Protein 2PYX (pdb70)

CATH classification: 3.50.50.60

InterPro domains:
  IPR006905 Flavin-dependent halogenase [PF04820] (8-478)
  IPR033856 Flavin-dependent tryptophan halogenase [PIRSF011396] (2-521)
  IPR036188 FAD/NAD(P)-binding domain superfamily [G3DSA:3.50.50.60] (7-520)
  IPR036188 FAD/NAD(P)-binding domain superfamily [SSF51905] (4-446)
  IPR050816 Flavin-dependent halogenases [PTHR43747] (1-520)

Foldseek 3Di:
DLAFAAEEEEEAFFLLRLLLLLLQLLLWQDDPLAGDPDTRHAAEYEHAPDDDDFAAKAWDALVLVSCVSSPHFQLCQCQQFLKFKAFFEKEFALFEDDDPPDGQIFTLGNAFFFPPVPDDLLLLCQVVLVPDFPCLLGALCRVQLVVQFAFAFLQDARSDGNGRITMMGGRVSVSVVSVCSCVVRRVYHYHHFAFDDFDDDPVLATAWTQTPPPGIRGRQAYEYAPAPVLCVVCNSVVQDWDFLCLQVQWFKKWKFWAFDPDLQPFFRRHWYWYDDQFFIKTWHGGNGTIIIMGTGHCVFDPPVVSLVVRCVVVVDDDPRSVVGDIDMDGHRFTFGLFQADQRYGYALSGGDDPCDRHCRSVRSNVRSNLCSVCVDRHSPVVSRVVVRVLVNVQRVCVSLLSLLSQQNHPYDPHPNSVSSVDPSNHDPLNVVLVVQQAPQFAQVSDDDPDHSDGSSSVSSSCSSPPHHDRDDPDDPVSVVSVVSSVVNVVSSVVCSVDTDRRSVRSVCSNVPNHHND/DLPFFAEEEEEAFFLLRLLLLLLQLLLWAADPLAGDPDTRHAAEYEHEPDDDDFAQKAWDALVLVSCVSSPHFQLCCCQQFLKFKAFFEKEWALFANDDPPDTQIFTLGNAFFFCPVPDDLLLLCQVVLVPDFPCLLGHLCVVQLVVQFAFAFLQDFRSDGNGRITMMGGRVSVSVVSVCSCVVRRVYHYHYWDWDDFDDDPVLATAWTATDPPGIRGGQAYEYAPAPPLCVVCNVVVQDWDFLCLQVQWFKKWKFKAFDPDLLHFFGRHWYWYDDQFFIKTWHGGNGTIMIMGTGHCVFDPPVVSLVRRCVVVVDDDPRSVPTDIDMGGHRFTAGLFQDDQRYGYALSGGDDPCDRHCRSLRSNVRSNLCSVCVDRPSPVVSRVVVRVVVVVQRVVVSLLSLLSLQNHPYDPHPNSVSSVDPSNHDPLNVVLVVQQAPPFDQVSDDDPDHSDHSSSSSSRCSSPPHHDRDDPDDVVSVVSVVSSVVNVVSSVVVSVVTDRRNRRSVCSNPPRRDDD

Structure (mmCIF, N/CA/C/O backbone):
data_2PYX
#
_entry.id   2PYX
#
_cell.length_a   97.545
_cell.length_b   109.613
_cell.length_c   120.036
_cell.angle_alpha   90.000
_cell.angle_beta   90.000
_cell.angle_gamma   90.000
#
_symmetry.space_group_name_H-M   'P 21 21 21'
#
loop_
_entity.id
_entity.type
_entity.pdbx_description
1 polymer 'Tryptophan halogenase'
2 non-polymer 'CHLORIDE ION'
3 non-polymer 'L(+)-TARTARIC ACID'
4 non-polymer 'TETRAETHYLENE GLYCOL'
5 water water
#
loop_
_atom_site.group_PDB
_atom_site.id
_atom_site.type_symbol
_atom_site.label_atom_id
_atom_site.label_alt_id
_atom_site.label_comp_id
_atom_site.label_asym_id
_atom_site.label_entity_id
_atom_site.label_seq_id
_atom_site.pdbx_PDB_ins_code
_atom_site.Cartn_x
_atom_site.Cartn_y
_atom_site.Cartn_z
_atom_site.occupancy
_atom_site.B_iso_or_equiv
_atom_site.auth_seq_id
_atom_site.auth_comp_id
_atom_site.auth_asym_id
_atom_site.auth_atom_id
_atom_site.pdbx_PDB_model_num
ATOM 1 N N . GLY A 1 1 ? 29.818 87.592 -10.775 1.00 37.88 0 GLY A N 1
ATOM 2 C CA . GLY A 1 1 ? 28.962 88.014 -9.626 1.00 36.00 0 GLY A CA 1
ATOM 3 C C . GLY A 1 1 ? 29.426 87.495 -8.272 1.00 33.74 0 GLY A C 1
ATOM 4 O O . GLY A 1 1 ? 30.559 87.039 -8.120 1.00 28.90 0 GLY A O 1
ATOM 21 N N . GLN A 1 4 ? 31.171 84.221 -7.779 1.00 16.00 3 GLN A N 1
ATOM 22 C CA A GLN A 1 4 ? 32.521 84.128 -8.335 0.50 16.71 3 GLN A CA 1
ATOM 23 C CA B GLN A 1 4 ? 32.527 84.117 -8.316 0.50 16.91 3 GLN A CA 1
ATOM 24 C C . GLN A 1 4 ? 33.553 84.939 -7.536 1.00 14.40 3 GLN A C 1
ATOM 25 O O . GLN A 1 4 ? 34.746 84.943 -7.880 1.00 16.33 3 GLN A O 1
ATOM 36 N N . LYS A 1 5 ? 33.107 85.630 -6.495 1.00 13.40 4 LYS A N 1
ATOM 37 C CA . LYS A 1 5 ? 33.998 86.432 -5.663 1.00 14.22 4 LYS A CA 1
ATOM 38 C C . LYS A 1 5 ? 34.983 85.488 -4.962 1.00 14.73 4 LYS A C 1
ATOM 39 O O . LYS A 1 5 ? 34.569 84.504 -4.362 1.00 13.23 4 LYS A O 1
ATOM 45 N N . PRO A 1 6 ? 36.289 85.757 -5.046 1.00 12.98 5 PRO A N 1
ATOM 46 C CA . PRO A 1 6 ? 37.245 84.899 -4.334 1.00 14.07 5 PRO A CA 1
ATOM 47 C C . PRO A 1 6 ? 36.944 84.781 -2.847 1.00 13.64 5 PRO A C 1
ATOM 48 O O . PRO A 1 6 ? 36.500 85.743 -2.235 1.00 12.85 5 PRO A O 1
ATOM 52 N N . ILE A 1 7 ? 37.137 83.601 -2.262 1.00 13.59 6 ILE A N 1
ATOM 53 C CA . ILE A 1 7 ? 36.954 83.450 -0.834 1.00 12.43 6 ILE A CA 1
ATOM 54 C C . ILE A 1 7 ? 38.175 83.961 -0.079 1.00 13.64 6 ILE A C 1
ATOM 55 O O . ILE A 1 7 ? 39.231 83.310 -0.035 1.00 14.33 6 ILE A O 1
ATOM 60 N N . THR A 1 8 ? 38.019 85.140 0.519 1.00 12.61 7 THR A N 1
ATOM 61 C CA . THR A 1 8 ? 39.126 85.765 1.245 1.00 13.03 7 THR A CA 1
ATOM 62 C C . THR A 1 8 ? 38.759 86.164 2.662 1.00 10.98 7 THR A C 1
ATOM 63 O O . THR A 1 8 ? 39.654 86.357 3.483 1.00 12.66 7 THR A O 1
ATOM 67 N N . GLU A 1 9 ? 37.470 86.315 2.966 1.00 10.82 8 GLU A N 1
ATOM 68 C CA . GLU A 1 9 ? 37.063 86.795 4.279 1.00 10.71 8 GLU A CA 1
ATOM 69 C C . GLU A 1 9 ? 36.684 85.629 5.149 1.00 11.68 8 GLU A C 1
ATOM 70 O O . GLU A 1 9 ? 35.604 85.056 4.983 1.00 12.72 8 GLU A O 1
ATOM 76 N N . ILE A 1 10 ? 37.559 85.294 6.094 1.00 12.02 9 ILE A N 1
ATOM 77 C CA . ILE A 1 10 ? 37.434 84.063 6.870 1.00 10.66 9 ILE A CA 1
ATOM 78 C C . ILE A 1 10 ? 37.245 84.428 8.325 1.00 10.11 9 ILE A C 1
ATOM 79 O O . ILE A 1 10 ? 38.083 85.132 8.893 1.00 11.32 9 ILE A O 1
ATOM 84 N N . ILE A 1 11 ? 36.142 83.953 8.918 1.00 10.02 10 ILE A N 1
ATOM 85 C CA . ILE A 1 11 ? 35.779 84.210 10.279 1.00 9.43 10 ILE A CA 1
ATOM 86 C C . ILE A 1 11 ? 35.794 82.920 11.080 1.00 11.01 10 ILE A C 1
ATOM 87 O O . ILE A 1 11 ? 35.043 81.965 10.753 1.00 10.60 10 ILE A O 1
ATOM 92 N N . ILE A 1 12 ? 36.639 82.869 12.103 1.00 10.63 11 ILE A N 1
ATOM 93 C CA . ILE A 1 12 ? 36.754 81.742 13.028 1.00 10.30 11 ILE A CA 1
ATOM 94 C C . ILE A 1 12 ? 36.034 82.088 14.310 1.00 13.10 11 ILE A C 1
ATOM 95 O O . ILE A 1 12 ? 36.336 83.101 14.943 1.00 11.76 11 ILE A O 1
ATOM 100 N N . VAL A 1 13 ? 35.077 81.252 14.694 1.00 11.10 12 VAL A N 1
ATOM 101 C CA . VAL A 1 13 ? 34.244 81.526 15.841 1.00 10.36 12 VAL A CA 1
ATOM 102 C C . VAL A 1 13 ? 34.681 80.575 16.938 1.00 11.43 12 VAL A C 1
ATOM 103 O O . VAL A 1 13 ? 34.390 79.355 16.881 1.00 11.93 12 VAL A O 1
ATOM 107 N N . GLY A 1 14 ? 35.400 81.124 17.919 1.00 13.00 13 GLY A N 1
ATOM 108 C CA . GLY A 1 14 ? 36.002 80.343 18.956 1.00 10.78 13 GLY A CA 1
ATOM 109 C C . GLY A 1 14 ? 37.514 80.329 18.879 1.00 11.81 13 GLY A C 1
ATOM 110 O O . GLY A 1 14 ? 38.092 80.313 17.795 1.00 12.12 13 GLY A O 1
ATOM 111 N N . GLY A 1 15 ? 38.149 80.373 20.047 1.00 11.10 14 GLY A N 1
ATOM 112 C CA . GLY A 1 15 ? 39.570 80.286 20.148 1.00 11.57 14 GLY A CA 1
ATOM 113 C C . GLY A 1 15 ? 40.023 78.874 20.509 1.00 13.47 14 GLY A C 1
ATOM 114 O O . GLY A 1 15 ? 39.647 77.871 19.873 1.00 13.03 14 GLY A O 1
ATOM 115 N N . GLY A 1 16 ? 40.842 78.764 21.540 1.00 11.71 15 GLY A N 1
ATOM 116 C CA . GLY A 1 16 ? 41.380 77.471 21.962 1.00 10.42 15 GLY A CA 1
ATOM 117 C C . GLY A 1 16 ? 42.305 76.892 20.903 1.00 11.37 15 GLY A C 1
ATOM 118 O O . GLY A 1 16 ? 42.700 77.567 19.955 1.00 11.65 15 GLY A O 1
ATOM 119 N N . THR A 1 17 ? 42.656 75.634 21.063 1.00 10.45 16 THR A N 1
ATOM 120 C CA . THR A 1 17 ? 43.559 75.014 20.113 1.00 10.98 16 THR A CA 1
ATOM 121 C C . THR A 1 17 ? 42.898 74.895 18.750 1.00 10.13 16 THR A C 1
ATOM 122 O O . THR A 1 17 ? 43.564 75.046 17.722 1.00 10.07 16 THR A O 1
ATOM 126 N N . ALA A 1 18 ? 41.591 74.656 18.717 1.00 10.43 17 ALA A N 1
ATOM 127 C CA . ALA A 1 18 ? 40.895 74.488 17.434 1.00 9.58 17 ALA A CA 1
ATOM 128 C C . ALA A 1 18 ? 40.949 75.763 16.600 1.00 10.15 17 ALA A C 1
ATOM 129 O O . ALA A 1 18 ? 41.341 75.774 15.428 1.00 10.17 17 ALA A O 1
ATOM 131 N N . GLY A 1 19 ? 40.619 76.884 17.232 1.00 9.79 18 GLY A N 1
ATOM 132 C CA . GLY A 1 19 ? 40.576 78.134 16.522 1.00 8.87 18 GLY A CA 1
ATOM 133 C C . GLY A 1 19 ? 41.925 78.654 16.126 1.00 8.69 18 GLY A C 1
ATOM 134 O O . GLY A 1 19 ? 42.127 79.075 14.970 1.00 9.50 18 GLY A O 1
ATOM 135 N N . TRP A 1 20 ? 42.877 78.591 17.066 1.00 9.54 19 TRP A N 1
ATOM 136 C CA . TRP A 1 20 ? 44.199 79.148 16.771 1.00 11.27 19 TRP A CA 1
ATOM 137 C C . TRP A 1 20 ? 45.057 78.279 15.862 1.00 10.99 19 TRP A C 1
ATOM 138 O O . TRP A 1 20 ? 45.814 78.792 15.045 1.00 12.87 19 TRP A O 1
ATOM 149 N N . ILE A 1 21 ? 44.916 76.960 15.949 1.00 10.29 20 ILE A N 1
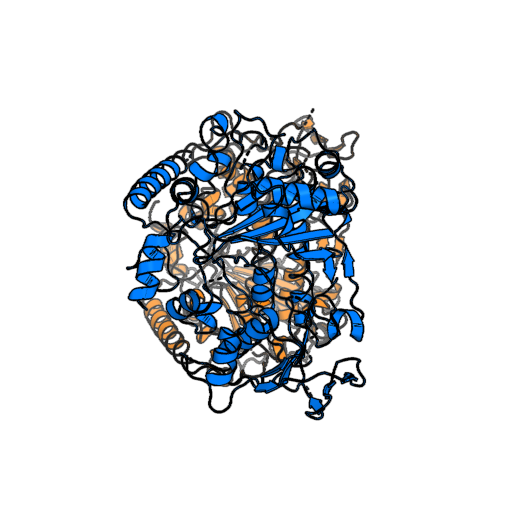ATOM 150 C CA . ILE A 1 21 ? 45.636 76.144 14.963 1.00 10.53 20 ILE A CA 1
ATOM 151 C C . ILE A 1 21 ? 45.095 76.436 13.564 1.00 9.28 20 ILE A C 1
ATOM 152 O O . ILE A 1 21 ? 45.854 76.529 12.591 1.00 10.75 20 ILE A O 1
ATOM 157 N N . THR A 1 22 ? 43.772 76.574 13.464 1.00 8.08 21 THR A N 1
ATOM 158 C CA . THR A 1 22 ? 43.162 76.894 12.179 1.00 9.43 21 THR A CA 1
ATOM 159 C C . THR A 1 22 ? 43.696 78.229 11.657 1.00 8.71 21 THR A C 1
ATOM 160 O O . THR A 1 22 ? 44.067 78.363 10.508 1.00 9.83 21 THR A O 1
ATOM 164 N N . ALA A 1 23 ? 43.652 79.262 12.496 1.00 10.64 22 ALA A N 1
ATOM 165 C CA . ALA A 1 23 ? 44.122 80.581 12.081 1.00 10.12 22 ALA A CA 1
ATOM 166 C C . ALA A 1 23 ? 45.557 80.532 11.584 1.00 7.51 22 ALA A C 1
ATOM 167 O O . ALA A 1 23 ? 45.895 81.083 10.541 1.00 10.49 22 ALA A O 1
ATOM 169 N N . GLY A 1 24 ? 46.413 79.844 12.334 1.00 9.54 23 GLY A N 1
ATOM 170 C CA . GLY A 1 24 ? 47.827 79.783 11.995 1.00 9.84 23 GLY A CA 1
ATOM 171 C C . GLY A 1 24 ? 48.113 79.048 10.713 1.00 10.03 23 GLY A C 1
ATOM 172 O O . GLY A 1 24 ? 48.912 79.480 9.870 1.00 9.60 23 GLY A O 1
ATOM 173 N N . LEU A 1 25 ? 47.457 77.895 10.554 1.00 9.80 24 LEU A N 1
ATOM 174 C CA . LEU A 1 25 ? 47.664 77.103 9.340 1.00 9.34 24 LEU A CA 1
ATOM 175 C C . LEU A 1 25 ? 47.150 77.849 8.086 1.00 8.73 24 LEU A C 1
ATOM 176 O O . LEU A 1 25 ? 47.787 77.840 7.053 1.00 10.02 24 LEU A O 1
ATOM 181 N N . LEU A 1 26 ? 45.990 78.487 8.196 1.00 9.41 25 LEU A N 1
ATOM 182 C CA . LEU A 1 26 ? 45.474 79.266 7.076 1.00 9.75 25 LEU A CA 1
ATOM 183 C C . LEU A 1 26 ? 46.410 80.435 6.718 1.00 9.70 25 LEU A C 1
ATOM 184 O O . LEU A 1 26 ? 46.730 80.623 5.554 1.00 10.41 25 LEU A O 1
ATOM 189 N N . ALA A 1 27 ? 46.812 81.215 7.729 1.00 10.60 26 ALA A N 1
ATOM 190 C CA . ALA A 1 27 ? 47.642 82.392 7.477 1.00 11.91 26 ALA A CA 1
ATOM 191 C C . ALA A 1 27 ? 48.986 81.974 6.916 1.00 11.60 26 ALA A C 1
ATOM 192 O O . ALA A 1 27 ? 49.490 82.575 5.972 1.00 12.20 26 ALA A O 1
ATOM 194 N N . ALA A 1 28 ? 49.585 80.937 7.492 1.00 10.88 27 ALA A N 1
ATOM 195 C CA . ALA A 1 28 ? 50.906 80.518 7.045 1.00 12.30 27 ALA A CA 1
ATOM 196 C C . ALA A 1 28 ? 50.859 80.027 5.588 1.00 11.78 27 ALA A C 1
ATOM 197 O O . ALA A 1 28 ? 51.772 80.299 4.776 1.00 13.45 27 ALA A O 1
ATOM 199 N N . GLU A 1 29 ? 49.815 79.285 5.235 1.00 10.86 28 GLU A N 1
ATOM 200 C CA . GLU A 1 29 ? 49.716 78.713 3.890 1.00 11.11 28 GLU A CA 1
ATOM 201 C C . GLU A 1 29 ? 49.475 79.775 2.821 1.00 10.91 28 GLU A C 1
ATOM 202 O O . GLU A 1 29 ? 50.030 79.656 1.738 1.00 13.66 28 GLU A O 1
ATOM 208 N N . HIS A 1 30 ? 48.653 80.783 3.128 1.00 10.22 29 HIS A N 1
ATOM 209 C CA . HIS A 1 30 ? 48.227 81.736 2.087 1.00 10.00 29 HIS A CA 1
ATOM 210 C C . HIS A 1 30 ? 48.856 83.124 2.140 1.00 11.14 29 HIS A C 1
ATOM 211 O O . HIS A 1 30 ? 48.947 83.791 1.112 1.00 12.74 29 HIS A O 1
ATOM 218 N N . ASN A 1 31 ? 49.293 83.525 3.323 1.00 9.61 30 ASN A N 1
ATOM 219 C CA . ASN A 1 31 ? 49.710 84.910 3.586 1.00 10.69 30 ASN A CA 1
ATOM 220 C C . ASN A 1 31 ? 51.200 85.127 3.851 1.00 12.73 30 ASN A C 1
ATOM 221 O O . ASN A 1 31 ? 51.616 86.273 3.970 1.00 12.87 30 ASN A O 1
ATOM 226 N N . VAL A 1 32 ? 51.984 84.047 3.923 1.00 12.56 31 VAL A N 1
ATOM 227 C CA . VAL A 1 32 ? 53.406 84.086 4.343 1.00 14.29 31 VAL A CA 1
ATOM 228 C C . VAL A 1 32 ? 54.280 83.348 3.321 1.00 16.04 31 VAL A C 1
ATOM 229 O O . VAL A 1 32 ? 53.895 82.299 2.787 1.00 16.38 31 VAL A O 1
ATOM 233 N N . ASP A 1 33 ? 55.447 83.917 3.020 1.00 13.93 32 ASP A N 1
ATOM 234 C CA . ASP A 1 33 ? 56.457 83.297 2.165 1.00 17.02 32 ASP A CA 1
ATOM 235 C C . ASP A 1 33 ? 57.786 83.486 2.889 1.00 18.06 32 ASP A C 1
ATOM 236 O O . ASP A 1 33 ? 58.144 84.605 3.253 1.00 17.35 32 ASP A O 1
ATOM 241 N N . LYS A 1 34 ? 58.488 82.377 3.104 1.00 20.35 33 LYS A N 1
ATOM 242 C CA . LYS A 1 34 ? 59.805 82.374 3.773 1.00 22.98 33 LYS A CA 1
ATOM 243 C C . LYS A 1 34 ? 59.754 83.140 5.084 1.00 22.68 33 LYS A C 1
ATOM 244 O O . LYS A 1 34 ? 60.653 83.940 5.384 1.00 24.34 33 LYS A O 1
ATOM 248 N N . GLY A 1 35 ? 58.683 82.923 5.856 1.00 20.96 34 GLY A N 1
ATOM 249 C CA . GLY A 1 35 ? 58.500 83.551 7.169 1.00 21.34 34 GLY A CA 1
ATOM 250 C C . GLY A 1 35 ? 58.111 85.018 7.198 1.00 19.99 34 GLY A C 1
ATOM 251 O O . GLY A 1 35 ? 58.084 85.632 8.262 1.00 25.30 34 GLY A O 1
ATOM 252 N N . VAL A 1 36 ? 57.820 85.595 6.036 1.00 17.87 35 VAL A N 1
ATOM 253 C CA . VAL A 1 36 ? 57.455 87.001 5.904 1.00 17.11 35 VAL A CA 1
ATOM 254 C C . VAL A 1 36 ? 55.987 87.160 5.472 1.00 17.11 35 VAL A C 1
ATOM 255 O O . VAL A 1 36 ? 55.567 86.616 4.446 1.00 16.25 35 VAL A O 1
ATOM 259 N N . LEU A 1 37 ? 55.227 87.899 6.267 1.00 15.15 36 LEU A N 1
ATOM 260 C CA . LEU A 1 37 ? 53.830 88.179 6.008 1.00 15.66 36 LEU A CA 1
ATOM 261 C C . LEU A 1 37 ? 53.702 89.144 4.846 1.00 18.60 36 LEU A C 1
ATOM 262 O O . LEU A 1 37 ? 54.351 90.202 4.824 1.00 20.31 36 LEU A O 1
ATOM 267 N N . ALA A 1 38 ? 52.872 88.799 3.864 1.00 17.43 37 ALA A N 1
ATOM 268 C CA . ALA A 1 38 ? 52.641 89.644 2.700 1.00 19.05 37 ALA A CA 1
ATOM 269 C C . ALA A 1 38 ? 52.055 90.996 3.047 1.00 19.60 37 ALA A C 1
ATOM 270 O O . ALA A 1 38 ? 51.245 91.116 3.977 1.00 18.95 37 ALA A O 1
ATOM 272 N N . HIS A 1 39 ? 52.466 91.999 2.273 1.00 23.67 38 HIS A N 1
ATOM 273 C CA . HIS A 1 39 ? 52.024 93.375 2.468 1.00 24.64 38 HIS A CA 1
ATOM 274 C C . HIS A 1 39 ? 50.531 93.490 2.216 1.00 24.56 38 HIS A C 1
ATOM 275 O O . HIS A 1 39 ? 49.817 94.182 2.937 1.00 24.07 38 HIS A O 1
ATOM 277 N N . SER A 1 40 ? 50.048 92.796 1.195 1.00 23.57 39 SER A N 1
ATOM 278 C CA . SER A 1 40 ? 48.615 92.774 0.928 1.00 24.56 39 SER A CA 1
ATOM 279 C C . SER A 1 40 ? 48.198 91.304 0.820 1.00 21.42 39 SER A C 1
ATOM 280 O O . SER A 1 40 ? 48.226 90.712 -0.255 1.00 25.37 39 SER A O 1
ATOM 283 N N . PRO A 1 41 ? 47.845 90.711 1.950 1.00 19.65 40 PRO A N 1
ATOM 284 C CA . PRO A 1 41 ? 47.696 89.253 1.944 1.00 18.35 40 PRO A CA 1
ATOM 285 C C . PRO A 1 41 ? 46.394 88.774 1.327 1.00 15.64 40 PRO A C 1
ATOM 286 O O . PRO A 1 41 ? 45.399 89.503 1.285 1.00 16.72 40 PRO A O 1
ATOM 290 N N . LYS A 1 42 ? 46.420 87.526 0.868 1.00 12.28 41 LYS A N 1
ATOM 291 C CA . LYS A 1 42 ? 45.249 86.926 0.285 1.00 11.97 41 LYS A CA 1
ATOM 292 C C . LYS A 1 42 ? 44.056 86.913 1.223 1.00 12.71 41 LYS A C 1
ATOM 293 O O . LYS A 1 42 ? 42.943 87.311 0.829 1.00 13.10 41 LYS A O 1
ATOM 299 N N . LEU A 1 43 ? 44.255 86.378 2.431 1.00 11.30 42 LEU A N 1
ATOM 300 C CA . LEU A 1 43 ? 43.168 86.109 3.334 1.00 10.92 42 LEU A CA 1
ATOM 301 C C . LEU A 1 43 ? 43.117 87.143 4.444 1.00 11.19 42 LEU A C 1
ATOM 302 O O . LEU A 1 43 ? 44.154 87.507 5.018 1.00 12.83 42 LEU A O 1
ATOM 307 N N . ASN A 1 44 ? 41.900 87.537 4.768 1.00 12.44 43 ASN A N 1
ATOM 308 C CA A ASN A 1 44 ? 41.628 88.400 5.907 0.50 11.94 43 ASN A CA 1
ATOM 309 C CA B ASN A 1 44 ? 41.622 88.395 5.900 0.50 12.77 43 ASN A CA 1
ATOM 310 C C . ASN A 1 44 ? 40.953 87.526 6.945 1.00 11.74 43 ASN A C 1
ATOM 311 O O . ASN A 1 44 ? 39.775 87.174 6.819 1.00 12.36 43 ASN A O 1
ATOM 320 N N . ILE A 1 45 ? 41.729 87.131 7.949 1.00 12.14 44 ILE A N 1
ATOM 321 C CA . ILE A 1 45 ? 41.279 86.173 8.947 1.00 11.72 44 ILE A CA 1
ATOM 322 C C . ILE A 1 45 ? 40.995 86.883 10.277 1.00 12.38 44 ILE A C 1
ATOM 323 O O . ILE A 1 45 ? 41.857 87.590 10.798 1.00 11.89 44 ILE A O 1
ATOM 328 N N . THR A 1 46 ? 39.779 86.722 10.784 1.00 11.06 45 THR A N 1
ATOM 329 C CA . THR A 1 46 ? 39.359 87.255 12.066 1.00 13.13 45 THR A CA 1
ATOM 330 C C . THR A 1 46 ? 38.901 86.100 12.953 1.00 12.60 45 THR A C 1
ATOM 331 O O . THR A 1 46 ? 38.108 85.253 12.525 1.00 13.56 45 THR A O 1
ATOM 335 N N . LEU A 1 47 ? 39.358 86.099 14.196 1.00 10.83 46 LEU A N 1
ATOM 336 C CA . LEU A 1 47 ? 38.980 85.134 15.187 1.00 11.42 46 LEU A CA 1
ATOM 337 C C . LEU A 1 47 ? 38.203 85.835 16.285 1.00 12.54 46 LEU A C 1
ATOM 338 O O . LEU A 1 47 ? 38.737 86.766 16.907 1.00 12.67 46 LEU A O 1
ATOM 343 N N . ILE A 1 48 ? 36.965 85.401 16.515 1.00 10.80 47 ILE A N 1
ATOM 344 C CA . ILE A 1 48 ? 36.094 85.958 17.566 1.00 12.21 47 ILE A CA 1
ATOM 345 C C . ILE A 1 48 ? 36.090 84.936 18.690 1.00 11.51 47 ILE A C 1
ATOM 346 O O . ILE A 1 48 ? 35.621 83.802 18.521 1.00 14.38 47 ILE A O 1
ATOM 351 N N . GLU A 1 49 ? 36.596 85.363 19.844 1.00 13.88 48 GLU A N 1
ATOM 352 C CA . GLU A 1 49 ? 36.747 84.531 21.033 1.00 14.52 48 GLU A CA 1
ATOM 353 C C . GLU A 1 49 ? 35.820 85.048 22.143 1.00 19.20 48 GLU A C 1
ATOM 354 O O . GLU A 1 49 ? 35.794 86.248 22.402 1.00 20.68 48 GLU A O 1
ATOM 360 N N . SER A 1 50 ? 35.112 84.133 22.796 1.00 21.83 49 SER A N 1
ATOM 361 C CA . SER A 1 50 ? 34.261 84.479 23.935 1.00 27.40 49 SER A CA 1
ATOM 362 C C . SER A 1 50 ? 35.107 85.076 25.049 1.00 30.09 49 SER A C 1
ATOM 363 O O . SER A 1 50 ? 36.200 84.580 25.327 1.00 27.79 49 SER A O 1
ATOM 366 N N . PRO A 1 51 ? 34.618 86.145 25.700 1.00 34.44 50 PRO A N 1
ATOM 367 C CA . PRO A 1 51 ? 35.335 86.634 26.875 1.00 37.71 50 PRO A CA 1
ATOM 368 C C . PRO A 1 51 ? 35.127 85.759 28.133 1.00 40.58 50 PRO A C 1
ATOM 369 O O . PRO A 1 51 ? 35.760 86.004 29.152 1.00 41.92 50 PRO A O 1
ATOM 373 N N . ASP A 1 52 ? 34.263 84.747 28.052 1.00 43.34 51 ASP A N 1
ATOM 374 C CA . ASP A 1 52 ? 34.021 83.836 29.170 1.00 46.37 51 ASP A CA 1
ATOM 375 C C . ASP A 1 52 ? 35.236 82.962 29.463 1.00 49.16 51 ASP A C 1
ATOM 376 O O . ASP A 1 52 ? 35.917 82.514 28.542 1.00 48.91 51 ASP A O 1
ATOM 381 N N . VAL A 1 53 ? 35.498 82.716 30.748 1.00 51.92 52 VAL A N 1
ATOM 382 C CA . VAL A 1 53 ? 36.605 81.848 31.162 1.00 53.09 52 VAL A CA 1
ATOM 383 C C . VAL A 1 53 ? 36.387 80.430 30.632 1.00 53.94 52 VAL A C 1
ATOM 384 O O . VAL A 1 53 ? 35.307 79.849 30.804 1.00 54.35 52 VAL A O 1
ATOM 386 N N . ALA A 1 54 ? 37.414 79.888 29.979 1.00 53.99 53 ALA A N 1
ATOM 387 C CA . ALA A 1 54 ? 37.341 78.561 29.366 1.00 53.91 53 ALA A CA 1
ATOM 388 C C . ALA A 1 54 ? 37.480 77.438 30.392 1.00 53.36 53 ALA A C 1
ATOM 389 O O . ALA A 1 54 ? 38.114 77.619 31.437 1.00 53.22 53 ALA A O 1
ATOM 391 N N . THR A 1 55 ? 36.887 76.282 30.082 1.00 52.63 54 THR A N 1
ATOM 392 C CA . THR A 1 55 ? 37.137 75.046 30.831 1.00 52.39 54 THR A CA 1
ATOM 393 C C . THR A 1 55 ? 38.639 74.748 30.849 1.00 50.64 54 THR A C 1
ATOM 394 O O . THR A 1 55 ? 39.314 74.861 29.823 1.00 49.73 54 THR A O 1
ATOM 398 N N . ILE A 1 56 ? 39.151 74.375 32.020 1.00 49.48 55 ILE A N 1
ATOM 399 C CA . ILE A 1 56 ? 40.565 74.045 32.174 1.00 47.16 55 ILE A CA 1
ATOM 400 C C . ILE A 1 56 ? 40.768 72.538 31.975 1.00 43.53 55 ILE A C 1
ATOM 401 O O . ILE A 1 56 ? 39.905 71.737 32.332 1.00 44.30 55 ILE A O 1
ATOM 403 N N . GLY A 1 57 ? 41.902 72.168 31.389 1.00 38.33 56 GLY A N 1
ATOM 404 C CA . GLY A 1 57 ? 42.274 70.767 31.190 1.00 34.23 56 GLY A CA 1
ATOM 405 C C . GLY A 1 57 ? 43.455 70.441 32.078 1.00 32.88 56 GLY A C 1
ATOM 406 O O . GLY A 1 57 ? 43.920 71.310 32.834 1.00 32.75 56 GLY A O 1
ATOM 407 N N . VAL A 1 58 ? 43.940 69.201 31.983 1.00 27.08 57 VAL A N 1
ATOM 408 C CA . VAL A 1 58 ? 45.057 68.699 32.806 1.00 28.09 57 VAL A CA 1
ATOM 409 C C . VAL A 1 58 ? 46.182 68.053 31.980 1.00 24.74 57 VAL A C 1
ATOM 410 O O . VAL A 1 58 ? 47.003 67.321 32.523 1.00 26.06 57 VAL A O 1
ATOM 414 N N . GLY A 1 59 ? 46.247 68.360 30.685 1.00 20.28 58 GLY A N 1
ATOM 415 C CA . GLY A 1 59 ? 47.311 67.866 29.813 1.00 16.62 58 GLY A CA 1
ATOM 416 C C . GLY A 1 59 ? 46.673 67.067 28.681 1.00 14.55 58 GLY A C 1
ATOM 417 O O . GLY A 1 59 ? 45.701 66.343 28.902 1.00 16.39 58 GLY A O 1
ATOM 418 N N . GLU A 1 60 ? 47.262 67.188 27.487 1.00 13.00 59 GLU A N 1
ATOM 419 C CA . GLU A 1 60 ? 46.734 66.584 26.286 1.00 14.80 59 GLU A CA 1
ATOM 420 C C . GLU A 1 60 ? 47.884 66.050 25.461 1.00 12.49 59 GLU A C 1
ATOM 421 O O . GLU A 1 60 ? 48.993 66.588 25.547 1.00 14.03 59 GLU A O 1
ATOM 427 N N . GLY A 1 61 ? 47.637 64.963 24.728 1.00 12.06 60 GLY A N 1
ATOM 428 C CA . GLY A 1 61 ? 48.606 64.385 23.820 1.00 11.95 60 GLY A CA 1
ATOM 429 C C . GLY A 1 61 ? 48.355 64.722 22.353 1.00 12.12 60 GLY A C 1
ATOM 430 O O . GLY A 1 61 ? 47.228 65.019 21.914 1.00 11.67 60 GLY A O 1
ATOM 431 N N . THR A 1 62 ? 49.427 64.600 21.575 1.00 11.91 61 THR A N 1
ATOM 432 C CA . THR A 1 62 ? 49.392 64.805 20.130 1.00 12.03 61 THR A CA 1
ATOM 433 C C . THR A 1 62 ? 49.961 63.619 19.391 1.00 13.53 61 THR A C 1
ATOM 434 O O . THR A 1 62 ? 50.497 62.686 19.981 1.00 14.04 61 THR A O 1
ATOM 438 N N . TRP A 1 63 ? 49.810 63.679 18.075 1.00 11.59 62 TRP A N 1
ATOM 439 C CA A TRP A 1 63 ? 50.443 62.739 17.150 0.50 10.57 62 TRP A CA 1
ATOM 440 C CA B TRP A 1 63 ? 50.477 62.761 17.167 0.50 11.58 62 TRP A CA 1
ATOM 441 C C . TRP A 1 63 ? 51.696 63.448 16.599 1.00 10.23 62 TRP A C 1
ATOM 442 O O . TRP A 1 63 ? 51.895 64.644 16.812 1.00 10.13 62 TRP A O 1
ATOM 463 N N . PRO A 1 64 ? 52.528 62.701 15.881 1.00 9.61 63 PRO A N 1
ATOM 464 C CA . PRO A 1 64 ? 53.703 63.321 15.289 1.00 11.11 63 PRO A CA 1
ATOM 465 C C . PRO A 1 64 ? 53.423 64.408 14.276 1.00 10.17 63 PRO A C 1
ATOM 466 O O . PRO A 1 64 ? 54.311 65.215 14.014 1.00 11.33 63 PRO A O 1
ATOM 470 N N . SER A 1 65 ? 52.212 64.431 13.731 1.00 9.34 64 SER A N 1
ATOM 471 C CA . SER A 1 65 ? 51.772 65.506 12.851 1.00 9.34 64 SER A CA 1
ATOM 472 C C . SER A 1 65 ? 51.989 66.892 13.463 1.00 10.23 64 SER A C 1
ATOM 473 O O . SER A 1 65 ? 52.235 67.870 12.733 1.00 11.02 64 SER A O 1
ATOM 484 N N . ARG A 1 67 ? 54.442 68.092 15.013 1.00 10.90 66 ARG A N 1
ATOM 485 C CA . ARG A 1 67 ? 55.748 68.668 14.633 1.00 10.92 66 ARG A CA 1
ATOM 486 C C . ARG A 1 67 ? 55.638 69.478 13.342 1.00 12.36 66 ARG A C 1
ATOM 487 O O . ARG A 1 67 ? 56.175 70.608 13.241 1.00 12.15 66 ARG A O 1
ATOM 495 N N . SER A 1 68 ? 54.903 68.917 12.378 1.00 10.01 67 SER A N 1
ATOM 496 C CA A SER A 1 68 ? 54.691 69.581 11.094 0.50 10.04 67 SER A CA 1
ATOM 497 C CA B SER A 1 68 ? 54.700 69.587 11.098 0.50 10.93 67 SER A CA 1
ATOM 498 C C . SER A 1 68 ? 53.800 70.807 11.226 1.00 11.52 67 SER A C 1
ATOM 499 O O . SER A 1 68 ? 54.100 71.835 10.665 1.00 11.83 67 SER A O 1
ATOM 504 N N . THR A 1 69 ? 52.710 70.677 11.983 1.00 10.02 68 THR A N 1
ATOM 505 C CA . THR A 1 69 ? 51.834 71.824 12.215 1.00 10.57 68 THR A CA 1
ATOM 506 C C . THR A 1 69 ? 52.596 72.993 12.826 1.00 10.23 68 THR A C 1
ATOM 507 O O . THR A 1 69 ? 52.470 74.139 12.379 1.00 11.85 68 THR A O 1
ATOM 511 N N . LEU A 1 70 ? 53.370 72.712 13.868 1.00 10.43 69 LEU A N 1
ATOM 512 C CA . LEU A 1 70 ? 54.145 73.779 14.534 1.00 10.70 69 LEU A CA 1
ATOM 513 C C . LEU A 1 70 ? 55.142 74.420 13.561 1.00 11.42 69 LEU A C 1
ATOM 514 O O . LEU A 1 70 ? 55.289 75.635 13.471 1.00 12.83 69 LEU A O 1
ATOM 519 N N . SER A 1 71 ? 55.836 73.583 12.825 1.00 11.67 70 SER A N 1
ATOM 520 C CA . SER A 1 71 ? 56.808 74.090 11.876 1.00 12.05 70 SER A CA 1
ATOM 521 C C . SER A 1 71 ? 56.162 74.961 10.776 1.00 11.35 70 SER A C 1
ATOM 522 O O . SER A 1 71 ? 56.640 76.068 10.460 1.00 12.40 70 SER A O 1
ATOM 525 N N . LYS A 1 72 ? 55.038 74.495 10.226 1.00 11.15 71 LYS A N 1
ATOM 526 C CA . LYS A 1 72 ? 54.296 75.260 9.217 1.00 11.73 71 LYS A CA 1
ATOM 527 C C . LYS A 1 72 ? 53.783 76.592 9.753 1.00 12.18 71 LYS A C 1
ATOM 528 O O . LYS A 1 72 ? 53.873 77.620 9.062 1.00 13.71 71 LYS A O 1
ATOM 534 N N . ILE A 1 73 ? 53.295 76.601 10.982 1.00 10.16 72 ILE A N 1
ATOM 535 C CA . ILE A 1 73 ? 52.834 77.857 11.603 1.00 11.88 72 ILE A CA 1
ATOM 536 C C . ILE A 1 73 ? 53.984 78.809 11.858 1.00 12.17 72 ILE A C 1
ATOM 537 O O . ILE A 1 73 ? 53.797 80.029 11.815 1.00 13.49 72 ILE A O 1
ATOM 542 N N . GLY A 1 74 ? 55.167 78.254 12.111 1.00 12.14 73 GLY A N 1
ATOM 543 C CA . GLY A 1 74 ? 56.371 79.025 12.307 1.00 13.65 73 GLY A CA 1
ATOM 544 C C . GLY A 1 74 ? 56.821 79.145 13.743 1.00 14.11 73 GLY A C 1
ATOM 545 O O . GLY A 1 74 ? 57.535 80.100 14.100 1.00 15.63 73 GLY A O 1
ATOM 546 N N . ILE A 1 75 ? 56.410 78.195 14.578 1.00 12.49 74 ILE A N 1
ATOM 547 C CA . ILE A 1 75 ? 56.771 78.146 15.993 1.00 14.00 74 ILE A CA 1
ATOM 548 C C . ILE A 1 75 ? 58.106 77.418 16.159 1.00 13.66 74 ILE A C 1
ATOM 549 O O . ILE A 1 75 ? 58.364 76.369 15.537 1.00 13.84 74 ILE A O 1
ATOM 554 N N . ASP A 1 76 ? 58.974 78.022 16.970 1.00 12.66 75 ASP A N 1
ATOM 555 C CA . ASP A 1 76 ? 60.261 77.445 17.331 1.00 15.04 75 ASP A CA 1
ATOM 556 C C . ASP A 1 76 ? 60.025 76.337 18.377 1.00 13.15 75 ASP A C 1
ATOM 557 O O . ASP A 1 76 ? 59.276 76.526 19.331 1.00 14.63 75 ASP A O 1
ATOM 562 N N . GLU A 1 77 ? 60.664 75.179 18.197 1.00 14.42 76 GLU A N 1
ATOM 563 C CA . GLU A 1 77 ? 60.401 74.044 19.066 1.00 13.05 76 GLU A CA 1
ATOM 564 C C . GLU A 1 77 ? 60.798 74.333 20.491 1.00 13.66 76 GLU A C 1
ATOM 565 O O . GLU A 1 77 ? 60.147 73.885 21.442 1.00 14.24 76 GLU A O 1
ATOM 571 N N . ASN A 1 78 ? 61.914 75.045 20.672 1.00 13.44 77 ASN A N 1
ATOM 572 C CA . ASN A 1 78 ? 62.322 75.367 22.043 1.00 14.69 77 ASN A CA 1
ATOM 573 C C . ASN A 1 78 ? 61.287 76.264 22.728 1.00 14.66 77 ASN A C 1
ATOM 574 O O . ASN A 1 78 ? 60.918 76.030 23.886 1.00 16.51 77 ASN A O 1
ATOM 579 N N . ASP A 1 79 ? 60.829 77.285 22.012 1.00 13.99 78 ASP A N 1
ATOM 580 C CA . ASP A 1 79 ? 59.795 78.182 22.516 1.00 14.51 78 ASP A CA 1
ATOM 581 C C . ASP A 1 79 ? 58.535 77.385 22.896 1.00 15.66 78 ASP A C 1
ATOM 582 O O . ASP A 1 79 ? 57.961 77.575 23.946 1.00 15.04 78 ASP A O 1
ATOM 587 N N . PHE A 1 80 ? 58.098 76.496 22.004 1.00 14.45 79 PHE A N 1
ATOM 588 C CA . PHE A 1 80 ? 56.935 75.653 22.273 1.00 14.17 79 PHE A CA 1
ATOM 589 C C . PHE A 1 80 ? 57.094 74.829 23.553 1.00 13.49 79 PHE A C 1
ATOM 590 O O . PHE A 1 80 ? 56.227 74.812 24.441 1.00 13.62 79 PHE A O 1
ATOM 598 N N . ILE A 1 81 ? 58.199 74.095 23.638 1.00 12.40 80 ILE A N 1
ATOM 599 C CA . ILE A 1 81 ? 58.440 73.212 24.776 1.00 13.95 80 ILE A CA 1
ATOM 600 C C . ILE A 1 81 ? 58.479 74.004 26.082 1.00 15.96 80 ILE A C 1
ATOM 601 O O . ILE A 1 81 ? 57.878 73.612 27.088 1.00 15.59 80 ILE A O 1
ATOM 606 N N . ARG A 1 82 ? 59.169 75.143 26.039 1.00 14.29 81 ARG A N 1
ATOM 607 C CA . ARG A 1 82 ? 59.349 75.949 27.225 1.00 17.65 81 ARG A CA 1
ATOM 608 C C . ARG A 1 82 ? 58.033 76.567 27.659 1.00 18.22 81 ARG A C 1
ATOM 609 O O . ARG A 1 82 ? 57.718 76.563 28.838 1.00 20.88 81 ARG A O 1
ATOM 617 N N . GLN A 1 83 ? 57.259 77.080 26.716 1.00 15.33 82 GLN A N 1
ATOM 618 C CA . GLN A 1 83 ? 56.056 77.860 27.040 1.00 16.56 82 GLN A CA 1
ATOM 619 C C . GLN A 1 83 ? 54.791 77.027 27.284 1.00 16.48 82 GLN A C 1
ATOM 620 O O . GLN A 1 83 ? 53.829 77.499 27.901 1.00 17.56 82 GLN A O 1
ATOM 626 N N . CYS A 1 84 ? 54.775 75.787 26.789 1.00 14.62 83 CYS A N 1
ATOM 627 C CA . CYS A 1 84 ? 53.563 74.972 26.840 1.00 14.67 83 CYS A CA 1
ATOM 628 C C . CYS A 1 84 ? 53.662 73.790 27.800 1.00 15.48 83 CYS A C 1
ATOM 629 O O . CYS A 1 84 ? 52.827 72.871 27.738 1.00 15.87 83 CYS A O 1
ATOM 632 N N . ASP A 1 85 ? 54.682 73.805 28.656 1.00 15.81 84 ASP A N 1
ATOM 633 C CA A ASP A 1 85 ? 54.924 72.726 29.613 0.50 14.91 84 ASP A CA 1
ATOM 634 C CA B ASP A 1 85 ? 54.921 72.719 29.612 0.50 16.55 84 ASP A CA 1
ATOM 635 C C . ASP A 1 85 ? 54.908 71.377 28.903 1.00 16.96 84 ASP A C 1
ATOM 636 O O . ASP A 1 85 ? 54.252 70.446 29.335 1.00 17.87 84 ASP A O 1
ATOM 645 N N . ALA A 1 86 ? 55.646 71.281 27.817 1.00 16.90 85 ALA A N 1
ATOM 646 C CA . ALA A 1 86 ? 55.581 70.089 26.974 1.00 16.86 85 ALA A CA 1
ATOM 647 C C . ALA A 1 86 ? 56.664 69.057 27.293 1.00 17.81 85 ALA A C 1
ATOM 648 O O . ALA A 1 86 ? 57.744 69.384 27.798 1.00 17.34 85 ALA A O 1
ATOM 650 N N . SER A 1 87 ? 56.328 67.797 27.028 1.00 15.65 86 SER A N 1
ATOM 651 C CA A SER A 1 87 ? 57.295 66.707 27.009 0.50 14.05 86 SER A CA 1
ATOM 652 C CA B SER A 1 87 ? 57.256 66.679 27.036 0.50 14.50 86 SER A CA 1
ATOM 653 C C . SER A 1 87 ? 57.071 65.902 25.722 1.00 12.03 86 SER A C 1
ATOM 654 O O . SER A 1 87 ? 56.085 66.111 24.987 1.00 13.05 86 SER A O 1
ATOM 659 N N . PHE A 1 88 ? 57.988 64.975 25.423 1.00 12.65 87 PHE A N 1
ATOM 660 C CA . PHE A 1 88 ? 57.924 64.169 24.208 1.00 13.48 87 PHE A CA 1
ATOM 661 C C . PHE A 1 88 ? 57.079 62.954 24.429 1.00 15.76 87 PHE A C 1
ATOM 662 O O . PHE A 1 88 ? 57.262 62.251 25.410 1.00 19.20 87 PHE A O 1
ATOM 670 N N . LYS A 1 89 ? 56.198 62.677 23.467 1.00 10.32 88 LYS A N 1
ATOM 671 C CA . LYS A 1 89 ? 55.333 61.492 23.502 1.00 9.66 88 LYS A CA 1
ATOM 672 C C . LYS A 1 89 ? 55.708 60.583 22.330 1.00 10.47 88 LYS A C 1
ATOM 673 O O . LYS A 1 89 ? 55.684 61.019 21.189 1.00 10.87 88 LYS A O 1
ATOM 679 N N . GLN A 1 90 ? 56.019 59.325 22.602 1.00 8.79 89 GLN A N 1
ATOM 680 C CA . GLN A 1 90 ? 56.432 58.349 21.592 1.00 9.24 89 GLN A CA 1
ATOM 681 C C . GLN A 1 90 ? 55.418 57.262 21.275 1.00 10.94 89 GLN A C 1
ATOM 682 O O . GLN A 1 90 ? 55.711 56.324 20.526 1.00 11.79 89 GLN A O 1
ATOM 688 N N . GLY A 1 91 ? 54.216 57.412 21.845 1.00 11.03 90 GLY A N 1
ATOM 689 C CA . GLY A 1 91 ? 53.097 56.496 21.609 1.00 9.32 90 GLY A CA 1
ATOM 690 C C . GLY A 1 91 ? 52.257 56.343 22.857 1.00 10.61 90 GLY A C 1
ATOM 691 O O . GLY A 1 91 ? 52.255 57.220 23.724 1.00 10.83 90 GLY A O 1
ATOM 692 N N . SER A 1 92 ? 51.481 55.262 22.886 1.00 9.91 91 SER A N 1
ATOM 693 C CA . SER A 1 92 ? 50.609 54.900 24.002 1.00 9.76 91 SER A CA 1
ATOM 694 C C . SER A 1 92 ? 50.956 53.504 24.476 1.00 10.97 91 SER A C 1
ATOM 695 O O . SER A 1 92 ? 51.071 52.577 23.674 1.00 11.24 91 SER A O 1
ATOM 698 N N . ARG A 1 93 ? 51.144 53.383 25.792 1.00 11.05 92 ARG A N 1
ATOM 699 C CA A ARG A 1 93 ? 51.351 52.086 26.402 0.50 11.48 92 ARG A CA 1
ATOM 700 C CA B ARG A 1 93 ? 51.381 52.120 26.463 0.50 11.62 92 ARG A CA 1
ATOM 701 C C . ARG A 1 93 ? 50.089 51.674 27.127 1.00 11.04 92 ARG A C 1
ATOM 702 O O . ARG A 1 93 ? 49.569 52.414 27.968 1.00 11.28 92 ARG A O 1
ATOM 717 N N . PHE A 1 94 ? 49.617 50.492 26.768 1.00 10.53 93 PHE A N 1
ATOM 718 C CA . PHE A 1 94 ? 48.342 49.932 27.239 1.00 9.33 93 PHE A CA 1
ATOM 719 C C . PHE A 1 94 ? 48.646 48.852 28.287 1.00 10.49 93 PHE A C 1
ATOM 720 O O . PHE A 1 94 ? 49.301 47.856 27.969 1.00 11.60 93 PHE A O 1
ATOM 728 N N . ILE A 1 95 ? 48.144 49.070 29.503 1.00 9.91 94 ILE A N 1
ATOM 729 C CA . ILE A 1 95 ? 48.445 48.244 30.654 1.00 11.41 94 ILE A CA 1
ATOM 730 C C . ILE A 1 95 ? 47.138 47.597 31.092 1.00 10.60 94 ILE A C 1
ATOM 731 O O . ILE A 1 95 ? 46.153 48.297 31.281 1.00 9.72 94 ILE A O 1
ATOM 736 N N . ASN A 1 96 ? 47.163 46.286 31.321 1.00 11.50 95 ASN A N 1
ATOM 737 C CA . ASN A 1 96 ? 46.048 45.519 31.845 1.00 10.25 95 ASN A CA 1
ATOM 738 C C . ASN A 1 96 ? 44.799 45.499 30.964 1.00 11.47 95 ASN A C 1
ATOM 739 O O . ASN A 1 96 ? 43.714 45.240 31.435 1.00 10.98 95 ASN A O 1
ATOM 744 N N . TRP A 1 97 ? 44.978 45.713 29.669 1.00 10.23 96 TRP A N 1
ATOM 745 C CA . TRP A 1 97 ? 43.839 45.691 28.760 1.00 11.03 96 TRP A CA 1
ATOM 746 C C . TRP A 1 97 ? 43.475 44.286 28.324 1.00 10.78 96 TRP A C 1
ATOM 747 O O . TRP A 1 97 ? 42.342 44.037 27.910 1.00 9.65 96 TRP A O 1
ATOM 758 N N . CYS A 1 98 ? 44.437 43.373 28.321 1.00 11.54 97 CYS A N 1
ATOM 759 C CA . CYS A 1 98 ? 44.218 42.060 27.747 1.00 10.97 97 CYS A CA 1
ATOM 760 C C . CYS A 1 98 ? 43.546 41.013 28.643 1.00 11.97 97 CYS A C 1
ATOM 761 O O . CYS A 1 98 ? 42.786 40.160 28.155 1.00 11.36 97 CYS A O 1
ATOM 764 N N . LYS A 1 99 ? 43.902 41.038 29.933 1.00 11.96 98 LYS A N 1
ATOM 765 C CA . LYS A 1 99 ? 43.466 39.978 30.843 1.00 13.73 98 LYS A CA 1
ATOM 766 C C . LYS A 1 99 ? 42.961 40.585 32.141 1.00 13.03 98 LYS A C 1
ATOM 767 O O . LYS A 1 99 ? 43.344 41.681 32.504 1.00 13.17 98 LYS A O 1
ATOM 773 N N . ASP A 1 100 ? 42.096 39.840 32.835 1.00 13.84 99 ASP A N 1
ATOM 774 C CA . ASP A 1 100 ? 41.749 40.196 34.203 1.00 12.64 99 ASP A CA 1
ATOM 775 C C . ASP A 1 100 ? 43.053 40.217 35.008 1.00 14.50 99 ASP A C 1
ATOM 776 O O . ASP A 1 100 ? 43.794 39.224 34.964 1.00 15.58 99 ASP A O 1
ATOM 781 N N . PRO A 1 101 ? 43.352 41.335 35.675 1.00 14.77 100 PRO A N 1
ATOM 782 C CA . PRO A 1 101 ? 44.657 41.474 36.334 1.00 16.95 100 PRO A CA 1
ATOM 783 C C . PRO A 1 101 ? 44.985 40.395 37.379 1.00 17.16 100 PRO A C 1
ATOM 784 O O . PRO A 1 101 ? 44.109 40.003 38.175 1.00 18.65 100 PRO A O 1
ATOM 788 N N . GLN A 1 102 ? 46.210 39.871 37.293 1.00 17.43 101 GLN A N 1
ATOM 789 C CA . GLN A 1 102 ? 46.753 38.931 38.287 1.00 17.35 101 GLN A CA 1
ATOM 790 C C . GLN A 1 102 ? 48.088 39.514 38.749 1.00 18.49 101 GLN A C 1
ATOM 791 O O . GLN A 1 102 ? 48.866 40.051 37.950 1.00 17.50 101 GLN A O 1
ATOM 797 N N . SER A 1 103 ? 48.388 39.394 40.036 1.00 18.57 102 SER A N 1
ATOM 798 C CA . SER A 1 103 ? 49.543 40.069 40.621 1.00 19.58 102 SER A CA 1
ATOM 799 C C . SER A 1 103 ? 50.891 39.636 40.038 1.00 18.31 102 SER A C 1
ATOM 800 O O . SER A 1 103 ? 51.847 40.415 40.028 1.00 18.94 102 SER A O 1
ATOM 803 N N . ASN A 1 104 ? 50.955 38.392 39.565 1.00 15.03 103 ASN A N 1
ATOM 804 C CA . ASN A 1 104 ? 52.168 37.835 39.000 1.00 16.79 103 ASN A CA 1
ATOM 805 C C . ASN A 1 104 ? 52.154 37.689 37.465 1.00 19.05 103 ASN A C 1
ATOM 806 O O . ASN A 1 104 ? 52.934 36.894 36.887 1.00 21.25 103 ASN A O 1
ATOM 811 N N . VAL A 1 105 ? 51.274 38.441 36.793 1.00 17.65 104 VAL A N 1
ATOM 812 C CA . VAL A 1 105 ? 51.172 38.374 35.344 1.00 19.18 104 VAL A CA 1
ATOM 813 C C . VAL A 1 105 ? 51.250 39.770 34.742 1.00 19.77 104 VAL A C 1
ATOM 814 O O . VAL A 1 105 ? 50.292 40.549 34.840 1.00 19.35 104 VAL A O 1
ATOM 818 N N . ALA A 1 106 ? 52.395 40.075 34.135 1.00 17.92 105 ALA A N 1
ATOM 819 C CA . ALA A 1 106 ? 52.570 41.339 33.410 1.00 18.75 105 ALA A CA 1
ATOM 820 C C . ALA A 1 106 ? 51.651 41.362 32.193 1.00 15.94 105 ALA A C 1
ATOM 821 O O . ALA A 1 106 ? 51.502 40.386 31.470 1.00 17.64 105 ALA A O 1
ATOM 823 N N . ASP A 1 107 ? 51.005 42.508 32.001 1.00 14.82 106 ASP A N 1
ATOM 824 C CA . ASP A 1 107 ? 50.098 42.735 30.857 1.00 13.67 106 ASP A CA 1
ATOM 825 C C . ASP A 1 107 ? 50.257 44.184 30.385 1.00 11.20 106 ASP A C 1
ATOM 826 O O . ASP A 1 107 ? 49.667 45.127 30.905 1.00 12.01 106 ASP A O 1
ATOM 831 N N . SER A 1 108 ? 51.096 44.326 29.367 1.00 12.42 107 SER A N 1
ATOM 832 C CA . SER A 1 108 ? 51.406 45.631 28.824 1.00 12.46 107 SER A CA 1
ATOM 833 C C . SER A 1 108 ? 51.910 45.467 27.411 1.00 12.23 107 SER A C 1
ATOM 834 O O . SER A 1 108 ? 52.657 44.528 27.079 1.00 13.95 107 SER A O 1
ATOM 837 N N . TYR A 1 109 ? 51.480 46.396 26.568 1.00 11.17 108 TYR A N 1
ATOM 838 C CA . TYR A 1 109 ? 52.050 46.469 25.227 1.00 9.68 108 TYR A CA 1
ATOM 839 C C . TYR A 1 109 ? 52.123 47.930 24.773 1.00 9.46 108 TYR A C 1
ATOM 840 O O . TYR A 1 109 ? 51.456 48.803 25.327 1.00 9.90 108 TYR A O 1
ATOM 849 N N . LEU A 1 110 ? 52.964 48.168 23.767 1.00 10.91 109 LEU A N 1
ATOM 850 C CA . LEU A 1 110 ? 53.168 49.500 23.215 1.00 11.56 109 LEU A CA 1
ATOM 851 C C . LEU A 1 110 ? 52.582 49.653 21.826 1.00 10.67 109 LEU A C 1
ATOM 852 O O . LEU A 1 110 ? 52.727 48.765 20.991 1.00 11.60 109 LEU A O 1
ATOM 857 N N . HIS A 1 111 ? 51.916 50.789 21.612 1.00 9.21 110 HIS A N 1
ATOM 858 C CA . HIS A 1 111 ? 51.556 51.263 20.296 1.00 8.93 110 HIS A CA 1
ATOM 859 C C . HIS A 1 111 ? 52.471 52.441 20.036 1.00 6.86 110 HIS A C 1
ATOM 860 O O . HIS A 1 111 ? 52.198 53.548 20.477 1.00 9.57 110 HIS A O 1
ATOM 867 N N . PRO A 1 112 ? 53.605 52.183 19.341 1.00 9.09 111 PRO A N 1
ATOM 868 C CA . PRO A 1 112 ? 54.596 53.242 19.134 1.00 11.40 111 PRO A CA 1
ATOM 869 C C . PRO A 1 112 ? 54.211 54.153 17.972 1.00 9.15 111 PRO A C 1
ATOM 870 O O . PRO A 1 112 ? 53.430 53.745 17.099 1.00 12.16 111 PRO A O 1
ATOM 874 N N . PHE A 1 113 ? 54.755 55.370 17.942 1.00 10.86 112 PHE A N 1
ATOM 875 C CA . PHE A 1 113 ? 54.623 56.241 16.782 1.00 10.18 112 PHE A CA 1
ATOM 876 C C . PHE A 1 113 ? 55.548 55.838 15.601 1.00 11.22 112 PHE A C 1
ATOM 877 O O . PHE A 1 113 ? 55.219 56.117 14.421 1.00 13.43 112 PHE A O 1
ATOM 885 N N . SER A 1 114 ? 56.670 55.172 15.883 1.00 11.14 113 SER A N 1
ATOM 886 C CA . SER A 1 114 ? 57.575 54.743 14.826 1.00 10.50 113 SER A CA 1
ATOM 887 C C . SER A 1 114 ? 56.915 53.675 13.974 1.00 11.24 113 SER A C 1
ATOM 888 O O . SER A 1 114 ? 56.282 52.746 14.506 1.00 13.00 113 SER A O 1
ATOM 891 N N . LEU A 1 115 ? 57.063 53.752 12.656 1.00 11.41 114 LEU A N 1
ATOM 892 C CA . LEU A 1 115 ? 56.604 52.667 11.785 1.00 13.54 114 LEU A CA 1
ATOM 893 C C . LEU A 1 115 ? 57.552 51.476 11.850 1.00 14.68 114 LEU A C 1
ATOM 894 O O . LEU A 1 115 ? 58.750 51.635 12.144 1.00 14.66 114 LEU A O 1
ATOM 899 N N . PRO A 1 116 ? 57.040 50.283 11.538 1.00 13.14 115 PRO A N 1
ATOM 900 C CA . PRO A 1 116 ? 57.863 49.089 11.539 1.00 11.82 115 PRO A CA 1
ATOM 901 C C . PRO A 1 116 ? 59.097 49.253 10.681 1.00 15.31 115 PRO A C 1
ATOM 902 O O . PRO A 1 116 ? 59.020 49.823 9.610 1.00 14.63 115 PRO A O 1
ATOM 906 N N . HIS A 1 117 ? 60.213 48.754 11.170 1.00 15.23 116 HIS A N 1
ATOM 907 C CA . HIS A 1 117 ? 61.477 48.910 10.453 1.00 16.02 116 HIS A CA 1
ATOM 908 C C . HIS A 1 117 ? 61.412 48.312 9.064 1.00 16.54 116 HIS A C 1
ATOM 909 O O . HIS A 1 117 ? 60.826 47.251 8.863 1.00 16.49 116 HIS A O 1
ATOM 916 N N . GLY A 1 118 ? 62.019 49.010 8.111 1.00 18.36 117 GLY A N 1
ATOM 917 C CA . GLY A 1 118 ? 62.040 48.566 6.706 1.00 18.21 117 GLY A CA 1
ATOM 918 C C . GLY A 1 118 ? 60.713 48.598 5.989 1.00 18.75 117 GLY A C 1
ATOM 919 O O . GLY A 1 118 ? 60.544 47.918 4.985 1.00 18.93 117 GLY A O 1
ATOM 920 N N . HIS A 1 119 ? 59.766 49.403 6.474 1.00 17.71 118 HIS A N 1
ATOM 921 C CA . HIS A 1 119 ? 58.423 49.449 5.902 1.00 19.27 118 HIS A CA 1
ATOM 922 C C . HIS A 1 119 ? 58.382 49.798 4.404 1.00 20.55 118 HIS A C 1
ATOM 923 O O . HIS A 1 119 ? 57.487 49.357 3.698 1.00 21.64 118 HIS A O 1
ATOM 930 N N . GLN A 1 120 ? 59.358 50.569 3.921 1.00 22.20 119 GLN A N 1
ATOM 931 C CA . GLN A 1 120 ? 59.423 50.889 2.491 1.00 24.52 119 GLN A CA 1
ATOM 932 C C . GLN A 1 120 ? 59.890 49.698 1.647 1.00 24.55 119 GLN A C 1
ATOM 933 O O . GLN A 1 120 ? 59.717 49.702 0.421 1.00 26.38 119 GLN A O 1
ATOM 936 N N . GLU A 1 121 ? 60.493 48.705 2.277 1.00 20.96 120 GLU A N 1
ATOM 937 C CA . GLU A 1 121 ? 61.009 47.527 1.589 1.00 23.09 120 GLU A CA 1
ATOM 938 C C . GLU A 1 121 ? 60.141 46.279 1.718 1.00 22.95 120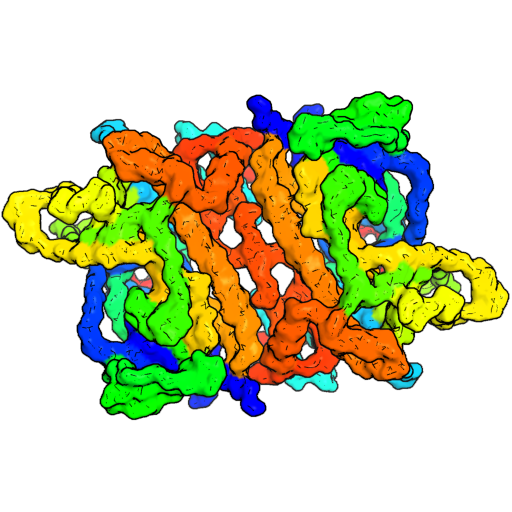 GLU A C 1
ATOM 939 O O . GLU A 1 121 ? 60.073 45.488 0.783 1.00 24.41 120 GLU A O 1
ATOM 945 N N . LEU A 1 122 ? 59.531 46.078 2.886 1.00 21.29 121 LEU A N 1
ATOM 946 C CA . LEU A 1 122 ? 58.825 44.840 3.201 1.00 19.56 121 LEU A CA 1
ATOM 947 C C . LEU A 1 122 ? 58.006 45.056 4.470 1.00 18.11 121 LEU A C 1
ATOM 948 O O . LEU A 1 122 ? 58.483 45.681 5.405 1.00 15.82 121 LEU A O 1
ATOM 953 N N . ASP A 1 123 ? 56.772 44.584 4.462 1.00 17.58 122 ASP A N 1
ATOM 954 C CA . ASP A 1 123 ? 55.922 44.592 5.657 1.00 16.41 122 ASP A CA 1
ATOM 955 C C . ASP A 1 123 ? 56.323 43.392 6.496 1.00 13.71 122 ASP A C 1
ATOM 956 O O . ASP A 1 123 ? 56.000 42.240 6.178 1.00 15.26 122 ASP A O 1
ATOM 961 N N . LEU A 1 124 ? 56.998 43.644 7.614 1.00 12.79 123 LEU A N 1
ATOM 962 C CA . LEU A 1 124 ? 57.536 42.576 8.449 1.00 15.93 123 LEU A CA 1
ATOM 963 C C . LEU A 1 124 ? 56.487 41.768 9.220 1.00 13.96 123 LEU A C 1
ATOM 964 O O . LEU A 1 124 ? 56.775 40.671 9.703 1.00 15.18 123 LEU A O 1
ATOM 969 N N . CYS A 1 125 ? 55.294 42.340 9.399 1.00 12.10 124 CYS A N 1
ATOM 970 C CA . CYS A 1 125 ? 54.319 41.716 10.261 1.00 11.43 124 CYS A CA 1
ATOM 971 C C . CYS A 1 125 ? 54.097 40.215 10.009 1.00 12.84 124 CYS A C 1
ATOM 972 O O . CYS A 1 125 ? 54.242 39.420 10.930 1.00 12.77 124 CYS A O 1
ATOM 975 N N . PRO A 1 126 ? 53.741 39.805 8.777 1.00 10.81 125 PRO A N 1
ATOM 976 C CA . PRO A 1 126 ? 53.542 38.359 8.590 1.00 10.10 125 PRO A CA 1
ATOM 977 C C . PRO A 1 126 ? 54.803 37.505 8.804 1.00 12.51 125 PRO A C 1
ATOM 978 O O . PRO A 1 126 ? 54.665 36.319 9.104 1.00 12.81 125 PRO A O 1
ATOM 982 N N . TYR A 1 127 ? 55.982 38.103 8.640 1.00 13.20 126 TYR A N 1
ATOM 983 C CA . TYR A 1 127 ? 57.257 37.414 8.938 1.00 14.49 126 TYR A CA 1
ATOM 984 C C . TYR A 1 127 ? 57.531 37.283 10.428 1.00 14.39 126 TYR A C 1
ATOM 985 O O . TYR A 1 127 ? 58.259 36.377 10.850 1.00 15.49 126 TYR A O 1
ATOM 994 N N . TRP A 1 128 ? 56.975 38.201 11.227 1.00 12.05 127 TRP A N 1
ATOM 995 C CA . TRP A 1 128 ? 57.077 38.113 12.665 1.00 12.51 127 TRP A CA 1
ATOM 996 C C . TRP A 1 128 ? 56.132 37.048 13.242 1.00 12.23 127 TRP A C 1
ATOM 997 O O . TRP A 1 128 ? 56.437 36.389 14.231 1.00 14.35 127 TRP A O 1
ATOM 1008 N N . LEU A 1 129 ? 54.972 36.889 12.616 1.00 13.56 128 LEU A N 1
ATOM 1009 C CA A LEU A 1 129 ? 53.895 36.113 13.183 0.50 12.34 128 LEU A CA 1
ATOM 1010 C CA B LEU A 1 129 ? 53.883 36.062 13.175 0.50 12.87 128 LEU A CA 1
ATOM 1011 C C . LEU A 1 129 ? 54.298 34.717 13.712 1.00 13.73 128 LEU A C 1
ATOM 1012 O O . LEU A 1 129 ? 53.877 34.330 14.815 1.00 16.58 128 LEU A O 1
ATOM 1021 N N . PRO A 1 130 ? 55.098 33.947 12.939 1.00 15.91 129 PRO A N 1
ATOM 1022 C CA . PRO A 1 130 ? 55.501 32.639 13.482 1.00 18.67 129 PRO A CA 1
ATOM 1023 C C . PRO A 1 130 ? 56.274 32.705 14.799 1.00 19.29 129 PRO A C 1
ATOM 1024 O O . PRO A 1 130 ? 56.397 31.687 15.483 1.00 21.13 129 PRO A O 1
ATOM 1028 N N . HIS A 1 131 ? 56.773 33.888 15.166 1.00 14.98 130 HIS A N 1
ATOM 1029 C CA . HIS A 1 131 ? 57.672 34.050 16.322 1.00 16.26 130 HIS A CA 1
ATOM 1030 C C . HIS A 1 131 ? 57.003 34.726 17.507 1.00 16.36 130 HIS A C 1
ATOM 1031 O O . HIS A 1 131 ? 57.663 35.119 18.461 1.00 15.23 130 HIS A O 1
ATOM 1038 N N . ALA A 1 132 ? 55.673 34.800 17.461 1.00 15.55 131 ALA A N 1
ATOM 1039 C CA . ALA A 1 132 ? 54.898 35.570 18.432 1.00 16.14 131 ALA A CA 1
ATOM 1040 C C . ALA A 1 132 ? 55.067 35.140 19.888 1.00 16.99 131 ALA A C 1
ATOM 1041 O O . ALA A 1 132 ? 54.946 35.943 20.805 1.00 18.19 131 ALA A O 1
ATOM 1043 N N . GLU A 1 133 ? 55.363 33.861 20.101 1.00 17.75 132 GLU A N 1
ATOM 1044 C CA . GLU A 1 133 ? 55.530 33.336 21.438 1.00 19.67 132 GLU A CA 1
ATOM 1045 C C . GLU A 1 133 ? 56.925 33.600 21.955 1.00 21.49 132 GLU A C 1
ATOM 1046 O O . GLU A 1 133 ? 57.162 33.452 23.159 1.00 21.82 132 GLU A O 1
ATOM 1052 N N . GLN A 1 134 ? 57.845 34.004 21.076 1.00 20.79 133 GLN A N 1
ATOM 1053 C CA . GLN A 1 134 ? 59.213 34.291 21.490 1.00 19.44 133 GLN A CA 1
ATOM 1054 C C . GLN A 1 134 ? 59.564 35.772 21.639 1.00 19.87 133 GLN A C 1
ATOM 1055 O O . GLN A 1 134 ? 60.432 36.125 22.430 1.00 21.14 133 GLN A O 1
ATOM 1061 N N . VAL A 1 135 ? 58.910 36.642 20.867 1.00 16.36 134 VAL A N 1
ATOM 1062 C CA . VAL A 1 135 ? 59.212 38.061 20.902 1.00 15.78 134 VAL A CA 1
ATOM 1063 C C . VAL A 1 135 ? 57.947 38.837 20.516 1.00 12.97 134 VAL A C 1
ATOM 1064 O O . VAL A 1 135 ? 57.184 38.367 19.687 1.00 15.94 134 VAL A O 1
ATOM 1068 N N . SER A 1 136 ? 57.749 39.999 21.136 1.00 13.49 135 SER A N 1
ATOM 1069 C CA . SER A 1 136 ? 56.597 40.845 20.807 1.00 12.84 135 SER A CA 1
ATOM 1070 C C . SER A 1 136 ? 56.754 41.428 19.440 1.00 13.85 135 SER A C 1
ATOM 1071 O O . SER A 1 136 ? 57.853 41.666 18.958 1.00 12.80 135 SER A O 1
ATOM 1074 N N . PHE A 1 137 ? 55.625 41.690 18.786 1.00 12.71 136 PHE A N 1
ATOM 1075 C CA . PHE A 1 137 ? 55.652 42.392 17.532 1.00 12.61 136 PHE A CA 1
ATOM 1076 C C . PHE A 1 137 ? 56.430 43.706 17.650 1.00 12.27 136 PHE A C 1
ATOM 1077 O O . PHE A 1 137 ? 57.317 43.983 16.853 1.00 12.39 136 PHE A O 1
ATOM 1085 N N . ALA A 1 138 ? 56.124 44.515 18.643 1.00 10.48 137 ALA A N 1
ATOM 1086 C CA . ALA A 1 138 ? 56.775 45.820 18.744 1.00 11.63 137 ALA A CA 1
ATOM 1087 C C . ALA A 1 138 ? 58.285 45.700 18.966 1.00 12.35 137 ALA A C 1
ATOM 1088 O O . ALA A 1 138 ? 59.065 46.410 18.327 1.00 13.64 137 ALA A O 1
ATOM 1090 N N . GLU A 1 139 ? 58.696 44.775 19.824 1.00 12.11 138 GLU A N 1
AT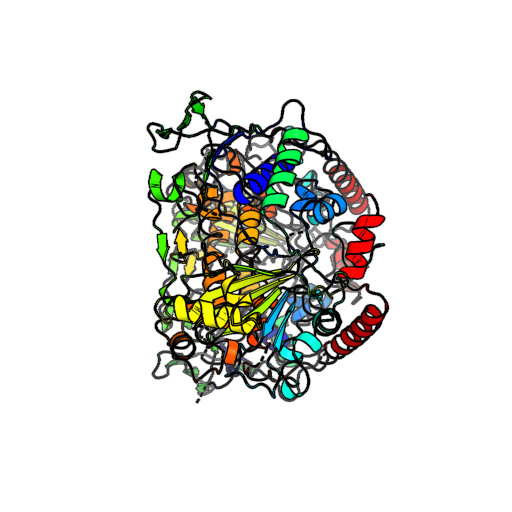OM 1091 C CA . GLU A 1 139 ? 60.153 44.586 19.950 1.00 15.15 138 GLU A CA 1
ATOM 1092 C C . GLU A 1 139 ? 60.805 44.129 18.643 1.00 14.64 138 GLU A C 1
ATOM 1093 O O . GLU A 1 139 ? 61.940 44.545 18.344 1.00 14.66 138 GLU A O 1
ATOM 1099 N N . ALA A 1 140 ? 60.113 43.268 17.889 1.00 12.64 139 ALA A N 1
ATOM 1100 C CA . ALA A 1 140 ? 60.666 42.710 16.670 1.00 14.73 139 ALA A CA 1
ATOM 1101 C C . ALA A 1 140 ? 60.857 43.750 15.579 1.00 15.13 139 ALA A C 1
ATOM 1102 O O . ALA A 1 140 ? 61.777 43.613 14.758 1.00 15.19 139 ALA A O 1
ATOM 1104 N N . VAL A 1 141 ? 60.005 44.790 15.524 1.00 13.00 140 VAL A N 1
ATOM 1105 C CA . VAL A 1 141 ? 59.958 45.672 14.356 1.00 12.79 140 VAL A CA 1
ATOM 1106 C C . VAL A 1 141 ? 60.286 47.121 14.636 1.00 14.37 140 VAL A C 1
ATOM 1107 O O . VAL A 1 141 ? 60.378 47.918 13.720 1.00 13.77 140 VAL A O 1
ATOM 1111 N N . CYS A 1 142 ? 60.448 47.497 15.895 1.00 14.27 141 CYS A N 1
ATOM 1112 C CA A CYS A 1 142 ? 60.802 48.876 16.172 0.50 14.14 141 CYS A CA 1
ATOM 1113 C CA B CYS A 1 142 ? 60.622 48.864 16.291 0.50 17.54 141 CYS A CA 1
ATOM 1114 C C . CYS A 1 142 ? 61.719 48.936 17.368 1.00 15.82 141 CYS A C 1
ATOM 1115 O O 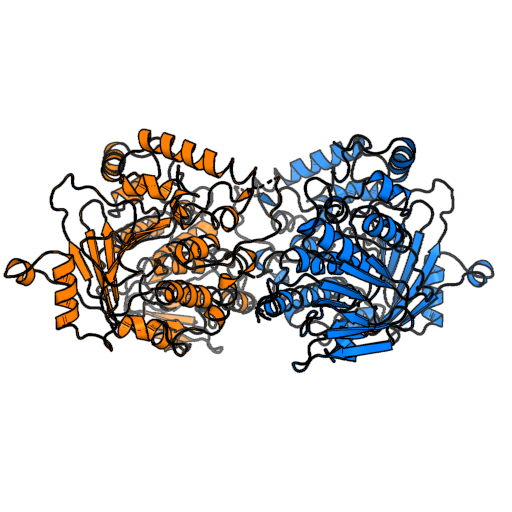. CYS A 1 142 ? 61.947 47.942 18.044 1.00 17.03 141 CYS A O 1
ATOM 1120 N N . SER A 1 143 ? 62.335 50.095 17.553 1.00 14.79 142 SER A N 1
ATOM 1121 C CA . SER A 1 143 ? 63.238 50.279 18.695 1.00 13.06 142 SER A CA 1
ATOM 1122 C C . SER A 1 143 ? 62.531 50.924 19.879 1.00 15.53 142 SER A C 1
ATOM 1123 O O . SER A 1 143 ? 63.002 50.862 21.007 1.00 14.82 142 SER A O 1
ATOM 1126 N N . GLN A 1 144 ? 61.362 51.525 19.654 1.00 17.25 143 GLN A N 1
ATOM 1127 C CA . GLN A 1 144 ? 60.709 52.299 20.716 1.00 16.98 143 GLN A CA 1
ATOM 1128 C C . GLN A 1 144 ? 60.204 51.502 21.886 1.00 18.68 143 GLN A C 1
ATOM 1129 O O . GLN A 1 144 ? 60.051 52.028 22.988 1.00 19.85 143 GLN A O 1
ATOM 1135 N N . GLN A 1 145 ? 59.883 50.233 21.685 1.00 18.87 144 GLN A N 1
ATOM 1136 C CA . GLN A 1 145 ? 59.404 49.429 22.813 1.00 19.58 144 GLN A CA 1
ATOM 1137 C C . GLN A 1 145 ? 60.481 49.400 23.884 1.00 19.61 144 GLN A C 1
ATOM 1138 O O . GLN A 1 145 ? 60.249 49.816 25.020 1.00 22.74 144 GLN A O 1
ATOM 1144 N N . VAL A 1 146 ? 61.680 48.994 23.480 1.00 19.11 145 VAL A N 1
ATOM 1145 C CA . VAL A 1 146 ? 62.815 48.914 24.387 1.00 17.66 145 VAL A CA 1
ATOM 1146 C C . VAL A 1 146 ? 63.209 50.298 24.918 1.00 15.98 145 VAL A C 1
ATOM 1147 O O . VAL A 1 146 ? 63.428 50.447 26.111 1.00 17.37 145 VAL A O 1
ATOM 1151 N N . LEU A 1 147 ? 63.261 51.308 24.047 1.00 14.65 146 LEU A N 1
ATOM 1152 C CA . LEU A 1 147 ? 63.738 52.615 24.445 1.00 13.53 146 LEU A CA 1
ATOM 1153 C C . LEU A 1 147 ? 62.777 53.320 25.406 1.00 14.99 146 LEU A C 1
ATOM 1154 O O . LEU A 1 147 ? 63.186 53.947 26.366 1.00 13.70 146 LEU A O 1
ATOM 1159 N N . THR A 1 148 ? 61.480 53.211 25.153 1.00 15.39 147 THR A N 1
ATOM 1160 C CA . THR A 1 148 ? 60.502 53.839 26.027 1.00 14.03 147 THR A CA 1
ATOM 1161 C C . THR A 1 148 ? 60.424 53.112 27.375 1.00 14.90 147 THR A C 1
ATOM 1162 O O . THR A 1 148 ? 60.180 53.746 28.393 1.00 16.31 147 THR A O 1
ATOM 1166 N N . GLN A 1 149 ? 60.634 51.790 27.374 1.00 16.93 148 GLN A N 1
ATOM 1167 C CA . GLN A 1 149 ? 60.694 51.047 28.645 1.00 20.68 148 GLN A CA 1
ATOM 1168 C C . GLN A 1 149 ? 61.815 51.606 29.531 1.00 21.13 148 GLN A C 1
ATOM 1169 O O . GLN A 1 149 ? 61.712 51.645 30.769 1.00 20.78 148 GLN A O 1
ATOM 1175 N N . LEU A 1 150 ? 62.883 52.039 28.883 1.00 19.21 149 LEU A N 1
ATOM 1176 C CA . LEU A 1 150 ? 64.035 52.653 29.560 1.00 20.01 149 LEU A CA 1
ATOM 1177 C C . LEU A 1 150 ? 63.879 54.139 29.878 1.00 19.07 149 LEU A C 1
ATOM 1178 O O . LEU A 1 150 ? 64.811 54.766 30.383 1.00 20.70 149 LEU A O 1
ATOM 1183 N N . GLY A 1 151 ? 62.724 54.724 29.554 1.00 17.27 150 GLY A N 1
ATOM 1184 C CA . GLY A 1 151 ? 62.454 56.123 29.810 1.00 15.71 150 GLY A CA 1
ATOM 1185 C C . GLY A 1 151 ? 63.240 57.084 28.948 1.00 12.08 150 GLY A C 1
ATOM 1186 O O . GLY A 1 151 ? 63.451 58.248 29.341 1.00 14.03 150 GLY A O 1
ATOM 1187 N N . LEU A 1 152 ? 63.618 56.639 27.762 1.00 13.85 151 LEU A N 1
ATOM 1188 C CA . LEU A 1 152 ? 64.447 57.466 26.917 1.00 13.59 151 LEU A CA 1
ATOM 1189 C C . LEU A 1 152 ? 63.674 58.357 25.935 1.00 13.69 151 LEU A C 1
ATOM 1190 O O . LEU A 1 152 ? 62.533 58.041 25.545 1.00 13.86 151 LEU A O 1
ATOM 1195 N N . ALA A 1 153 ? 64.325 59.437 25.532 1.00 12.87 152 ALA A N 1
ATOM 1196 C CA . ALA A 1 153 ? 63.738 60.428 24.655 1.00 11.37 152 ALA A CA 1
ATOM 1197 C C . ALA A 1 153 ? 63.780 59.963 23.179 1.00 11.35 152 ALA A C 1
ATOM 1198 O O . ALA A 1 153 ? 64.389 58.945 22.863 1.00 12.50 152 ALA A O 1
ATOM 1200 N N . PRO A 1 154 ? 63.086 60.685 22.277 1.00 11.18 153 PRO A N 1
ATOM 1201 C CA . PRO A 1 154 ? 63.128 60.351 20.841 1.00 10.91 153 PRO A CA 1
ATOM 1202 C C . PRO A 1 154 ? 64.249 61.016 20.036 1.00 10.11 153 PRO A C 1
ATOM 1203 O O . PRO A 1 154 ? 64.340 60.827 18.826 1.00 12.51 153 PRO A O 1
ATOM 1207 N N . LYS A 1 155 ? 65.060 61.818 20.720 1.00 12.16 154 LYS A N 1
ATOM 1208 C CA . LYS A 1 155 ? 66.105 62.593 20.054 1.00 11.57 154 LYS A CA 1
ATOM 1209 C C . LYS A 1 155 ? 67.138 63.020 21.093 1.00 13.14 154 LYS A C 1
ATOM 1210 O O . LYS A 1 155 ? 66.937 62.831 22.266 1.00 12.56 154 LYS A O 1
ATOM 1216 N N . SER A 1 156 ? 68.241 63.597 20.614 1.00 15.65 155 SER A N 1
ATOM 1217 C CA A SER A 1 156 ? 69.330 64.083 21.456 0.50 16.82 155 SER A CA 1
ATOM 1218 C CA B SER A 1 156 ? 69.322 64.081 21.470 0.50 16.12 155 SER A CA 1
ATOM 1219 C C . SER A 1 156 ? 69.332 65.602 21.443 1.00 16.38 155 SER A C 1
ATOM 1220 O O . SER A 1 156 ? 68.685 66.213 20.591 1.00 16.57 155 SER A O 1
ATOM 1225 N N . ILE A 1 157 ? 70.085 66.214 22.357 1.00 15.22 156 ILE A N 1
ATOM 1226 C CA . ILE A 1 157 ? 70.152 67.692 22.431 1.00 15.85 156 ILE A CA 1
ATOM 1227 C C . ILE A 1 157 ? 70.783 68.304 21.162 1.00 15.68 156 ILE A C 1
ATOM 1228 O O . ILE A 1 157 ? 70.514 69.473 20.808 1.00 18.03 156 ILE A O 1
ATOM 1233 N N . VAL A 1 158 ? 71.573 67.502 20.452 1.00 16.93 157 VAL A N 1
ATOM 1234 C CA . VAL A 1 158 ? 72.232 67.936 19.215 1.00 18.43 157 VAL A CA 1
ATOM 1235 C C . VAL A 1 158 ? 71.354 67.769 17.983 1.00 19.36 157 VAL A C 1
ATOM 1236 O O . VAL A 1 158 ? 71.693 68.235 16.892 1.00 21.39 157 VAL A O 1
ATOM 1240 N N . THR A 1 159 ? 70.211 67.109 18.140 1.00 18.44 158 THR A N 1
ATOM 1241 C CA . THR A 1 159 ? 69.274 66.952 17.053 1.00 15.71 158 THR A CA 1
ATOM 1242 C C . THR A 1 159 ? 68.507 68.258 16.759 1.00 14.87 158 THR A C 1
ATOM 1243 O O . THR A 1 159 ? 68.107 68.982 17.670 1.00 14.77 158 THR A O 1
ATOM 1247 N N . ALA A 1 160 ? 68.299 68.542 15.483 1.00 16.37 159 ALA A N 1
ATOM 1248 C CA . ALA A 1 160 ? 67.634 69.767 15.042 1.00 16.90 159 ALA A CA 1
ATOM 1249 C C . ALA A 1 160 ? 66.188 69.827 15.512 1.00 16.37 159 ALA A C 1
ATOM 1250 O O . ALA A 1 160 ? 65.559 68.777 15.734 1.00 16.30 159 ALA A O 1
ATOM 1252 N N . GLN A 1 161 ? 65.674 71.047 15.650 1.00 15.73 160 GLN A N 1
ATOM 1253 C CA . GLN A 1 161 ? 64.246 71.239 15.954 1.00 14.84 160 GLN A CA 1
ATOM 1254 C C . GLN A 1 161 ? 63.396 70.417 15.013 1.00 14.35 160 GLN A C 1
ATOM 1255 O O . GLN A 1 161 ? 63.582 70.453 13.784 1.00 15.86 160 GLN A O 1
ATOM 1261 N N . TYR A 1 162 ? 62.467 69.681 15.615 1.00 12.89 161 TYR A N 1
ATOM 1262 C CA . TYR A 1 162 ? 61.425 68.910 14.914 1.00 12.77 161 TYR A CA 1
ATOM 1263 C C . TYR A 1 162 ? 61.963 67.645 14.210 1.00 13.83 161 TYR A C 1
ATOM 1264 O O . TYR A 1 162 ? 61.198 66.856 13.661 1.00 14.67 161 TYR A O 1
ATOM 1273 N N . HIS A 1 163 ? 63.277 67.460 14.205 1.00 14.76 162 HIS A N 1
ATOM 1274 C CA . HIS A 1 163 ? 63.874 66.218 13.739 1.00 13.97 162 HIS A CA 1
ATOM 1275 C C . HIS A 1 163 ? 63.954 65.205 14.849 1.00 14.58 162 HIS A C 1
ATOM 1276 O O . HIS A 1 163 ? 63.758 65.538 16.022 1.00 15.44 162 HIS A O 1
ATOM 1283 N N . PHE A 1 164 ? 64.256 63.971 14.489 1.00 16.20 163 PHE A N 1
ATOM 1284 C CA . PHE A 1 164 ? 64.149 62.896 15.436 1.00 16.29 163 PHE A CA 1
ATOM 1285 C C . PHE A 1 164 ? 65.031 61.723 15.116 1.00 15.07 163 PHE A C 1
ATOM 1286 O O . PHE A 1 164 ? 65.419 61.538 13.961 1.00 16.81 163 PHE A O 1
ATOM 1294 N N . GLN A 1 165 ? 65.320 60.948 16.162 1.00 17.09 164 GLN A N 1
ATOM 1295 C CA . GLN A 1 165 ? 65.867 59.614 16.025 1.00 16.55 164 GLN A CA 1
ATOM 1296 C C . GLN A 1 165 ? 64.758 58.577 15.949 1.00 17.73 164 GLN A C 1
ATOM 1297 O O . GLN A 1 165 ? 64.823 57.651 15.156 1.00 19.41 164 GLN A O 1
ATOM 1303 N N . ASN A 1 166 ? 63.706 58.774 16.734 1.00 13.67 165 ASN A N 1
ATOM 1304 C CA . ASN A 1 166 ? 62.470 57.997 16.597 1.00 12.87 165 ASN A CA 1
ATOM 1305 C C . ASN A 1 166 ? 61.291 58.982 16.590 1.00 13.47 165 ASN A C 1
ATOM 1306 O O . ASN A 1 166 ? 61.340 59.990 17.281 1.00 12.65 165 ASN A O 1
ATOM 1311 N N . ASN A 1 167 ? 60.259 58.705 15.804 1.00 12.84 166 ASN A N 1
ATOM 1312 C CA . ASN A 1 167 ? 59.161 59.677 15.620 1.00 12.80 166 ASN A CA 1
ATOM 1313 C C . ASN A 1 167 ? 58.456 59.960 16.933 1.00 11.04 166 ASN A C 1
ATOM 1314 O O . ASN A 1 167 ? 58.295 59.070 17.783 1.00 12.29 166 ASN A O 1
ATOM 1319 N N . TYR A 1 168 ? 58.015 61.198 17.070 1.00 10.36 167 TYR A N 1
ATOM 1320 C CA . TYR A 1 168 ? 57.426 61.666 18.301 1.00 9.78 167 TYR A CA 1
ATOM 1321 C C . TYR A 1 168 ? 56.397 62.741 18.061 1.00 10.94 167 TYR A C 1
ATOM 1322 O O . TYR A 1 168 ? 56.439 63.448 17.062 1.00 10.29 167 TYR A O 1
ATOM 1331 N N . GLY A 1 169 ? 55.435 62.785 18.986 1.00 11.16 168 GLY A N 1
ATOM 1332 C CA . GLY A 1 169 ? 54.584 63.954 19.211 1.00 10.68 168 GLY A CA 1
ATOM 1333 C C . GLY A 1 169 ? 54.851 64.485 20.615 1.00 10.90 168 GLY A C 1
ATOM 1334 O O . GLY A 1 169 ? 55.940 64.315 21.169 1.00 10.42 168 GLY A O 1
ATOM 1335 N N . TYR A 1 170 ? 53.834 65.094 21.208 1.00 10.28 169 TYR A N 1
ATOM 1336 C CA . TYR A 1 170 ? 53.987 65.762 22.488 1.00 10.25 169 TYR A CA 1
ATOM 1337 C C . TYR A 1 170 ? 52.886 65.444 23.502 1.00 10.89 169 TYR A C 1
ATOM 1338 O O . TYR A 1 170 ? 51.772 65.076 23.150 1.00 12.01 169 TYR A O 1
ATOM 1347 N N . HIS A 1 171 ? 53.238 65.636 24.769 1.00 11.34 170 HIS A N 1
ATOM 1348 C CA . HIS A 1 171 ? 52.276 65.934 25.828 1.00 10.97 170 HIS A CA 1
ATOM 1349 C C . HIS A 1 171 ? 52.408 67.431 26.107 1.00 14.26 170 HIS A C 1
ATOM 1350 O O . HIS A 1 171 ? 53.535 67.938 26.182 1.00 13.77 170 HIS A O 1
ATOM 1357 N N . LEU A 1 172 ? 51.281 68.119 26.272 1.00 13.10 171 LEU A N 1
ATOM 1358 C CA . LEU A 1 172 ? 51.307 69.577 26.415 1.00 12.15 171 LEU A CA 1
ATOM 1359 C C . LEU A 1 172 ? 50.174 70.078 27.299 1.00 13.35 171 LEU A C 1
ATOM 1360 O O . LEU A 1 172 ? 49.212 69.360 27.541 1.00 12.91 171 LEU A O 1
ATOM 1365 N N . ASN A 1 173 ? 50.321 71.314 27.762 1.00 14.35 172 ASN A N 1
ATOM 1366 C CA . ASN A 1 173 ? 49.231 72.050 28.431 1.00 13.65 172 ASN A CA 1
ATOM 1367 C C . ASN A 1 173 ? 48.478 72.822 27.336 1.00 12.56 172 ASN A C 1
ATOM 1368 O O . ASN A 1 173 ? 49.042 73.738 26.715 1.00 12.74 172 ASN A O 1
ATOM 1373 N N . ALA A 1 174 ? 47.244 72.450 27.064 1.00 12.76 173 ALA A N 1
ATOM 1374 C CA . ALA A 1 174 ? 46.511 73.057 25.941 1.00 13.39 173 ALA A CA 1
ATOM 1375 C C . ALA A 1 174 ? 46.239 74.548 26.088 1.00 13.48 173 ALA A C 1
ATOM 1376 O O . ALA A 1 174 ? 46.238 75.297 25.093 1.00 14.73 173 ALA A O 1
ATOM 1378 N N . ALA A 1 175 ? 45.963 74.991 27.311 1.00 12.79 174 ALA A N 1
ATOM 1379 C CA . ALA A 1 175 ? 45.688 76.407 27.514 1.00 13.39 174 ALA A CA 1
ATOM 1380 C C . ALA A 1 175 ? 46.947 77.237 27.224 1.00 11.97 174 ALA A C 1
ATOM 1381 O O . ALA A 1 175 ? 46.890 78.310 26.618 1.00 14.82 174 ALA A O 1
ATOM 1383 N N . LYS A 1 176 ? 48.089 76.751 27.674 1.00 13.28 175 LYS A N 1
ATOM 1384 C CA . LYS A 1 176 ? 49.342 77.452 27.402 1.00 13.73 175 LYS A CA 1
ATOM 1385 C C . LYS A 1 176 ? 49.668 77.458 25.909 1.00 12.19 175 LYS A C 1
ATOM 1386 O O . LYS A 1 176 ? 50.171 78.440 25.365 1.00 14.66 175 LYS A O 1
ATOM 1392 N N . PHE A 1 177 ? 49.322 76.365 25.230 1.00 12.89 176 PHE A N 1
ATOM 1393 C CA . PHE A 1 177 ? 49.497 76.289 23.788 1.00 12.40 176 PHE A CA 1
ATOM 1394 C C . PHE A 1 177 ? 48.602 77.310 23.067 1.00 11.82 176 PHE A C 1
ATOM 1395 O O . PHE A 1 177 ? 49.055 78.032 22.205 1.00 12.57 176 PHE A O 1
ATOM 1403 N N . SER A 1 178 ? 47.336 77.380 23.434 1.00 12.66 177 SER A N 1
ATOM 1404 C CA A SER A 1 178 ? 46.416 78.341 22.844 0.50 12.66 177 SER A CA 1
ATOM 1405 C CA B SER A 1 178 ? 46.416 78.336 22.828 0.50 12.83 177 SER A CA 1
ATOM 1406 C C . SER A 1 178 ? 46.934 79.767 23.032 1.00 12.27 177 SER A C 1
ATOM 1407 O O . SER A 1 178 ? 46.817 80.600 22.140 1.00 13.43 177 SER A O 1
ATOM 1412 N N . GLN A 1 179 ? 47.491 80.043 24.216 1.00 13.51 178 GLN A N 1
ATOM 1413 C CA . GLN A 1 179 ? 48.050 81.376 24.483 1.00 14.41 178 GLN A CA 1
ATOM 1414 C C . GLN A 1 179 ? 49.254 81.685 23.600 1.00 11.12 178 GLN A C 1
ATOM 1415 O O . GLN A 1 179 ? 49.374 82.767 23.030 1.00 14.58 178 GLN A O 1
ATOM 1421 N N . LEU A 1 180 ? 50.143 80.706 23.458 1.00 11.59 179 LEU A N 1
ATOM 1422 C CA . LEU A 1 180 ? 51.284 80.883 22.561 1.00 12.52 179 LEU A CA 1
ATOM 1423 C C . LEU A 1 180 ? 50.826 81.161 21.125 1.00 13.27 179 LEU A C 1
ATOM 1424 O O . LEU A 1 180 ? 51.325 82.040 20.452 1.00 13.26 179 LEU A O 1
ATOM 1429 N N . LEU A 1 181 ? 49.846 80.397 20.668 1.00 11.32 180 LEU A N 1
ATOM 1430 C CA . LEU A 1 181 ? 49.344 80.561 19.306 1.00 11.94 180 LEU A CA 1
ATOM 1431 C C . LEU A 1 181 ? 48.646 81.928 19.120 1.00 11.80 180 LEU A C 1
ATOM 1432 O O . LEU A 1 181 ? 48.759 82.561 18.073 1.00 11.69 180 LEU A O 1
ATOM 1437 N N . THR A 1 182 ? 47.912 82.371 20.143 1.00 10.93 181 THR A N 1
ATOM 1438 C CA . THR A 1 182 ? 47.256 83.669 20.064 1.00 10.97 181 THR A CA 1
ATOM 1439 C C . THR A 1 182 ? 48.289 84.758 19.807 1.00 11.18 181 THR A C 1
ATOM 1440 O O . THR A 1 182 ? 48.116 85.611 18.950 1.00 13.04 181 THR A O 1
ATOM 1444 N N . GLU A 1 183 ? 49.372 84.679 20.585 1.00 13.27 182 GLU A N 1
ATOM 1445 C CA . GLU A 1 183 ? 50.480 85.638 20.454 1.00 14.78 182 GLU A CA 1
ATOM 1446 C C . GLU A 1 183 ? 51.122 85.552 19.075 1.00 13.50 182 GLU A C 1
ATOM 1447 O O . GLU A 1 183 ? 51.273 86.548 18.391 1.00 12.26 182 GLU A O 1
ATOM 1453 N N . HIS A 1 184 ? 51.467 84.347 18.646 1.00 12.86 183 HIS A N 1
ATOM 1454 C CA . HIS A 1 184 ? 52.099 84.200 17.360 1.00 13.64 183 HIS A CA 1
ATOM 1455 C C . HIS A 1 184 ? 51.192 84.638 16.220 1.00 11.31 183 HIS A C 1
ATOM 1456 O O . HIS A 1 184 ? 51.606 85.360 15.310 1.00 12.38 183 HIS A O 1
ATOM 1463 N N . CYS A 1 185 ? 49.941 84.201 16.244 1.00 11.79 184 CYS A N 1
ATOM 1464 C CA . CYS A 1 185 ? 49.066 84.474 15.110 1.00 11.37 184 CYS A CA 1
ATOM 1465 C C . CYS A 1 185 ? 48.706 85.940 14.947 1.00 10.63 184 CYS A C 1
ATOM 1466 O O . CYS A 1 185 ? 48.585 86.449 13.844 1.00 12.08 184 CYS A O 1
ATOM 1469 N N . THR A 1 186 ? 48.511 86.625 16.080 1.00 12.43 185 THR A N 1
ATOM 1470 C CA . THR A 1 186 ? 48.133 88.031 16.042 1.00 11.81 185 THR A CA 1
ATOM 1471 C C . THR A 1 186 ? 49.328 88.945 15.799 1.00 13.20 185 THR A C 1
ATOM 1472 O O . THR A 1 186 ? 49.215 89.944 15.066 1.00 16.47 185 THR A O 1
ATOM 1476 N N . GLN A 1 187 ? 50.478 88.589 16.374 1.00 13.16 186 GLN A N 1
ATOM 1477 C CA . GLN A 1 187 ? 51.660 89.484 16.299 1.00 14.05 186 GLN A CA 1
ATOM 1478 C C . GLN A 1 187 ? 52.582 89.220 15.116 1.00 14.24 186 GLN A C 1
ATOM 1479 O O . GLN A 1 187 ? 53.280 90.119 14.659 1.00 17.62 186 GLN A O 1
ATOM 1485 N N . LYS A 1 188 ? 52.543 88.002 14.581 1.00 14.07 187 LYS A N 1
ATOM 1486 C CA . LYS A 1 188 ? 53.393 87.651 13.475 1.00 14.49 187 LYS A CA 1
ATOM 1487 C C . LYS A 1 188 ? 52.636 87.251 12.206 1.00 14.13 187 LYS A C 1
ATOM 1488 O O . LYS A 1 188 ? 53.154 87.466 11.101 1.00 16.08 187 LYS A O 1
ATOM 1494 N N . LEU A 1 189 ? 51.418 86.713 12.339 1.00 12.11 188 LEU A N 1
ATOM 1495 C CA . LEU A 1 189 ? 50.675 86.225 11.166 1.00 12.06 188 LEU A CA 1
ATOM 1496 C C . LEU A 1 189 ? 49.474 87.070 10.779 1.00 12.76 188 LEU A C 1
ATOM 1497 O O . LEU A 1 189 ? 48.736 86.701 9.888 1.00 12.55 188 LEU A O 1
ATOM 1502 N N . GLY A 1 190 ? 49.291 88.244 11.386 1.00 12.52 189 GLY A N 1
ATOM 1503 C CA . GLY A 1 190 ? 48.267 89.184 10.933 1.00 13.34 189 GLY A CA 1
ATOM 1504 C C . GLY A 1 190 ? 46.801 88.837 11.163 1.00 12.15 189 GLY A C 1
ATOM 1505 O O . GLY A 1 190 ? 45.909 89.434 10.527 1.00 14.03 189 GLY A O 1
ATOM 1506 N N . VAL A 1 191 ? 46.552 87.894 12.070 1.00 11.39 190 VAL A N 1
ATOM 1507 C CA . VAL A 1 191 ? 45.192 87.513 12.424 1.00 11.96 190 VAL A CA 1
ATOM 1508 C C . VAL A 1 191 ? 44.568 88.587 13.333 1.00 12.90 190 VAL A C 1
ATOM 1509 O O . VAL A 1 191 ? 45.198 89.047 14.303 1.00 12.83 190 VAL A O 1
ATOM 1513 N N . THR A 1 192 ? 43.358 89.003 12.986 1.00 13.88 191 THR A N 1
ATOM 1514 C CA . THR A 1 192 ? 42.590 89.949 13.808 1.00 13.17 191 THR A CA 1
ATOM 1515 C C . THR A 1 192 ? 41.854 89.194 14.895 1.00 15.38 191 THR A C 1
ATOM 1516 O O . THR A 1 192 ? 41.177 88.201 14.620 1.00 14.86 191 THR A O 1
ATOM 1520 N N . HIS A 1 193 ? 41.994 89.659 16.140 1.00 13.12 192 HIS A N 1
ATOM 1521 C CA . HIS A 1 193 ? 41.429 88.999 17.308 1.00 14.03 192 HIS A CA 1
ATOM 1522 C C . HIS A 1 193 ? 40.329 89.899 17.880 1.00 15.97 192 HIS A C 1
ATOM 1523 O O . HIS A 1 193 ? 40.572 91.077 18.178 1.00 15.94 192 HIS A O 1
ATOM 1530 N N . ILE A 1 194 ? 39.136 89.351 18.037 1.00 13.20 193 ILE A N 1
ATOM 1531 C CA . ILE A 1 194 ? 38.020 90.082 18.679 1.00 13.52 193 ILE A CA 1
ATOM 1532 C C . ILE A 1 194 ? 37.603 89.263 19.868 1.00 16.10 193 ILE A C 1
ATOM 1533 O O . ILE A 1 194 ? 37.350 88.063 19.736 1.00 15.73 193 ILE A O 1
ATOM 1538 N N . ARG A 1 195 ? 37.563 89.887 21.055 1.00 17.27 194 ARG A N 1
ATOM 1539 C CA A ARG A 1 195 ? 37.066 89.232 22.259 0.50 19.66 194 ARG A CA 1
ATOM 1540 C CA B ARG A 1 195 ? 37.063 89.203 22.243 0.50 18.94 194 ARG A CA 1
ATOM 1541 C C . ARG A 1 195 ? 35.646 89.702 22.525 1.00 18.77 194 ARG A C 1
ATOM 1542 O O . ARG A 1 195 ? 35.461 90.809 23.056 1.00 21.59 194 ARG A O 1
ATOM 1557 N N . ASP A 1 196 ? 34.653 88.895 22.164 1.00 18.03 195 ASP A N 1
ATOM 1558 C CA . ASP A 1 196 ? 33.236 89.300 22.249 1.00 19.01 195 ASP A CA 1
ATOM 1559 C C . ASP A 1 196 ? 32.280 88.131 22.060 1.00 22.95 195 ASP A C 1
ATOM 1560 O O . ASP A 1 196 ? 32.699 87.035 21.667 1.00 20.70 195 ASP A O 1
ATOM 1565 N N . HIS A 1 197 ? 30.995 88.362 22.328 1.00 21.14 196 HIS A N 1
ATOM 1566 C CA . HIS A 1 197 ? 29.940 87.382 22.058 1.00 22.16 196 HIS A CA 1
ATOM 1567 C C . HIS A 1 197 ? 29.275 87.622 20.724 1.00 20.30 196 HIS A C 1
ATOM 1568 O O . HIS A 1 197 ? 29.222 88.762 20.240 1.00 18.73 196 HIS A O 1
ATOM 1575 N N . VAL A 1 198 ? 28.741 86.556 20.140 1.00 19.29 197 VAL A N 1
ATOM 1576 C CA . VAL A 1 198 ? 27.956 86.646 18.910 1.00 18.81 197 VAL A CA 1
ATOM 1577 C C . VAL A 1 198 ? 26.493 86.640 19.315 1.00 21.52 197 VAL A C 1
ATOM 1578 O O . VAL A 1 198 ? 26.005 85.684 19.935 1.00 21.92 197 VAL A O 1
ATOM 1582 N N . SER A 1 199 ? 25.799 87.714 18.964 1.00 19.63 198 SER A N 1
ATOM 1583 C CA . SER A 1 199 ? 24.396 87.859 19.333 1.00 19.40 198 SER A CA 1
ATOM 1584 C C . SER A 1 199 ? 23.449 87.315 18.274 1.00 18.40 198 SER A C 1
ATOM 1585 O O . SER A 1 199 ? 22.385 86.784 18.604 1.00 19.66 198 SER A O 1
ATOM 1588 N N . GLN A 1 200 ? 23.787 87.501 17.006 1.00 16.02 199 GLN A N 1
ATOM 1589 C CA . GLN A 1 200 ? 22.992 86.942 15.911 1.00 15.61 199 GLN A CA 1
ATOM 1590 C C . GLN A 1 200 ? 23.883 86.381 14.843 1.00 16.43 199 GLN A C 1
ATOM 1591 O O . GLN A 1 200 ? 24.960 86.922 14.589 1.00 16.68 199 GLN A O 1
ATOM 1597 N N . ILE A 1 201 ? 23.396 85.336 14.184 1.00 15.87 200 ILE A N 1
ATOM 1598 C CA . ILE A 1 201 ? 24.003 84.782 12.995 1.00 16.79 200 ILE A CA 1
ATOM 1599 C C . ILE A 1 201 ? 23.018 85.041 11.860 1.00 17.48 200 ILE A C 1
ATOM 1600 O O . ILE A 1 201 ? 21.863 84.569 11.900 1.00 19.58 200 ILE A O 1
ATOM 1605 N N . ILE A 1 202 ? 23.467 85.774 10.849 1.00 17.49 201 ILE A N 1
ATOM 1606 C CA . ILE A 1 202 ? 22.608 86.213 9.747 1.00 17.27 201 ILE A CA 1
ATOM 1607 C C . ILE A 1 202 ? 22.925 85.453 8.474 1.00 17.59 201 ILE A C 1
ATOM 1608 O O . ILE A 1 202 ? 24.097 85.395 8.052 1.00 16.16 201 ILE A O 1
ATOM 1613 N N . ASN A 1 203 ? 21.895 84.909 7.836 1.00 14.56 202 ASN A N 1
ATOM 1614 C CA . ASN A 1 203 ? 22.067 84.222 6.588 1.00 15.11 202 ASN A CA 1
ATOM 1615 C C . ASN A 1 203 ? 21.767 85.110 5.421 1.00 17.16 202 ASN A C 1
ATOM 1616 O O . ASN A 1 203 ? 21.019 86.081 5.548 1.00 19.13 202 ASN A O 1
ATOM 1621 N N . ASN A 1 204 ? 22.347 84.772 4.276 1.00 16.95 203 ASN A N 1
ATOM 1622 C CA . ASN A 1 204 ? 21.896 85.345 3.015 1.00 19.21 203 ASN A CA 1
ATOM 1623 C C . ASN A 1 204 ? 20.694 84.552 2.472 1.00 19.07 203 ASN A C 1
ATOM 1624 O O . ASN A 1 204 ? 20.207 83.593 3.094 1.00 20.27 203 ASN A O 1
ATOM 1629 N N . GLN A 1 205 ? 20.206 84.968 1.308 1.00 22.16 204 GLN A N 1
ATOM 1630 C CA . GLN A 1 205 ? 19.005 84.361 0.715 1.00 24.10 204 GLN A CA 1
ATOM 1631 C C . GLN A 1 205 ? 19.132 82.872 0.376 1.00 25.98 204 GLN A C 1
ATOM 1632 O O . GLN A 1 205 ? 18.118 82.174 0.270 1.00 29.36 204 GLN A O 1
ATOM 1635 N N . HIS A 1 206 ? 20.358 82.379 0.230 1.00 24.04 205 HIS A N 1
ATOM 1636 C CA . HIS A 1 206 ? 20.582 80.999 -0.132 1.00 25.69 205 HIS A CA 1
ATOM 1637 C C . HIS A 1 206 ? 20.827 80.091 1.071 1.00 23.90 205 HIS A C 1
ATOM 1638 O O . HIS A 1 206 ? 21.007 78.896 0.906 1.00 27.74 205 HIS A O 1
ATOM 1645 N N . GLY A 1 207 ? 20.830 80.646 2.275 1.00 19.81 206 GLY A N 1
ATOM 1646 C CA . GLY A 1 207 ? 20.997 79.840 3.486 1.00 19.76 206 GLY A CA 1
ATOM 1647 C C . GLY A 1 207 ? 22.422 79.739 3.991 1.00 17.06 206 GLY A C 1
ATOM 1648 O O . GLY A 1 207 ? 22.675 79.065 4.984 1.00 17.37 206 GLY A O 1
ATOM 1649 N N . ASP A 1 208 ? 23.355 80.405 3.298 1.00 14.28 207 ASP A N 1
ATOM 1650 C CA . ASP A 1 208 ? 24.721 80.586 3.816 1.00 15.21 207 ASP A CA 1
ATOM 1651 C C . ASP A 1 208 ? 24.724 81.599 4.941 1.00 15.07 207 ASP A C 1
ATOM 1652 O O . ASP A 1 208 ? 23.891 82.509 4.983 1.00 17.57 207 ASP A O 1
ATOM 1657 N N . ILE A 1 209 ? 25.703 81.489 5.835 1.00 13.33 208 ILE A N 1
ATOM 1658 C CA . ILE A 1 209 ? 25.958 82.550 6.812 1.00 13.80 208 ILE A CA 1
ATOM 1659 C C . ILE A 1 209 ? 26.629 83.722 6.079 1.00 15.07 208 ILE A C 1
ATOM 1660 O O . ILE A 1 209 ? 27.520 83.539 5.238 1.00 14.46 208 ILE A O 1
ATOM 1665 N N . GLU A 1 210 ? 26.122 84.921 6.340 1.00 16.07 209 GLU A N 1
ATOM 1666 C CA . GLU A 1 210 ? 26.591 86.153 5.700 1.00 16.65 209 GLU A CA 1
ATOM 1667 C C . GLU A 1 210 ? 27.388 87.011 6.670 1.00 15.87 209 GLU A C 1
ATOM 1668 O O . GLU A 1 210 ? 28.411 87.597 6.332 1.00 15.59 209 GLU A O 1
ATOM 1674 N N . LYS A 1 211 ? 26.922 87.108 7.892 1.00 14.36 210 LYS A N 1
ATOM 1675 C CA . LYS A 1 211 ? 27.558 87.961 8.852 1.00 14.84 210 LYS A CA 1
ATOM 1676 C C . LYS A 1 211 ? 27.134 87.610 10.252 1.00 15.58 210 LYS A C 1
ATOM 1677 O O . LYS A 1 211 ? 26.134 86.911 10.463 1.00 15.11 210 LYS A O 1
ATOM 1683 N N . LEU A 1 212 ? 27.949 88.041 11.206 1.00 15.17 211 LEU A N 1
ATOM 1684 C CA . LEU A 1 212 ? 27.666 87.877 12.610 1.00 15.80 211 LEU A CA 1
ATOM 1685 C C . LEU A 1 212 ? 27.459 89.244 13.209 1.00 18.46 211 LEU A C 1
ATOM 1686 O O . LEU A 1 212 ? 28.184 90.167 12.888 1.00 18.33 211 LEU A O 1
ATOM 1691 N N . ILE A 1 213 ? 26.438 89.368 14.055 1.00 18.22 212 ILE A N 1
ATOM 1692 C CA . ILE A 1 213 ? 26.241 90.598 14.776 1.00 16.98 212 ILE A CA 1
ATOM 1693 C C . ILE A 1 213 ? 26.745 90.330 16.174 1.00 16.75 212 ILE A C 1
ATOM 1694 O O . ILE A 1 213 ? 26.234 89.446 16.876 1.00 17.54 212 ILE A O 1
ATOM 1699 N N . THR A 1 214 ? 27.826 91.018 16.526 1.00 17.63 213 THR A N 1
ATOM 1700 C CA . THR A 1 214 ? 28.459 90.863 17.819 1.00 15.67 213 THR A CA 1
ATOM 1701 C C . THR A 1 214 ? 27.767 91.736 18.846 1.00 21.12 213 THR A C 1
ATOM 1702 O O . THR A 1 214 ? 26.994 92.636 18.491 1.00 20.88 213 THR A O 1
ATOM 1706 N N . LYS A 1 215 ? 28.024 91.435 20.114 1.00 20.76 214 LYS A N 1
ATOM 1707 C CA . LYS A 1 215 ? 27.389 92.178 21.200 1.00 23.05 214 LYS A CA 1
ATOM 1708 C C . LYS A 1 215 ? 27.912 93.625 21.298 1.00 23.97 214 LYS A C 1
ATOM 1709 O O . LYS A 1 215 ? 27.123 94.552 21.553 1.00 24.16 214 LYS A O 1
ATOM 1715 N N . GLN A 1 216 ? 29.209 93.835 21.070 1.00 23.31 215 GLN A N 1
ATOM 1716 C CA . GLN A 1 216 ? 29.801 95.172 21.139 1.00 26.09 215 GLN A CA 1
ATOM 1717 C C . GLN A 1 216 ? 30.862 95.552 20.096 1.00 26.66 215 GLN A C 1
ATOM 1718 O O . GLN A 1 216 ? 31.543 96.568 20.252 1.00 25.48 215 GLN A O 1
ATOM 1724 N N . ASN A 1 217 ? 31.006 94.767 19.028 1.00 23.87 216 ASN A N 1
ATOM 1725 C CA . ASN A 1 217 ? 31.963 95.082 17.954 1.00 21.62 216 ASN A CA 1
ATOM 1726 C C . ASN A 1 217 ? 31.279 95.236 16.599 1.00 21.53 216 ASN A C 1
ATOM 1727 O O . ASN A 1 217 ? 31.910 95.133 15.530 1.00 21.61 216 ASN A O 1
ATOM 1732 N N . GLY A 1 218 ? 29.976 95.468 16.619 1.00 20.11 217 GLY A N 1
ATOM 1733 C CA . GLY A 1 218 ? 29.223 95.646 15.389 1.00 19.56 217 GLY A CA 1
ATOM 1734 C C . GLY A 1 218 ? 29.092 94.366 14.577 1.00 17.92 217 GLY A C 1
ATOM 1735 O O . GLY A 1 218 ? 29.168 93.248 15.122 1.00 18.76 217 GLY A O 1
ATOM 1736 N N . GLU A 1 219 ? 28.862 94.548 13.287 1.00 18.38 218 GLU A N 1
ATOM 1737 C CA . GLU A 1 219 ? 28.633 93.440 12.340 1.00 18.23 218 GLU A CA 1
ATOM 1738 C C . GLU A 1 219 ? 29.972 93.016 11.730 1.00 19.61 218 GLU A C 1
ATOM 1739 O O . GLU A 1 219 ? 30.765 93.860 11.304 1.00 20.89 218 GLU A O 1
ATOM 1745 N N . ILE A 1 220 ? 30.211 91.699 11.723 1.00 16.78 219 ILE A N 1
ATOM 1746 C CA . ILE A 1 220 ? 31.427 91.124 11.182 1.00 17.02 219 ILE A CA 1
ATOM 1747 C C . ILE A 1 220 ? 30.974 90.257 10.018 1.00 14.20 219 ILE A C 1
ATOM 1748 O O . ILE A 1 220 ? 30.306 89.226 10.238 1.00 14.82 219 ILE A O 1
ATOM 1753 N N . SER A 1 221 ? 31.325 90.663 8.802 1.00 15.02 220 SER A N 1
ATOM 1754 C CA . SER A 1 221 ? 30.926 89.950 7.596 1.00 16.14 220 SER A CA 1
ATOM 1755 C C . SER A 1 221 ? 32.042 89.021 7.159 1.00 15.72 220 SER A C 1
ATOM 1756 O O . SER A 1 221 ? 33.212 89.301 7.379 1.00 15.96 220 SER A O 1
ATOM 1759 N N . GLY A 1 222 ? 31.653 87.896 6.564 1.00 13.94 221 GLY A N 1
ATOM 1760 C CA . GLY A 1 222 ? 32.631 86.980 6.012 1.00 13.65 221 GLY A CA 1
ATOM 1761 C C . GLY A 1 222 ? 32.015 86.055 4.992 1.00 12.59 221 GLY A C 1
ATOM 1762 O O . GLY A 1 222 ? 30.785 86.057 4.776 1.00 12.18 221 GLY A O 1
ATOM 1763 N N . GLN A 1 223 ? 32.885 85.241 4.390 1.00 11.80 222 GLN A N 1
ATOM 1764 C CA . GLN A 1 223 ? 32.523 84.346 3.307 1.00 10.72 222 GLN A CA 1
ATOM 1765 C C . GLN A 1 223 ? 32.594 82.870 3.708 1.00 11.22 222 GLN A C 1
ATOM 1766 O O . GLN A 1 223 ? 31.954 82.022 3.072 1.00 10.68 222 GLN A O 1
ATOM 1772 N N . LEU A 1 224 ? 33.401 82.578 4.724 1.00 11.26 223 LEU A N 1
ATOM 1773 C CA . LEU A 1 224 ? 33.597 81.228 5.190 1.00 9.56 223 LEU A CA 1
ATOM 1774 C C . LEU A 1 224 ? 33.710 81.344 6.693 1.00 9.92 223 LEU A C 1
ATOM 1775 O O . LEU A 1 224 ? 34.468 82.183 7.200 1.00 11.51 223 LEU A O 1
ATOM 1780 N N . PHE A 1 225 ? 32.929 80.539 7.408 1.00 10.39 224 PHE A N 1
ATOM 1781 C CA . PHE A 1 225 ? 32.853 80.580 8.852 1.00 10.66 224 PHE A CA 1
ATOM 1782 C C . PHE A 1 225 ? 33.350 79.264 9.442 1.00 11.59 224 PHE A C 1
ATOM 1783 O O . PHE A 1 225 ? 32.898 78.197 9.003 1.00 13.12 224 PHE A O 1
ATOM 1791 N N . ILE A 1 226 ? 34.249 79.335 10.424 1.00 10.00 225 ILE A N 1
ATOM 1792 C CA . ILE A 1 226 ? 34.802 78.136 11.006 1.00 8.92 225 ILE A CA 1
ATOM 1793 C C . ILE A 1 226 ? 34.204 78.016 12.379 1.00 10.20 225 ILE A C 1
ATOM 1794 O O . ILE A 1 226 ? 34.375 78.922 13.217 1.00 10.14 225 ILE A O 1
ATOM 1799 N N . ASP A 1 227 ? 33.507 76.914 12.645 1.00 9.38 226 ASP A N 1
ATOM 1800 C CA . ASP A 1 227 ? 32.907 76.707 13.941 1.00 8.76 226 ASP A CA 1
ATOM 1801 C C . ASP A 1 227 ? 33.921 76.026 14.867 1.00 11.17 226 ASP A C 1
ATOM 1802 O O . ASP A 1 227 ? 34.164 74.825 14.745 1.00 10.95 226 ASP A O 1
ATOM 1807 N N . CYS A 1 228 ? 34.488 76.805 15.790 1.00 10.84 227 CYS A N 1
ATOM 1808 C CA . CYS A 1 228 ? 35.355 76.338 16.843 1.00 10.56 227 CYS A CA 1
ATOM 1809 C C . CYS A 1 228 ? 34.724 76.573 18.237 1.00 12.47 227 CYS A C 1
ATOM 1810 O O . CYS A 1 228 ? 35.419 76.794 19.234 1.00 11.64 227 CYS A O 1
ATOM 1813 N N . THR A 1 229 ? 33.397 76.501 18.296 1.00 11.23 228 THR A N 1
ATOM 1814 C CA . THR A 1 229 ? 32.669 76.808 19.536 1.00 12.44 228 THR A CA 1
ATOM 1815 C C . THR A 1 229 ? 32.597 75.636 20.542 1.00 14.72 228 THR A C 1
ATOM 1816 O O . THR A 1 229 ? 31.940 75.756 21.597 1.00 17.60 228 THR A O 1
ATOM 1820 N N . GLY A 1 230 ? 33.268 74.524 20.256 1.00 13.03 229 GLY A N 1
ATOM 1821 C CA . GLY A 1 230 ? 33.245 73.352 21.141 1.00 13.14 229 GLY A CA 1
ATOM 1822 C C . GLY A 1 230 ? 32.001 72.517 20.983 1.00 12.58 229 GLY A C 1
ATOM 1823 O O . GLY A 1 230 ? 31.313 72.616 19.973 1.00 14.30 229 GLY A O 1
ATOM 1824 N N . ALA A 1 231 ? 31.726 71.655 21.982 1.00 16.30 230 ALA A N 1
ATOM 1825 C CA . ALA A 1 231 ? 30.668 70.654 21.888 1.00 18.31 230 ALA A CA 1
ATOM 1826 C C . ALA A 1 231 ? 29.275 71.225 21.620 1.00 17.39 230 ALA A C 1
ATOM 1827 O O . ALA A 1 231 ? 28.397 70.560 21.035 1.00 20.03 230 ALA A O 1
ATOM 1829 N N . LYS A 1 232 ? 29.068 72.460 22.042 1.00 17.75 231 LYS A N 1
ATOM 1830 C CA . LYS A 1 232 ? 27.816 73.144 21.751 1.00 19.77 231 LYS A CA 1
ATOM 1831 C C . LYS A 1 232 ? 27.575 73.360 20.275 1.00 18.95 231 LYS A C 1
ATOM 1832 O O . LYS A 1 232 ? 26.430 73.530 19.888 1.00 20.44 231 LYS A O 1
ATOM 1835 N N . SER A 1 233 ? 28.627 73.355 19.450 1.00 16.45 232 SER A N 1
ATOM 1836 C CA . SER A 1 233 ? 28.455 73.377 17.992 1.00 14.61 232 SER A CA 1
ATOM 1837 C C . SER A 1 233 ? 27.413 74.417 17.525 1.00 13.78 232 SER A C 1
ATOM 1838 O O . SER A 1 233 ? 26.442 74.112 16.813 1.00 14.56 232 SER A O 1
ATOM 1841 N N . LEU A 1 234 ? 27.666 75.660 17.897 1.00 14.77 233 LEU A N 1
ATOM 1842 C CA . LEU A 1 234 ? 26.673 76.715 17.684 1.00 15.06 233 LEU A CA 1
ATOM 1843 C C . LEU A 1 234 ? 26.346 77.062 16.226 1.00 16.23 233 LEU A C 1
ATOM 1844 O O . LEU A 1 234 ? 25.217 77.469 15.909 1.00 15.36 233 LEU A O 1
ATOM 1849 N N . LEU A 1 235 ? 27.324 76.897 15.326 1.00 12.58 234 LEU A N 1
ATOM 1850 C CA . LEU A 1 235 ? 27.130 77.221 13.931 1.00 13.63 234 LEU A CA 1
ATOM 1851 C C . LEU A 1 235 ? 26.730 75.976 13.151 1.00 11.77 234 LEU A C 1
ATOM 1852 O O . LEU A 1 235 ? 25.721 75.935 12.462 1.00 12.54 234 LEU A O 1
ATOM 1857 N N . LEU A 1 236 ? 27.528 74.930 13.243 1.00 11.22 235 LEU A N 1
ATOM 1858 C CA . LEU A 1 236 ? 27.275 73.774 12.405 1.00 9.99 235 LEU A CA 1
ATOM 1859 C C . LEU A 1 236 ? 26.088 72.922 12.920 1.00 11.73 235 LEU A C 1
ATOM 1860 O O . LEU A 1 236 ? 25.126 72.632 12.197 1.00 12.82 235 LEU A O 1
ATOM 1865 N N . GLY A 1 237 ? 26.169 72.544 14.186 1.00 12.13 236 GLY A N 1
ATOM 1866 C CA . GLY A 1 237 ? 25.111 71.722 14.765 1.00 13.56 236 GLY A CA 1
ATOM 1867 C C . GLY A 1 237 ? 23.827 72.469 15.001 1.00 15.63 236 GLY A C 1
ATOM 1868 O O . GLY A 1 237 ? 22.770 71.967 14.638 1.00 18.04 236 GLY A O 1
ATOM 1869 N N . GLU A 1 238 ? 23.905 73.638 15.636 1.00 14.70 237 GLU A N 1
ATOM 1870 C CA . GLU A 1 238 ? 22.689 74.389 16.001 1.00 16.44 237 GLU A CA 1
ATOM 1871 C C . GLU A 1 238 ? 22.171 75.233 14.844 1.00 14.18 237 GLU A C 1
ATOM 1872 O O . GLU A 1 238 ? 21.083 74.951 14.285 1.00 18.47 237 GLU A O 1
ATOM 1878 N N . HIS A 1 239 ? 22.940 76.222 14.392 1.00 13.67 238 HIS A N 1
ATOM 1879 C CA . HIS A 1 239 ? 22.425 77.118 13.333 1.00 12.64 238 HIS A CA 1
ATOM 1880 C C . HIS A 1 239 ? 22.091 76.374 12.044 1.00 15.25 238 HIS A C 1
ATOM 1881 O O . HIS A 1 239 ? 21.060 76.659 11.397 1.00 16.91 238 HIS A O 1
ATOM 1888 N N . LEU A 1 240 ? 22.975 75.466 11.621 1.00 12.62 239 LEU A N 1
ATOM 1889 C CA . LEU A 1 240 ? 22.807 74.737 10.361 1.00 12.45 239 LEU A CA 1
ATOM 1890 C C . LEU A 1 240 ? 22.188 73.341 10.477 1.00 11.78 239 LEU A C 1
ATOM 1891 O O . LEU A 1 240 ? 22.013 72.659 9.462 1.00 15.00 239 LEU A O 1
ATOM 1896 N N . GLN A 1 241 ? 21.907 72.934 11.707 1.00 12.98 240 GLN A N 1
ATOM 1897 C CA . GLN A 1 241 ? 21.161 71.718 11.993 1.00 14.27 240 GLN A CA 1
ATOM 1898 C C . GLN A 1 241 ? 21.792 70.453 11.432 1.00 13.35 240 GLN A C 1
ATOM 1899 O O . GLN A 1 241 ? 21.088 69.514 11.057 1.00 15.21 240 GLN A O 1
ATOM 1905 N N . VAL A 1 242 ? 23.133 70.385 11.419 1.00 12.05 241 VAL A N 1
ATOM 1906 C CA . VAL A 1 242 ? 23.791 69.166 10.984 1.00 10.06 241 VAL A CA 1
ATOM 1907 C C . VAL A 1 242 ? 23.631 68.131 12.083 1.00 9.92 241 VAL A C 1
ATOM 1908 O O . VAL A 1 242 ? 24.013 68.384 13.201 1.00 11.01 241 VAL A O 1
ATOM 1912 N N . PRO A 1 243 ? 23.083 66.963 11.752 1.00 11.05 242 PRO A N 1
ATOM 1913 C CA . PRO A 1 243 ? 22.818 65.941 12.778 1.00 12.89 242 PRO A CA 1
ATOM 1914 C C . PRO A 1 243 ? 24.056 65.356 13.430 1.00 13.21 242 PRO A C 1
ATOM 1915 O O . PRO A 1 243 ? 25.126 65.268 12.809 1.00 11.25 242 PRO A O 1
ATOM 1919 N N . PHE A 1 244 ? 23.867 64.934 14.674 1.00 12.86 243 PHE A N 1
ATOM 1920 C CA . PHE A 1 244 ? 24.923 64.283 15.465 1.00 10.45 243 PHE A CA 1
ATOM 1921 C C . PHE A 1 244 ? 24.718 62.783 15.432 1.00 12.12 243 PHE A C 1
ATOM 1922 O O . PHE A 1 244 ? 23.592 62.293 15.632 1.00 13.05 243 PHE A O 1
ATOM 1930 N N . LEU A 1 245 ? 25.808 62.059 15.178 1.00 10.27 244 LEU A N 1
ATOM 1931 C CA . LEU A 1 245 ? 25.821 60.596 15.099 1.00 9.11 244 LEU A CA 1
ATOM 1932 C C . LEU A 1 245 ? 26.501 59.989 16.356 1.00 9.95 244 LEU A C 1
ATOM 1933 O O . LEU A 1 245 ? 27.729 59.865 16.467 1.00 9.22 244 LEU A O 1
ATOM 1938 N N . SER A 1 246 ? 25.670 59.631 17.329 1.00 9.71 245 SER A N 1
ATOM 1939 C CA . SER A 1 246 ? 26.174 59.076 18.559 1.00 8.01 245 SER A CA 1
ATOM 1940 C C . SER A 1 246 ? 26.879 57.762 18.331 1.00 7.64 245 SER A C 1
ATOM 1941 O O . SER A 1 246 ? 26.353 56.884 17.617 1.00 8.02 245 SER A O 1
ATOM 1944 N N . GLN A 1 247 ? 28.026 57.603 19.000 1.00 7.95 246 GLN A N 1
ATOM 1945 C CA . GLN A 1 247 ? 28.783 56.385 18.940 1.00 8.81 246 GLN A CA 1
ATOM 1946 C C . GLN A 1 247 ? 28.863 55.680 20.291 1.00 8.12 246 GLN A C 1
ATOM 1947 O O . GLN A 1 247 ? 29.668 54.774 20.519 1.00 7.94 246 GLN A O 1
ATOM 1953 N N . LYS A 1 248 ? 27.976 56.081 21.194 1.00 7.67 247 LYS A N 1
ATOM 1954 C CA . LYS A 1 248 ? 28.009 55.491 22.537 1.00 6.76 247 LYS A CA 1
ATOM 1955 C C . LYS A 1 248 ? 27.650 54.010 22.508 1.00 7.48 247 LYS A C 1
ATOM 1956 O O . LYS A 1 248 ? 28.097 53.272 23.389 1.00 7.72 247 LYS A O 1
ATOM 1962 N N . SER A 1 249 ? 26.858 53.569 21.531 1.00 7.66 248 SER A N 1
ATOM 1963 C CA . SER A 1 249 ? 26.474 52.150 21.468 1.00 7.15 248 SER A CA 1
ATOM 1964 C C . SER A 1 249 ? 27.646 51.242 21.051 1.00 7.15 248 SER A C 1
ATOM 1965 O O . SER A 1 249 ? 27.589 50.012 21.167 1.00 7.63 248 SER A O 1
ATOM 1968 N N . VAL A 1 250 ? 28.718 51.881 20.570 1.00 7.21 249 VAL A N 1
ATOM 1969 C CA . VAL A 1 250 ? 29.964 51.213 20.255 1.00 7.39 249 VAL A CA 1
ATOM 1970 C C . VAL A 1 250 ? 30.971 51.306 21.405 1.00 6.84 249 VAL A C 1
ATOM 1971 O O . VAL A 1 250 ? 31.549 50.314 21.808 1.00 6.94 249 VAL A O 1
ATOM 1975 N N . LEU A 1 251 ? 31.228 52.514 21.904 1.00 7.76 250 LEU A N 1
ATOM 1976 C CA . LEU A 1 251 ? 32.310 52.729 22.875 1.00 8.94 250 LEU A CA 1
ATOM 1977 C C . LEU A 1 251 ? 31.864 52.717 24.334 1.00 9.16 250 LEU A C 1
ATOM 1978 O O . LEU A 1 251 ? 32.704 52.523 25.193 1.00 9.31 250 LEU A O 1
ATOM 1983 N N . PHE A 1 252 ? 30.582 52.973 24.589 1.00 7.29 251 PHE A N 1
ATOM 1984 C CA . PHE A 1 252 ? 29.958 52.958 25.932 1.00 7.74 251 PHE A CA 1
ATOM 1985 C C . PHE A 1 252 ? 30.331 54.148 26.803 1.00 8.61 251 PHE A C 1
ATOM 1986 O O . PHE A 1 252 ? 29.462 54.670 27.507 1.00 8.26 251 PHE A O 1
ATOM 1994 N N . ASN A 1 253 ? 31.598 54.533 26.792 1.00 8.10 252 ASN A N 1
ATOM 1995 C CA . ASN A 1 253 ? 32.095 55.550 27.731 1.00 7.88 252 ASN A CA 1
ATOM 1996 C C . ASN A 1 253 ? 31.455 56.879 27.474 1.00 8.27 252 ASN A C 1
ATOM 1997 O O . ASN A 1 253 ? 31.521 57.405 26.366 1.00 11.49 252 ASN A O 1
ATOM 2002 N N . ASP A 1 254 ? 30.957 57.491 28.537 1.00 7.17 253 ASP A N 1
ATOM 2003 C CA . ASP A 1 254 ? 30.288 58.785 28.455 1.00 7.83 253 ASP A CA 1
ATOM 2004 C C . ASP A 1 254 ? 30.598 59.655 29.680 1.00 9.70 253 ASP A C 1
ATOM 2005 O O . ASP A 1 254 ? 29.900 60.635 29.929 1.00 8.59 253 ASP A O 1
ATOM 2010 N N . ARG A 1 255 ? 31.665 59.306 30.386 1.00 8.85 254 ARG A N 1
ATOM 2011 C CA . ARG A 1 255 ? 32.132 60.076 31.556 1.00 8.55 254 ARG A CA 1
ATOM 2012 C C . ARG A 1 255 ? 33.633 60.153 31.560 1.00 8.96 254 ARG A C 1
ATOM 2013 O O . ARG A 1 255 ? 34.299 59.245 31.089 1.00 7.81 254 ARG A O 1
ATOM 2021 N N . ALA A 1 256 ? 34.155 61.206 32.192 1.00 11.22 255 ALA A N 1
ATOM 2022 C CA . ALA A 1 256 ? 35.570 61.264 32.520 1.00 12.74 255 ALA A CA 1
ATOM 2023 C C . ALA A 1 256 ? 35.698 61.979 33.845 1.00 15.25 255 ALA A C 1
ATOM 2024 O O . ALA A 1 256 ? 35.008 62.965 34.119 1.00 17.16 255 ALA A O 1
ATOM 2026 N N . LEU A 1 257 ? 36.582 61.447 34.650 1.00 12.82 256 LEU A N 1
ATOM 2027 C CA . LEU A 1 257 ? 36.888 62.058 35.925 1.00 11.97 256 LEU A CA 1
ATOM 2028 C C . LEU A 1 257 ? 38.391 62.340 35.914 1.00 10.81 256 LEU A C 1
ATOM 2029 O O . LEU A 1 257 ? 39.207 61.405 35.958 1.00 12.67 256 LEU A O 1
ATOM 2034 N N . ALA A 1 258 ? 38.739 63.641 35.929 1.00 13.50 257 ALA A N 1
ATOM 2035 C CA . ALA A 1 258 ? 40.101 64.092 35.626 1.00 13.71 257 ALA A CA 1
ATOM 2036 C C . ALA A 1 258 ? 40.729 64.897 36.767 1.00 16.79 257 ALA A C 1
ATOM 2037 O O . ALA A 1 258 ? 40.024 65.582 37.513 1.00 18.28 257 ALA A O 1
ATOM 2039 N N . ILE A 1 259 ? 42.051 64.814 36.881 1.00 14.86 258 ILE A N 1
ATOM 2040 C CA . ILE A 1 259 ? 42.755 65.470 37.988 1.00 17.26 258 ILE A CA 1
ATOM 2041 C C . ILE A 1 259 ? 44.231 65.642 37.635 1.00 18.80 258 ILE A C 1
ATOM 2042 O O . ILE A 1 259 ? 44.826 64.820 36.933 1.00 16.63 258 ILE A O 1
ATOM 2047 N N . GLN A 1 260 ? 44.839 66.714 38.124 1.00 21.90 259 GLN A N 1
ATOM 2048 C CA . GLN A 1 260 ? 46.289 66.804 38.003 1.00 25.53 259 GLN A CA 1
ATOM 2049 C C . GLN A 1 260 ? 46.935 66.186 39.248 1.00 25.17 259 GLN A C 1
ATOM 2050 O O . GLN A 1 260 ? 46.347 66.173 40.333 1.00 26.18 259 GLN A O 1
ATOM 2056 N N . VAL A 1 261 ? 48.115 65.613 39.044 1.00 22.59 260 VAL A N 1
ATOM 2057 C CA . VAL A 1 261 ? 48.824 64.791 40.019 1.00 25.53 260 VAL A CA 1
ATOM 2058 C C . VAL A 1 261 ? 50.295 65.268 40.052 1.00 26.45 260 VAL A C 1
ATOM 2059 O O . VAL A 1 261 ? 51.019 65.124 39.072 1.00 24.10 260 VAL A O 1
ATOM 2063 N N . PRO A 1 262 ? 50.752 65.832 41.182 1.00 26.26 261 PRO A N 1
ATOM 2064 C CA . PRO A 1 262 ? 52.184 66.168 41.220 1.00 25.92 261 PRO A CA 1
ATOM 2065 C C . PRO A 1 262 ? 53.066 64.928 41.234 1.00 24.29 261 PRO A C 1
ATOM 2066 O O . PRO A 1 262 ? 52.621 63.847 41.631 1.00 27.13 261 PRO A O 1
ATOM 2070 N N . TYR A 1 263 ? 54.293 65.076 40.740 1.00 23.10 262 TYR A N 1
ATOM 2071 C CA . TYR A 1 263 ? 55.329 64.074 40.936 1.00 25.57 262 TYR A CA 1
ATOM 2072 C C . TYR A 1 263 ? 55.734 64.085 42.404 1.00 29.72 262 TYR A C 1
ATOM 2073 O O . TYR A 1 263 ? 55.588 65.100 43.080 1.00 29.46 262 TYR A O 1
ATOM 2082 N N . SER A 1 264 ? 56.273 62.965 42.865 1.00 34.51 263 SER A N 1
ATOM 2083 C CA . SER A 1 264 ? 56.743 62.846 44.251 1.00 38.31 263 SER A CA 1
ATOM 2084 C C . SER A 1 264 ? 57.986 63.699 44.480 1.00 40.47 263 SER A C 1
ATOM 2085 O O . SER A 1 264 ? 58.172 64.250 45.568 1.00 41.05 263 SER A O 1
ATOM 2088 N N . ASP A 1 265 ? 58.835 63.787 43.454 1.00 42.32 264 ASP A N 1
ATOM 2089 C CA . ASP A 1 265 ? 60.061 64.574 43.512 1.00 45.06 264 ASP A CA 1
ATOM 2090 C C . ASP A 1 265 ? 60.163 65.548 42.353 1.00 45.69 264 ASP A C 1
ATOM 2091 O O . ASP A 1 265 ? 59.587 65.332 41.282 1.00 43.99 264 ASP A O 1
ATOM 2096 N N . ALA A 1 266 ? 60.935 66.607 42.574 1.00 46.67 265 ALA A N 1
ATOM 2097 C CA . ALA A 1 266 ? 61.164 67.644 41.568 1.00 47.43 265 ALA A CA 1
ATOM 2098 C C . ALA A 1 266 ? 61.856 67.118 40.306 1.00 46.72 265 ALA A C 1
ATOM 2099 O O . ALA A 1 266 ? 61.774 67.748 39.249 1.00 49.21 265 ALA A O 1
ATOM 2101 N N . ASN A 1 267 ? 62.555 65.992 40.412 1.00 44.07 266 ASN A N 1
ATOM 2102 C CA . ASN A 1 267 ? 63.190 65.398 39.240 1.00 42.31 266 ASN A CA 1
ATOM 2103 C C . ASN A 1 267 ? 62.754 63.952 39.004 1.00 39.67 266 ASN A C 1
ATOM 2104 O O . ASN A 1 267 ? 63.513 63.164 38.442 1.00 40.20 266 ASN A O 1
ATOM 2106 N N . SER A 1 268 ? 61.530 63.603 39.418 1.00 35.48 267 SER A N 1
ATOM 2107 C CA . SER A 1 268 ? 60.982 62.275 39.143 1.00 32.30 267 SER A CA 1
ATOM 2108 C C . SER A 1 268 ? 61.039 62.008 37.641 1.00 28.39 267 SER A C 1
ATOM 2109 O O . SER A 1 268 ? 60.887 62.935 36.850 1.00 28.44 267 SER A O 1
ATOM 2112 N N . PRO A 1 269 ? 61.251 60.742 37.249 1.00 27.59 268 PRO A N 1
ATOM 2113 C CA . PRO A 1 269 ? 61.322 60.467 35.814 1.00 24.56 268 PRO A CA 1
ATOM 2114 C C . PRO A 1 269 ? 60.001 60.755 35.104 1.00 21.64 268 PRO A C 1
ATOM 2115 O O . PRO A 1 269 ? 58.923 60.532 35.679 1.00 23.36 268 PRO A O 1
ATOM 2119 N N . ILE A 1 270 ? 60.110 61.235 33.870 1.00 18.83 269 ILE A N 1
ATOM 2120 C CA . ILE A 1 270 ? 58.953 61.519 33.006 1.00 15.31 269 ILE A CA 1
ATOM 2121 C C . ILE A 1 270 ? 58.809 60.357 32.038 1.00 14.12 269 ILE A C 1
ATOM 2122 O O . ILE A 1 270 ? 59.776 59.967 31.401 1.00 14.82 269 ILE A O 1
ATOM 2127 N N . ALA A 1 271 ? 57.603 59.801 31.928 1.00 13.47 270 ALA A N 1
ATOM 2128 C CA . ALA A 1 271 ? 57.334 58.670 31.038 1.00 13.23 270 ALA A CA 1
ATOM 2129 C C . ALA A 1 271 ? 57.431 59.119 29.575 1.00 12.84 270 ALA A C 1
ATOM 2130 O O . ALA A 1 271 ? 57.145 60.269 29.256 1.00 14.12 270 ALA A O 1
ATOM 2132 N N . SER A 1 272 ? 57.875 58.212 28.700 1.00 13.58 271 SER A N 1
ATOM 2133 C CA . SER A 1 272 ? 58.061 58.524 27.290 1.00 11.01 271 SER A CA 1
ATOM 2134 C C . SER A 1 272 ? 56.766 58.459 26.487 1.00 12.62 271 SER A C 1
ATOM 2135 O O . SER A 1 272 ? 56.721 58.997 25.385 1.00 13.23 271 SER A O 1
ATOM 2138 N N . CYS A 1 273 ? 55.759 57.790 27.038 1.00 11.01 272 CYS A N 1
ATOM 2139 C CA . CYS A 1 273 ? 54.476 57.567 26.339 1.00 12.19 272 CYS A CA 1
ATOM 2140 C C . CYS A 1 273 ? 53.306 57.943 27.233 1.00 11.70 272 CYS A C 1
ATOM 2141 O O . CYS A 1 273 ? 53.429 57.994 28.445 1.00 13.04 272 CYS A O 1
ATOM 2144 N N . THR A 1 274 ? 52.151 58.171 26.620 1.00 11.18 273 THR A N 1
ATOM 2145 C CA . THR A 1 274 ? 50.898 58.173 27.381 1.00 9.27 273 THR A CA 1
ATOM 2146 C C . THR A 1 274 ? 50.649 56.758 27.913 1.00 9.90 273 THR A C 1
ATOM 2147 O O . THR A 1 274 ? 50.840 55.780 27.186 1.00 12.38 273 THR A O 1
ATOM 2151 N N . HIS A 1 275 ? 50.195 56.637 29.171 1.00 9.63 274 HIS A N 1
ATOM 2152 C CA . HIS A 1 275 ? 49.785 55.351 29.710 1.00 11.62 274 HIS A CA 1
ATOM 2153 C C . HIS A 1 275 ? 48.267 55.305 29.755 1.00 10.41 274 HIS A C 1
ATOM 2154 O O . HIS A 1 275 ? 47.595 56.306 30.050 1.00 11.18 274 HIS A O 1
ATOM 2161 N N . SER A 1 276 ? 47.752 54.128 29.420 1.00 9.74 275 SER A N 1
ATOM 2162 C CA . SER A 1 276 ? 46.327 53.849 29.440 1.00 10.66 275 SER A CA 1
ATOM 2163 C C . SER A 1 276 ? 46.193 52.534 30.170 1.00 10.36 275 SER A C 1
ATOM 2164 O O . SER A 1 276 ? 46.587 51.499 29.656 1.00 10.42 275 SER A O 1
ATOM 2167 N N . THR A 1 277 ? 45.619 52.567 31.377 1.00 10.57 276 THR A N 1
ATOM 2168 C CA . THR A 1 277 ? 45.535 51.387 32.219 1.00 9.49 276 THR A CA 1
ATOM 2169 C C . THR A 1 277 ? 44.060 51.037 32.363 1.00 9.02 276 THR A C 1
ATOM 2170 O O . THR A 1 277 ? 43.270 51.785 32.950 1.00 10.25 276 THR A O 1
ATOM 2174 N N . ALA A 1 278 ? 43.700 49.876 31.860 1.00 9.25 277 ALA A N 1
ATOM 2175 C CA . ALA A 1 278 ? 42.325 49.409 31.873 1.00 10.06 277 ALA A CA 1
ATOM 2176 C C . ALA A 1 278 ? 41.850 49.164 33.297 1.00 10.34 277 ALA A C 1
ATOM 2177 O O . ALA A 1 278 ? 42.631 48.706 34.136 1.00 11.64 277 ALA A O 1
ATOM 2179 N N . GLN A 1 279 ? 40.574 49.480 33.513 1.00 9.26 278 GLN A N 1
ATOM 2180 C CA . GLN A 1 279 ? 39.887 49.363 34.800 1.00 9.41 278 GLN A CA 1
ATOM 2181 C C . GLN A 1 279 ? 38.615 48.539 34.588 1.00 10.17 278 GLN A C 1
ATOM 2182 O O . GLN A 1 279 ? 38.315 48.157 33.429 1.00 10.95 278 GLN A O 1
ATOM 2188 N N . PRO A 1 280 ? 37.860 48.223 35.666 1.00 9.01 279 PRO A N 1
ATOM 2189 C CA . PRO A 1 280 ? 36.654 47.414 35.471 1.00 9.16 279 PRO A CA 1
ATOM 2190 C C . PRO A 1 280 ? 35.615 47.986 34.504 1.00 7.23 279 PRO A C 1
ATOM 2191 O O . PRO A 1 280 ? 34.909 47.183 33.877 1.00 9.88 279 PRO A O 1
ATOM 2195 N N . ASN A 1 281 ? 35.526 49.312 34.426 1.00 8.65 280 ASN A N 1
ATOM 2196 C CA . ASN A 1 281 ? 34.475 49.965 33.668 1.00 9.24 280 ASN A CA 1
ATOM 2197 C C . ASN A 1 281 ? 34.966 51.070 32.751 1.00 8.38 280 ASN A C 1
ATOM 2198 O O . ASN A 1 281 ? 34.203 51.990 32.439 1.00 8.44 280 ASN A O 1
ATOM 2203 N N . GLY A 1 282 ? 36.221 50.967 32.331 1.00 8.66 281 GLY A N 1
ATOM 2204 C CA . GLY A 1 282 ? 36.814 51.958 31.460 1.00 7.61 281 GLY A CA 1
ATOM 2205 C C . GLY A 1 282 ? 38.329 51.867 31.533 1.00 8.45 281 GLY A C 1
ATOM 2206 O O . GLY A 1 282 ? 38.881 50.783 31.656 1.00 8.59 281 GLY A O 1
ATOM 2207 N N . TRP A 1 283 ? 38.994 52.998 31.454 1.00 8.55 282 TRP A N 1
ATOM 2208 C CA . TRP A 1 283 ? 40.453 53.027 31.486 1.00 8.48 282 TRP A CA 1
ATOM 2209 C C . TRP A 1 283 ? 40.901 54.370 31.999 1.00 8.99 282 TRP A C 1
ATOM 2210 O O . TRP A 1 283 ? 40.192 55.387 31.878 1.00 7.84 282 TRP A O 1
ATOM 2221 N N . ILE A 1 284 ? 42.114 54.378 32.571 1.00 9.41 283 ILE A N 1
ATOM 2222 C CA . ILE A 1 284 ? 42.706 55.582 33.116 1.00 9.21 283 ILE A CA 1
ATOM 2223 C C . ILE A 1 284 ? 43.901 56.066 32.303 1.00 9.17 283 ILE A C 1
ATOM 2224 O O . ILE A 1 284 ? 44.803 55.271 32.033 1.00 10.09 283 ILE A O 1
ATOM 2229 N N . TRP A 1 285 ? 43.844 57.327 31.864 1.00 10.87 284 TRP A N 1
ATOM 2230 C CA . TRP A 1 285 ? 44.956 57.945 31.135 1.00 10.46 284 TRP A CA 1
ATOM 2231 C C . TRP A 1 285 ? 45.925 58.556 32.132 1.00 13.01 284 TRP A C 1
ATOM 2232 O O . TRP A 1 285 ? 45.545 58.913 33.259 1.00 12.59 284 TRP A O 1
ATOM 2243 N N . ASP A 1 286 ? 47.187 58.648 31.718 1.00 11.38 285 ASP A N 1
ATOM 2244 C CA . ASP A 1 286 ? 48.217 59.185 32.598 1.00 11.90 285 ASP A CA 1
ATOM 2245 C C . ASP A 1 286 ? 49.203 59.849 31.643 1.00 11.07 285 ASP A C 1
ATOM 2246 O O . ASP A 1 286 ? 49.873 59.157 30.880 1.00 12.81 285 ASP A O 1
ATOM 2251 N N . ILE A 1 287 ? 49.229 61.176 31.657 1.00 12.10 286 ILE A N 1
ATOM 2252 C CA . ILE A 1 287 ? 50.013 62.012 30.717 1.00 14.12 286 ILE A CA 1
ATOM 2253 C C . ILE A 1 287 ? 51.061 62.728 31.560 1.00 15.84 286 ILE A C 1
ATOM 2254 O O . ILE A 1 287 ? 50.714 63.529 32.428 1.00 14.93 286 ILE A O 1
ATOM 2259 N N . GLY A 1 288 ? 52.328 62.483 31.258 1.00 16.84 287 GLY A N 1
ATOM 2260 C CA . GLY A 1 288 ? 53.444 63.066 32.009 1.00 17.60 287 GLY A CA 1
ATOM 2261 C C . GLY A 1 288 ? 53.948 64.342 31.359 1.00 17.15 287 GLY A C 1
ATOM 2262 O O . GLY A 1 288 ? 54.433 64.323 30.209 1.00 17.12 287 GLY A O 1
ATOM 2263 N N . LEU A 1 289 ? 53.773 65.460 32.076 1.00 17.24 288 LEU A N 1
ATOM 2264 C CA . LEU A 1 289 ? 54.363 66.766 31.734 1.00 16.88 288 LEU A CA 1
ATOM 2265 C C . LEU A 1 289 ? 55.601 66.955 32.630 1.00 17.40 288 LEU A C 1
ATOM 2266 O O . LEU A 1 289 ? 55.839 66.170 33.521 1.00 17.52 288 LEU A O 1
ATOM 2271 N N . PRO A 1 290 ? 56.427 67.949 32.321 1.00 19.90 289 PRO A N 1
ATOM 2272 C CA . PRO A 1 290 ? 57.598 68.136 33.175 1.00 20.94 289 PRO A CA 1
ATOM 2273 C C . PRO A 1 290 ? 57.260 68.443 34.634 1.00 23.07 289 PRO A C 1
ATOM 2274 O O . PRO A 1 290 ? 57.963 67.980 35.511 1.00 24.82 289 PRO A O 1
ATOM 2278 N N . THR A 1 291 ? 56.202 69.222 34.856 1.00 26.00 290 THR A N 1
ATOM 2279 C CA . THR A 1 291 ? 55.860 69.752 36.175 1.00 28.04 290 THR A CA 1
ATOM 2280 C C . THR A 1 291 ? 54.931 68.820 36.971 1.00 28.01 290 THR A C 1
ATOM 2281 O O . THR A 1 291 ? 54.878 68.890 38.188 1.00 28.86 290 THR A O 1
ATOM 2285 N N . ARG A 1 292 ? 54.201 67.944 36.283 1.00 22.31 291 ARG A N 1
ATOM 2286 C CA . ARG A 1 292 ? 53.171 67.134 36.941 1.00 20.51 291 ARG A CA 1
ATOM 2287 C C . ARG A 1 292 ? 52.589 66.170 35.929 1.00 19.91 291 ARG A C 1
ATOM 2288 O O . ARG A 1 292 ? 52.957 66.236 34.773 1.00 18.93 291 ARG A O 1
ATOM 2296 N N . LYS A 1 293 ? 51.682 65.317 36.385 1.00 19.35 292 LYS A N 1
ATOM 2297 C CA . LYS A 1 293 ? 50.922 64.422 35.496 1.00 19.93 292 LYS A CA 1
ATOM 2298 C C . LYS A 1 293 ? 49.454 64.845 35.431 1.00 20.70 292 LYS A C 1
ATOM 2299 O O . LYS A 1 293 ? 48.909 65.453 36.358 1.00 23.42 292 LYS A O 1
ATOM 2305 N N . GLY A 1 294 ? 48.828 64.543 34.302 1.00 16.29 293 GLY A N 1
ATOM 2306 C CA . GLY A 1 294 ? 47.374 64.643 34.154 1.00 16.50 293 GLY A CA 1
ATOM 2307 C C . GLY A 1 294 ? 46.840 63.243 34.100 1.00 15.41 293 GLY A C 1
ATOM 2308 O O . GLY A 1 294 ? 47.371 62.415 33.350 1.00 15.33 293 GLY A O 1
ATOM 2309 N N . VAL A 1 295 ? 45.822 62.963 34.916 1.00 13.71 294 VAL A N 1
ATOM 2310 C CA . VAL A 1 295 ? 45.260 61.613 35.048 1.00 14.24 294 VAL A CA 1
ATOM 2311 C C . VAL A 1 295 ? 43.738 61.706 34.906 1.00 12.90 294 VAL A C 1
ATOM 2312 O O . VAL A 1 295 ? 43.129 62.647 35.390 1.00 12.85 294 VAL A O 1
ATOM 2316 N N . GLY A 1 296 ? 43.118 60.730 34.215 1.00 12.24 295 GLY A N 1
ATOM 2317 C CA . GLY A 1 296 ? 41.675 60.701 34.141 1.00 12.03 295 GLY A CA 1
ATOM 2318 C C . GLY A 1 296 ? 41.129 59.320 33.935 1.00 11.79 295 GLY A C 1
ATOM 2319 O O . GLY A 1 296 ? 41.741 58.520 33.238 1.00 12.06 295 GLY A O 1
ATOM 2320 N N . TYR A 1 297 ? 39.965 59.049 34.532 1.00 10.19 296 TYR A N 1
ATOM 2321 C CA . TYR A 1 297 ? 39.288 57.796 34.352 1.00 8.64 296 TYR A CA 1
ATOM 2322 C C . TYR A 1 297 ? 38.131 58.056 33.367 1.00 8.87 296 TYR A C 1
ATOM 2323 O O . TYR A 1 297 ? 37.235 58.863 33.623 1.00 9.90 296 TYR A O 1
ATOM 2332 N N . VAL A 1 298 ? 38.219 57.396 32.201 1.00 8.30 297 VAL A N 1
ATOM 2333 C CA . VAL A 1 298 ? 37.166 57.351 31.193 1.00 8.33 297 VAL A CA 1
ATOM 2334 C C . VAL A 1 298 ? 36.334 56.131 31.496 1.00 7.15 297 VAL A C 1
ATOM 2335 O O . VAL A 1 298 ? 36.864 55.028 31.547 1.00 7.51 297 VAL A O 1
ATOM 2339 N N . TYR A 1 299 ? 35.029 56.319 31.626 1.00 7.44 298 TYR A N 1
ATOM 2340 C CA . TYR A 1 299 ? 34.177 55.211 32.040 1.00 7.83 298 TYR A CA 1
ATOM 2341 C C . TYR A 1 299 ? 32.731 55.340 31.519 1.00 7.74 298 TYR A C 1
ATOM 2342 O O . TYR A 1 299 ? 32.333 56.379 30.994 1.00 8.08 298 TYR A O 1
ATOM 2351 N N . SER A 1 300 ? 31.981 54.262 31.681 1.00 8.41 299 SER A N 1
ATOM 2352 C CA . SER A 1 300 ? 30.570 54.192 31.209 1.00 6.82 299 SER A CA 1
ATOM 2353 C C . SER A 1 300 ? 29.625 54.324 32.376 1.00 7.04 299 SER A C 1
ATOM 2354 O O . SER A 1 300 ? 29.643 53.462 33.256 1.00 8.22 299 SER A O 1
ATOM 2357 N N . SER A 1 301 ? 28.787 55.357 32.343 1.00 8.48 300 SER A N 1
ATOM 2358 C CA . SER A 1 301 ? 27.788 55.537 33.418 1.00 8.98 300 SER A CA 1
ATOM 2359 C C . SER A 1 301 ? 26.707 54.477 33.427 1.00 8.76 300 SER A C 1
ATOM 2360 O O . SER A 1 301 ? 26.006 54.340 34.440 1.00 8.86 300 SER A O 1
ATOM 2363 N N . SER A 1 302 ? 26.537 53.729 32.325 1.00 7.52 301 SER A N 1
ATOM 2364 C CA . SER A 1 302 ? 25.597 52.615 32.355 1.00 7.33 301 SER A CA 1
ATOM 2365 C C . SER A 1 302 ? 26.204 51.358 32.919 1.00 9.27 301 SER A C 1
ATOM 2366 O O . SER A 1 302 ? 25.490 50.342 33.020 1.00 10.23 301 SER A O 1
ATOM 2369 N N . HIS A 1 303 ? 27.480 51.408 33.309 1.00 7.85 302 HIS A N 1
ATOM 2370 C CA . HIS A 1 303 ? 28.144 50.304 33.975 1.00 7.41 302 HIS A CA 1
ATOM 2371 C C . HIS A 1 303 ? 28.551 50.589 35.418 1.00 8.82 302 HIS A C 1
ATOM 2372 O O . HIS A 1 303 ? 28.658 49.652 36.195 1.00 12.19 302 HIS A O 1
ATOM 2379 N N . THR A 1 304 ? 28.795 51.852 35.747 1.00 9.17 303 THR A N 1
ATOM 2380 C CA . THR A 1 304 ? 29.162 52.247 37.100 1.00 9.93 303 THR A CA 1
ATOM 2381 C C . THR A 1 304 ? 28.608 53.617 37.443 1.00 9.27 303 THR A C 1
ATOM 2382 O O . THR A 1 304 ? 28.471 54.498 36.586 1.00 10.02 303 THR A O 1
ATOM 2386 N N . ASN A 1 305 ? 28.281 53.812 38.729 1.00 11.52 304 ASN A N 1
ATOM 2387 C CA . ASN A 1 305 ? 27.964 55.160 39.193 1.00 12.34 304 ASN A CA 1
ATOM 2388 C C . ASN A 1 305 ? 29.231 55.986 39.414 1.00 12.01 304 ASN A C 1
ATOM 2389 O O . ASN A 1 305 ? 30.353 55.476 39.243 1.00 10.13 304 ASN A O 1
ATOM 2394 N N . ASP A 1 306 ? 29.059 57.268 39.728 1.00 13.49 305 ASP A N 1
ATOM 2395 C CA . ASP A 1 306 ? 30.187 58.146 39.862 1.00 12.40 305 ASP A CA 1
ATOM 2396 C C . ASP A 1 306 ? 30.943 57.957 41.175 1.00 14.27 305 ASP A C 1
ATOM 2397 O O . ASP A 1 306 ? 32.161 58.149 41.230 1.00 14.21 305 ASP A O 1
ATOM 2402 N N . ILE A 1 307 ? 30.232 57.573 42.226 1.00 14.60 306 ILE A N 1
ATOM 2403 C CA . ILE A 1 307 ? 30.875 57.285 43.526 1.00 14.88 306 ILE A CA 1
ATOM 2404 C C . ILE A 1 307 ? 31.939 56.195 43.376 1.00 13.93 306 ILE A C 1
ATOM 2405 O O . ILE A 1 307 ? 33.097 56.344 43.821 1.00 14.79 306 ILE A O 1
ATOM 2410 N N . ASP A 1 308 ? 31.551 55.096 42.740 1.00 12.41 307 ASP A N 1
ATOM 2411 C CA . ASP A 1 308 ? 32.429 53.971 42.555 1.00 13.09 307 ASP A CA 1
ATOM 2412 C C . ASP A 1 308 ? 33.569 54.306 41.560 1.00 13.47 307 ASP A C 1
ATOM 2413 O O . ASP A 1 308 ? 34.721 53.897 41.728 1.00 13.71 307 ASP A O 1
ATOM 2418 N N . ALA A 1 309 ? 33.247 55.055 40.529 1.00 12.01 308 ALA A N 1
ATOM 2419 C CA . ALA A 1 309 ? 34.292 55.473 39.579 1.00 12.00 308 ALA A CA 1
ATOM 2420 C C . ALA A 1 309 ? 35.360 56.294 40.267 1.00 12.61 308 ALA A C 1
ATOM 2421 O O . ALA A 1 309 ? 36.549 56.147 39.981 1.00 13.08 308 ALA A O 1
ATOM 2423 N N . GLN A 1 310 ? 34.952 57.192 41.159 1.00 13.37 309 GLN A N 1
ATOM 2424 C CA . GLN A 1 310 ? 35.914 57.991 41.887 1.00 12.68 309 GLN A CA 1
ATOM 2425 C C . GLN A 1 310 ? 36.822 57.118 42.738 1.00 11.92 309 GLN A C 1
ATOM 2426 O O . GLN A 1 310 ? 38.047 57.328 42.802 1.00 12.93 309 GLN A O 1
ATOM 2432 N N . LYS A 1 311 ? 36.245 56.113 43.376 1.00 13.89 310 LYS A N 1
ATOM 2433 C CA . LYS A 1 311 ? 37.046 55.181 44.181 1.00 14.36 310 LYS A CA 1
ATOM 2434 C C . LYS A 1 311 ? 38.118 54.492 43.343 1.00 14.86 310 LYS A C 1
ATOM 2435 O O . LYS A 1 311 ? 39.272 54.390 43.737 1.00 15.53 310 LYS A O 1
ATOM 2441 N N . THR A 1 312 ? 37.731 54.034 42.164 1.00 13.78 311 THR A N 1
ATOM 2442 C CA . THR A 1 312 ? 38.657 53.464 41.228 1.00 12.91 311 THR A CA 1
ATOM 2443 C C . THR A 1 312 ? 39.773 54.433 40.865 1.00 14.24 311 THR A C 1
ATOM 2444 O O . THR A 1 312 ? 40.939 54.034 40.821 1.00 13.75 311 THR A O 1
ATOM 2448 N N . LEU A 1 313 ? 39.439 55.692 40.598 1.00 12.76 312 LEU A N 1
ATOM 2449 C CA . LEU A 1 313 ? 40.485 56.687 40.264 1.00 12.88 312 LEU A CA 1
ATOM 2450 C C . LEU A 1 313 ? 41.446 56.813 41.442 1.00 13.42 312 LEU A C 1
ATOM 2451 O O . LEU A 1 313 ? 42.686 56.834 41.288 1.00 12.71 312 LEU A O 1
ATOM 2456 N N . PHE A 1 314 ? 40.863 56.924 42.623 1.00 14.69 313 PHE A N 1
ATOM 2457 C CA . PHE A 1 314 ? 41.704 57.162 43.809 1.00 15.21 313 PHE A CA 1
ATOM 2458 C C . PHE A 1 314 ? 42.584 55.953 44.105 1.00 14.25 313 PHE A C 1
ATOM 2459 O O . PHE A 1 314 ? 43.721 56.124 44.561 1.00 16.10 313 PHE A O 1
ATOM 2467 N N . ASN A 1 315 ? 42.084 54.748 43.882 1.00 12.91 314 ASN A N 1
ATOM 2468 C CA . ASN A 1 315 ? 42.887 53.539 43.999 1.00 15.86 314 ASN A CA 1
ATOM 2469 C C . ASN A 1 315 ? 44.088 53.593 43.073 1.00 17.94 314 ASN A C 1
ATOM 2470 O O . ASN A 1 315 ? 45.208 53.244 43.448 1.00 18.45 314 ASN A O 1
ATOM 2475 N N . TYR A 1 316 ? 43.870 54.015 41.826 1.00 15.09 315 TYR A N 1
ATOM 2476 C CA . TYR A 1 316 ? 44.977 54.113 40.864 1.00 14.04 315 TYR A CA 1
ATOM 2477 C C . TYR A 1 316 ? 46.034 55.099 41.345 1.00 17.01 315 TYR A C 1
ATOM 2478 O O . TYR A 1 316 ? 47.242 54.880 41.129 1.00 17.55 315 TYR A O 1
ATOM 2487 N N . LEU A 1 317 ? 45.582 56.195 41.956 1.00 17.03 316 LEU A N 1
ATOM 2488 C CA . LEU A 1 317 ? 46.483 57.234 42.483 1.00 19.27 316 LEU A CA 1
ATOM 2489 C C . LEU A 1 317 ? 47.165 56.796 43.775 1.00 21.05 316 LEU A C 1
ATOM 2490 O O . LEU A 1 317 ? 48.151 57.408 44.165 1.00 25.53 316 LEU A O 1
ATOM 2495 N N . GLY A 1 318 ? 46.638 55.768 44.429 1.00 21.17 317 GLY A N 1
ATOM 2496 C CA . GLY A 1 318 ? 47.227 55.267 45.671 1.00 23.79 317 GLY A CA 1
ATOM 2497 C C . GLY A 1 318 ? 46.886 56.144 46.861 1.00 27.32 317 GLY A C 1
ATOM 2498 O O . GLY A 1 318 ? 47.684 56.244 47.806 1.00 28.93 317 GLY A O 1
ATOM 2499 N N . VAL A 1 319 ? 45.720 56.785 46.837 1.00 28.60 318 VAL A N 1
ATOM 2500 C CA . VAL A 1 319 ? 45.315 57.692 47.905 1.00 30.57 318 VAL A CA 1
ATOM 2501 C C . VAL A 1 319 ? 44.021 57.229 48.553 1.00 31.57 318 VAL A C 1
ATOM 2502 O O . VAL A 1 319 ? 43.142 56.690 47.902 1.00 32.08 318 VAL A O 1
ATOM 2506 N N . ASP A 1 320 ? 43.921 57.433 49.860 1.00 34.59 319 ASP A N 1
ATOM 2507 C CA . ASP A 1 320 ? 42.692 57.153 50.574 1.00 36.62 319 ASP A CA 1
ATOM 2508 C C . ASP A 1 320 ? 42.602 58.071 51.782 1.00 36.73 319 ASP A C 1
ATOM 2509 O O . ASP A 1 320 ? 43.453 58.939 51.970 1.00 35.40 319 ASP A O 1
ATOM 2514 N N . GLY A 1 321 ? 41.549 57.894 52.567 1.00 39.14 320 GLY A N 1
ATOM 2515 C CA . GLY A 1 321 ? 41.391 58.632 53.814 1.00 40.32 320 GLY A CA 1
ATOM 2516 C C . GLY A 1 321 ? 41.360 60.127 53.595 1.00 41.35 320 GLY A C 1
ATOM 2517 O O . GLY A 1 321 ? 40.719 60.608 52.666 1.00 39.63 320 GLY A O 1
ATOM 2518 N N . ALA A 1 322 ? 42.065 60.855 54.458 1.00 42.08 321 ALA A N 1
ATOM 2519 C CA . ALA A 1 322 ? 42.061 62.315 54.441 1.00 42.39 321 ALA A CA 1
ATOM 2520 C C . ALA A 1 322 ? 42.748 62.875 53.208 1.00 40.82 321 ALA A C 1
ATOM 2521 O O . ALA A 1 322 ? 42.370 63.943 52.722 1.00 41.05 321 ALA A O 1
ATOM 2523 N N . ALA A 1 323 ? 43.771 62.165 52.731 1.00 39.82 322 ALA A N 1
ATOM 2524 C CA . ALA A 1 323 ? 44.500 62.559 51.530 1.00 38.95 322 ALA A CA 1
ATOM 2525 C C . ALA A 1 323 ? 43.527 62.595 50.344 1.00 37.11 322 ALA A C 1
ATOM 2526 O O . ALA A 1 323 ? 43.437 63.603 49.636 1.00 36.67 322 ALA A O 1
ATOM 2528 N N . ALA A 1 324 ? 42.771 61.516 50.173 1.00 35.39 323 ALA A N 1
ATOM 2529 C CA . ALA A 1 324 ? 41.743 61.446 49.120 1.00 34.07 323 ALA A CA 1
ATOM 2530 C C . ALA A 1 324 ? 40.669 62.533 49.255 1.00 35.67 323 ALA A C 1
ATOM 2531 O O . ALA A 1 324 ? 40.254 63.132 48.261 1.00 34.81 323 ALA A O 1
ATOM 2533 N N . ASP A 1 325 ? 40.234 62.806 50.485 1.00 37.09 324 ASP A N 1
ATOM 2534 C CA . ASP A 1 325 ? 39.214 63.832 50.721 1.00 37.37 324 ASP A CA 1
ATOM 2535 C C . ASP A 1 325 ? 39.604 65.243 50.268 1.00 36.78 324 ASP A C 1
ATOM 2536 O O . ASP A 1 325 ? 38.721 66.030 49.933 1.00 40.70 324 ASP A O 1
ATOM 2541 N N . LYS A 1 326 ? 40.900 65.570 50.251 1.00 34.38 325 LYS A N 1
ATOM 2542 C CA . LYS A 1 326 ? 41.355 66.893 49.799 1.00 33.74 325 LYS A CA 1
ATOM 2543 C C . LYS A 1 326 ? 41.455 67.006 48.268 1.00 31.69 325 LYS A C 1
ATOM 2544 O O . LYS A 1 326 ? 41.596 68.106 47.733 1.00 31.67 325 LYS A O 1
ATOM 2546 N N . LEU A 1 327 ? 41.387 65.873 47.569 1.00 30.14 326 LEU A N 1
ATOM 2547 C CA . LEU A 1 327 ? 41.476 65.877 46.105 1.00 28.08 326 LEU A CA 1
ATOM 2548 C C . LEU A 1 327 ? 40.172 66.401 45.485 1.00 26.39 326 LEU A C 1
ATOM 2549 O O . LEU A 1 327 ? 39.100 66.154 46.024 1.00 27.54 326 LEU A O 1
ATOM 2554 N N . GLU A 1 328 ? 40.271 67.112 44.360 1.00 24.46 327 GLU A N 1
ATOM 2555 C CA . GLU A 1 328 ? 39.116 67.699 43.682 1.00 25.02 327 GLU A CA 1
ATOM 2556 C C . GLU A 1 328 ? 39.124 67.266 42.215 1.00 22.57 327 GLU A C 1
ATOM 2557 O O . GLU A 1 328 ? 39.406 68.065 41.327 1.00 24.66 327 GLU A O 1
ATOM 2559 N N . PRO A 1 329 ? 38.830 65.984 41.967 1.00 20.72 328 PRO A N 1
ATOM 2560 C CA . PRO A 1 329 ? 38.704 65.586 40.561 1.00 21.45 328 PRO A CA 1
ATOM 2561 C C . PRO A 1 329 ? 37.479 66.249 39.905 1.00 21.52 328 PRO A C 1
ATOM 2562 O O . PRO A 1 329 ? 36.512 66.606 40.603 1.00 23.41 328 PRO A O 1
ATOM 2566 N N . ARG A 1 330 ? 37.523 66.455 38.589 1.00 16.52 329 ARG A N 1
ATOM 2567 C CA . ARG A 1 330 ? 36.471 67.155 37.842 1.00 17.11 329 ARG A CA 1
ATOM 2568 C C . ARG A 1 330 ? 35.752 66.173 36.944 1.00 17.52 329 ARG A C 1
ATOM 2569 O O . ARG A 1 330 ? 36.424 65.426 36.203 1.00 16.67 329 ARG A O 1
ATOM 2571 N N . GLN A 1 331 ? 34.414 66.179 36.977 1.00 16.42 330 GLN A N 1
ATOM 2572 C CA . GLN A 1 331 ? 33.605 65.211 36.191 1.00 19.61 330 GLN A CA 1
ATOM 2573 C C . GLN A 1 331 ? 33.028 65.851 34.952 1.00 22.57 330 GLN A C 1
ATOM 2574 O O . GLN A 1 331 ? 32.464 66.948 35.012 1.00 23.92 330 GLN A O 1
ATOM 2580 N N . LEU A 1 332 ? 33.165 65.149 33.820 1.00 20.18 331 LEU A N 1
ATOM 2581 C CA . LEU A 1 332 ? 32.577 65.575 32.538 1.00 21.32 331 LEU A CA 1
ATOM 2582 C C . LEU A 1 332 ? 31.720 64.461 32.021 1.00 20.09 331 LEU A C 1
ATOM 2583 O O . LEU A 1 332 ? 32.061 63.292 32.191 1.00 20.17 331 LEU A O 1
ATOM 2585 N N . ALA A 1 333 ? 30.589 64.834 31.438 1.00 22.77 332 ALA A N 1
ATOM 2586 C CA . ALA A 1 333 ? 29.675 63.877 30.812 1.00 23.28 332 ALA A CA 1
ATOM 2587 C C . ALA A 1 333 ? 29.500 64.254 29.365 1.00 24.12 332 ALA A C 1
ATOM 2588 O O . ALA A 1 333 ? 29.373 65.436 29.050 1.00 26.41 332 ALA A O 1
ATOM 2590 N N . ILE A 1 334 ? 29.524 63.271 28.473 1.00 22.34 333 ILE A N 1
ATOM 2591 C CA . ILE A 1 334 ? 29.379 63.529 27.038 1.00 21.20 333 ILE A CA 1
ATOM 2592 C C . ILE A 1 334 ? 28.451 62.506 26.371 1.00 21.53 333 ILE A C 1
ATOM 2593 O O . ILE A 1 334 ? 28.093 61.451 26.950 1.00 19.30 333 ILE A O 1
ATOM 2598 N N . ASN A 1 335 ? 28.051 62.846 25.149 1.00 21.51 334 ASN A N 1
ATOM 2599 C CA . ASN A 1 335 ? 27.523 61.867 24.207 1.00 14.94 334 ASN A CA 1
ATOM 2600 C C . ASN A 1 335 ? 28.649 61.753 23.133 1.00 15.47 334 ASN A C 1
ATOM 2601 O O . ASN A 1 335 ? 28.792 62.665 22.293 1.00 15.70 334 ASN A O 1
ATOM 2606 N N . PRO A 1 336 ? 29.502 60.696 23.184 1.00 13.39 335 PRO A N 1
ATOM 2607 C CA . PRO A 1 336 ? 30.586 60.494 22.218 1.00 9.77 335 PRO A CA 1
ATOM 2608 C C . PRO A 1 336 ? 29.990 60.312 20.819 1.00 9.30 335 PRO A C 1
ATOM 2609 O O . PRO A 1 336 ? 29.018 59.582 20.644 1.00 10.05 335 PRO A O 1
ATOM 2613 N N . GLY A 1 337 ? 30.578 60.978 19.827 1.00 8.60 336 GLY A N 1
ATOM 2614 C CA . GLY A 1 337 ? 30.093 60.865 18.457 1.00 10.45 336 GLY A CA 1
ATOM 2615 C C . GLY A 1 337 ? 30.552 62.016 17.623 1.00 8.59 336 GLY A C 1
ATOM 2616 O O . GLY A 1 337 ? 31.444 62.759 18.023 1.00 9.17 336 GLY A O 1
ATOM 2617 N N . TYR A 1 338 ? 29.993 62.087 16.425 1.00 8.18 337 TYR A N 1
ATOM 2618 C CA . TYR A 1 338 ? 30.429 63.068 15.462 1.00 10.46 337 TYR A CA 1
ATOM 2619 C C . TYR A 1 338 ? 29.281 63.541 14.608 1.00 7.82 337 TYR A C 1
ATOM 2620 O O . TYR A 1 338 ? 28.300 62.846 14.382 1.00 10.29 337 TYR A O 1
ATOM 2629 N N . ARG A 1 339 ? 29.437 64.771 14.139 1.00 10.57 338 ARG A N 1
ATOM 2630 C CA . ARG A 1 339 ? 28.446 65.335 13.252 1.00 9.49 338 ARG A CA 1
ATOM 2631 C C . ARG A 1 339 ? 28.487 64.635 11.907 1.00 11.22 338 ARG A C 1
ATOM 2632 O O . ARG A 1 339 ? 29.546 64.223 11.453 1.00 9.56 338 ARG A O 1
ATOM 2640 N N . ALA A 1 340 ? 27.348 64.490 11.239 1.00 10.61 339 ALA A N 1
ATOM 2641 C CA . ALA A 1 340 ? 27.326 63.692 10.015 1.00 10.97 339 ALA A CA 1
ATOM 2642 C C . ALA A 1 340 ? 28.259 64.238 8.900 1.00 11.52 339 ALA A C 1
ATOM 2643 O O . ALA A 1 340 ? 28.732 63.474 8.056 1.00 11.76 339 ALA A O 1
ATOM 2645 N N . LYS A 1 341 ? 28.420 65.563 8.879 1.00 10.64 340 LYS A N 1
ATOM 2646 C CA . LYS A 1 341 ? 29.311 66.283 7.980 1.00 10.31 340 LYS A CA 1
ATOM 2647 C C . LYS A 1 341 ? 30.107 67.267 8.836 1.00 9.01 340 LYS A C 1
ATOM 2648 O O . LYS A 1 341 ? 29.583 67.721 9.856 1.00 10.86 340 LYS A O 1
ATOM 2654 N N . CYS A 1 342 ? 31.314 67.637 8.436 1.00 9.13 341 CYS A N 1
ATOM 2655 C CA . CYS A 1 342 ? 32.021 68.776 9.062 1.00 9.15 341 CYS A CA 1
ATOM 2656 C C . CYS A 1 342 ? 31.825 70.097 8.308 1.00 8.61 341 CYS A C 1
ATOM 2657 O O . CYS A 1 342 ? 32.149 71.141 8.866 1.00 10.94 341 CYS A O 1
ATOM 2660 N N . TRP A 1 343 ? 31.296 70.063 7.094 1.00 9.43 342 TRP A N 1
ATOM 2661 C CA . TRP A 1 343 ? 31.218 71.248 6.244 1.00 8.25 342 TRP A CA 1
ATOM 2662 C C . TRP A 1 343 ? 29.813 71.317 5.615 1.00 9.16 342 TRP A C 1
ATOM 2663 O O . TRP A 1 343 ? 29.419 70.422 4.889 1.00 10.40 342 TRP A O 1
ATOM 2674 N N . GLN A 1 344 ? 29.045 72.338 5.996 1.00 9.87 343 GLN A N 1
ATOM 2675 C CA . GLN A 1 344 ? 27.682 72.531 5.494 1.00 10.10 343 GLN A CA 1
ATOM 2676 C C . GLN A 1 344 ? 27.587 73.986 5.043 1.00 9.51 343 GLN A C 1
ATOM 2677 O O . GLN A 1 344 ? 27.945 74.890 5.797 1.00 10.42 343 GLN A O 1
ATOM 2683 N N . ASN A 1 345 ? 27.067 74.197 3.840 1.00 9.37 344 ASN A N 1
ATOM 2684 C CA . ASN A 1 345 ? 27.034 75.515 3.242 1.00 9.62 344 ASN A CA 1
ATOM 2685 C C . ASN A 1 345 ? 28.467 76.077 3.323 1.00 10.13 344 ASN A C 1
ATOM 2686 O O . ASN A 1 345 ? 29.419 75.451 2.817 1.00 11.32 344 ASN A O 1
ATOM 2691 N N . ASN A 1 346 ? 28.626 77.243 3.934 1.00 9.87 345 ASN A N 1
ATOM 2692 C CA . ASN A 1 346 ? 29.934 77.927 4.036 1.00 10.48 345 ASN A CA 1
ATOM 2693 C C . ASN A 1 346 ? 30.487 77.907 5.439 1.00 10.42 345 ASN A C 1
ATOM 2694 O O . ASN A 1 346 ? 31.185 78.830 5.869 1.00 11.19 345 ASN A O 1
ATOM 2699 N N . CYS A 1 347 ? 30.190 76.816 6.154 1.00 10.69 346 CYS A N 1
ATOM 2700 C CA . CYS A 1 347 ? 30.589 76.636 7.536 1.00 9.76 346 CYS A CA 1
ATOM 2701 C C . CYS A 1 347 ? 31.290 75.291 7.693 1.00 10.78 346 CYS A C 1
ATOM 2702 O O . CYS A 1 347 ? 30.745 74.248 7.318 1.00 10.30 346 CYS A O 1
ATOM 2705 N N . ILE A 1 348 ? 32.491 75.332 8.259 1.00 9.40 347 ILE A N 1
ATOM 2706 C CA A ILE A 1 348 ? 33.206 74.099 8.589 0.50 9.74 347 ILE A CA 1
ATOM 2707 C CA B ILE A 1 348 ? 33.299 74.129 8.594 0.50 8.96 347 ILE A CA 1
ATOM 2708 C C . ILE A 1 348 ? 33.511 74.067 10.089 1.00 9.14 347 ILE A C 1
ATOM 2709 O O . ILE A 1 348 ? 33.961 75.038 10.683 1.00 9.18 347 ILE A O 1
ATOM 2718 N N . ALA A 1 349 ? 33.240 72.916 10.709 1.00 8.61 348 ALA A N 1
ATOM 2719 C CA . ALA A 1 349 ? 33.450 72.735 12.131 1.00 7.73 348 ALA A CA 1
ATOM 2720 C C . ALA A 1 349 ? 34.821 72.094 12.371 1.00 7.92 348 ALA A C 1
ATOM 2721 O O . ALA A 1 349 ? 35.186 71.100 11.723 1.00 8.81 348 ALA A O 1
ATOM 2723 N N . ILE A 1 350 ? 35.559 72.653 13.319 1.00 9.13 349 ILE A N 1
ATOM 2724 C CA . ILE A 1 350 ? 36.886 72.157 13.661 1.00 8.94 349 ILE A CA 1
ATOM 2725 C C . ILE A 1 350 ? 36.979 72.038 15.192 1.00 9.50 349 ILE A C 1
ATOM 2726 O O . ILE A 1 350 ? 36.593 72.972 15.928 1.00 10.18 349 ILE A O 1
ATOM 2731 N N . GLY A 1 351 ? 37.466 70.897 15.652 1.00 9.31 350 GLY A N 1
ATOM 2732 C CA . GLY A 1 351 ? 37.494 70.587 17.055 1.00 10.04 350 GLY A CA 1
ATOM 2733 C C . GLY A 1 351 ? 36.201 69.937 17.509 1.00 9.76 350 GLY A C 1
ATOM 2734 O O . GLY A 1 351 ? 35.553 69.206 16.723 1.00 9.89 350 GLY A O 1
ATOM 2748 N N . ALA A 1 353 ? 33.348 71.018 18.068 1.00 9.80 352 ALA A N 1
ATOM 2749 C CA . ALA A 1 353 ? 32.152 71.402 17.340 1.00 9.93 352 ALA A CA 1
ATOM 2750 C C . ALA A 1 353 ? 31.805 70.377 16.260 1.00 10.27 352 ALA A C 1
ATOM 2751 O O . ALA A 1 353 ? 30.626 70.250 15.879 1.00 11.00 352 ALA A O 1
ATOM 2753 N N . ALA A 1 354 ? 32.816 69.665 15.728 1.00 9.31 353 ALA A N 1
ATOM 2754 C CA . ALA A 1 354 ? 32.563 68.582 14.767 1.00 8.12 353 ALA A CA 1
ATOM 2755 C C . ALA A 1 354 ? 32.286 67.206 15.385 1.00 8.28 353 ALA A C 1
ATOM 2756 O O . ALA A 1 354 ? 31.459 66.457 14.907 1.00 10.76 353 ALA A O 1
ATOM 2758 N N . GLY A 1 355 ? 33.019 66.869 16.425 1.00 11.10 354 GLY A N 1
ATOM 2759 C CA . GLY A 1 355 ? 32.789 65.625 17.115 1.00 12.20 354 GLY A CA 1
ATOM 2760 C C . GLY A 1 355 ? 33.774 65.448 18.221 1.00 13.65 354 GLY A C 1
ATOM 2761 O O . GLY A 1 355 ? 34.743 66.186 18.346 1.00 11.66 354 GLY A O 1
ATOM 2762 N N . PHE A 1 356 ? 33.517 64.443 19.042 1.00 11.89 355 PHE A N 1
ATOM 2763 C CA . PHE A 1 356 ? 34.384 64.172 20.158 1.00 12.69 355 PHE A CA 1
ATOM 2764 C C . PHE A 1 356 ? 34.051 62.829 20.741 1.00 12.12 355 PHE A C 1
ATOM 2765 O O . PHE A 1 356 ? 32.870 62.513 20.972 1.00 13.58 355 PHE A O 1
ATOM 2773 N N . ILE A 1 357 ? 35.096 62.102 21.102 1.00 12.15 356 ILE A N 1
ATOM 2774 C CA . ILE A 1 357 ? 34.960 60.844 21.814 1.00 12.03 356 ILE A CA 1
ATOM 2775 C C . ILE A 1 357 ? 36.035 60.818 22.901 1.00 13.10 356 ILE A C 1
ATOM 2776 O O . ILE A 1 357 ? 36.888 61.710 22.959 1.00 13.37 356 ILE A O 1
ATOM 2781 N N . GLU A 1 358 ? 36.047 59.758 23.710 1.00 9.63 357 GLU A N 1
ATOM 2782 C CA . GLU A 1 358 ? 37.147 59.555 24.654 1.00 10.69 357 GLU A CA 1
ATOM 2783 C C . GLU A 1 358 ? 38.518 59.735 23.988 1.00 10.56 357 GLU A C 1
ATOM 2784 O O . GLU A 1 358 ? 38.703 59.396 22.794 1.00 11.02 357 GLU A O 1
ATOM 2790 N N . PRO A 1 359 ? 39.512 60.211 24.738 1.00 10.03 358 PRO A N 1
ATOM 2791 C CA . PRO A 1 359 ? 40.851 60.475 24.209 1.00 10.89 358 PRO A CA 1
ATOM 2792 C C . PRO A 1 359 ? 41.738 59.250 24.026 1.00 9.05 358 PRO A C 1
ATOM 2793 O O . PRO A 1 359 ? 42.971 59.364 24.031 1.00 12.98 358 PRO A O 1
ATOM 2797 N N . LEU A 1 360 ? 41.122 58.082 23.813 1.00 9.58 359 LEU A N 1
ATOM 2798 C CA . LEU A 1 360 ? 41.859 56.874 23.506 1.00 10.25 359 LEU A CA 1
ATOM 2799 C C . LEU A 1 360 ? 42.455 57.113 22.128 1.00 14.45 359 LEU A C 1
ATOM 2800 O O . LEU A 1 360 ? 41.741 57.408 21.169 1.00 12.76 359 LEU A O 1
ATOM 2805 N N . GLU A 1 361 ? 43.749 56.966 22.037 1.00 12.07 360 GLU A N 1
ATOM 2806 C CA . GLU A 1 361 ? 44.529 57.228 20.835 1.00 10.10 360 GLU A CA 1
ATOM 2807 C C . GLU A 1 361 ? 44.572 58.708 20.435 1.00 11.20 360 GLU A C 1
ATOM 2808 O O . GLU A 1 361 ? 45.017 59.015 19.309 1.00 11.77 360 GLU A O 1
ATOM 2814 N N . ALA A 1 362 ? 44.136 59.613 21.310 1.00 9.12 361 ALA A N 1
ATOM 2815 C CA . ALA A 1 362 ? 44.389 61.039 21.149 1.00 11.13 361 ALA A CA 1
ATOM 2816 C C . ALA A 1 362 ? 43.972 61.559 19.762 1.00 11.17 361 ALA A C 1
ATOM 2817 O O . ALA A 1 362 ? 44.767 62.146 19.020 1.00 13.85 361 ALA A O 1
ATOM 2819 N N . SER A 1 363 ? 42.711 61.394 19.422 1.00 10.41 362 SER A N 1
ATOM 2820 C CA . SER A 1 363 ? 42.236 61.824 18.119 1.00 11.21 362 SER A CA 1
ATOM 2821 C C . SER A 1 363 ? 41.946 63.300 18.046 1.00 11.37 362 SER A C 1
ATOM 2822 O O . SER A 1 363 ? 41.876 63.860 16.956 1.00 10.67 362 SER A O 1
ATOM 2825 N N . ALA A 1 364 ? 41.822 63.972 19.179 1.00 10.42 363 ALA A N 1
ATOM 2826 C CA . ALA A 1 364 ? 41.242 65.334 19.158 1.00 9.83 363 ALA A CA 1
ATOM 2827 C C . ALA A 1 364 ? 42.113 66.356 18.422 1.00 10.27 363 ALA A C 1
ATOM 2828 O O . ALA A 1 364 ? 41.630 67.037 17.496 1.00 10.24 363 ALA A O 1
ATOM 2830 N N . LEU A 1 365 ? 43.372 66.514 18.849 1.00 10.01 364 LEU A N 1
ATOM 2831 C CA . LEU A 1 365 ? 44.240 67.484 18.129 1.00 9.30 364 LEU A CA 1
ATOM 2832 C C . LEU A 1 365 ? 44.555 67.010 16.700 1.00 10.95 364 LEU A C 1
ATOM 2833 O O . LEU A 1 365 ? 44.675 67.819 15.779 1.00 10.44 364 LEU A O 1
ATOM 2838 N N . ALA A 1 366 ? 44.689 65.702 16.502 1.00 10.47 365 ALA A N 1
ATOM 2839 C CA . ALA A 1 366 ? 44.922 65.158 15.141 1.00 10.08 365 ALA A CA 1
ATOM 2840 C C . ALA A 1 366 ? 43.819 65.570 14.177 1.00 8.86 365 ALA A C 1
ATOM 2841 O O . ALA A 1 366 ? 44.089 65.897 13.015 1.00 10.89 365 ALA A O 1
ATOM 2843 N N . LEU A 1 367 ? 42.567 65.516 14.624 1.00 9.71 366 LEU A N 1
ATOM 2844 C CA . LEU A 1 367 ? 41.429 65.919 13.765 1.00 9.70 366 LEU A CA 1
ATOM 2845 C C . LEU A 1 367 ? 41.435 67.433 13.510 1.00 10.59 366 LEU A C 1
ATOM 2846 O O . LEU A 1 367 ? 41.106 67.870 12.407 1.00 9.18 366 LEU A O 1
ATOM 2851 N N . ILE A 1 368 ? 41.766 68.230 14.523 1.00 7.74 367 ILE A N 1
ATOM 2852 C CA . ILE A 1 368 ? 41.912 69.657 14.324 1.00 8.05 367 ILE A CA 1
ATOM 2853 C C . ILE A 1 368 ? 42.962 69.935 13.220 1.00 7.26 367 ILE A C 1
ATOM 2854 O O . ILE A 1 368 ? 42.734 70.710 12.261 1.00 9.26 367 ILE A O 1
ATOM 2859 N N . GLU A 1 369 ? 44.134 69.314 13.351 1.00 8.99 368 GLU A N 1
ATOM 2860 C CA . GLU A 1 369 ? 45.208 69.508 12.371 1.00 8.10 368 GLU A CA 1
ATOM 2861 C C . GLU A 1 369 ? 44.745 69.052 10.988 1.00 9.41 368 GLU A C 1
ATOM 2862 O O . GLU A 1 369 ? 45.038 69.709 10.014 1.00 9.55 368 GLU A O 1
ATOM 2868 N N . TRP A 1 370 ? 44.088 67.897 10.901 1.00 7.92 369 TRP A N 1
ATOM 2869 C CA . TRP A 1 370 ? 43.652 67.388 9.609 1.00 7.97 369 TRP A CA 1
ATOM 2870 C C . TRP A 1 370 ? 42.673 68.378 8.987 1.00 8.46 369 TRP A C 1
ATOM 2871 O O . TRP A 1 370 ? 42.792 68.736 7.827 1.00 8.16 369 TRP A O 1
ATOM 2882 N N . THR A 1 371 ? 41.678 68.806 9.755 1.00 8.71 370 THR A N 1
ATOM 2883 C CA . THR A 1 371 ? 40.632 69.596 9.155 1.00 6.51 370 THR A CA 1
ATOM 2884 C C . THR A 1 371 ? 41.180 70.971 8.700 1.00 6.93 370 THR A C 1
ATOM 2885 O O . THR A 1 371 ? 40.902 71.458 7.594 1.00 8.57 370 THR A O 1
ATOM 2889 N N . ALA A 1 372 ? 41.972 71.603 9.566 1.00 8.41 371 ALA A N 1
ATOM 2890 C CA . ALA A 1 372 ? 42.540 72.909 9.275 1.00 7.92 371 ALA A CA 1
ATOM 2891 C C . ALA A 1 372 ? 43.528 72.839 8.113 1.00 7.27 371 ALA A C 1
ATOM 2892 O O . ALA A 1 372 ? 43.525 73.699 7.235 1.00 8.92 371 ALA A O 1
ATOM 2894 N N . SER A 1 373 ? 44.397 71.838 8.142 1.00 7.53 372 SER A N 1
ATOM 2895 C CA A SER A 1 373 ? 45.370 71.701 7.058 0.50 7.24 372 SER A CA 1
ATOM 2896 C CA B SER A 1 373 ? 45.367 71.667 7.054 0.50 8.35 372 SER A CA 1
ATOM 2897 C C . SER A 1 373 ? 44.660 71.402 5.720 1.00 8.13 372 SER A C 1
ATOM 2898 O O . SER A 1 373 ? 45.064 71.906 4.677 1.00 9.29 372 SER A O 1
ATOM 2903 N N . THR A 1 374 ? 43.615 70.583 5.763 1.00 9.16 373 THR A N 1
ATOM 2904 C CA . THR A 1 374 ? 42.853 70.267 4.569 1.00 11.35 373 THR A CA 1
ATOM 2905 C C . THR A 1 374 ? 42.196 71.503 4.023 1.00 9.15 373 THR A C 1
ATOM 2906 O O . THR A 1 374 ? 42.245 71.749 2.821 1.00 9.12 373 THR A O 1
ATOM 2910 N N . LEU A 1 375 ? 41.579 72.298 4.883 1.00 9.29 374 LEU A N 1
ATOM 2911 C CA . LEU A 1 375 ? 40.957 73.537 4.408 1.00 9.48 374 LEU A CA 1
ATOM 2912 C C . LEU A 1 375 ? 42.008 74.460 3.809 1.00 8.51 374 LEU A C 1
ATOM 2913 O O . LEU A 1 375 ? 41.788 75.053 2.751 1.00 10.83 374 LEU A O 1
ATOM 2918 N N . ALA A 1 376 ? 43.157 74.591 4.456 1.00 8.39 375 ALA A N 1
ATOM 2919 C CA . ALA A 1 376 ? 44.204 75.442 3.934 1.00 8.99 375 ALA A CA 1
ATOM 2920 C C . ALA A 1 376 ? 44.695 74.960 2.564 1.00 11.94 375 ALA A C 1
ATOM 2921 O O . ALA A 1 376 ? 44.992 75.777 1.669 1.00 12.53 375 ALA A O 1
ATOM 2923 N N . GLN A 1 377 ? 44.771 73.640 2.371 1.00 8.22 376 GLN A N 1
ATOM 2924 C CA . GLN A 1 377 ? 45.205 73.077 1.091 1.00 9.63 376 GLN A CA 1
ATOM 2925 C C . GLN A 1 377 ? 44.140 73.090 0.001 1.00 10.95 376 GLN A C 1
ATOM 2926 O O . GLN A 1 377 ? 44.460 73.010 -1.183 1.00 13.72 376 GLN A O 1
ATOM 2932 N N . GLN A 1 378 ? 42.887 73.203 0.407 1.00 10.10 377 GLN A N 1
ATOM 2933 C CA . GLN A 1 378 ? 41.766 73.175 -0.520 1.00 10.42 377 GLN A CA 1
ATOM 2934 C C . GLN A 1 378 ? 40.875 74.408 -0.360 1.00 11.31 377 GLN A C 1
ATOM 2935 O O . GLN A 1 378 ? 39.664 74.316 -0.425 1.00 13.78 377 GLN A O 1
ATOM 2941 N N . LEU A 1 379 ? 41.477 75.578 -0.185 1.00 9.75 378 LEU A N 1
ATOM 2942 C CA . LEU A 1 379 ? 40.701 76.785 -0.022 1.00 10.89 378 LEU A CA 1
ATOM 2943 C C . LEU A 1 379 ? 39.841 76.962 -1.269 1.00 9.75 378 LEU A C 1
ATOM 2944 O O . LEU A 1 379 ? 40.341 76.986 -2.386 1.00 10.98 378 LEU A O 1
ATOM 2949 N N . PRO A 1 380 ? 38.528 77.032 -1.090 1.00 9.66 379 PRO A N 1
ATOM 2950 C CA . PRO A 1 380 ? 37.723 77.138 -2.308 1.00 11.06 379 PRO A CA 1
ATOM 2951 C C . PRO A 1 380 ? 37.955 78.436 -3.061 1.00 12.50 379 PRO A C 1
ATOM 2952 O O . PRO A 1 380 ? 38.039 79.501 -2.427 1.00 11.48 379 PRO A O 1
ATOM 2956 N N . PRO A 1 381 ? 38.067 78.363 -4.402 1.00 11.26 380 PRO A N 1
ATOM 2957 C CA . PRO A 1 381 ? 38.204 79.605 -5.153 1.00 11.79 380 PRO A CA 1
ATOM 2958 C C . PRO A 1 381 ? 37.077 80.579 -4.955 1.00 12.59 380 PRO A C 1
ATOM 2959 O O . PRO A 1 381 ? 37.299 81.789 -4.883 1.00 14.62 380 PRO A O 1
ATOM 2963 N N . ASN A 1 382 ? 35.862 80.068 -4.879 1.00 10.81 381 ASN A N 1
ATOM 2964 C CA . ASN A 1 382 ? 34.658 80.903 -4.785 1.00 10.72 381 ASN A CA 1
ATOM 2965 C C . ASN A 1 382 ? 33.474 80.054 -4.300 1.00 12.21 381 ASN A C 1
ATOM 2966 O O . ASN A 1 382 ? 33.610 78.840 -4.051 1.00 13.41 381 ASN A O 1
ATOM 2971 N N . ARG A 1 383 ? 32.321 80.682 -4.138 1.00 11.55 382 ARG A N 1
ATOM 2972 C CA . ARG A 1 383 ? 31.174 79.976 -3.630 1.00 12.55 382 ARG A CA 1
ATOM 2973 C C . ARG A 1 383 ? 30.561 79.031 -4.652 1.00 12.27 382 ARG A C 1
ATOM 2974 O O . ARG A 1 383 ? 30.040 77.971 -4.267 1.00 12.93 382 ARG A O 1
ATOM 2995 N N . VAL A 1 385 ? 31.882 76.974 -6.699 1.00 10.97 384 VAL A N 1
ATOM 2996 C CA . VAL A 1 385 ? 32.522 75.637 -6.735 1.00 10.82 384 VAL A CA 1
ATOM 2997 C C . VAL A 1 385 ? 32.762 75.014 -5.363 1.00 11.71 384 VAL A C 1
ATOM 2998 O O . VAL A 1 385 ? 33.258 73.875 -5.285 1.00 12.06 384 VAL A O 1
ATOM 3010 N N . ASP A 1 387 ? 30.907 73.633 -3.119 1.00 9.99 386 ASP A N 1
ATOM 3011 C CA . ASP A 1 387 ? 30.259 72.370 -2.744 1.00 9.84 386 ASP A CA 1
ATOM 3012 C C . ASP A 1 387 ? 30.996 71.141 -3.285 1.00 10.18 386 ASP A C 1
ATOM 3013 O O . ASP A 1 387 ? 30.908 70.054 -2.699 1.00 10.51 386 ASP A O 1
ATOM 3018 N N . THR A 1 388 ? 31.740 71.282 -4.372 1.00 10.43 387 THR A N 1
ATOM 3019 C CA . THR A 1 388 ? 32.554 70.193 -4.890 1.00 9.39 387 THR A CA 1
ATOM 3020 C C . THR A 1 388 ? 33.647 69.881 -3.905 1.00 10.65 387 THR A C 1
ATOM 3021 O O . THR A 1 388 ? 33.949 68.718 -3.629 1.00 11.36 387 THR A O 1
ATOM 3025 N N . ILE A 1 389 ? 34.212 70.937 -3.329 1.00 9.65 388 ILE A N 1
ATOM 3026 C CA . ILE A 1 389 ? 35.277 70.760 -2.353 1.00 10.37 388 ILE A CA 1
ATOM 3027 C C . ILE A 1 389 ? 34.702 70.273 -1.022 1.00 8.86 388 ILE A C 1
ATOM 3028 O O . ILE A 1 389 ? 35.233 69.327 -0.425 1.00 8.56 388 ILE A O 1
ATOM 3033 N N . SER A 1 390 ? 33.596 70.842 -0.559 1.00 7.56 389 SER A N 1
ATOM 3034 C CA . SER A 1 390 ? 33.058 70.405 0.716 1.00 7.15 389 SER A CA 1
ATOM 3035 C C . SER A 1 390 ? 32.607 68.962 0.643 1.00 8.97 389 SER A C 1
ATOM 3036 O O . SER A 1 390 ? 32.757 68.199 1.619 1.00 10.17 389 SER A O 1
ATOM 3039 N N . ALA A 1 391 ? 32.061 68.558 -0.506 1.00 9.62 390 ALA A N 1
ATOM 3040 C CA . ALA A 1 391 ? 31.618 67.157 -0.625 1.00 7.76 390 ALA A CA 1
ATOM 3041 C C . ALA A 1 391 ? 32.803 66.202 -0.441 1.00 8.19 390 ALA A C 1
ATOM 3042 O O . ALA A 1 391 ? 32.679 65.166 0.243 1.00 9.45 390 ALA A O 1
ATOM 3044 N N . ARG A 1 392 ? 33.951 66.475 -1.060 1.00 8.77 391 ARG A N 1
ATOM 3045 C CA . ARG A 1 392 ? 35.068 65.531 -0.966 1.00 9.51 391 ARG A CA 1
ATOM 3046 C C . ARG A 1 392 ? 35.744 65.609 0.415 1.00 9.30 391 ARG A C 1
ATOM 3047 O O . ARG A 1 392 ? 36.208 64.596 0.955 1.00 10.81 391 ARG A O 1
ATOM 3055 N N . VAL A 1 393 ? 35.760 66.794 1.014 1.00 9.48 392 VAL A N 1
ATOM 3056 C CA . VAL A 1 393 ? 36.252 66.927 2.383 1.00 7.91 392 VAL A CA 1
ATOM 3057 C C . VAL A 1 393 ? 35.345 66.162 3.341 1.00 9.03 392 VAL A C 1
ATOM 3058 O O . VAL A 1 393 ? 35.851 65.462 4.265 1.00 9.65 392 VAL A O 1
ATOM 3062 N N . ASN A 1 394 ? 34.037 66.289 3.170 1.00 9.31 393 ASN A N 1
ATOM 3063 C CA . ASN A 1 394 ? 33.115 65.506 4.010 1.00 7.61 393 ASN A CA 1
ATOM 3064 C C . ASN A 1 394 ? 33.281 64.012 3.841 1.00 8.05 393 ASN A C 1
ATOM 3065 O O . ASN A 1 394 ? 33.166 63.277 4.813 1.00 9.35 393 ASN A O 1
ATOM 3070 N N . GLU A 1 395 ? 33.531 63.541 2.637 1.00 7.55 394 GLU A N 1
ATOM 3071 C CA A GLU A 1 395 ? 33.701 62.117 2.428 0.50 8.64 394 GLU A CA 1
ATOM 3072 C CA B GLU A 1 395 ? 33.692 62.111 2.426 0.50 8.96 394 GLU A CA 1
ATOM 3073 C C . GLU A 1 395 ? 34.936 61.651 3.200 1.00 8.61 394 GLU A C 1
ATOM 3074 O O . GLU A 1 395 ? 34.913 60.610 3.887 1.00 8.65 394 GLU A O 1
ATOM 3085 N N . ARG A 1 396 ? 36.031 62.409 3.117 1.00 7.53 395 ARG A N 1
ATOM 3086 C CA . ARG A 1 396 ? 37.265 62.018 3.820 1.00 8.15 395 ARG A CA 1
ATOM 3087 C C . ARG A 1 396 ? 37.060 62.086 5.325 1.00 7.11 395 ARG A C 1
ATOM 3088 O O . ARG A 1 396 ? 37.517 61.190 6.059 1.00 8.20 395 ARG A O 1
ATOM 3096 N N . TYR A 1 397 ? 36.371 63.121 5.783 1.00 8.03 396 TYR A N 1
ATOM 3097 C CA . TYR A 1 397 ? 36.011 63.262 7.209 1.00 6.82 396 TYR A CA 1
ATOM 3098 C C . TYR A 1 397 ? 35.235 62.059 7.717 1.00 8.31 396 TYR A C 1
ATOM 3099 O O . TYR A 1 397 ? 35.544 61.500 8.804 1.00 9.23 396 TYR A O 1
ATOM 3108 N N . GLN A 1 398 ? 34.269 61.616 6.909 1.00 8.61 397 GLN A N 1
ATOM 3109 C CA . GLN A 1 398 ? 33.460 60.433 7.251 1.00 8.40 397 GLN A CA 1
ATOM 3110 C C . GLN A 1 398 ? 34.334 59.162 7.300 1.00 8.21 397 GLN A C 1
ATOM 3111 O O . GLN A 1 398 ? 34.187 58.292 8.200 1.00 10.22 397 GLN A O 1
ATOM 3117 N N . GLN A 1 399 ? 35.260 59.024 6.354 1.00 8.24 398 GLN A N 1
ATOM 3118 C CA A GLN A 1 399 ? 36.229 57.911 6.363 0.50 8.63 398 GLN A CA 1
ATOM 3119 C CA B GLN A 1 399 ? 36.173 57.895 6.413 0.50 9.15 398 GLN A CA 1
ATOM 3120 C C . GLN A 1 399 ? 37.052 57.961 7.671 1.00 8.26 398 GLN A C 1
ATOM 3121 O O . GLN A 1 399 ? 37.262 56.957 8.345 1.00 8.56 398 GLN A O 1
ATOM 3132 N N . HIS A 1 400 ? 37.558 59.133 8.008 1.00 8.30 399 HIS A N 1
ATOM 3133 C CA . HIS A 1 400 ? 38.356 59.299 9.250 1.00 7.06 399 HIS A CA 1
ATOM 3134 C C . HIS A 1 400 ? 37.596 58.887 10.478 1.00 7.55 399 HIS A C 1
ATOM 3135 O O . HIS A 1 400 ? 38.130 58.145 11.315 1.00 8.62 399 HIS A O 1
ATOM 3142 N N . TRP A 1 401 ? 36.360 59.347 10.589 1.00 7.00 400 TRP A N 1
ATOM 3143 C CA . TRP A 1 401 ? 35.551 59.020 11.797 1.00 7.49 400 TRP A CA 1
ATOM 3144 C C . TRP A 1 401 ? 35.223 57.541 11.855 1.00 9.40 400 TRP A C 1
ATOM 3145 O O . TRP A 1 401 ? 35.262 56.928 12.922 1.00 10.25 400 TRP A O 1
ATOM 3156 N N . GLN A 1 402 ? 34.922 56.925 10.730 1.00 8.30 401 GLN A N 1
ATOM 3157 C CA . GLN A 1 402 ? 34.695 55.466 10.745 1.00 11.19 401 GLN A CA 1
ATOM 3158 C C . GLN A 1 402 ? 35.962 54.764 11.222 1.00 8.86 401 GLN A C 1
ATOM 3159 O O . GLN A 1 402 ? 35.878 53.826 12.012 1.00 9.68 401 GLN A O 1
ATOM 3165 N N . GLN A 1 403 ? 37.125 55.186 10.732 1.00 8.00 402 GLN A N 1
ATOM 3166 C CA . GLN A 1 403 ? 38.383 54.581 11.115 1.00 7.38 402 GLN A CA 1
ATOM 3167 C C . GLN A 1 403 ? 38.668 54.795 12.580 1.00 7.62 402 GLN A C 1
ATOM 3168 O O . GLN A 1 403 ? 39.156 53.866 13.253 1.00 8.70 402 GLN A O 1
ATOM 3174 N N . ILE A 1 404 ? 38.386 55.987 13.107 1.00 7.22 403 ILE A N 1
ATOM 3175 C CA . ILE A 1 404 ? 38.656 56.272 14.523 1.00 7.78 403 ILE A CA 1
ATOM 3176 C C . ILE A 1 404 ? 37.780 55.350 15.369 1.00 7.88 403 ILE A C 1
ATOM 3177 O O . ILE A 1 404 ? 38.240 54.710 16.303 1.00 8.16 403 ILE A O 1
ATOM 3182 N N . ILE A 1 405 ? 36.491 55.262 15.061 1.00 7.46 404 ILE A N 1
ATOM 3183 C CA . ILE A 1 405 ? 35.598 54.467 15.881 1.00 7.89 404 ILE A CA 1
ATOM 3184 C C . ILE A 1 405 ? 36.037 52.991 15.856 1.00 8.42 404 ILE A C 1
ATOM 3185 O O . ILE A 1 405 ? 36.113 52.292 16.887 1.00 8.95 404 ILE A O 1
ATOM 3190 N N . ASP A 1 406 ? 36.364 52.511 14.666 1.00 7.53 405 ASP A N 1
ATOM 3191 C CA . ASP A 1 406 ? 36.730 51.118 14.526 1.00 7.04 405 ASP A CA 1
ATOM 3192 C C . ASP A 1 406 ? 38.059 50.838 15.229 1.00 8.51 405 ASP A C 1
ATOM 3193 O O . ASP A 1 406 ? 38.229 49.802 15.881 1.00 8.94 405 ASP A O 1
ATOM 3198 N N . PHE A 1 407 ? 39.016 51.745 15.074 1.00 6.17 406 PHE A N 1
ATOM 3199 C CA . PHE A 1 407 ? 40.336 51.550 15.677 1.00 7.35 406 PHE A CA 1
ATOM 3200 C C . PHE A 1 407 ? 40.226 51.555 17.205 1.00 8.03 406 PHE A C 1
ATOM 3201 O O . PHE A 1 407 ? 40.809 50.707 17.887 1.00 8.05 406 PHE A O 1
ATOM 3209 N N . LEU A 1 408 ? 39.498 52.527 17.750 1.00 6.87 407 LEU A N 1
ATOM 3210 C CA . LEU A 1 408 ? 39.295 52.557 19.208 1.00 7.00 407 LEU A CA 1
ATOM 3211 C C . LEU A 1 408 ? 38.582 51.315 19.677 1.00 7.35 407 LEU A C 1
ATOM 3212 O O . LEU A 1 408 ? 39.002 50.665 20.617 1.00 8.05 407 LEU A O 1
ATOM 3217 N N . LYS A 1 409 ? 37.499 50.945 18.993 1.00 7.37 408 LYS A N 1
ATOM 3218 C CA . LYS A 1 409 ? 36.734 49.756 19.402 1.00 7.13 408 LYS A CA 1
ATOM 3219 C C . LYS A 1 409 ? 37.593 48.492 19.387 1.00 7.72 408 LYS A C 1
ATOM 3220 O O . LYS A 1 409 ? 37.432 47.609 20.248 1.00 8.42 408 LYS A O 1
ATOM 3226 N N . LEU A 1 410 ? 38.495 48.377 18.408 1.00 6.74 409 LEU A N 1
ATOM 3227 C CA . LEU A 1 410 ? 39.427 47.240 18.335 1.00 8.16 409 LEU A CA 1
ATOM 3228 C C . LEU A 1 410 ? 40.130 46.991 19.670 1.00 6.31 409 LEU A C 1
ATOM 3229 O O . LEU A 1 410 ? 40.386 45.861 20.029 1.00 8.45 409 LEU A O 1
ATOM 3234 N N . HIS A 1 411 ? 40.520 48.072 20.360 1.00 7.27 410 HIS A N 1
ATOM 3235 C CA . HIS A 1 411 ? 41.263 47.970 21.613 1.00 8.00 410 HIS A CA 1
ATOM 3236 C C . HIS A 1 411 ? 40.455 47.183 22.632 1.00 7.17 410 HIS A C 1
ATOM 3237 O O . HIS A 1 411 ? 41.045 46.470 23.473 1.00 8.85 410 HIS A O 1
ATOM 3244 N N . TYR A 1 412 ? 39.148 47.333 22.611 1.00 7.57 411 TYR A N 1
ATOM 3245 C CA . TYR A 1 412 ? 38.263 46.637 23.555 1.00 9.08 411 TYR A CA 1
ATOM 3246 C C . TYR A 1 412 ? 37.907 45.243 23.100 1.00 8.23 411 TYR A C 1
ATOM 3247 O O . TYR A 1 412 ? 37.814 44.310 23.895 1.00 8.76 411 TYR A O 1
ATOM 3256 N N . VAL A 1 413 ? 37.607 45.099 21.823 1.00 6.99 412 VAL A N 1
ATOM 3257 C CA A VAL A 1 413 ? 36.958 43.854 21.340 0.50 8.63 412 VAL A CA 1
ATOM 3258 C CA B VAL A 1 413 ? 36.943 43.868 21.372 0.50 8.70 412 VAL A CA 1
ATOM 3259 C C . VAL A 1 413 ? 37.828 42.629 21.478 1.00 10.00 412 VAL A C 1
ATOM 3260 O O . VAL A 1 413 ? 37.325 41.514 21.634 1.00 12.30 412 VAL A O 1
ATOM 3267 N N . ILE A 1 414 ? 39.145 42.824 21.376 1.00 8.65 413 ILE A N 1
ATOM 3268 C CA . ILE A 1 414 ? 40.077 41.703 21.427 1.00 8.49 413 ILE A CA 1
ATOM 3269 C C . ILE A 1 414 ? 40.692 41.451 22.813 1.00 10.23 413 ILE A C 1
ATOM 3270 O O . ILE A 1 414 ? 41.615 40.626 22.966 1.00 11.08 413 ILE A O 1
ATOM 3275 N N . SER A 1 415 ? 40.148 42.106 23.827 1.00 8.54 414 SER A N 1
ATOM 3276 C CA . SER A 1 415 ? 40.483 41.736 25.198 1.00 8.61 414 SER A CA 1
ATOM 3277 C C . SER A 1 415 ? 39.965 40.344 25.531 1.00 9.08 414 SER A C 1
ATOM 3278 O O . SER A 1 415 ? 38.991 39.861 24.946 1.00 9.77 414 SER A O 1
ATOM 3281 N N . GLN A 1 416 ? 40.621 39.728 26.523 1.00 10.62 415 GLN A N 1
ATOM 3282 C CA A GLN A 1 416 ? 40.152 38.458 27.078 0.50 12.17 415 GLN A CA 1
ATOM 3283 C CA B GLN A 1 416 ? 40.192 38.452 27.096 0.50 12.49 415 GLN A CA 1
ATOM 3284 C C . GLN A 1 416 ? 39.591 38.663 28.482 1.00 13.45 415 GLN A C 1
ATOM 3285 O O . GLN A 1 416 ? 39.276 37.689 29.197 1.00 14.79 415 GLN A O 1
ATOM 3296 N N . ARG A 1 417 ? 39.445 39.904 28.893 1.00 10.74 416 ARG A N 1
ATOM 3297 C CA . ARG A 1 417 ? 38.865 40.195 30.217 1.00 10.71 416 ARG A CA 1
ATOM 3298 C C . ARG A 1 417 ? 37.460 39.594 30.340 1.00 13.30 416 ARG A C 1
ATOM 3299 O O . ARG A 1 417 ? 36.632 39.748 29.463 1.00 13.04 416 ARG A O 1
ATOM 3307 N N . GLN A 1 418 ? 37.224 38.922 31.472 1.00 14.12 417 GLN A N 1
ATOM 3308 C CA A GLN A 1 418 ? 35.990 38.160 31.720 0.50 15.63 417 GLN A CA 1
ATOM 3309 C CA B GLN A 1 418 ? 36.014 38.146 31.716 0.50 15.30 417 GLN A CA 1
ATOM 3310 C C . GLN A 1 418 ? 35.274 38.569 33.002 1.00 13.60 417 GLN A C 1
ATOM 3311 O O . GLN A 1 418 ? 34.071 38.323 33.113 1.00 16.82 417 GLN A O 1
ATOM 3322 N N . GLU A 1 419 ? 35.961 39.202 33.954 1.00 13.89 418 GLU A N 1
ATOM 3323 C CA . GLU A 1 419 ? 35.343 39.398 35.292 1.00 16.18 418 GLU A CA 1
ATOM 3324 C C . GLU A 1 419 ? 34.241 40.444 35.314 1.00 16.56 418 GLU A C 1
ATOM 3325 O O . GLU A 1 419 ? 33.300 40.367 36.135 1.00 15.93 418 GLU A O 1
ATOM 3331 N N . ASP A 1 420 ? 34.330 41.419 34.415 1.00 12.15 419 ASP A N 1
ATOM 3332 C CA . ASP A 1 420 ? 33.430 42.551 34.434 1.00 9.97 419 ASP A CA 1
ATOM 3333 C C . ASP A 1 420 ? 32.494 42.585 33.231 1.00 10.61 419 ASP A C 1
ATOM 3334 O O . ASP A 1 420 ? 32.908 42.409 32.065 1.00 10.09 419 ASP A O 1
ATOM 3339 N N . ARG A 1 421 ? 31.229 42.891 33.512 1.00 10.31 420 ARG A N 1
ATOM 3340 C CA . ARG A 1 421 ? 30.219 42.995 32.445 1.00 8.19 420 ARG A CA 1
ATOM 3341 C C . ARG A 1 421 ? 30.653 43.960 31.341 1.00 8.89 420 ARG A C 1
ATOM 3342 O O . ARG A 1 421 ? 30.373 43.712 30.172 1.00 9.19 420 ARG A O 1
ATOM 3350 N N . TYR A 1 422 ? 31.241 45.069 31.746 1.00 8.76 421 TYR A N 1
ATOM 3351 C CA . TYR A 1 422 ? 31.712 46.100 30.794 1.00 7.56 421 TYR A CA 1
ATOM 3352 C C . TYR A 1 422 ? 32.554 45.478 29.677 1.00 8.33 421 TYR A C 1
ATOM 3353 O O . TYR A 1 422 ? 32.326 45.725 28.475 1.00 8.53 421 TYR A O 1
ATOM 3362 N N . TRP A 1 423 ? 33.505 44.631 30.058 1.00 8.77 422 TRP A N 1
ATOM 3363 C CA . TRP A 1 423 ? 34.427 44.057 29.083 1.00 8.78 422 TRP A CA 1
ATOM 3364 C C . TRP A 1 423 ? 33.727 42.994 28.249 1.00 7.39 422 TRP A C 1
ATOM 3365 O O . TRP A 1 423 ? 33.945 42.868 27.040 1.00 9.26 422 TRP A O 1
ATOM 3376 N N . ARG A 1 424 ? 32.855 42.179 28.882 1.00 8.53 423 ARG A N 1
ATOM 3377 C CA . ARG A 1 424 ? 32.109 41.201 28.153 1.00 8.07 423 ARG A CA 1
ATOM 3378 C C . ARG A 1 424 ? 31.189 41.868 27.146 1.00 7.93 423 ARG A C 1
ATOM 3379 O O . ARG A 1 424 ? 31.050 41.402 26.027 1.00 9.54 423 ARG A O 1
ATOM 3387 N N . ASP A 1 425 ? 30.516 42.936 27.558 1.00 7.98 424 ASP A N 1
ATOM 3388 C CA . ASP A 1 425 ? 29.587 43.683 26.674 1.00 8.23 424 ASP A CA 1
ATOM 3389 C C . ASP A 1 425 ? 30.317 44.239 25.440 1.00 7.51 424 ASP A C 1
ATOM 3390 O O . ASP A 1 425 ? 29.758 44.210 24.352 1.00 8.15 424 ASP A O 1
ATOM 3395 N N . HIS A 1 426 ? 31.583 44.626 25.613 1.00 8.76 425 HIS A N 1
ATOM 3396 C CA . HIS A 1 426 ? 32.367 45.197 24.484 1.00 7.62 425 HIS A CA 1
ATOM 3397 C C . HIS A 1 426 ? 32.600 44.193 23.360 1.00 8.62 425 HIS A C 1
ATOM 3398 O O . HIS A 1 426 ? 32.929 44.627 22.245 1.00 9.92 425 HIS A O 1
ATOM 3405 N N . ARG A 1 427 ? 32.470 42.881 23.636 1.00 8.22 426 ARG A N 1
ATOM 3406 C CA . ARG A 1 427 ? 32.640 41.849 22.621 1.00 7.59 426 ARG A CA 1
ATOM 3407 C C . ARG A 1 427 ? 31.369 41.397 21.960 1.00 10.55 426 ARG A C 1
ATOM 3408 O O . ARG A 1 427 ? 31.393 40.512 21.101 1.00 12.57 426 ARG A O 1
ATOM 3416 N N . GLU A 1 428 ? 30.243 41.981 22.352 1.00 9.78 427 GLU A N 1
ATOM 3417 C CA . GLU A 1 428 ? 28.975 41.601 21.778 1.00 10.86 427 GLU A CA 1
ATOM 3418 C C . GLU A 1 428 ? 28.748 42.299 20.444 1.00 10.16 427 GLU A C 1
ATOM 3419 O O . GLU A 1 428 ? 29.019 43.494 20.294 1.00 9.96 427 GLU A O 1
ATOM 3425 N N . SER A 1 429 ? 28.179 41.565 19.482 1.00 12.38 428 SER A N 1
ATOM 3426 C CA A SER A 1 429 ? 28.118 42.033 18.100 0.50 12.39 428 SER A CA 1
ATOM 3427 C CA B SER A 1 429 ? 28.084 42.025 18.094 0.50 12.90 428 SER A CA 1
ATOM 3428 C C . SER A 1 429 ? 27.345 43.327 17.905 1.00 11.13 428 SER A C 1
ATOM 3429 O O . SER A 1 429 ? 27.671 44.117 16.983 1.00 13.03 428 SER A O 1
ATOM 3434 N N . ASN A 1 430 ? 26.340 43.596 18.747 1.00 11.12 429 ASN A N 1
ATOM 3435 C CA . ASN A 1 430 ? 25.557 44.810 18.526 1.00 12.83 429 ASN A CA 1
ATOM 3436 C C . ASN A 1 430 ? 26.319 46.071 18.848 1.00 11.77 429 ASN A C 1
ATOM 3437 O O . ASN A 1 430 ? 25.829 47.160 18.554 1.00 15.22 429 ASN A O 1
ATOM 3442 N N . SER A 1 431 ? 27.499 45.929 19.454 1.00 9.99 430 SER A N 1
ATOM 3443 C CA . SER A 1 431 ? 28.357 47.046 19.795 1.00 8.46 430 SER A CA 1
ATOM 3444 C C . SER A 1 431 ? 29.549 47.173 18.862 1.00 8.47 430 SER A C 1
ATOM 3445 O O . SER A 1 431 ? 30.349 48.075 19.050 1.00 8.09 430 SER A O 1
ATOM 3448 N N . ILE A 1 432 ? 29.663 46.274 17.878 1.00 9.25 431 ILE A N 1
ATOM 3449 C CA . ILE A 1 432 ? 30.815 46.220 16.971 1.00 8.51 431 ILE A CA 1
ATOM 3450 C C . ILE A 1 432 ? 30.386 46.670 15.579 1.00 7.96 431 ILE A C 1
ATOM 3451 O O . ILE A 1 432 ? 29.525 46.031 14.987 1.00 10.49 431 ILE A O 1
ATOM 3456 N N . PRO A 1 433 ? 30.960 47.777 15.081 1.00 8.25 432 PRO A N 1
ATOM 3457 C CA . PRO A 1 433 ? 30.589 48.199 13.718 1.00 10.11 432 PRO A CA 1
ATOM 3458 C C . PRO A 1 433 ? 30.758 47.104 12.670 1.00 9.49 432 PRO A C 1
ATOM 3459 O O . PRO A 1 433 ? 31.694 46.340 12.759 1.00 9.31 432 PRO A O 1
ATOM 3463 N N . ASP A 1 434 ? 29.865 47.058 11.689 1.00 11.79 433 ASP A N 1
ATOM 3464 C CA . ASP A 1 434 ? 29.974 46.040 10.676 1.00 9.81 433 ASP A CA 1
ATOM 3465 C C . ASP A 1 434 ? 31.327 46.097 9.983 1.00 9.57 433 ASP A C 1
ATOM 3466 O O . ASP A 1 434 ? 31.875 45.054 9.635 1.00 10.94 433 ASP A O 1
ATOM 3471 N N . SER A 1 435 ? 31.847 47.299 9.736 1.00 9.99 434 SER A N 1
ATOM 3472 C CA . SER A 1 435 ? 33.151 47.426 9.075 1.00 9.84 434 SER A CA 1
ATOM 3473 C C . SER A 1 435 ? 34.252 46.736 9.888 1.00 10.37 434 SER A C 1
ATOM 3474 O O . SER A 1 435 ? 35.139 46.030 9.340 1.00 12.40 434 SER A O 1
ATOM 3477 N N . LEU A 1 436 ? 34.200 46.900 11.205 1.00 9.01 435 LEU A N 1
ATOM 3478 C CA . LEU A 1 436 ? 35.193 46.258 12.082 1.00 8.84 435 LEU A CA 1
ATOM 3479 C C . LEU A 1 436 ? 34.950 44.766 12.170 1.00 8.11 435 LEU A C 1
ATOM 3480 O O . LEU A 1 436 ? 35.903 43.976 12.211 1.00 9.48 435 LEU A O 1
ATOM 3485 N N . GLN A 1 437 ? 33.694 44.339 12.222 1.00 7.57 436 GLN A N 1
ATOM 3486 C CA . GLN A 1 437 ? 33.410 42.893 12.228 1.00 10.49 436 GLN A CA 1
ATOM 3487 C C . GLN A 1 437 ? 34.060 42.224 11.007 1.00 10.31 436 GLN A C 1
ATOM 3488 O O . GLN A 1 437 ? 34.603 41.128 11.108 1.00 10.09 436 GLN A O 1
ATOM 3494 N N . ALA A 1 438 ? 33.975 42.885 9.854 1.00 9.16 437 ALA A N 1
ATOM 3495 C CA . ALA A 1 438 ? 34.562 42.308 8.642 1.00 9.53 437 ALA A CA 1
ATOM 3496 C C . ALA A 1 438 ? 36.063 42.163 8.776 1.00 8.74 437 ALA A C 1
ATOM 3497 O O . ALA A 1 438 ? 36.669 41.157 8.363 1.00 9.86 437 ALA A O 1
ATOM 3507 N N . LEU A 1 440 ? 37.845 41.972 11.623 1.00 9.20 439 LEU A N 1
ATOM 3508 C CA . LEU A 1 440 ? 38.164 40.969 12.642 1.00 10.70 439 LEU A CA 1
ATOM 3509 C C . LEU A 1 440 ? 38.114 39.557 12.081 1.00 11.34 439 LEU A C 1
ATOM 3510 O O . LEU A 1 440 ? 38.920 38.715 12.436 1.00 11.63 439 LEU A O 1
ATOM 3515 N N . GLU A 1 441 ? 37.169 39.321 11.180 1.00 8.32 440 GLU A N 1
ATOM 3516 C CA A GLU A 1 441 ? 37.073 38.036 10.509 0.50 8.63 440 GLU A CA 1
ATOM 3517 C CA B GLU A 1 441 ? 37.056 38.041 10.474 0.50 11.04 440 GLU A CA 1
ATOM 3518 C C . GLU A 1 441 ? 38.246 37.851 9.549 1.00 10.67 440 GLU A C 1
ATOM 3519 O O . GLU A 1 441 ? 38.906 36.806 9.569 1.00 11.96 440 GLU A O 1
ATOM 3530 N N . LEU A 1 442 ? 38.529 38.861 8.718 1.00 8.42 441 LEU A N 1
ATOM 3531 C CA . LEU A 1 442 ? 39.632 38.756 7.783 1.00 8.79 441 LEU A CA 1
ATOM 3532 C C . LEU A 1 442 ? 40.959 38.546 8.488 1.00 10.43 441 LEU A C 1
ATOM 3533 O O . LEU A 1 442 ? 41.779 37.725 8.046 1.00 9.70 441 LEU A O 1
ATOM 3538 N N . TRP A 1 443 ? 41.169 39.246 9.610 1.00 8.58 442 TRP A N 1
ATOM 3539 C CA . TRP A 1 443 ? 42.461 39.224 10.276 1.00 8.26 442 TRP A CA 1
ATOM 3540 C C . TRP A 1 443 ? 42.718 37.914 11.008 1.00 9.36 442 TRP A C 1
ATOM 3541 O O . TRP A 1 443 ? 43.856 37.666 11.387 1.00 10.32 442 TRP A O 1
ATOM 3552 N N . ARG A 1 444 ? 41.693 37.083 11.190 1.00 9.32 443 ARG A N 1
ATOM 3553 C CA . ARG A 1 444 ? 41.951 35.715 11.643 1.00 10.12 443 ARG A CA 1
ATOM 3554 C C . ARG A 1 444 ? 42.829 34.966 10.657 1.00 9.99 443 ARG A C 1
ATOM 3555 O O . ARG A 1 444 ? 43.504 34.013 11.039 1.00 10.71 443 ARG A O 1
ATOM 3563 N N . TYR A 1 445 ? 42.799 35.387 9.397 1.00 11.32 444 TYR A N 1
ATOM 3564 C CA . TYR A 1 445 ? 43.385 34.624 8.301 1.00 9.54 444 TYR A CA 1
ATOM 3565 C C . TYR A 1 445 ? 44.535 35.306 7.606 1.00 11.56 444 TYR A C 1
ATOM 3566 O O . TYR A 1 445 ? 45.328 34.647 6.922 1.00 10.50 444 TYR A O 1
ATOM 3575 N N . GLN A 1 446 ? 44.661 36.620 7.768 1.00 10.65 445 GLN A N 1
ATOM 3576 C CA . GLN A 1 446 ? 45.808 37.350 7.228 1.00 9.83 445 GLN A CA 1
ATOM 3577 C C . GLN A 1 446 ? 46.084 38.598 8.055 1.00 10.14 445 GLN A C 1
ATOM 3578 O O . GLN A 1 446 ? 45.182 39.127 8.705 1.00 10.20 445 GLN A O 1
ATOM 3584 N N . THR A 1 447 ? 47.310 39.090 8.033 1.00 9.80 446 THR A N 1
ATOM 3585 C CA . THR A 1 447 ? 47.619 40.277 8.787 1.00 9.98 446 THR A CA 1
ATOM 3586 C C . THR A 1 447 ? 46.943 41.517 8.208 1.00 10.05 446 THR A C 1
ATOM 3587 O O . THR A 1 447 ? 46.678 41.583 6.996 1.00 10.55 446 THR A O 1
ATOM 3591 N N . PRO A 1 448 ? 46.712 42.535 9.055 1.00 8.88 447 PRO A N 1
ATOM 3592 C CA . PRO A 1 448 ? 46.313 43.853 8.527 1.00 9.19 447 PRO A CA 1
ATOM 3593 C C . PRO A 1 448 ? 47.384 44.339 7.565 1.00 10.89 447 PRO A C 1
ATOM 3594 O O . PRO A 1 448 ? 48.578 44.066 7.732 1.00 13.04 447 PRO A O 1
ATOM 3598 N N . SER A 1 449 ? 46.934 45.026 6.524 1.00 10.16 448 SER A N 1
ATOM 3599 C CA . SER A 1 449 ? 47.887 45.567 5.561 1.00 11.42 448 SER A CA 1
ATOM 3600 C C . SER A 1 449 ? 47.359 46.836 4.943 1.00 13.06 448 SER A C 1
ATOM 3601 O O . SER A 1 449 ? 46.227 47.217 5.156 1.00 11.31 448 SER A O 1
ATOM 3604 N N . GLN A 1 450 ? 48.219 47.491 4.168 1.00 13.96 449 GLN A N 1
ATOM 3605 C CA . GLN A 1 450 ? 47.792 48.699 3.438 1.00 15.46 449 GLN A CA 1
ATOM 3606 C C . GLN A 1 450 ? 46.615 48.440 2.521 1.00 14.26 449 GLN A C 1
ATOM 3607 O O . GLN A 1 450 ? 45.842 49.371 2.197 1.00 14.36 449 GLN A O 1
ATOM 3609 N N . GLN A 1 451 ? 46.427 47.193 2.120 1.00 12.27 450 GLN A N 1
ATOM 3610 C CA . GLN A 1 451 ? 45.317 46.812 1.222 1.00 13.81 450 GLN A CA 1
ATOM 3611 C C . GLN A 1 451 ? 43.963 46.995 1.888 1.00 12.18 450 GLN A C 1
ATOM 3612 O O . GLN A 1 451 ? 42.914 47.017 1.210 1.00 13.01 450 GLN A O 1
ATOM 3618 N N . ASP A 1 452 ? 43.962 47.111 3.220 1.00 11.07 451 ASP A N 1
ATOM 3619 C CA . ASP A 1 452 ? 42.740 47.261 3.963 1.00 11.12 451 ASP A CA 1
ATOM 3620 C C . ASP A 1 452 ? 42.196 48.680 3.934 1.00 12.70 451 ASP A C 1
ATOM 3621 O O . ASP A 1 452 ? 41.055 48.884 4.372 1.00 13.58 451 ASP A O 1
ATOM 3626 N N . ILE A 1 453 ? 42.993 49.629 3.425 1.00 10.66 452 ILE A N 1
ATOM 3627 C CA . ILE A 1 453 ? 42.625 51.067 3.395 1.00 13.81 452 ILE A CA 1
ATOM 3628 C C . ILE A 1 453 ? 42.521 51.485 1.912 1.00 13.74 452 ILE A C 1
ATOM 3629 O O . ILE A 1 453 ? 43.467 51.327 1.174 1.00 13.05 452 ILE A O 1
ATOM 3634 N N . SER A 1 454 ? 41.366 52.028 1.513 1.00 11.80 453 SER A N 1
ATOM 3635 C CA . SER A 1 454 ? 41.096 52.314 0.099 1.00 11.18 453 SER A CA 1
ATOM 3636 C C . SER A 1 454 ? 41.456 53.712 -0.334 1.00 12.48 453 SER A C 1
ATOM 3637 O O . SER A 1 454 ? 41.565 53.984 -1.545 1.00 12.84 453 SER A O 1
ATOM 3640 N N . TYR A 1 455 ? 41.610 54.605 0.632 1.00 12.76 454 TYR A N 1
ATOM 3641 C CA . TYR A 1 455 ? 41.686 56.044 0.365 1.00 12.44 454 TYR A CA 1
ATOM 3642 C C . TYR A 1 455 ? 43.026 56.597 0.815 1.00 11.34 454 TYR A C 1
ATOM 3643 O O . TYR A 1 455 ? 43.768 56.008 1.618 1.00 12.03 454 TYR A O 1
ATOM 3652 N N . LYS A 1 456 ? 43.355 57.766 0.279 1.00 12.34 455 LYS A N 1
ATOM 3653 C CA . LYS A 1 456 ? 44.628 58.401 0.531 1.00 12.86 455 LYS A CA 1
ATOM 3654 C C . LYS A 1 456 ? 44.659 59.013 1.935 1.00 11.59 455 LYS A C 1
ATOM 3655 O O . LYS A 1 456 ? 43.633 59.412 2.498 1.00 11.34 455 LYS A O 1
ATOM 3661 N N . GLU A 1 457 ? 45.859 59.070 2.500 1.00 11.84 456 GLU A N 1
ATOM 3662 C CA . GLU A 1 457 ? 46.121 59.858 3.683 1.00 11.03 456 GLU A CA 1
ATOM 3663 C C . GLU A 1 457 ? 45.252 59.498 4.887 1.00 12.42 456 GLU A C 1
ATOM 3664 O O . GLU A 1 457 ? 44.712 60.349 5.569 1.00 12.20 456 GLU A O 1
ATOM 3670 N N . ALA A 1 458 ? 45.190 58.206 5.180 1.00 13.06 457 ALA A N 1
ATOM 3671 C CA . ALA A 1 458 ? 44.469 57.780 6.353 1.00 12.17 457 ALA A CA 1
ATOM 3672 C C . ALA A 1 458 ? 45.072 58.346 7.625 1.00 12.49 457 ALA A C 1
ATOM 3673 O O . ALA A 1 458 ? 46.279 58.565 7.734 1.00 14.95 457 ALA A O 1
ATOM 3675 N N . LEU A 1 459 ? 44.231 58.565 8.638 1.00 12.76 458 LEU A N 1
ATOM 3676 C CA . LEU A 1 459 ? 44.725 59.035 9.914 1.00 15.59 458 LEU A CA 1
ATOM 3677 C C . LEU A 1 459 ? 45.597 57.990 10.592 1.00 14.11 458 LEU A C 1
ATOM 3678 O O . LEU A 1 459 ? 46.669 58.322 11.101 1.00 23.13 458 LEU A O 1
ATOM 3683 N N . PHE A 1 460 ? 45.131 56.758 10.610 1.00 13.91 459 PHE A N 1
ATOM 3684 C CA . PHE A 1 460 ? 45.925 55.635 11.130 1.00 18.52 459 PHE A CA 1
ATOM 3685 C C . PHE A 1 460 ? 46.342 54.721 9.992 1.00 17.98 459 PHE A C 1
ATOM 3686 O O . PHE A 1 460 ? 45.506 54.182 9.268 1.00 20.79 459 PHE A O 1
ATOM 3694 N N . PRO A 1 461 ? 47.659 54.443 9.876 1.00 21.80 460 PRO A N 1
ATOM 3695 C CA . PRO A 1 461 ? 48.079 53.464 8.899 1.00 21.74 460 PRO A CA 1
ATOM 3696 C C . PRO A 1 461 ? 47.867 52.081 9.403 1.00 18.75 460 PRO A C 1
ATOM 3697 O O . PRO A 1 461 ? 47.617 51.913 10.636 1.00 16.52 460 PRO A O 1
ATOM 3701 N N . ALA A 1 462 ? 48.001 51.115 8.497 1.00 18.09 461 ALA A N 1
ATOM 3702 C CA . ALA A 1 462 ? 47.842 49.700 8.798 1.00 17.59 461 ALA A CA 1
ATOM 3703 C C . ALA A 1 462 ? 48.714 49.345 9.993 1.00 13.81 461 ALA A C 1
ATOM 3704 O O . ALA A 1 462 ? 48.317 48.529 10.784 1.00 13.29 461 ALA A O 1
ATOM 3706 N N . ALA A 1 463 ? 49.910 49.929 10.112 1.00 13.39 462 ALA A N 1
ATOM 3707 C CA . ALA A 1 463 ? 50.808 49.560 11.215 1.00 10.10 462 ALA A CA 1
ATOM 3708 C C . ALA A 1 463 ? 50.144 49.755 12.561 1.00 8.84 462 ALA A C 1
ATOM 3709 O O . ALA A 1 463 ? 50.388 48.991 13.478 1.00 8.76 462 ALA A O 1
ATOM 3711 N N . SER A 1 464 ? 49.336 50.780 12.699 1.00 9.58 463 SER A N 1
ATOM 3712 C CA . SER A 1 464 ? 48.662 51.017 13.985 1.00 8.07 463 SER A CA 1
ATOM 3713 C C . SER A 1 464 ? 47.754 49.872 14.347 1.00 7.31 463 SER A C 1
ATOM 3714 O O . SER A 1 464 ? 47.685 49.432 15.518 1.00 8.52 463 SER A O 1
ATOM 3717 N N . PHE A 1 465 ? 47.071 49.345 13.344 1.00 9.02 464 PHE A N 1
ATOM 3718 C CA . PHE A 1 465 ? 46.210 48.204 13.543 1.00 9.01 464 PHE A CA 1
ATOM 3719 C C . PHE A 1 465 ? 47.030 46.983 13.900 1.00 8.29 464 PHE A C 1
ATOM 3720 O O . PHE A 1 465 ? 46.648 46.196 14.775 1.00 10.13 464 PHE A O 1
ATOM 3728 N N . GLN A 1 466 ? 48.172 46.792 13.256 1.00 8.44 465 GLN A N 1
ATOM 3729 C CA . GLN A 1 466 ? 49.051 45.679 13.608 1.00 9.09 465 GLN A CA 1
ATOM 3730 C C . GLN A 1 466 ? 49.550 45.786 15.041 1.00 7.80 465 GLN A C 1
ATOM 3731 O O . GLN A 1 466 ? 49.567 44.806 15.785 1.00 8.85 465 GLN A O 1
ATOM 3737 N N . TYR A 1 467 ? 49.960 46.979 15.439 1.00 8.06 466 TYR A N 1
ATOM 3738 C CA . TYR A 1 467 ? 50.521 47.145 16.784 1.00 9.21 466 TYR A CA 1
ATOM 3739 C C . TYR A 1 467 ? 49.488 46.804 17.854 1.00 9.36 466 TYR A C 1
ATOM 3740 O O . TYR A 1 467 ? 49.819 46.199 18.867 1.00 10.06 466 TYR A O 1
ATOM 3749 N N . VAL A 1 468 ? 48.241 47.239 17.662 1.00 8.40 467 VAL A N 1
ATOM 3750 C CA . VAL A 1 468 ? 47.190 46.938 18.628 1.00 7.51 467 VAL A CA 1
ATOM 3751 C C . VAL A 1 468 ? 46.790 45.470 18.544 1.00 8.25 467 VAL A C 1
ATOM 3752 O O . VAL A 1 468 ? 46.738 44.772 19.572 1.00 9.05 467 VAL A O 1
ATOM 3756 N N . LEU A 1 469 ? 46.492 44.975 17.349 1.00 7.69 468 LEU A N 1
ATOM 3757 C CA . LEU A 1 469 ? 46.023 43.606 17.193 1.00 8.66 468 LEU A CA 1
ATOM 3758 C C . LEU A 1 469 ? 47.006 42.623 17.824 1.00 9.72 468 LEU A C 1
ATOM 3759 O O . LEU A 1 469 ? 46.620 41.736 18.581 1.00 9.69 468 LEU A O 1
ATOM 3764 N N . TYR A 1 470 ? 48.276 42.753 17.463 1.00 8.93 469 TYR A N 1
ATOM 3765 C CA . TYR A 1 470 ? 49.293 41.814 17.925 1.00 10.02 469 TYR A CA 1
ATOM 3766 C C . TYR A 1 470 ? 49.871 42.195 19.272 1.00 9.85 469 TYR A C 1
ATOM 3767 O O . TYR A 1 470 ? 50.377 41.325 19.996 1.00 10.42 469 TYR A O 1
ATOM 3776 N N . GLY A 1 471 ? 49.797 43.463 19.656 1.00 9.89 470 GLY A N 1
ATOM 3777 C CA . GLY A 1 471 ? 50.063 43.825 21.035 1.00 11.25 470 GLY A CA 1
ATOM 3778 C C . GLY A 1 471 ? 49.184 43.049 21.997 1.00 9.25 470 GLY A C 1
ATOM 3779 O O . GLY A 1 471 ? 49.636 42.660 23.101 1.00 10.75 470 GLY A O 1
ATOM 3788 N N . SER A 1 473 ? 47.857 40.104 21.446 1.00 10.50 472 SER A N 1
ATOM 3789 C CA . SER A 1 473 ? 47.994 38.650 21.286 1.00 10.58 472 SER A CA 1
ATOM 3790 C C . SER A 1 473 ? 46.930 37.989 20.432 1.00 11.29 472 SER A C 1
ATOM 3791 O O . SER A 1 473 ? 46.655 36.789 20.562 1.00 12.91 472 SER A O 1
ATOM 3794 N N . PHE A 1 474 ? 46.362 38.758 19.500 1.00 10.29 473 PHE A N 1
ATOM 3795 C CA . PHE A 1 474 ? 45.389 38.185 18.577 1.00 9.69 473 PHE A CA 1
ATOM 3796 C C . PHE A 1 474 ? 46.041 37.147 17.672 1.00 10.41 473 PHE A C 1
ATOM 3797 O O . PHE A 1 474 ? 47.169 37.357 17.216 1.00 11.38 473 PHE A O 1
ATOM 3805 N N . ASN A 1 475 ? 45.358 36.039 17.429 1.00 11.15 474 ASN A N 1
ATOM 3806 C CA A ASN A 1 475 ? 45.914 34.971 16.593 0.50 12.45 474 ASN A CA 1
ATOM 3807 C CA B ASN A 1 475 ? 45.910 34.974 16.592 0.50 13.28 474 ASN A CA 1
ATOM 3808 C C . ASN A 1 475 ? 45.502 35.089 15.132 1.00 12.13 474 ASN A C 1
ATOM 3809 O O . ASN A 1 475 ? 44.314 35.193 14.830 1.00 11.99 474 ASN A O 1
ATOM 3818 N N . THR A 1 476 ? 46.509 35.047 14.252 1.00 11.16 475 THR A N 1
ATOM 3819 C CA . THR A 1 476 ? 46.314 35.080 12.807 1.00 10.17 475 THR A CA 1
ATOM 3820 C C . THR A 1 476 ? 46.963 33.821 12.248 1.00 11.16 475 THR A C 1
ATOM 3821 O O . THR A 1 476 ? 48.090 33.469 12.636 1.00 13.35 475 THR A O 1
ATOM 3825 N N . GLN A 1 477 ? 46.240 33.141 11.367 1.00 11.24 476 GLN A N 1
ATOM 3826 C CA . GLN A 1 477 ? 46.748 31.959 10.670 1.00 13.72 476 GLN A CA 1
ATOM 3827 C C . GLN A 1 477 ? 48.055 32.269 9.970 1.00 14.96 476 GLN A C 1
ATOM 3828 O O . GLN A 1 477 ? 48.181 33.306 9.295 1.00 12.50 476 GLN A O 1
ATOM 3834 N N . LEU A 1 478 ? 49.048 31.394 10.109 1.00 14.54 477 LEU A N 1
ATOM 3835 C CA . LEU A 1 478 ? 50.354 31.662 9.481 1.00 14.46 477 LEU A CA 1
ATOM 3836 C C . LEU A 1 478 ? 50.284 31.578 7.962 1.00 14.59 477 LEU A C 1
ATOM 3837 O O . LEU A 1 478 ? 49.605 30.710 7.415 1.00 12.47 477 LEU A O 1
ATOM 3842 N N . PRO A 1 479 ? 50.972 32.505 7.275 1.00 14.62 478 PRO A N 1
ATOM 3843 C CA . PRO A 1 479 ? 51.162 32.400 5.826 1.00 14.47 478 PRO A CA 1
ATOM 3844 C C . PRO A 1 479 ? 51.806 31.079 5.454 1.00 13.85 478 PRO A C 1
ATOM 3845 O O . PRO A 1 479 ? 52.639 30.563 6.204 1.00 13.34 478 PRO A O 1
ATOM 3849 N N . THR A 1 480 ? 51.420 30.576 4.296 1.00 14.76 479 THR A N 1
ATOM 3850 C CA . THR A 1 480 ? 52.003 29.353 3.739 1.00 14.05 479 THR A CA 1
ATOM 3851 C C . THR A 1 480 ? 52.838 29.757 2.529 1.00 16.10 479 THR A C 1
ATOM 3852 O O . THR A 1 480 ? 52.722 30.871 2.008 1.00 15.72 479 THR A O 1
ATOM 3856 N N . HIS A 1 481 ? 53.669 28.833 2.064 1.00 13.97 480 HIS A N 1
ATOM 3857 C CA . HIS A 1 481 ? 54.435 29.036 0.824 1.00 15.34 480 HIS A CA 1
ATOM 3858 C C . HIS A 1 481 ? 55.157 30.374 0.811 1.00 15.00 480 HIS A C 1
ATOM 3859 O O . HIS A 1 481 ? 55.191 31.071 -0.204 1.00 16.13 480 HIS A O 1
ATOM 3866 N N . VAL A 1 482 ? 55.784 30.695 1.935 1.00 14.62 481 VAL A N 1
ATOM 3867 C CA . VAL A 1 482 ? 56.549 31.917 2.065 1.00 14.99 481 VAL A CA 1
ATOM 3868 C C . VAL A 1 482 ? 57.770 31.865 1.168 1.00 16.52 481 VAL A C 1
ATOM 3869 O O . VAL A 1 482 ? 58.437 30.828 1.093 1.00 16.44 481 VAL A O 1
ATOM 3873 N N . LYS A 1 483 ? 58.040 32.974 0.487 1.00 17.11 482 LYS A N 1
ATOM 3874 C CA . LYS A 1 483 ? 59.184 33.046 -0.437 1.00 18.53 482 LYS A CA 1
ATOM 3875 C C . LYS A 1 483 ? 60.496 33.169 0.320 1.00 20.58 482 LYS A C 1
ATOM 3876 O O . LYS A 1 483 ? 60.677 34.097 1.100 1.00 20.27 482 LYS A O 1
ATOM 3882 N N . PRO A 1 484 ? 61.431 32.220 0.098 1.00 20.57 483 PRO A N 1
ATOM 3883 C CA . PRO A 1 484 ? 62.736 32.315 0.762 1.00 20.55 483 PRO A CA 1
ATOM 3884 C C . PRO A 1 484 ? 63.459 33.659 0.642 1.00 19.00 483 PRO A C 1
ATOM 3885 O O . PRO A 1 484 ? 64.050 34.105 1.640 1.00 22.88 483 PRO A O 1
ATOM 3889 N N . SER A 1 485 ? 63.411 34.309 -0.518 1.00 20.13 484 SER A N 1
ATOM 3890 C CA . SER A 1 485 ? 64.082 35.593 -0.703 1.00 21.05 484 SER A CA 1
ATOM 3891 C C . SER A 1 485 ? 63.535 36.631 0.284 1.00 22.44 484 SER A C 1
ATOM 3892 O O . SER A 1 485 ? 64.293 37.436 0.855 1.00 22.30 484 SER A O 1
ATOM 3908 N N . GLN A 1 487 ? 61.783 35.925 3.152 1.00 17.48 486 GLN A N 1
ATOM 3909 C CA . GLN A 1 487 ? 62.170 35.491 4.469 1.00 19.91 486 GLN A CA 1
ATOM 3910 C C . GLN A 1 487 ? 63.568 36.025 4.791 1.00 21.39 486 GLN A C 1
ATOM 3911 O O . GLN A 1 487 ? 63.833 36.485 5.906 1.00 22.52 486 GLN A O 1
ATOM 3917 N N . GLN A 1 488 ? 64.471 35.933 3.812 1.00 23.01 487 GLN A N 1
ATOM 3918 C CA . GLN A 1 488 ? 65.851 36.398 3.992 1.00 24.68 487 GLN A CA 1
ATOM 3919 C C . GLN A 1 488 ? 65.926 37.919 4.166 1.00 21.56 487 GLN A C 1
ATOM 3920 O O . GLN A 1 488 ? 66.653 38.385 5.033 1.00 24.07 487 GLN A O 1
ATOM 3926 N N . LEU A 1 489 ? 65.159 38.668 3.385 1.00 21.72 488 LEU A N 1
ATOM 3927 C CA . LEU A 1 489 ? 65.038 40.129 3.544 1.00 20.83 488 LEU A CA 1
ATOM 3928 C C . LEU A 1 489 ? 64.497 40.442 4.937 1.00 21.67 488 LEU A C 1
ATOM 3929 O O . LEU A 1 489 ? 65.080 41.230 5.688 1.00 21.61 488 LEU A O 1
ATOM 3934 N N . ALA A 1 490 ? 63.397 39.773 5.296 1.00 21.66 489 ALA A N 1
ATOM 3935 C CA . ALA A 1 490 ? 62.821 39.963 6.642 1.00 20.05 489 ALA A CA 1
ATOM 3936 C C . ALA A 1 490 ? 63.853 39.757 7.746 1.00 21.82 489 ALA A C 1
ATOM 3937 O O . ALA A 1 490 ? 63.955 40.572 8.670 1.00 21.76 489 ALA A O 1
ATOM 3939 N N . GLN A 1 491 ? 64.636 38.683 7.660 1.00 20.01 490 GLN A N 1
ATOM 3940 C CA . GLN A 1 491 ? 65.605 38.371 8.699 1.00 22.12 490 GLN A CA 1
ATOM 3941 C C . GLN A 1 491 ? 66.668 39.462 8.801 1.00 23.03 490 GLN A C 1
ATOM 3942 O O . GLN A 1 491 ? 67.102 39.815 9.911 1.00 21.77 490 GLN A O 1
ATOM 3948 N N . ARG A 1 492 ? 67.110 39.962 7.648 1.00 23.75 491 ARG A N 1
ATOM 3949 C CA A ARG A 1 492 ? 68.063 41.065 7.622 0.50 24.65 491 ARG A CA 1
ATOM 3950 C CA B ARG A 1 492 ? 68.056 41.078 7.604 0.50 25.14 491 ARG A CA 1
ATOM 3951 C C . ARG A 1 492 ? 67.475 42.297 8.325 1.00 25.22 491 ARG A C 1
ATOM 3952 O O . ARG A 1 492 ? 68.127 42.883 9.199 1.00 23.64 491 ARG A O 1
ATOM 3967 N N . LEU A 1 493 ? 66.243 42.664 7.960 1.00 22.09 492 LEU A N 1
ATOM 3968 C CA . LEU A 1 493 ? 65.555 43.794 8.595 1.00 20.74 492 LEU A CA 1
ATOM 3969 C C . LEU A 1 493 ? 65.343 43.589 10.123 1.00 19.81 492 LEU A C 1
ATOM 3970 O O . LEU A 1 493 ? 65.493 44.550 10.887 1.00 18.85 492 LEU A O 1
ATOM 3975 N N . PHE A 1 494 ? 64.990 42.384 10.570 1.00 18.92 493 PHE A N 1
ATOM 3976 C CA . PHE A 1 494 ? 64.874 42.100 12.001 1.00 18.77 493 PHE A CA 1
ATOM 3977 C C . PHE A 1 494 ? 66.216 42.317 12.715 1.00 20.58 493 PHE A C 1
ATOM 3978 O O . PHE A 1 494 ? 66.285 42.907 13.793 1.00 20.23 493 PHE A O 1
ATOM 3986 N N . ASN A 1 495 ? 67.281 41.793 12.110 1.00 21.94 494 ASN A N 1
ATOM 3987 C CA . ASN A 1 495 ? 68.626 41.992 12.653 1.00 20.98 494 ASN A CA 1
ATOM 3988 C C . ASN A 1 495 ? 69.001 43.457 12.753 1.00 19.29 494 ASN A C 1
ATOM 3989 O O . ASN A 1 495 ? 69.542 43.889 13.784 1.00 20.49 494 ASN A O 1
ATOM 3994 N N . ASP A 1 496 ? 68.714 44.210 11.701 1.00 19.63 495 ASP A N 1
ATOM 3995 C CA . ASP A 1 496 ? 69.048 45.635 11.627 1.00 20.04 495 ASP A CA 1
ATOM 3996 C C . ASP A 1 496 ? 68.294 46.415 12.693 1.00 19.77 495 ASP A C 1
ATOM 3997 O O . ASP A 1 496 ? 68.827 47.342 13.309 1.00 21.29 495 ASP A O 1
ATOM 4002 N N . ASN A 1 497 ? 67.035 46.052 12.902 1.00 18.28 496 ASN A N 1
ATOM 4003 C CA . ASN A 1 497 ? 66.249 46.698 13.956 1.00 17.16 496 ASN A CA 1
ATOM 4004 C C . ASN A 1 497 ? 66.853 46.439 15.325 1.00 18.08 496 ASN A C 1
ATOM 4005 O O . ASN A 1 497 ? 66.934 47.348 16.173 1.00 18.18 496 ASN A O 1
ATOM 4010 N N . GLN A 1 498 ? 67.289 45.197 15.546 1.00 19.02 497 GLN A N 1
ATOM 4011 C CA . GLN A 1 498 ? 67.904 44.814 16.789 1.00 19.35 497 GLN A CA 1
ATOM 4012 C C . GLN A 1 498 ? 69.174 45.632 17.020 1.00 19.76 497 GLN A C 1
ATOM 4013 O O . GLN A 1 498 ? 69.394 46.164 18.104 1.00 18.68 497 GLN A O 1
ATOM 4019 N N . GLN A 1 499 ? 69.976 45.779 15.984 1.00 19.10 498 GLN A N 1
ATOM 4020 C CA . GLN A 1 499 ? 71.231 46.533 16.120 1.00 19.35 498 GLN A CA 1
ATOM 4021 C C . GLN A 1 499 ? 70.994 48.027 16.375 1.00 19.29 498 GLN A C 1
ATOM 4022 O O . GLN A 1 499 ? 71.661 48.631 17.210 1.00 18.88 498 GLN A O 1
ATOM 4028 N N . ARG A 1 500 ? 70.019 48.598 15.678 1.00 17.88 499 ARG A N 1
ATOM 4029 C CA . ARG A 1 500 ? 69.653 49.994 15.876 1.00 17.88 499 ARG A CA 1
ATOM 4030 C C . ARG A 1 500 ? 69.121 50.248 17.276 1.00 17.64 499 ARG A C 1
ATOM 4031 O O . ARG A 1 500 ? 69.432 51.267 17.884 1.00 17.42 499 ARG A O 1
ATOM 4039 N N . THR A 1 501 ? 68.261 49.356 17.762 1.00 16.32 500 THR A N 1
ATOM 4040 C CA . THR A 1 501 ? 67.742 49.431 19.111 1.00 16.03 500 THR A CA 1
ATOM 4041 C C . THR A 1 501 ? 68.889 49.470 20.125 1.00 16.81 500 THR A C 1
ATOM 4042 O O . THR A 1 501 ? 68.925 50.310 21.037 1.00 16.41 500 THR A O 1
ATOM 4046 N N . GLN A 1 502 ? 69.838 48.557 19.953 1.00 18.70 501 GLN A N 1
ATOM 4047 C CA . GLN A 1 502 ? 70.953 48.484 20.879 1.00 19.93 501 GLN A CA 1
ATOM 4048 C C . GLN A 1 502 ? 71.751 49.786 20.840 1.00 19.60 501 GLN A C 1
ATOM 4049 O O . GLN A 1 502 ? 72.112 50.311 21.897 1.00 20.07 501 GLN A O 1
ATOM 4055 N N . ALA A 1 503 ? 72.008 50.311 19.644 1.00 18.30 502 ALA A N 1
ATOM 4056 C CA . ALA A 1 503 ? 72.834 51.521 19.527 1.00 16.48 502 ALA A CA 1
ATOM 4057 C C . ALA A 1 503 ? 72.120 52.689 20.195 1.00 18.28 502 ALA A C 1
ATOM 4058 O O . ALA A 1 503 ? 72.692 53.408 21.011 1.00 19.51 502 ALA A O 1
ATOM 4060 N N . LEU A 1 504 ? 70.837 52.864 19.889 1.00 16.11 503 LEU A N 1
ATOM 4061 C CA . LEU A 1 504 ? 70.088 53.972 20.471 1.00 15.59 503 LEU A CA 1
ATOM 4062 C C . LEU A 1 504 ? 69.954 53.842 21.973 1.00 14.12 503 LEU A C 1
ATOM 4063 O O . LEU A 1 504 ? 69.941 54.851 22.689 1.00 14.53 503 LEU A O 1
ATOM 4068 N N . SER A 1 505 ? 69.839 52.618 22.480 1.00 15.21 504 SER A N 1
ATOM 4069 C CA . SER A 1 505 ? 69.642 52.413 23.917 1.00 15.57 504 SER A CA 1
ATOM 4070 C C . SER A 1 505 ? 70.831 52.920 24.729 1.00 15.18 504 SER A C 1
ATOM 4071 O O . SER A 1 505 ? 70.693 53.280 25.897 1.00 15.84 504 SER A O 1
ATOM 4074 N N . LYS A 1 506 ? 71.981 52.964 24.072 1.00 17.10 505 LYS A N 1
ATOM 4075 C CA . LYS A 1 506 ? 73.216 53.414 24.710 1.00 18.81 505 LYS A CA 1
ATOM 4076 C C . LYS A 1 506 ? 73.477 54.907 24.563 1.00 19.71 505 LYS A C 1
ATOM 4077 O O . LYS A 1 506 ? 74.283 55.479 25.295 1.00 20.98 505 LYS A O 1
ATOM 4083 N N . ASN A 1 507 ? 72.766 55.586 23.673 1.00 16.72 506 ASN A N 1
ATOM 4084 C CA . ASN A 1 507 ? 73.097 56.951 23.344 1.00 18.00 506 ASN A CA 1
ATOM 4085 C C . ASN A 1 507 ? 72.030 58.003 23.672 1.00 19.56 506 ASN A C 1
ATOM 4086 O O . ASN A 1 507 ? 72.351 59.166 23.914 1.00 21.01 506 ASN A O 1
ATOM 4091 N N . LEU A 1 508 ? 70.768 57.597 23.757 1.00 16.48 507 LEU A N 1
ATOM 4092 C CA . LEU A 1 508 ? 69.697 58.577 23.983 1.00 16.18 507 LEU A CA 1
ATOM 4093 C C . LEU A 1 508 ? 69.574 58.973 25.449 1.00 14.82 507 LEU A C 1
ATOM 4094 O O . LEU A 1 508 ? 69.849 58.172 26.354 1.00 16.00 507 LEU A O 1
ATOM 4099 N N . PRO A 1 509 ? 69.189 60.239 25.701 1.00 15.27 508 PRO A N 1
ATOM 4100 C CA . PRO A 1 509 ? 68.986 60.713 27.051 1.00 16.60 508 PRO A CA 1
ATOM 4101 C C . PRO A 1 509 ? 67.629 60.294 27.599 1.00 16.45 508 PRO A C 1
ATOM 4102 O O . PRO A 1 509 ? 66.707 59.977 26.814 1.00 14.12 508 PRO A O 1
ATOM 4106 N N . THR A 1 510 ? 67.483 60.344 28.908 1.00 15.25 509 THR A N 1
ATOM 4107 C CA . THR A 1 510 ? 66.153 60.277 29.503 1.00 17.12 509 THR A CA 1
ATOM 4108 C C . THR A 1 510 ? 65.386 61.559 29.176 1.00 16.88 509 THR A C 1
ATOM 4109 O O . THR A 1 510 ? 65.951 62.597 28.820 1.00 16.23 509 THR A O 1
ATOM 4113 N N . ASN A 1 511 ? 64.064 61.499 29.311 1.00 15.27 510 ASN A N 1
ATOM 4114 C CA . ASN A 1 511 ? 63.275 62.660 29.016 1.00 15.83 510 ASN A CA 1
ATOM 4115 C C . ASN A 1 511 ? 63.645 63.848 29.866 1.00 15.48 510 ASN A C 1
ATOM 4116 O O . ASN A 1 511 ? 63.818 64.921 29.327 1.00 16.81 510 ASN A O 1
ATOM 4121 N N . ARG A 1 512 ? 63.776 63.659 31.179 1.00 17.69 511 ARG A N 1
ATOM 4122 C CA . ARG A 1 512 ? 64.091 64.786 32.054 1.00 20.10 511 ARG A CA 1
ATOM 4123 C C . ARG A 1 512 ? 65.494 65.337 31.759 1.00 17.90 511 ARG A C 1
ATOM 4124 O O . ARG A 1 512 ? 65.663 66.550 31.688 1.00 19.23 511 ARG A O 1
ATOM 4132 N N . GLU A 1 513 ? 66.481 64.473 31.572 1.00 17.14 512 GLU A N 1
ATOM 4133 C CA . GLU A 1 513 ? 67.826 64.996 31.287 1.00 20.10 512 GLU A CA 1
ATOM 4134 C C . GLU A 1 513 ? 67.847 65.827 29.991 1.00 19.44 512 GLU A C 1
ATOM 4135 O O . GLU A 1 513 ? 68.495 66.875 29.938 1.00 19.67 512 GLU A O 1
ATOM 4141 N N . LEU A 1 514 ? 67.063 65.410 28.987 1.00 17.25 513 LEU A N 1
ATOM 4142 C CA . LEU A 1 514 ? 66.960 66.141 27.733 1.00 15.91 513 LEU A CA 1
ATOM 4143 C C . LEU A 1 514 ? 66.224 67.470 27.928 1.00 16.18 513 LEU A C 1
ATOM 4144 O O . LEU A 1 514 ? 66.708 68.520 27.502 1.00 20.96 513 LEU A O 1
ATOM 4149 N N . LEU A 1 515 ? 65.063 67.423 28.574 1.00 15.76 514 LEU A N 1
ATOM 4150 C CA . LEU A 1 515 ? 64.273 68.611 28.795 1.00 17.50 514 LEU A CA 1
ATOM 4151 C C . LEU A 1 515 ? 65.040 69.637 29.626 1.00 17.85 514 LEU A C 1
ATOM 4152 O O . LEU A 1 515 ? 64.915 70.833 29.383 1.00 19.11 514 LEU A O 1
ATOM 4157 N N . ASP A 1 516 ? 65.858 69.181 30.577 1.00 18.43 515 ASP A N 1
ATOM 4158 C CA . ASP A 1 516 ? 66.703 70.126 31.324 1.00 20.19 515 ASP A CA 1
ATOM 4159 C C . ASP A 1 516 ? 67.625 70.917 30.389 1.00 19.21 515 ASP A C 1
ATOM 4160 O O . ASP A 1 516 ? 67.804 72.135 30.552 1.00 21.58 515 ASP A O 1
ATOM 4165 N N . LYS A 1 517 ? 68.233 70.239 29.425 1.00 18.50 516 LYS A N 1
ATOM 4166 C CA . LYS A 1 517 ? 69.112 70.912 28.453 1.00 19.00 516 LYS A CA 1
ATOM 4167 C C . LYS A 1 517 ? 68.343 71.713 27.408 1.00 18.90 516 LYS A C 1
ATOM 4168 O O . LYS A 1 517 ? 68.835 72.708 26.895 1.00 18.16 516 LYS A O 1
ATOM 4174 N N . VAL A 1 518 ? 67.138 71.281 27.065 1.00 19.25 517 VAL A N 1
ATOM 4175 C CA . VAL A 1 518 ? 66.309 72.083 26.170 1.00 18.88 517 VAL A CA 1
ATOM 4176 C C . VAL A 1 518 ? 65.968 73.404 26.838 1.00 18.79 517 VAL A C 1
ATOM 4177 O O . VAL A 1 518 ? 65.958 74.429 26.184 1.00 19.06 517 VAL A O 1
ATOM 4181 N N . ALA A 1 519 ? 65.699 73.367 28.139 1.00 20.18 518 ALA A N 1
ATOM 4182 C CA . ALA A 1 519 ? 65.381 74.582 28.901 1.00 18.98 518 ALA A CA 1
ATOM 4183 C C . ALA A 1 519 ? 66.574 75.543 28.901 1.00 21.78 518 ALA A C 1
ATOM 4184 O O . ALA A 1 519 ? 66.425 76.756 28.705 1.00 26.36 518 ALA A O 1
ATOM 4186 N N . GLN A 1 520 ? 67.767 74.986 29.077 1.00 23.61 519 GLN A N 1
ATOM 4187 C CA . GLN A 1 520 ? 68.983 75.789 29.291 1.00 25.59 519 GLN A CA 1
ATOM 4188 C C . GLN A 1 520 ? 69.663 76.237 27.989 1.00 25.01 519 GLN A C 1
ATOM 4189 O O . GLN A 1 520 ? 70.174 77.379 27.882 1.00 26.50 519 GLN A O 1
ATOM 4195 N N . TYR A 1 521 ? 69.685 75.352 26.989 1.00 24.15 520 TYR A N 1
ATOM 4196 C CA . TYR A 1 521 ? 70.383 75.618 25.739 1.00 22.57 520 TYR A CA 1
ATOM 4197 C C . TYR A 1 521 ? 69.486 75.555 24.500 1.00 22.70 520 TYR A C 1
ATOM 4198 O O . TYR A 1 521 ? 69.640 76.358 23.578 1.00 23.97 520 TYR A O 1
ATOM 4207 N N . GLY A 1 522 ? 68.589 74.577 24.445 1.00 19.36 521 GLY A N 1
ATOM 4208 C CA . GLY A 1 522 ? 67.721 74.439 23.283 1.00 18.55 521 GLY A CA 1
ATOM 4209 C C . GLY A 1 522 ? 68.306 73.524 22.209 1.00 18.24 521 GLY A C 1
ATOM 4210 O O . GLY A 1 522 ? 69.531 73.328 22.131 1.00 18.87 521 GLY A O 1
ATOM 4211 N N . PHE A 1 523 ? 67.427 72.937 21.376 1.00 17.50 522 PHE A N 1
ATOM 4212 C CA . PHE A 1 523 ? 67.847 72.266 20.135 1.00 17.84 522 PHE A CA 1
ATOM 4213 C C . PHE A 1 523 ? 68.308 73.291 19.102 1.00 18.54 522 PHE A C 1
ATOM 4214 O O . PHE A 1 523 ? 67.712 74.355 18.990 1.00 22.08 522 PHE A O 1
ATOM 4222 N N . PRO A 1 524 ? 69.286 72.930 18.255 1.00 21.07 523 PRO A N 1
ATOM 4223 C CA . PRO A 1 524 ? 69.643 73.846 17.159 1.00 23.73 523 PRO A CA 1
ATOM 4224 C C . PRO A 1 524 ? 68.546 73.965 16.098 1.00 27.41 523 PRO A C 1
ATOM 4225 O O . PRO A 1 524 ? 67.745 73.043 15.910 1.00 26.87 523 PRO A O 1
ATOM 4229 N N . LYS A 1 525 ? 68.533 75.096 15.393 1.00 31.54 524 LYS A N 1
ATOM 4230 C CA . LYS A 1 525 ? 67.582 75.307 14.301 1.00 34.00 524 LYS A CA 1
ATOM 4231 C C . LYS A 1 525 ? 67.849 74.346 13.141 1.00 36.28 524 LYS A C 1
ATOM 4232 O O . LYS A 1 525 ? 66.906 73.846 12.533 1.00 40.28 524 LYS A O 1
ATOM 4234 N N . LEU A 1 526 ? 69.126 74.077 12.859 1.00 38.27 525 LEU A N 1
ATOM 4235 C CA . LEU A 1 526 ? 69.526 73.185 11.769 1.00 41.14 525 LEU A CA 1
ATOM 4236 C C . LEU A 1 526 ? 70.159 71.920 12.313 1.00 41.98 525 LEU A C 1
ATOM 4237 O O . LEU A 1 526 ? 70.881 71.965 13.307 1.00 43.82 525 LEU A O 1
ATOM 4239 N N . GLY B 1 1 ? 36.357 23.904 7.985 1.00 36.15 0 GLY B N 1
ATOM 4240 C CA . GLY B 1 1 ? 35.310 23.454 7.019 1.00 34.92 0 GLY B CA 1
ATOM 4241 C C . GLY B 1 1 ? 35.608 23.922 5.607 1.00 31.73 0 GLY B C 1
ATOM 4242 O O . GLY B 1 1 ? 36.659 24.513 5.349 1.00 30.07 0 GLY B O 1
ATOM 4259 N N . GLN B 1 4 ? 36.642 27.406 5.091 1.00 15.81 3 GLN B N 1
ATOM 4260 C CA . GLN B 1 4 ? 37.997 27.742 5.559 1.00 16.95 3 GLN B CA 1
ATOM 4261 C C . GLN B 1 4 ? 39.114 27.132 4.717 1.00 15.08 3 GLN B C 1
ATOM 4262 O O . GLN B 1 4 ? 40.279 27.436 4.950 1.00 18.14 3 GLN B O 1
ATOM 4268 N N . LYS B 1 5 ? 38.761 26.342 3.702 1.00 15.37 4 LYS B N 1
ATOM 4269 C CA . LYS B 1 5 ? 39.756 25.753 2.811 1.00 15.60 4 LYS B CA 1
ATOM 4270 C C . LYS B 1 5 ? 40.500 26.882 2.103 1.00 13.90 4 LYS B C 1
ATOM 4271 O O . LYS B 1 5 ? 39.862 27.768 1.535 1.00 13.16 4 LYS B O 1
ATOM 4277 N N . PRO B 1 6 ? 41.839 26.853 2.111 1.00 13.57 5 PRO B N 1
ATOM 4278 C CA . PRO B 1 6 ? 42.555 27.862 1.339 1.00 13.57 5 PRO B CA 1
ATOM 4279 C C . PRO B 1 6 ? 42.175 27.894 -0.125 1.00 14.53 5 PRO B C 1
ATOM 4280 O O . PRO B 1 6 ? 41.841 26.862 -0.716 1.00 13.25 5 PRO B O 1
ATOM 4284 N N . ILE B 1 7 ? 42.158 29.085 -0.723 1.00 12.67 6 ILE B N 1
ATOM 4285 C CA A ILE B 1 7 ? 41.856 29.221 -2.146 0.50 11.99 6 ILE B CA 1
ATOM 4286 C CA B ILE B 1 7 ? 41.858 29.188 -2.147 0.50 13.02 6 ILE B CA 1
ATOM 4287 C C . ILE B 1 7 ? 43.127 28.941 -2.921 1.00 13.45 6 ILE B C 1
ATOM 4288 O O . ILE B 1 7 ? 44.041 29.760 -2.941 1.00 13.04 6 ILE B O 1
ATOM 4297 N N . THR B 1 8 ? 43.176 27.763 -3.537 1.00 11.70 7 THR B N 1
ATOM 4298 C CA . THR B 1 8 ? 44.333 27.359 -4.317 1.00 14.00 7 THR B CA 1
ATOM 4299 C C . THR B 1 8 ? 44.003 26.907 -5.738 1.00 13.36 7 THR B C 1
ATOM 4300 O O . THR B 1 8 ? 44.892 26.947 -6.586 1.00 13.09 7 THR B O 1
ATOM 4304 N N . GLU B 1 9 ? 42.760 26.512 -6.012 1.00 11.90 8 GLU B N 1
ATOM 4305 C CA . GLU B 1 9 ? 42.401 25.964 -7.305 1.00 12.64 8 GLU B CA 1
ATOM 4306 C C . GLU B 1 9 ? 41.742 27.068 -8.107 1.00 12.68 8 GLU B C 1
ATOM 4307 O O . GLU B 1 9 ? 40.565 27.383 -7.905 1.00 11.64 8 GLU B O 1
ATOM 4313 N N . ILE B 1 10 ? 42.507 27.622 -9.054 1.00 13.12 9 ILE B N 1
ATOM 4314 C CA A ILE B 1 10 ? 42.050 28.762 -9.830 0.50 12.01 9 ILE B CA 1
ATOM 4315 C CA B ILE B 1 10 ? 42.124 28.793 -9.828 0.50 11.94 9 ILE B CA 1
ATOM 4316 C C . ILE B 1 10 ? 41.908 28.394 -11.293 1.00 12.33 9 ILE B C 1
ATOM 4317 O O . ILE B 1 10 ? 42.833 27.892 -11.903 1.00 12.72 9 ILE B O 1
ATOM 4326 N N . ILE B 1 11 ? 40.712 28.613 -11.835 1.00 10.13 10 ILE B N 1
ATOM 4327 C CA . ILE B 1 11 ? 40.379 28.307 -13.206 1.00 11.22 10 ILE B CA 1
ATOM 4328 C C . ILE B 1 11 ? 40.141 29.595 -13.981 1.00 12.41 10 ILE B C 1
ATOM 4329 O O . ILE B 1 11 ? 39.253 30.400 -13.632 1.00 11.76 10 ILE B O 1
ATOM 4334 N N . ILE B 1 12 ? 40.928 29.795 -15.042 1.00 11.14 11 ILE B N 1
ATOM 4335 C CA . ILE B 1 12 ? 40.805 30.960 -15.923 1.00 11.29 11 ILE B CA 1
ATOM 4336 C C . ILE B 1 12 ? 40.105 30.501 -17.174 1.00 13.16 11 ILE B C 1
ATOM 4337 O O . ILE B 1 12 ? 40.555 29.555 -17.831 1.00 11.16 11 ILE B O 1
ATOM 4342 N N . VAL B 1 13 ? 38.983 31.118 -17.497 1.00 11.11 12 VAL B N 1
ATOM 4343 C CA . VAL B 1 13 ? 38.166 30.686 -18.630 1.00 11.26 12 VAL B CA 1
ATOM 4344 C C . VAL B 1 13 ? 38.362 31.724 -19.714 1.00 11.23 12 VAL B C 1
ATOM 4345 O O . VAL B 1 13 ? 37.806 32.816 -19.672 1.00 11.37 12 VAL B O 1
ATOM 4349 N N . GLY B 1 14 ? 39.151 31.337 -20.720 1.00 11.57 13 GLY B N 1
ATOM 4350 C CA . GLY B 1 14 ? 39.552 32.217 -21.790 1.00 9.81 13 GLY B CA 1
ATOM 4351 C C . GLY B 1 14 ? 41.030 32.491 -21.761 1.00 11.56 13 GLY B C 1
ATOM 4352 O O . GLY B 1 14 ? 41.645 32.628 -20.708 1.00 11.52 13 GLY B O 1
ATOM 4353 N N . GLY B 1 15 ? 41.639 32.556 -22.949 1.00 11.96 14 GLY B N 1
ATOM 4354 C CA . GLY B 1 15 ? 43.039 32.888 -23.051 1.00 12.43 14 GLY B CA 1
ATOM 4355 C C . GLY B 1 15 ? 43.183 34.346 -23.465 1.00 13.15 14 GLY B C 1
ATOM 4356 O O . GLY B 1 15 ? 42.613 35.276 -22.848 1.00 12.40 14 GLY B O 1
ATOM 4357 N N . GLY B 1 16 ? 43.929 34.596 -24.529 1.00 11.93 15 GLY B N 1
ATOM 4358 C CA . GLY B 1 16 ? 44.176 35.966 -24.936 1.00 12.88 15 GLY B CA 1
ATOM 4359 C C . GLY B 1 16 ? 45.017 36.697 -23.903 1.00 11.23 15 GLY B C 1
ATOM 4360 O O . GLY B 1 16 ? 45.566 36.109 -22.975 1.00 12.26 15 GLY B O 1
ATOM 4361 N N . THR B 1 17 ? 45.112 38.017 -24.076 1.00 10.83 16 THR B N 1
ATOM 4362 C CA . THR B 1 17 ? 45.882 38.820 -23.176 1.00 9.87 16 THR B CA 1
ATOM 4363 C C . THR B 1 17 ? 45.249 38.826 -21.795 1.00 8.57 16 THR B C 1
ATOM 4364 O O . THR B 1 17 ? 45.979 38.796 -20.782 1.00 11.32 16 THR B O 1
ATOM 4368 N N . ALA B 1 18 ? 43.917 38.854 -21.736 1.00 11.34 17 ALA B N 1
ATOM 4369 C CA . ALA B 1 18 ? 43.227 38.844 -20.439 1.00 10.40 17 ALA B CA 1
ATOM 4370 C C . ALA B 1 18 ? 43.592 37.601 -19.623 1.00 11.00 17 ALA B C 1
ATOM 4371 O O . ALA B 1 18 ? 44.010 37.696 -18.463 1.00 11.38 17 ALA B O 1
ATOM 4373 N N . GLY B 1 19 ? 43.455 36.428 -20.242 1.00 9.53 18 GLY B N 1
ATOM 4374 C CA . GLY B 1 19 ? 43.713 35.194 -19.521 1.00 9.64 18 GLY B CA 1
ATOM 4375 C C . GLY B 1 19 ? 45.155 34.968 -19.153 1.00 8.82 18 GLY B C 1
ATOM 4376 O O . GLY B 1 19 ? 45.473 34.585 -18.027 1.00 9.59 18 GLY B O 1
ATOM 4377 N N . TRP B 1 20 ? 46.056 35.228 -20.098 1.00 9.71 19 TRP B N 1
ATOM 4378 C CA . TRP B 1 20 ? 47.457 34.934 -19.894 1.00 9.27 19 TRP B CA 1
ATOM 4379 C C . TRP B 1 20 ? 48.162 35.941 -19.010 1.00 10.47 19 TRP B C 1
ATOM 4380 O O . TRP B 1 20 ? 49.039 35.588 -18.251 1.00 10.48 19 TRP B O 1
ATOM 4391 N N . ILE B 1 21 ? 47.800 37.228 -19.086 1.00 10.73 20 ILE B N 1
ATOM 4392 C CA . ILE B 1 21 ? 48.347 38.193 -18.102 1.00 10.02 20 ILE B CA 1
ATOM 4393 C C . ILE B 1 21 ? 47.915 37.800 -16.686 1.00 9.78 20 ILE B C 1
ATOM 4394 O O . ILE B 1 21 ? 48.708 37.850 -15.728 1.00 11.07 20 ILE B O 1
ATOM 4399 N N . THR B 1 22 ? 46.653 37.369 -16.557 1.00 8.96 21 THR B N 1
ATOM 4400 C CA . THR B 1 22 ? 46.159 36.908 -15.280 1.00 8.86 21 THR B CA 1
ATOM 4401 C C . THR B 1 22 ? 46.926 35.714 -14.747 1.00 9.36 21 THR B C 1
ATOM 4402 O O . THR B 1 22 ? 47.373 35.683 -13.603 1.00 9.89 21 THR B O 1
ATOM 4406 N N . ALA B 1 23 ? 47.083 34.724 -15.602 1.00 9.93 22 ALA B N 1
ATOM 4407 C CA . ALA B 1 23 ? 47.814 33.517 -15.227 1.00 10.04 22 ALA B CA 1
ATOM 4408 C C . ALA B 1 23 ? 49.239 33.827 -14.818 1.00 8.94 22 ALA B C 1
ATOM 4409 O O . ALA B 1 23 ? 49.739 33.331 -13.796 1.00 11.21 22 ALA B O 1
ATOM 4411 N N . GLY B 1 24 ? 49.921 34.671 -15.603 1.00 9.23 23 GLY B N 1
ATOM 4412 C CA . GLY B 1 24 ? 51.308 34.997 -15.296 1.00 9.77 23 GLY B CA 1
ATOM 4413 C C . GLY B 1 24 ? 51.478 35.770 -14.015 1.00 10.70 23 GLY B C 1
ATOM 4414 O O . GLY B 1 24 ? 52.357 35.492 -13.219 1.00 11.73 23 GLY B O 1
ATOM 4415 N N . LEU B 1 25 ? 50.608 36.744 -13.800 1.00 9.35 24 LEU B N 1
ATOM 4416 C CA . LEU B 1 25 ? 50.739 37.559 -12.567 1.00 10.54 24 LEU B CA 1
ATOM 4417 C C . LEU B 1 25 ? 50.434 36.711 -11.330 1.00 9.91 24 LEU B C 1
ATOM 4418 O O . LEU B 1 25 ? 51.098 36.855 -10.303 1.00 9.99 24 LEU B O 1
ATOM 4423 N N . LEU B 1 26 ? 49.400 35.886 -11.386 1.00 9.83 25 LEU B N 1
ATOM 4424 C CA . LEU B 1 26 ? 49.082 35.014 -10.275 1.00 10.16 25 LEU B CA 1
ATOM 4425 C C . LEU B 1 26 ? 50.244 34.053 -9.976 1.00 10.20 25 LEU B C 1
ATOM 4426 O O . LEU B 1 26 ? 50.654 33.890 -8.841 1.00 10.74 25 LEU B O 1
ATOM 4431 N N . ALA B 1 27 ? 50.727 33.383 -11.021 1.00 10.16 26 ALA B N 1
ATOM 4432 C CA . ALA B 1 27 ? 51.785 32.377 -10.831 1.00 11.21 26 ALA B CA 1
ATOM 4433 C C . ALA B 1 27 ? 53.039 33.024 -10.290 1.00 11.04 26 ALA B C 1
ATOM 4434 O O . ALA B 1 27 ? 53.708 32.532 -9.361 1.00 12.24 26 ALA B O 1
ATOM 4436 N N . ALA B 1 28 ? 53.430 34.141 -10.886 1.00 10.78 27 ALA B N 1
ATOM 4437 C CA . ALA B 1 28 ? 54.631 34.815 -10.449 1.00 11.42 27 ALA B CA 1
ATOM 4438 C C . ALA B 1 28 ? 54.561 35.319 -9.013 1.00 11.34 27 ALA B C 1
ATOM 4439 O O . ALA B 1 28 ? 55.517 35.239 -8.252 1.00 13.61 27 ALA B O 1
ATOM 4441 N N . GLU B 1 29 ? 53.407 35.808 -8.613 1.00 10.66 28 GLU B N 1
ATOM 4442 C CA . GLU B 1 29 ? 53.270 36.349 -7.268 1.00 12.10 28 GLU B CA 1
ATOM 4443 C C . GLU B 1 29 ? 53.298 35.269 -6.193 1.00 11.85 28 GLU B C 1
ATOM 4444 O O . GLU B 1 29 ? 53.853 35.496 -5.100 1.00 14.08 28 GLU B O 1
ATOM 4450 N N . HIS B 1 30 ? 52.702 34.103 -6.486 1.00 11.70 29 HIS B N 1
ATOM 4451 C CA . HIS B 1 30 ? 52.494 33.078 -5.434 1.00 11.69 29 HIS B CA 1
ATOM 4452 C C . HIS B 1 30 ? 53.350 31.851 -5.552 1.00 12.46 29 HIS B C 1
ATOM 4453 O O . HIS B 1 30 ? 53.588 31.199 -4.527 1.00 12.50 29 HIS B O 1
ATOM 4460 N N . ASN B 1 31 ? 53.769 31.527 -6.772 1.00 12.25 30 ASN B N 1
ATOM 4461 C CA . ASN B 1 31 ? 54.416 30.225 -7.048 1.00 13.92 30 ASN B CA 1
ATOM 4462 C C . ASN B 1 31 ? 55.885 30.268 -7.422 1.00 14.26 30 ASN B C 1
ATOM 4463 O O . ASN B 1 31 ? 56.505 29.209 -7.552 1.00 16.50 30 ASN B O 1
ATOM 4468 N N . VAL B 1 32 ? 56.443 31.459 -7.589 1.00 14.05 31 VAL B N 1
ATOM 4469 C CA . VAL B 1 32 ? 57.788 31.634 -8.163 1.00 16.50 31 VAL B CA 1
ATOM 4470 C C . VAL B 1 32 ? 58.572 32.607 -7.274 1.00 18.72 31 VAL B C 1
ATOM 4471 O O . VAL B 1 32 ? 58.030 33.638 -6.845 1.00 20.23 31 VAL B O 1
ATOM 4475 N N . ASP B 1 33 ? 59.828 32.268 -6.956 1.00 17.64 32 ASP B N 1
ATOM 4476 C CA . ASP B 1 33 ? 60.730 33.117 -6.191 1.00 19.07 32 ASP B CA 1
ATOM 4477 C C . ASP B 1 33 ? 62.060 33.200 -6.951 1.00 22.35 32 ASP B C 1
ATOM 4478 O O . ASP B 1 33 ? 62.650 32.155 -7.262 1.00 20.21 32 ASP B O 1
ATOM 4483 N N . LYS B 1 34 ? 62.474 34.426 -7.277 1.00 26.34 33 LYS B N 1
ATOM 4484 C CA . LYS B 1 34 ? 63.731 34.681 -8.001 1.00 27.03 33 LYS B CA 1
ATOM 4485 C C . LYS B 1 34 ? 63.795 33.831 -9.275 1.00 25.73 33 LYS B C 1
ATOM 4486 O O . LYS B 1 34 ? 64.820 33.205 -9.579 1.00 26.63 33 LYS B O 1
ATOM 4492 N N . GLY B 1 35 ? 62.671 33.778 -9.980 1.00 26.09 34 GLY B N 1
ATOM 4493 C CA . GLY B 1 35 ? 62.545 33.033 -11.221 1.00 25.78 34 GLY B CA 1
ATOM 4494 C C . GLY B 1 35 ? 62.420 31.523 -11.101 1.00 25.15 34 GLY B C 1
ATOM 4495 O O . GLY B 1 35 ? 62.300 30.830 -12.117 1.00 28.76 34 GLY B O 1
ATOM 4496 N N . VAL B 1 36 ? 62.452 30.986 -9.880 1.00 22.78 35 VAL B N 1
ATOM 4497 C CA . VAL B 1 36 ? 62.358 29.536 -9.693 1.00 22.15 35 VAL B CA 1
ATOM 4498 C C . VAL B 1 36 ? 60.972 29.172 -9.207 1.00 20.17 35 VAL B C 1
ATOM 4499 O O . VAL B 1 36 ? 60.499 29.721 -8.213 1.00 19.12 35 VAL B O 1
ATOM 4503 N N . LEU B 1 37 ? 60.344 28.252 -9.915 1.00 18.77 36 LEU B N 1
ATOM 4504 C CA . LEU B 1 37 ? 59.031 27.739 -9.588 1.00 20.24 36 LEU B CA 1
ATOM 4505 C C . LEU B 1 37 ? 59.140 26.751 -8.448 1.00 20.44 36 LEU B C 1
ATOM 4506 O O . LEU B 1 37 ? 59.992 25.826 -8.473 1.00 21.55 36 LEU B O 1
ATOM 4511 N N . ALA B 1 38 ? 58.288 26.929 -7.442 1.00 20.37 37 ALA B N 1
ATOM 4512 C CA . ALA B 1 38 ? 58.295 26.063 -6.254 1.00 21.16 37 ALA B CA 1
ATOM 4513 C C . ALA B 1 38 ? 57.920 24.642 -6.620 1.00 22.94 37 ALA B C 1
ATOM 4514 O O . ALA B 1 38 ? 57.046 24.429 -7.462 1.00 21.41 37 ALA B O 1
ATOM 4516 N N . HIS B 1 39 ? 58.532 23.659 -5.966 1.00 27.57 38 HIS B N 1
ATOM 4517 C CA . HIS B 1 39 ? 58.177 22.264 -6.270 1.00 31.15 38 HIS B CA 1
ATOM 4518 C C . HIS B 1 39 ? 56.759 21.902 -5.859 1.00 28.43 38 HIS B C 1
ATOM 4519 O O . HIS B 1 39 ? 56.075 21.175 -6.591 1.00 32.08 38 HIS B O 1
ATOM 4526 N N . SER B 1 40 ? 56.298 22.437 -4.727 1.00 27.34 39 SER B N 1
ATOM 4527 C CA . SER B 1 40 ? 54.907 22.266 -4.310 1.00 25.93 39 SER B CA 1
ATOM 4528 C C . SER B 1 40 ? 54.265 23.641 -4.133 1.00 23.66 39 SER B C 1
ATOM 4529 O O . SER B 1 40 ? 54.204 24.181 -3.025 1.00 25.62 39 SER B O 1
ATOM 4532 N N . PRO B 1 41 ? 53.815 24.218 -5.242 1.00 18.71 40 PRO B N 1
ATOM 4533 C CA . PRO B 1 41 ? 53.426 25.610 -5.226 1.00 18.06 40 PRO B CA 1
ATOM 4534 C C . PRO B 1 41 ? 52.065 25.839 -4.620 1.00 17.62 40 PRO B C 1
ATOM 4535 O O . PRO B 1 41 ? 51.219 24.946 -4.544 1.00 17.71 40 PRO B O 1
ATOM 4539 N N . LYS B 1 42 ? 51.846 27.086 -4.233 1.00 12.68 41 LYS B N 1
ATOM 4540 C CA . LYS B 1 42 ? 50.637 27.413 -3.498 1.00 14.61 41 LYS B CA 1
ATOM 4541 C C . LYS B 1 42 ? 49.420 27.206 -4.374 1.00 15.14 41 LYS B C 1
ATOM 4542 O O . LYS B 1 42 ? 48.418 26.626 -3.929 1.00 15.12 41 LYS B O 1
ATOM 4548 N N . LEU B 1 43 ? 49.473 27.757 -5.603 1.00 13.78 42 LEU B N 1
ATOM 4549 C CA . LEU B 1 43 ? 48.311 27.801 -6.477 1.00 13.10 42 LEU B CA 1
ATOM 4550 C C . LEU B 1 43 ? 48.388 26.775 -7.590 1.00 12.86 42 LEU B C 1
ATOM 4551 O O . LEU B 1 43 ? 49.469 26.558 -8.164 1.00 15.88 42 LEU B O 1
ATOM 4556 N N . ASN B 1 44 ? 47.240 26.201 -7.901 1.00 12.14 43 ASN B N 1
ATOM 4557 C CA A ASN B 1 44 ? 47.068 25.310 -9.065 0.50 12.81 43 ASN B CA 1
ATOM 4558 C CA B ASN B 1 44 ? 47.089 25.335 -9.065 0.50 13.16 43 ASN B CA 1
ATOM 4559 C C . ASN B 1 44 ? 46.202 26.056 -10.064 1.00 12.50 43 ASN B C 1
ATOM 4560 O O . ASN B 1 44 ? 44.984 26.149 -9.868 1.00 13.03 43 ASN B O 1
ATOM 4569 N N . ILE B 1 45 ? 46.836 26.626 -11.087 1.00 11.54 44 ILE B N 1
ATOM 4570 C CA . ILE B 1 45 ? 46.191 27.492 -12.042 1.00 12.32 44 ILE B CA 1
ATOM 4571 C C . ILE B 1 45 ? 45.981 26.751 -13.351 1.00 12.15 44 ILE B C 1
ATOM 4572 O O . ILE B 1 45 ? 46.966 26.239 -13.914 1.00 13.65 44 ILE B O 1
ATOM 4577 N N . THR B 1 46 ? 44.740 26.694 -13.826 1.00 11.94 45 THR B N 1
ATOM 4578 C CA . THR B 1 46 ? 44.427 26.082 -15.097 1.00 11.57 45 THR B CA 1
ATOM 4579 C C . THR B 1 46 ? 43.723 27.081 -15.953 1.00 13.70 45 THR B C 1
ATOM 4580 O O . THR B 1 46 ? 42.759 27.688 -15.514 1.00 14.93 45 THR B O 1
ATOM 4584 N N . LEU B 1 47 ? 44.186 27.244 -17.185 1.00 12.84 46 LEU B N 1
ATOM 4585 C CA . LEU B 1 47 ? 43.559 28.125 -18.143 1.00 12.74 46 LEU B CA 1
ATOM 4586 C C . LEU B 1 47 ? 42.937 27.267 -19.230 1.00 14.62 46 LEU B C 1
ATOM 4587 O O . LEU B 1 47 ? 43.636 26.452 -19.842 1.00 13.80 46 LEU B O 1
ATOM 4592 N N . ILE B 1 48 ? 41.651 27.458 -19.464 1.00 11.93 47 ILE B N 1
ATOM 4593 C CA . ILE B 1 48 ? 40.894 26.750 -20.475 1.00 14.35 47 ILE B CA 1
ATOM 4594 C C . ILE B 1 48 ? 40.592 27.748 -21.575 1.00 16.88 47 ILE B C 1
ATOM 4595 O O . ILE B 1 48 ? 39.851 28.728 -21.376 1.00 15.64 47 ILE B O 1
ATOM 4600 N N . GLU B 1 49 ? 41.166 27.465 -22.747 1.00 17.60 48 GLU B N 1
ATOM 4601 C CA A GLU B 1 49 ? 41.090 28.324 -23.938 0.50 18.55 48 GLU B CA 1
ATOM 4602 C CA B GLU B 1 49 ? 41.054 28.330 -23.905 0.50 18.57 48 GLU B CA 1
ATOM 4603 C C . GLU B 1 49 ? 40.099 27.705 -24.918 1.00 21.18 48 GLU B C 1
ATOM 4604 O O . GLU B 1 49 ? 40.134 26.511 -25.128 1.00 19.28 48 GLU B O 1
ATOM 4615 N N . SER B 1 50 ? 39.243 28.531 -25.520 1.00 19.39 49 SER B N 1
ATOM 4616 C CA . SER B 1 50 ? 38.252 28.056 -26.495 1.00 24.26 49 SER B CA 1
ATOM 4617 C C . SER B 1 50 ? 38.942 27.743 -27.801 1.00 23.93 49 SER B C 1
ATOM 4618 O O . SER B 1 50 ? 39.754 28.524 -28.248 1.00 23.53 49 SER B O 1
ATOM 4621 N N . PRO B 1 51 ? 38.604 26.601 -28.428 1.00 28.93 50 PRO B N 1
ATOM 4622 C CA . PRO B 1 51 ? 39.131 26.329 -29.770 1.00 30.79 50 PRO B CA 1
ATOM 4623 C C . PRO B 1 51 ? 38.588 27.231 -30.889 1.00 32.41 50 PRO B C 1
ATOM 4624 O O . PRO B 1 51 ? 39.138 27.217 -31.989 1.00 33.78 50 PRO B O 1
ATOM 4628 N N . ASP B 1 52 ? 37.537 28.003 -30.633 1.00 33.98 51 ASP B N 1
ATOM 4629 C CA . ASP B 1 52 ? 37.030 28.957 -31.632 1.00 37.11 51 ASP B CA 1
ATOM 4630 C C . ASP B 1 52 ? 38.101 29.941 -32.066 1.00 38.63 51 ASP B C 1
ATOM 4631 O O . ASP B 1 52 ? 38.991 30.287 -31.286 1.00 39.42 51 ASP B O 1
ATOM 4636 N N . VAL B 1 53 ? 37.999 30.404 -33.307 1.00 40.01 52 VAL B N 1
ATOM 4637 C CA . VAL B 1 53 ? 38.977 31.351 -33.845 1.00 41.49 52 VAL B CA 1
ATOM 4638 C C . VAL B 1 53 ? 38.727 32.735 -33.235 1.00 42.25 52 VAL B C 1
ATOM 4639 O O . VAL B 1 53 ? 37.629 33.270 -33.325 1.00 44.09 52 VAL B O 1
ATOM 4643 N N . ALA B 1 54 ? 39.756 33.287 -32.604 1.00 41.99 53 ALA B N 1
ATOM 4644 C CA . ALA B 1 54 ? 39.704 34.624 -32.034 1.00 41.96 53 ALA B CA 1
ATOM 4645 C C . ALA B 1 54 ? 39.642 35.687 -33.127 1.00 40.69 53 ALA B C 1
ATOM 4646 O O . ALA B 1 54 ? 40.168 35.488 -34.222 1.00 40.90 53 ALA B O 1
ATOM 4648 N N . THR B 1 55 ? 38.999 36.812 -32.820 1.00 40.08 54 THR B N 1
ATOM 4649 C CA . THR B 1 55 ? 39.060 37.998 -33.675 1.00 39.60 54 THR B CA 1
ATOM 4650 C C . THR B 1 55 ? 40.519 38.459 -33.768 1.00 39.05 54 THR B C 1
ATOM 4651 O O . THR B 1 55 ? 41.282 38.340 -32.798 1.00 38.85 54 THR B O 1
ATOM 4655 N N . ILE B 1 56 ? 40.909 38.946 -34.943 1.00 36.64 55 ILE B N 1
ATOM 4656 C CA . ILE B 1 56 ? 42.277 39.383 -35.168 1.00 35.93 55 ILE B CA 1
ATOM 4657 C C . ILE B 1 56 ? 42.336 40.893 -34.991 1.00 32.56 55 ILE B C 1
ATOM 4658 O O . ILE B 1 56 ? 41.487 41.621 -35.513 1.00 33.58 55 ILE B O 1
ATOM 4660 N N . GLY B 1 57 ? 43.339 41.355 -34.248 1.00 29.20 56 GLY B N 1
ATOM 4661 C CA . GLY B 1 57 ? 43.573 42.786 -34.051 1.00 26.31 56 GLY B CA 1
ATOM 4662 C C . GLY B 1 57 ? 44.549 43.323 -35.068 1.00 24.94 56 GLY B C 1
ATOM 4663 O O . GLY B 1 57 ? 45.056 42.577 -35.912 1.00 23.79 56 GLY B O 1
ATOM 4664 N N . VAL B 1 58 ? 44.812 44.628 -34.989 1.00 20.68 57 VAL B N 1
ATOM 4665 C CA . VAL B 1 58 ? 45.766 45.268 -35.888 1.00 21.12 57 VAL B CA 1
ATOM 4666 C C . VAL B 1 58 ? 46.850 46.041 -35.123 1.00 19.37 57 VAL B C 1
ATOM 4667 O O . VAL B 1 58 ? 47.552 46.866 -35.696 1.00 19.49 57 VAL B O 1
ATOM 4671 N N . GLY B 1 59 ? 46.990 45.749 -33.832 1.00 16.00 58 GLY B N 1
ATOM 4672 C CA . GLY B 1 59 ? 47.936 46.472 -32.964 1.00 13.76 58 GLY B CA 1
ATOM 4673 C C . GLY B 1 59 ? 47.202 47.102 -31.794 1.00 14.02 58 GLY B C 1
ATOM 4674 O O . GLY B 1 59 ? 46.075 47.586 -31.953 1.00 12.74 58 GLY B O 1
ATOM 4675 N N . GLU B 1 60 ? 47.857 47.134 -30.639 1.00 12.29 59 GLU B N 1
ATOM 4676 C CA . GLU B 1 60 ? 47.253 47.668 -29.442 1.00 12.22 59 GLU B CA 1
ATOM 4677 C C . GLU B 1 60 ? 48.320 48.415 -28.628 1.00 12.82 59 GLU B C 1
ATOM 4678 O O . GLU B 1 60 ? 49.497 48.083 -28.710 1.00 13.99 59 GLU B O 1
ATOM 4684 N N . GLY B 1 61 ? 47.882 49.365 -27.813 1.00 11.53 60 GLY B N 1
ATOM 4685 C CA . GLY B 1 61 ? 48.775 50.150 -26.968 1.00 11.22 60 GLY B CA 1
ATOM 4686 C C . GLY B 1 61 ? 48.614 49.822 -25.487 1.00 10.53 60 GLY B C 1
ATOM 4687 O O . GLY B 1 61 ? 47.574 49.318 -25.031 1.00 10.91 60 GLY B O 1
ATOM 4688 N N . THR B 1 62 ? 49.652 50.171 -24.731 1.00 10.29 61 THR B N 1
ATOM 4689 C CA . THR B 1 62 ? 49.704 49.969 -23.293 1.00 8.78 61 THR B CA 1
ATOM 4690 C C . THR B 1 62 ? 50.072 51.251 -22.567 1.00 10.41 61 THR B C 1
ATOM 4691 O O . THR B 1 62 ? 50.475 52.248 -23.189 1.00 11.10 61 THR B O 1
ATOM 4695 N N . TRP B 1 63 ? 49.920 51.223 -21.248 1.00 10.42 62 TRP B N 1
ATOM 4696 C CA . TRP B 1 63 ? 50.438 52.240 -20.340 1.00 8.94 62 TRP B CA 1
ATOM 4697 C C . TRP B 1 63 ? 51.812 51.776 -19.843 1.00 9.19 62 TRP B C 1
ATOM 4698 O O . TRP B 1 63 ? 52.229 50.620 -20.071 1.00 9.32 62 TRP B O 1
ATOM 4709 N N . PRO B 1 64 ? 52.555 52.680 -19.193 1.00 7.99 63 PRO B N 1
ATOM 4710 C CA . PRO B 1 64 ? 53.865 52.273 -18.634 1.00 8.39 63 PRO B CA 1
ATOM 4711 C C . PRO B 1 64 ? 53.815 51.128 -17.630 1.00 9.71 63 PRO B C 1
ATOM 4712 O O . PRO B 1 64 ? 54.823 50.464 -17.419 1.00 11.31 63 PRO B O 1
ATOM 4716 N N . SER B 1 65 ? 52.651 50.899 -17.013 1.00 9.31 64 SER B N 1
ATOM 4717 C CA . SER B 1 65 ? 52.449 49.732 -16.153 1.00 10.39 64 SER B CA 1
ATOM 4718 C C . SER B 1 65 ? 52.885 48.433 -16.784 1.00 11.34 64 SER B C 1
ATOM 4719 O O . SER B 1 65 ? 53.294 47.508 -16.059 1.00 11.46 64 SER B O 1
ATOM 4730 N N . ARG B 1 67 ? 55.483 47.734 -18.408 1.00 9.31 66 ARG B N 1
ATOM 4731 C CA . ARG B 1 67 ? 56.888 47.424 -18.113 1.00 11.00 66 ARG B CA 1
ATOM 4732 C C . ARG B 1 67 ? 56.970 46.593 -16.816 1.00 12.70 66 ARG B C 1
ATOM 4733 O O . ARG B 1 67 ? 57.696 45.608 -16.753 1.00 12.27 66 ARG B O 1
ATOM 4741 N N . SER B 1 68 ? 56.221 47.013 -15.793 1.00 10.72 67 SER B N 1
ATOM 4742 C CA A SER B 1 68 ? 56.180 46.298 -14.506 0.50 10.54 67 SER B CA 1
ATOM 4743 C CA B SER B 1 68 ? 56.207 46.298 -14.526 0.50 11.36 67 SER B CA 1
ATOM 4744 C C . SER B 1 68 ? 55.523 44.945 -14.636 1.00 12.63 67 SER B C 1
ATOM 4745 O O . SER B 1 68 ? 56.016 43.955 -14.080 1.00 12.17 67 SER B O 1
ATOM 4750 N N . THR B 1 69 ? 54.410 44.896 -15.361 1.00 10.12 68 THR B N 1
ATOM 4751 C CA . THR B 1 69 ? 53.751 43.593 -15.574 1.00 9.25 68 THR B CA 1
ATOM 4752 C C . THR B 1 69 ? 54.689 42.589 -16.235 1.00 10.36 68 THR B C 1
ATOM 4753 O O . THR B 1 69 ? 54.821 41.471 -15.751 1.00 12.58 68 THR B O 1
ATOM 4757 N N . LEU B 1 70 ? 55.355 42.972 -17.328 1.00 9.61 69 LEU B N 1
ATOM 4758 C CA . LEU B 1 70 ? 56.323 42.078 -17.975 1.00 10.00 69 LEU B CA 1
ATOM 4759 C C . LEU B 1 70 ? 57.447 41.663 -17.023 1.00 11.28 69 LEU B C 1
ATOM 4760 O O . LEU B 1 70 ? 57.830 40.486 -16.980 1.00 12.38 69 LEU B O 1
ATOM 4765 N N . SER B 1 71 ? 57.978 42.610 -16.266 1.00 11.08 70 SER B N 1
ATOM 4766 C CA . SER B 1 71 ? 59.065 42.322 -15.346 1.00 11.71 70 SER B CA 1
ATOM 4767 C C . SER B 1 71 ? 58.611 41.329 -14.274 1.00 12.66 70 SER B C 1
ATOM 4768 O O . SER B 1 71 ? 59.320 40.346 -14.016 1.00 14.52 70 SER B O 1
ATOM 4771 N N . LYS B 1 72 ? 57.432 41.546 -13.692 1.00 12.46 71 LYS B N 1
ATOM 4772 C CA . LYS B 1 72 ? 56.908 40.621 -12.659 1.00 12.32 71 LYS B CA 1
ATOM 4773 C C . LYS B 1 72 ? 56.642 39.230 -13.212 1.00 13.65 71 LYS B C 1
ATOM 4774 O O . LYS B 1 72 ? 56.917 38.231 -12.538 1.00 14.48 71 LYS B O 1
ATOM 4780 N N . ILE B 1 73 ? 56.120 39.140 -14.420 1.00 10.78 72 ILE B N 1
ATOM 4781 C CA . ILE B 1 73 ? 55.845 37.846 -15.041 1.00 10.98 72 ILE B CA 1
ATOM 4782 C C . ILE B 1 73 ? 57.158 37.127 -15.323 1.00 14.14 72 ILE B C 1
ATOM 4783 O O . ILE B 1 73 ? 57.240 35.891 -15.216 1.00 15.92 72 ILE B O 1
ATOM 4788 N N . GLY B 1 74 ? 58.192 37.885 -15.679 1.00 13.33 73 GLY B N 1
ATOM 4789 C CA . GLY B 1 74 ? 59.518 37.322 -15.904 1.00 14.26 73 GLY B CA 1
ATOM 4790 C C . GLY B 1 74 ? 59.992 37.335 -17.326 1.00 14.35 73 GLY B C 1
ATOM 4791 O O . GLY B 1 74 ? 60.906 36.584 -17.678 1.00 14.86 73 GLY B O 1
ATOM 4792 N N . ILE B 1 75 ? 59.352 38.160 -18.137 1.00 13.98 74 ILE B N 1
ATOM 4793 C CA . ILE B 1 75 ? 59.656 38.255 -19.557 1.00 12.65 74 ILE B CA 1
ATOM 4794 C C . ILE B 1 75 ? 60.836 39.189 -19.754 1.00 12.98 74 ILE B C 1
ATOM 4795 O O . ILE B 1 75 ? 60.919 40.241 -19.117 1.00 14.75 74 ILE B O 1
ATOM 4800 N N . ASP B 1 76 ? 61.732 38.790 -20.649 1.00 14.52 75 ASP B N 1
ATOM 4801 C CA . ASP B 1 76 ? 62.896 39.596 -21.000 1.00 13.74 75 ASP B CA 1
ATOM 4802 C C . ASP B 1 76 ? 62.448 40.622 -22.061 1.00 11.51 75 ASP B C 1
ATOM 4803 O O . ASP B 1 76 ? 61.699 40.279 -22.979 1.00 13.99 75 ASP B O 1
ATOM 4808 N N . GLU B 1 77 ? 62.851 41.888 -21.884 1.00 13.17 76 GLU B N 1
ATOM 4809 C CA . GLU B 1 77 ? 62.359 42.957 -22.774 1.00 11.71 76 GLU B CA 1
ATOM 4810 C C . GLU B 1 77 ? 62.804 42.753 -24.217 1.00 12.68 76 GLU B C 1
ATOM 4811 O O . GLU B 1 77 ? 62.058 43.077 -25.166 1.00 13.39 76 GLU B O 1
ATOM 4817 N N . ASN B 1 78 ? 64.020 42.249 -24.418 1.00 13.39 77 ASN B N 1
ATOM 4818 C CA . ASN B 1 78 ? 64.456 41.918 -25.784 1.00 13.64 77 ASN B CA 1
ATOM 4819 C C . ASN B 1 78 ? 63.557 40.825 -26.404 1.00 11.53 77 ASN B C 1
ATOM 4820 O O . ASN B 1 78 ? 63.120 40.946 -27.531 1.00 13.63 77 ASN B O 1
ATOM 4825 N N . ASP B 1 79 ? 63.296 39.750 -25.671 1.00 15.02 78 ASP B N 1
ATOM 4826 C CA . ASP B 1 79 ? 62.380 38.716 -26.181 1.00 15.38 78 ASP B CA 1
ATOM 4827 C C . ASP B 1 79 ? 61.018 39.296 -26.540 1.00 15.22 78 ASP B C 1
ATOM 4828 O O . ASP B 1 79 ? 60.456 39.003 -27.589 1.00 14.87 78 ASP B O 1
ATOM 4833 N N . PHE B 1 80 ? 60.471 40.110 -25.643 1.00 13.41 79 PHE B N 1
ATOM 4834 C CA . PHE B 1 80 ? 59.184 40.739 -25.886 1.00 12.28 79 PHE B CA 1
ATOM 4835 C C . PHE B 1 80 ? 59.148 41.582 -27.159 1.00 13.74 79 PHE B C 1
ATOM 4836 O O . PHE B 1 80 ? 58.293 41.415 -28.014 1.00 13.50 79 PHE B O 1
ATOM 4844 N N . ILE B 1 81 ? 60.097 42.495 -27.291 1.00 13.11 80 ILE B N 1
ATOM 4845 C CA . ILE B 1 81 ? 60.122 43.377 -28.454 1.00 13.29 80 ILE B CA 1
ATOM 4846 C C . ILE B 1 81 ? 60.318 42.576 -29.741 1.00 13.77 80 ILE B C 1
ATOM 4847 O O . ILE B 1 81 ? 59.623 42.806 -30.728 1.00 14.16 80 ILE B O 1
ATOM 4852 N N . ARG B 1 82 ? 61.237 41.619 -29.700 1.00 15.16 81 ARG B N 1
ATOM 4853 C CA . ARG B 1 82 ? 61.554 40.806 -30.867 1.00 15.46 81 ARG B CA 1
ATOM 4854 C C . ARG B 1 82 ? 60.412 39.915 -31.289 1.00 15.43 81 ARG B C 1
ATOM 4855 O O . ARG B 1 82 ? 60.269 39.654 -32.488 1.00 17.25 81 ARG B O 1
ATOM 4863 N N . GLN B 1 83 ? 59.643 39.419 -30.329 1.00 15.75 82 GLN B N 1
ATOM 4864 C CA . GLN B 1 83 ? 58.640 38.391 -30.605 1.00 16.15 82 GLN B CA 1
ATOM 4865 C C . GLN B 1 83 ? 57.205 38.900 -30.769 1.00 18.19 82 GLN B C 1
ATOM 4866 O O . GLN B 1 83 ? 56.354 38.186 -31.315 1.00 18.73 82 GLN B O 1
ATOM 4872 N N . CYS B 1 84 ? 56.920 40.118 -30.299 1.00 15.24 83 CYS B N 1
ATOM 4873 C CA . CYS B 1 84 ? 55.548 40.635 -30.276 1.00 15.24 83 CYS B CA 1
ATOM 4874 C C . CYS B 1 84 ? 55.350 41.817 -31.225 1.00 14.80 83 CYS B C 1
ATOM 4875 O O . CYS B 1 84 ? 54.359 42.536 -31.081 1.00 14.35 83 CYS B O 1
ATOM 4878 N N . ASP B 1 85 ? 56.279 42.028 -32.178 1.00 14.92 84 ASP B N 1
ATOM 4879 C CA A ASP B 1 85 ? 56.222 43.118 -33.134 0.50 15.15 84 ASP B CA 1
ATOM 4880 C CA B ASP B 1 85 ? 56.173 43.135 -33.147 0.50 16.22 84 ASP B CA 1
ATOM 4881 C C . ASP B 1 85 ? 55.959 44.440 -32.407 1.00 16.23 84 ASP B C 1
ATOM 4882 O O . ASP B 1 85 ? 55.113 45.247 -32.800 1.00 18.31 84 ASP B O 1
ATOM 4891 N N . ALA B 1 86 ? 56.698 44.627 -31.326 1.00 13.55 85 ALA B N 1
ATOM 4892 C CA . ALA B 1 86 ? 56.478 45.768 -30.438 1.00 13.95 85 ALA B CA 1
ATOM 4893 C C . ALA B 1 86 ? 57.343 46.958 -30.745 1.00 14.47 85 ALA B C 1
ATOM 4894 O O . ALA B 1 86 ? 58.462 46.840 -31.253 1.00 14.96 85 ALA B O 1
ATOM 4896 N N . SER B 1 87 ? 56.782 48.121 -30.431 1.00 12.21 86 SER B N 1
ATOM 4897 C CA A SER B 1 87 ? 57.528 49.378 -30.474 0.50 10.99 86 SER B CA 1
ATOM 4898 C CA B SER B 1 87 ? 57.508 49.384 -30.481 0.50 12.21 86 SER B CA 1
ATOM 4899 C C . SER B 1 87 ? 57.212 50.177 -29.200 1.00 11.25 86 SER B C 1
ATOM 4900 O O . SER B 1 87 ? 56.361 49.773 -28.396 1.00 12.59 86 SER B O 1
ATOM 4905 N N . PHE B 1 88 ? 57.934 51.290 -28.995 1.00 10.47 87 PHE B N 1
ATOM 4906 C CA . PHE B 1 88 ? 57.840 52.080 -27.767 1.00 12.47 87 PHE B CA 1
ATOM 4907 C C . PHE B 1 88 ? 56.771 53.133 -27.940 1.00 12.39 87 PHE B C 1
ATOM 4908 O O . PHE B 1 88 ? 56.732 53.825 -28.966 1.00 12.55 87 PHE B O 1
ATOM 4916 N N . LYS B 1 89 ? 55.927 53.287 -26.924 1.00 10.90 88 LYS B N 1
ATOM 4917 C CA . LYS B 1 89 ? 54.846 54.276 -26.898 1.00 8.14 88 LYS B CA 1
ATOM 4918 C C . LYS B 1 89 ? 55.092 55.244 -25.770 1.00 8.38 88 LYS B C 1
ATOM 4919 O O . LYS B 1 89 ? 55.174 54.810 -24.623 1.00 9.69 88 LYS B O 1
ATOM 4925 N N . GLN B 1 90 ? 55.154 56.538 -26.092 1.00 9.35 89 GLN B N 1
ATOM 4926 C CA . GLN B 1 90 ? 55.436 57.577 -25.108 1.00 9.85 89 GLN B CA 1
ATOM 4927 C C . GLN B 1 90 ? 54.221 58.437 -24.747 1.00 10.30 89 GLN B C 1
ATOM 4928 O O . GLN B 1 90 ? 54.367 59.423 -23.997 1.00 9.22 89 GLN B O 1
ATOM 4934 N N . GLY B 1 91 ? 53.040 58.039 -25.233 1.00 8.73 90 GLY B N 1
ATOM 4935 C CA . GLY B 1 91 ? 51.805 58.753 -24.947 1.00 9.29 90 GLY B CA 1
ATOM 4936 C C . GLY B 1 91 ? 50.862 58.721 -26.134 1.00 8.78 90 GLY B C 1
ATOM 4937 O O . GLY B 1 91 ? 51.022 57.897 -27.021 1.00 9.34 90 GLY B O 1
ATOM 4938 N N . SER B 1 92 ? 49.925 59.654 -26.158 1.00 8.10 91 SER B N 1
ATOM 4939 C CA . SER B 1 92 ? 48.972 59.802 -27.238 1.00 10.53 91 SER B CA 1
ATOM 4940 C C . SER B 1 92 ? 49.043 61.239 -27.749 1.00 9.42 91 SER B C 1
ATOM 4941 O O . SER B 1 92 ? 48.995 62.170 -26.965 1.00 10.61 91 SER B O 1
ATOM 4944 N N . ARG B 1 93 ? 49.124 61.387 -29.070 1.00 9.51 92 ARG B N 1
ATOM 4945 C CA . ARG B 1 93 ? 49.114 62.673 -29.724 1.00 9.39 92 ARG B CA 1
ATOM 4946 C C . ARG B 1 93 ? 47.741 62.838 -30.374 1.00 9.70 92 ARG B C 1
ATOM 4947 O O . ARG B 1 93 ? 47.345 61.988 -31.171 1.00 10.29 92 ARG B O 1
ATOM 4955 N N . PHE B 1 94 ? 47.078 63.934 -30.033 1.00 9.16 93 PHE B N 1
ATOM 4956 C CA . PHE B 1 94 ? 45.687 64.220 -30.419 1.00 7.22 93 PHE B CA 1
ATOM 4957 C C . PHE B 1 94 ? 45.725 65.321 -31.454 1.00 9.70 93 PHE B C 1
ATOM 4958 O O . PHE B 1 94 ? 46.188 66.412 -31.170 1.00 10.70 93 PHE B O 1
ATOM 4966 N N . ILE B 1 95 ? 45.233 64.984 -32.645 1.00 9.30 94 ILE B N 1
ATOM 4967 C CA . ILE B 1 95 ? 45.310 65.833 -33.840 1.00 9.52 94 ILE B CA 1
ATOM 4968 C C . ILE B 1 95 ? 43.865 66.212 -34.239 1.00 10.68 94 ILE B C 1
ATOM 4969 O O . ILE B 1 95 ? 42.988 65.358 -34.332 1.00 7.98 94 ILE B O 1
ATOM 4974 N N . ASN B 1 96 ? 43.628 67.494 -34.473 1.00 10.45 95 ASN B N 1
ATOM 4975 C CA . ASN B 1 96 ? 42.363 68.005 -34.943 1.00 9.90 95 ASN B CA 1
ATOM 4976 C C . ASN B 1 96 ? 41.176 67.794 -33.988 1.00 8.87 95 ASN B C 1
ATOM 4977 O O . ASN B 1 96 ? 40.013 67.799 -34.425 1.00 9.93 95 ASN B O 1
ATOM 4982 N N . TRP B 1 97 ? 41.467 67.685 -32.690 1.00 10.32 96 TRP B N 1
ATOM 4983 C CA . TRP B 1 97 ? 40.426 67.528 -31.673 1.00 9.99 96 TRP B CA 1
ATOM 4984 C C . TRP B 1 97 ? 39.805 68.850 -31.238 1.00 12.31 96 TRP B C 1
ATOM 4985 O O . TRP B 1 97 ? 38.682 68.885 -30.718 1.00 11.77 96 TRP B O 1
ATOM 4996 N N . CYS B 1 98 ? 40.566 69.942 -31.379 1.00 12.28 97 CYS B N 1
ATOM 4997 C CA . CYS B 1 98 ? 40.154 71.204 -30.769 1.00 11.32 97 CYS B CA 1
ATOM 4998 C C . CYS B 1 98 ? 39.235 72.056 -31.575 1.00 13.18 97 CYS B C 1
ATOM 4999 O O . CYS B 1 98 ? 38.383 72.751 -31.000 1.00 13.72 97 CYS B O 1
ATOM 5002 N N . LYS B 1 99 ? 39.447 72.034 -32.895 1.00 12.41 98 LYS B N 1
ATOM 5003 C CA . LYS B 1 99 ? 38.724 72.922 -33.806 1.00 14.77 98 LYS B CA 1
ATOM 5004 C C . LYS B 1 99 ? 38.365 72.196 -35.073 1.00 13.48 98 LYS B C 1
ATOM 5005 O O . LYS B 1 99 ? 38.964 71.181 -35.413 1.00 13.49 98 LYS B O 1
ATOM 5011 N N . ASP B 1 100 ? 37.387 72.746 -35.781 1.00 13.79 99 ASP B N 1
ATOM 5012 C CA . ASP B 1 100 ? 37.049 72.264 -37.111 1.00 14.21 99 ASP B CA 1
ATOM 5013 C C . ASP B 1 100 ? 38.331 72.329 -37.948 1.00 16.13 99 ASP B C 1
ATOM 5014 O O . ASP B 1 100 ? 38.997 73.368 -37.945 1.00 19.99 99 ASP B O 1
ATOM 5019 N N . PRO B 1 101 ? 38.684 71.234 -38.619 1.00 16.00 100 PRO B N 1
ATOM 5020 C CA . PRO B 1 101 ? 40.010 71.160 -39.245 1.00 16.61 100 PRO B CA 1
ATOM 5021 C C . PRO B 1 101 ? 40.247 72.187 -40.336 1.00 17.93 100 PRO B C 1
ATOM 5022 O O . PRO B 1 101 ? 39.321 72.497 -41.081 1.00 17.68 100 PRO B O 1
ATOM 5026 N N . GLN B 1 102 ? 41.493 72.657 -40.390 1.00 19.29 101 GLN B N 1
ATOM 5027 C CA A GLN B 1 102 ? 41.911 73.476 -41.508 0.50 20.65 101 GLN B CA 1
ATOM 5028 C CA B GLN B 1 102 ? 41.995 73.599 -41.388 0.50 20.41 101 GLN B CA 1
ATOM 5029 C C . GLN B 1 102 ? 43.312 73.046 -41.899 1.00 15.96 101 GLN B C 1
ATOM 5030 O O . GLN B 1 102 ? 44.171 72.746 -41.077 1.00 18.36 101 GLN B O 1
ATOM 5041 N N . SER B 1 103 ? 43.490 72.939 -43.207 1.00 18.40 102 SER B N 1
ATOM 5042 C CA . SER B 1 103 ? 44.740 72.449 -43.758 1.00 18.28 102 SER B CA 1
ATOM 5043 C C . SER B 1 103 ? 45.914 73.351 -43.449 1.00 15.90 102 SER B C 1
ATOM 5044 O O . SER B 1 103 ? 47.048 72.910 -43.433 1.00 18.62 102 SER B O 1
ATOM 5047 N N . ASN B 1 104 ? 45.604 74.618 -43.187 1.00 13.57 103 ASN B N 1
ATOM 5048 C CA . ASN B 1 104 ? 46.605 75.656 -42.973 1.00 13.44 103 ASN B CA 1
ATOM 5049 C C . A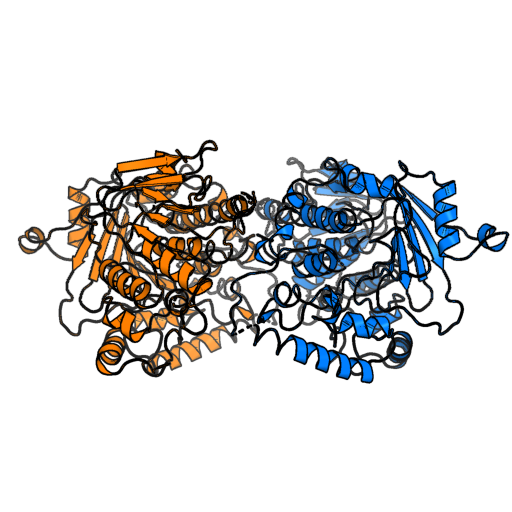SN B 1 104 ? 46.944 75.968 -41.517 1.00 14.24 103 ASN B C 1
ATOM 5050 O O . ASN B 1 104 ? 47.745 76.793 -41.255 1.00 13.59 103 ASN B O 1
ATOM 5055 N N . VAL B 1 105 ? 46.301 75.318 -40.547 1.00 17.75 104 VAL B N 1
ATOM 5056 C CA A VAL B 1 105 ? 46.703 75.524 -39.165 0.50 19.44 104 VAL B CA 1
ATOM 5057 C CA B VAL B 1 105 ? 46.619 75.537 -39.141 0.50 18.62 104 VAL B CA 1
ATOM 5058 C C . VAL B 1 105 ? 46.804 74.186 -38.466 1.00 17.07 104 VAL B C 1
ATOM 5059 O O . VAL B 1 105 ? 45.932 73.318 -38.602 1.00 18.31 104 VAL B O 1
ATOM 5066 N N . ALA B 1 106 ? 47.911 74.051 -37.746 1.00 18.09 105 ALA B N 1
ATOM 5067 C CA . ALA B 1 106 ? 48.178 72.838 -36.999 1.00 17.35 105 ALA B CA 1
ATOM 5068 C C . ALA B 1 106 ? 47.321 72.832 -35.725 1.00 15.45 105 ALA B C 1
ATOM 5069 O O . ALA B 1 106 ? 47.273 73.821 -35.010 1.00 19.57 105 ALA B O 1
ATOM 5071 N N . ASP B 1 107 ? 46.668 71.695 -35.473 1.00 12.64 106 ASP B N 1
ATOM 5072 C CA . ASP B 1 107 ? 45.894 71.452 -34.255 1.00 11.94 106 ASP B CA 1
ATOM 5073 C C . ASP B 1 107 ? 46.354 70.111 -33.707 1.00 8.59 106 ASP B C 1
ATOM 5074 O O . ASP B 1 107 ? 45.936 69.070 -34.150 1.00 10.65 106 ASP B O 1
ATOM 5079 N N . SER B 1 108 ? 47.288 70.172 -32.762 1.00 10.72 107 SER B N 1
ATOM 5080 C CA . SER B 1 108 ? 47.893 68.964 -32.227 1.00 10.76 107 SER B CA 1
ATOM 5081 C C . SER B 1 108 ? 48.401 69.225 -30.839 1.00 13.01 107 SER B C 1
ATOM 5082 O O . SER B 1 108 ? 48.946 70.285 -30.552 1.00 14.48 107 SER B O 1
ATOM 5085 N N . TYR B 1 109 ? 48.179 68.271 -29.937 1.00 10.05 108 TYR B N 1
ATOM 5086 C CA . TYR B 1 109 ? 48.773 68.369 -28.601 1.00 10.58 108 TYR B CA 1
ATOM 5087 C C . TYR B 1 109 ? 49.159 66.966 -28.170 1.00 10.94 108 TYR B C 1
ATOM 5088 O O . TYR B 1 109 ? 48.639 65.968 -28.678 1.00 9.23 108 TYR B O 1
ATOM 5097 N N . LEU B 1 110 ? 50.051 66.901 -27.188 1.00 11.61 109 LEU B N 1
ATOM 5098 C CA . LEU B 1 110 ? 50.507 65.618 -26.664 1.00 9.59 109 LEU B CA 1
ATOM 5099 C C . LEU B 1 110 ? 50.004 65.400 -25.258 1.00 10.29 109 LEU B C 1
ATOM 5100 O O . LEU B 1 110 ? 50.040 66.298 -24.417 1.00 8.55 109 LEU B O 1
ATOM 5105 N N . HIS B 1 111 ? 49.598 64.155 -24.986 1.00 9.64 110 HIS B N 1
ATOM 5106 C CA . HIS B 1 111 ? 49.366 63.663 -23.639 1.00 8.99 110 HIS B CA 1
ATOM 5107 C C . HIS B 1 111 ? 50.497 62.665 -23.386 1.00 9.65 110 HIS B C 1
ATOM 5108 O O . HIS B 1 111 ? 50.435 61.522 -23.840 1.00 8.66 110 HIS B O 1
ATOM 5115 N N . PRO B 1 112 ? 51.586 63.132 -22.749 1.00 9.78 111 PRO B N 1
ATOM 5116 C CA . PRO B 1 112 ? 52.757 62.293 -22.549 1.00 9.70 111 PRO B CA 1
ATOM 5117 C C . PRO B 1 112 ? 52.602 61.370 -21.358 1.00 10.39 111 PRO B C 1
ATOM 5118 O O . PRO B 1 112 ? 51.789 61.626 -20.465 1.00 9.90 111 PRO B O 1
ATOM 5122 N N . PHE B 1 113 ? 53.388 60.292 -21.361 1.00 8.84 112 PHE B N 1
ATOM 5123 C CA . PHE B 1 113 ? 53.453 59.410 -20.181 1.00 8.75 112 PHE B CA 1
ATOM 5124 C C . PHE B 1 113 ? 54.349 59.965 -19.069 1.00 9.83 112 PHE B C 1
ATOM 5125 O O . PHE B 1 113 ? 54.159 59.659 -17.893 1.00 10.54 112 PHE B O 1
ATOM 5133 N N . SER B 1 114 ? 55.329 60.778 -19.440 1.00 9.61 113 SER B N 1
ATOM 5134 C CA . SER B 1 114 ? 56.193 61.405 -18.424 1.00 10.56 113 SER B CA 1
ATOM 5135 C C . SER B 1 114 ? 55.387 62.360 -17.590 1.00 11.70 113 SER B C 1
ATOM 5136 O O . SER B 1 114 ? 54.605 63.153 -18.150 1.00 11.09 113 SER B O 1
ATOM 5139 N N . LEU B 1 115 ? 55.597 62.339 -16.274 1.00 10.93 114 LEU B N 1
ATOM 5140 C CA . LEU B 1 115 ? 54.971 63.311 -15.392 1.00 11.27 114 LEU B CA 1
ATOM 5141 C C . LEU B 1 115 ? 55.671 64.652 -15.535 1.00 12.62 114 LEU B C 1
ATOM 5142 O O . LEU B 1 115 ? 56.868 64.688 -15.882 1.00 14.39 114 LEU B O 1
ATOM 5147 N N . PRO B 1 116 ? 54.947 65.752 -15.272 1.00 11.31 115 PRO B N 1
ATOM 5148 C CA . PRO B 1 116 ? 55.593 67.080 -15.315 1.00 11.65 115 PRO B CA 1
ATOM 5149 C C . PRO B 1 116 ? 56.881 67.143 -14.510 1.00 13.55 115 PRO B C 1
ATOM 5150 O O . PRO B 1 116 ? 56.974 66.577 -13.428 1.00 13.90 115 PRO B O 1
ATOM 5154 N N . HIS B 1 117 ? 57.846 67.849 -15.081 1.00 14.09 116 HIS B N 1
ATOM 5155 C CA . HIS B 1 117 ? 59.188 67.945 -14.518 1.00 13.97 116 HIS B CA 1
ATOM 5156 C C . HIS B 1 117 ? 59.112 68.509 -13.114 1.00 15.53 116 HIS B C 1
ATOM 5157 O O . HIS B 1 117 ? 58.375 69.472 -12.853 1.00 17.72 116 HIS B O 1
ATOM 5164 N N . GLY B 1 118 ? 59.894 67.931 -12.201 1.00 16.27 117 GLY B N 1
ATOM 5165 C CA . GLY B 1 118 ? 59.908 68.412 -10.818 1.00 15.18 117 GLY B CA 1
ATOM 5166 C C . GLY B 1 118 ? 58.681 68.155 -9.979 1.00 16.57 117 GLY B C 1
ATOM 5167 O O . GLY B 1 118 ? 58.464 68.785 -8.948 1.00 17.73 117 GLY B O 1
ATOM 5168 N N . HIS B 1 119 ? 57.859 67.204 -10.407 1.00 15.71 118 HIS B N 1
ATOM 5169 C CA . HIS B 1 119 ? 56.608 66.938 -9.744 1.00 15.56 118 HIS B CA 1
ATOM 5170 C C . HIS B 1 119 ? 56.734 66.574 -8.273 1.00 17.88 118 HIS B C 1
ATOM 5171 O O . HIS B 1 119 ? 55.818 66.811 -7.508 1.00 17.81 118 HIS B O 1
ATOM 5178 N N . GLN B 1 120 ? 57.893 66.031 -7.877 1.00 20.64 119 GLN B N 1
ATOM 5179 C CA . GLN B 1 120 ? 58.136 65.740 -6.468 1.00 24.84 119 GLN B CA 1
ATOM 5180 C C . GLN B 1 120 ? 58.425 67.015 -5.654 1.00 24.00 119 GLN B C 1
ATOM 5181 O O . GLN B 1 120 ? 58.299 66.992 -4.436 1.00 26.88 119 GLN B O 1
ATOM 5187 N N . GLU B 1 121 ? 58.816 68.095 -6.330 1.00 21.54 120 GLU B N 1
ATOM 5188 C CA . GLU B 1 121 ? 59.161 69.379 -5.691 1.00 21.81 120 GLU B CA 1
ATOM 5189 C C . GLU B 1 121 ? 58.019 70.414 -5.752 1.00 21.13 120 GLU B C 1
ATOM 5190 O O . GLU B 1 121 ? 57.829 71.200 -4.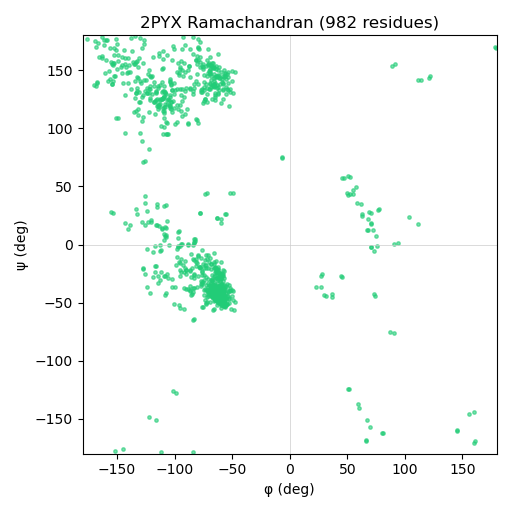821 1.00 22.85 120 GLU B O 1
ATOM 5196 N N . LEU B 1 122 ? 57.273 70.429 -6.857 1.00 19.10 121 LEU B N 1
ATOM 5197 C CA . LEU B 1 122 ? 56.306 71.499 -7.121 1.00 17.90 121 LEU B CA 1
ATOM 5198 C C . LEU B 1 122 ? 55.453 71.083 -8.314 1.00 15.84 121 LEU B C 1
ATOM 5199 O O . LEU B 1 122 ? 55.989 70.607 -9.293 1.00 16.97 121 LEU B O 1
ATOM 5204 N N . ASP B 1 123 ? 54.146 71.321 -8.211 1.00 17.42 122 ASP B N 1
ATOM 5205 C CA . ASP B 1 123 ? 53.222 71.139 -9.328 1.00 15.03 122 ASP B CA 1
ATOM 5206 C C . ASP B 1 123 ? 53.327 72.372 -10.226 1.00 12.65 122 ASP B C 1
ATOM 5207 O O . ASP B 1 123 ? 52.840 73.459 -9.857 1.00 14.19 122 ASP B O 1
ATOM 5212 N N . LEU B 1 124 ? 53.945 72.211 -11.389 1.00 13.28 123 LEU B N 1
ATOM 5213 C CA . LEU B 1 124 ? 54.257 73.345 -12.272 1.00 13.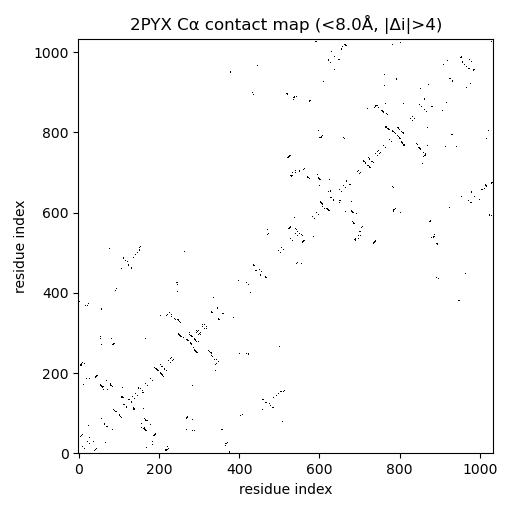67 123 LEU B CA 1
ATOM 5214 C C . LEU B 1 124 ? 53.026 73.906 -12.963 1.00 12.77 123 LEU B C 1
ATOM 5215 O O . LEU B 1 124 ? 53.039 75.046 -13.452 1.00 13.03 123 LEU B O 1
ATOM 5220 N N . CYS B 1 125 ? 51.950 73.117 -13.039 1.00 12.18 124 CYS B N 1
ATOM 5221 C CA . CYS B 1 125 ? 50.815 73.538 -13.870 1.00 11.91 124 CYS B CA 1
ATOM 5222 C C . CYS B 1 125 ? 50.312 74.973 -13.588 1.00 11.35 124 CYS B C 1
ATOM 5223 O O . CYS B 1 125 ? 50.255 75.801 -14.530 1.00 11.28 124 CYS B O 1
ATOM 5226 N N . PRO B 1 126 ? 49.955 75.290 -12.332 1.00 11.34 125 PRO B N 1
ATOM 5227 C CA . PRO B 1 126 ? 49.465 76.667 -12.099 1.00 12.29 125 PRO B CA 1
ATOM 5228 C C . PRO B 1 126 ? 50.502 77.768 -12.424 1.00 12.00 125 PRO B C 1
ATOM 5229 O O . PRO B 1 126 ? 50.126 78.891 -12.735 1.00 11.95 125 PRO B O 1
ATOM 5233 N N . TYR B 1 127 ? 51.779 77.443 -12.325 1.00 12.12 126 TYR B N 1
ATOM 5234 C CA . TYR B 1 127 ? 52.877 78.387 -12.682 1.00 12.72 126 TYR B CA 1
ATOM 5235 C C . TYR B 1 127 ? 53.083 78.533 -14.189 1.00 15.17 126 TYR B C 1
ATOM 5236 O O . TYR B 1 127 ? 53.588 79.553 -14.652 1.00 13.50 126 TYR B O 1
ATOM 5245 N N . TRP B 1 128 ? 52.669 77.536 -14.960 1.00 13.43 127 TRP B N 1
ATOM 5246 C CA . TRP B 1 128 ? 52.650 77.634 -16.408 1.00 11.69 127 TRP B CA 1
ATOM 5247 C C . TRP B 1 128 ? 51.464 78.474 -16.918 1.00 9.99 127 TRP B C 1
ATOM 5248 O O . TRP B 1 128 ? 51.571 79.134 -17.966 1.00 11.74 127 TRP B O 1
ATOM 5259 N N . LEU B 1 129 ? 50.326 78.402 -16.226 1.00 12.84 128 LEU B N 1
ATOM 5260 C CA A LEU B 1 129 ? 49.075 78.999 -16.709 0.50 12.86 128 LEU B CA 1
ATOM 5261 C CA B LEU B 1 129 ? 49.068 79.027 -16.710 0.50 12.68 128 LEU B CA 1
ATOM 5262 C C . LEU B 1 129 ? 49.192 80.434 -17.282 1.00 14.37 128 LEU B C 1
ATOM 5263 O O . LEU B 1 129 ? 48.611 80.725 -18.333 1.00 15.44 128 LEU B O 1
ATOM 5272 N N . PRO B 1 130 ? 49.925 81.323 -16.590 1.00 15.12 129 PRO B N 1
ATOM 5273 C CA . PRO B 1 130 ? 50.014 82.695 -17.118 1.00 15.37 129 PRO B CA 1
ATOM 5274 C C . PRO B 1 130 ? 50.700 82.797 -18.472 1.00 18.42 129 PRO B C 1
ATOM 5275 O O . PRO B 1 130 ? 50.574 83.835 -19.137 1.00 20.05 129 PRO B O 1
ATOM 5279 N N . HIS B 1 131 ? 51.385 81.730 -18.899 1.00 15.57 130 HIS B N 1
ATOM 5280 C CA . HIS B 1 131 ? 52.191 81.706 -20.108 1.00 13.86 130 HIS B CA 1
ATOM 5281 C C . HIS B 1 131 ? 51.621 80.833 -21.226 1.00 12.81 130 HIS B C 1
ATOM 5282 O O . HIS B 1 131 ? 52.266 80.563 -22.212 1.00 13.25 130 HIS B O 1
ATOM 5289 N N . ALA B 1 132 ? 50.367 80.458 -21.075 1.00 15.20 131 ALA B N 1
ATOM 5290 C CA . ALA B 1 132 ? 49.690 79.585 -22.010 1.00 16.23 131 ALA B CA 1
ATOM 5291 C C . ALA B 1 132 ? 49.716 80.056 -23.449 1.00 17.18 131 ALA B C 1
ATOM 5292 O O . ALA B 1 132 ? 49.812 79.235 -24.381 1.00 19.11 131 ALA B O 1
ATOM 5294 N N . GLU B 1 133 ? 49.678 81.380 -23.655 1.00 17.85 132 GLU B N 1
ATOM 5295 C CA . GLU B 1 133 ? 49.699 81.913 -25.010 1.00 20.27 132 GLU B CA 1
ATOM 5296 C C . GLU B 1 133 ? 51.092 81.895 -25.650 1.00 18.91 132 GLU B C 1
ATOM 5297 O O . GLU B 1 133 ? 51.222 82.139 -26.853 1.00 21.93 132 GLU B O 1
ATOM 5303 N N . GLN B 1 134 ? 52.116 81.637 -24.851 1.00 18.97 133 GLN B N 1
ATOM 5304 C CA . GLN B 1 134 ? 53.510 81.706 -25.281 1.00 20.09 133 GLN B CA 1
ATOM 5305 C C . GLN B 1 134 ? 54.117 80.326 -25.469 1.00 20.57 133 GLN B C 1
ATOM 5306 O O . GLN B 1 134 ? 55.013 80.147 -26.268 1.00 18.17 133 GLN B O 1
ATOM 5312 N N . VAL B 1 135 ? 53.639 79.337 -24.720 1.00 18.89 134 VAL B N 1
ATOM 5313 C CA . VAL B 1 135 ? 54.217 78.014 -24.784 1.00 18.10 134 VAL B CA 1
ATOM 5314 C C . VAL B 1 135 ? 53.172 76.999 -24.327 1.00 14.37 134 VAL B C 1
ATOM 5315 O O . VAL B 1 135 ? 52.391 77.289 -23.427 1.00 15.29 134 VAL B O 1
ATOM 5319 N N . SER B 1 136 ? 53.160 75.846 -24.976 1.00 14.38 135 SER B N 1
ATOM 5320 C CA . SER B 1 136 ? 52.244 74.784 -24.566 1.00 13.43 135 SER B CA 1
ATOM 5321 C C . SER B 1 136 ? 52.593 74.265 -23.192 1.00 12.23 135 SER B C 1
ATOM 5322 O O . SER B 1 136 ? 53.760 74.249 -22.789 1.00 14.21 135 SER B O 1
ATOM 5325 N N . PHE B 1 137 ? 51.589 73.750 -22.487 1.00 13.12 136 PHE B N 1
ATOM 5326 C CA . PHE B 1 137 ? 51.820 73.140 -21.189 1.00 11.92 136 PHE B CA 1
ATOM 5327 C C . PHE B 1 137 ? 52.804 71.983 -21.294 1.00 11.74 136 PHE B C 1
ATOM 5328 O O . PHE B 1 137 ? 53.753 71.942 -20.547 1.00 13.19 136 PHE B O 1
ATOM 5336 N N . ALA B 1 138 ? 52.639 71.090 -22.272 1.00 12.09 137 ALA B N 1
ATOM 5337 C CA . ALA B 1 138 ? 53.555 69.956 -22.398 1.00 11.98 137 ALA B CA 1
ATOM 5338 C C . ALA B 1 138 ? 54.988 70.416 -22.707 1.00 13.58 137 ALA B C 1
ATOM 5339 O O . ALA B 1 138 ? 55.939 69.846 -22.152 1.00 13.78 137 ALA B O 1
ATOM 5341 N N . GLU B 1 139 ? 55.155 71.385 -23.612 1.00 13.81 138 GLU B N 1
ATOM 5342 C CA . GLU B 1 139 ? 56.534 71.800 -23.938 1.00 17.01 138 GLU B CA 1
ATOM 5343 C C . GLU B 1 139 ? 57.184 72.447 -22.695 1.00 15.21 138 GLU B C 1
ATOM 5344 O O . GLU B 1 139 ? 58.377 72.247 -22.422 1.00 16.90 138 GLU B O 1
ATOM 5350 N N . ALA B 1 140 ? 56.387 73.188 -21.936 1.00 13.22 139 ALA B N 1
ATOM 5351 C CA . ALA B 1 140 ? 56.866 73.829 -20.693 1.00 12.69 139 ALA B CA 1
ATOM 5352 C C . ALA B 1 140 ? 57.300 72.843 -19.609 1.00 13.83 139 ALA B C 1
ATOM 5353 O O . ALA B 1 140 ? 58.268 73.095 -18.863 1.00 15.75 139 ALA B O 1
ATOM 5355 N N . VAL B 1 141 ? 56.603 71.712 -19.473 1.00 12.32 140 VAL B N 1
ATOM 5356 C CA . VAL B 1 141 ? 56.818 70.827 -18.308 1.00 11.88 140 VAL B CA 1
ATOM 5357 C C . VAL B 1 141 ? 57.359 69.417 -18.632 1.00 12.85 140 VAL B C 1
ATOM 5358 O O . VAL B 1 141 ? 57.626 68.643 -17.720 1.00 14.50 140 VAL B O 1
ATOM 5362 N N . CYS B 1 142 ? 57.572 69.093 -19.891 1.00 14.03 141 CYS B N 1
ATOM 5363 C CA A CYS B 1 142 ? 58.187 67.795 -20.143 0.50 14.31 141 CYS B CA 1
ATOM 5364 C CA B CYS B 1 142 ? 57.959 67.756 -20.306 0.50 16.36 141 CYS B CA 1
ATOM 5365 C C . CYS B 1 142 ? 59.057 67.880 -21.357 1.00 15.06 141 CYS B C 1
ATOM 5366 O O . CYS B 1 142 ? 59.051 68.886 -22.060 1.00 19.64 141 CYS B O 1
ATOM 5371 N N . SER B 1 143 ? 59.926 66.878 -21.502 1.00 13.74 142 SER B N 1
ATOM 5372 C CA . SER B 1 143 ? 60.811 66.802 -22.660 1.00 13.80 142 SER B CA 1
ATOM 5373 C C . SER B 1 143 ? 60.177 65.997 -23.796 1.00 12.97 142 SER B C 1
ATOM 5374 O O . SER B 1 143 ? 60.541 66.112 -24.959 1.00 12.19 142 SER B O 1
ATOM 5377 N N . GLN B 1 144 ? 59.183 65.164 -23.471 1.00 13.45 143 GLN B N 1
ATOM 5378 C CA . GLN B 1 144 ? 58.577 64.333 -24.504 1.00 13.46 143 GLN B CA 1
ATOM 5379 C C . GLN B 1 144 ? 57.861 65.083 -25.611 1.00 14.26 143 GLN B C 1
ATOM 5380 O O . GLN B 1 144 ? 57.729 64.549 -26.729 1.00 17.58 143 GLN B O 1
ATOM 5386 N N . GLN B 1 145 ? 57.325 66.270 -25.354 1.00 14.90 144 GLN B N 1
ATOM 5387 C CA . GLN B 1 145 ? 56.692 67.001 -26.442 1.00 16.30 144 GLN B CA 1
ATOM 5388 C C . GLN B 1 145 ? 57.702 67.191 -27.585 1.00 17.27 144 GLN B C 1
ATOM 5389 O O . GLN B 1 145 ? 57.445 66.827 -28.736 1.00 20.96 144 GLN B O 1
ATOM 5395 N N . VAL B 1 146 ? 58.847 67.741 -27.259 1.00 16.31 145 VAL B N 1
ATOM 5396 C CA . VAL B 1 146 ? 59.868 68.002 -28.277 1.00 13.65 145 VAL B CA 1
ATOM 5397 C C . VAL B 1 146 ? 60.470 66.705 -28.837 1.00 13.47 145 VAL B C 1
ATOM 5398 O O . VAL B 1 146 ? 60.625 66.560 -30.035 1.00 14.33 145 VAL B O 1
ATOM 5402 N N . LEU B 1 147 ? 60.754 65.755 -27.961 1.00 11.67 146 LEU B N 1
ATOM 5403 C CA . LEU B 1 147 ? 61.500 64.555 -28.370 1.00 11.58 146 LEU B CA 1
ATOM 5404 C C . LEU B 1 147 ? 60.635 63.646 -29.244 1.00 12.00 146 LEU B C 1
ATOM 5405 O O . LEU B 1 147 ? 61.126 63.026 -30.179 1.00 13.64 146 LEU B O 1
ATOM 5410 N N . THR B 1 148 ? 59.339 63.515 -28.911 1.00 13.60 147 THR B N 1
ATOM 5411 C CA . THR B 1 148 ? 58.458 62.705 -29.738 1.00 13.17 147 THR B CA 1
ATOM 5412 C C . THR B 1 148 ? 58.164 63.369 -31.072 1.00 12.90 147 THR B C 1
ATOM 5413 O O . THR B 1 148 ? 57.970 62.675 -32.056 1.00 13.86 147 THR B O 1
ATOM 5417 N N . GLN B 1 149 ? 58.176 64.699 -31.100 1.00 13.54 148 GLN B N 1
ATOM 5418 C CA . GLN B 1 149 ? 58.054 65.410 -32.373 1.00 17.70 148 GLN B CA 1
ATOM 5419 C C . GLN B 1 149 ? 59.238 65.096 -33.309 1.00 17.58 148 GLN B C 1
ATOM 5420 O O . GLN B 1 149 ? 59.071 65.016 -34.523 1.00 19.65 148 GLN B O 1
ATOM 5426 N N . LEU B 1 150 ? 60.412 64.881 -32.732 1.00 16.11 149 LEU B N 1
ATOM 5427 C CA . LEU B 1 150 ? 61.607 64.457 -33.477 1.00 16.74 149 LEU B CA 1
ATOM 5428 C C . LEU B 1 150 ? 61.670 62.948 -33.747 1.00 18.49 149 LEU B C 1
ATOM 5429 O O . LEU B 1 150 ? 62.654 62.448 -34.325 1.00 18.51 149 LEU B O 1
ATOM 5434 N N . GLY B 1 151 ? 60.633 62.204 -33.339 1.00 16.54 150 GLY B N 1
ATOM 5435 C CA . GLY B 1 151 ? 60.565 60.776 -33.535 1.00 15.70 150 GLY B CA 1
ATOM 5436 C C . GLY B 1 151 ? 61.548 59.963 -32.712 1.00 12.04 150 GLY B C 1
ATOM 5437 O O . GLY B 1 151 ? 61.905 58.840 -33.102 1.00 11.99 150 GLY B O 1
ATOM 5438 N N . LEU B 1 152 ? 61.920 60.493 -31.553 1.00 11.85 151 LEU B N 1
ATOM 5439 C CA . LEU B 1 152 ? 62.883 59.846 -30.691 1.00 11.06 151 LEU B CA 1
ATOM 5440 C C . LEU B 1 152 ? 62.275 58.840 -29.692 1.00 12.02 151 LEU B C 1
ATOM 5441 O O . LEU B 1 152 ? 61.122 59.006 -29.241 1.00 13.60 151 LEU B O 1
ATOM 5446 N N . ALA B 1 153 ? 63.075 57.835 -29.348 1.00 11.04 152 ALA B N 1
ATOM 5447 C CA . ALA B 1 153 ? 62.725 56.767 -28.445 1.00 9.89 152 ALA B CA 1
ATOM 5448 C C . ALA B 1 153 ? 62.832 57.219 -26.973 1.00 10.53 152 ALA B C 1
ATOM 5449 O O . ALA B 1 153 ? 63.351 58.307 -26.691 1.00 11.98 152 ALA B O 1
ATOM 5451 N N . PRO B 1 154 ? 62.309 56.401 -26.046 1.00 10.61 153 PRO B N 1
ATOM 5452 C CA . PRO B 1 154 ? 62.371 56.781 -24.621 1.00 11.00 153 PRO B CA 1
ATOM 5453 C C . PRO B 1 154 ? 63.617 56.357 -23.872 1.00 11.39 153 PRO B C 1
ATOM 5454 O O . PRO B 1 154 ? 63.709 56.580 -22.672 1.00 11.43 153 PRO B O 1
ATOM 5458 N N . LYS B 1 155 ? 64.520 55.689 -24.578 1.00 11.97 154 LYS B N 1
ATOM 5459 C CA . LYS B 1 155 ? 65.723 55.120 -23.966 1.00 12.25 154 LYS B CA 1
ATOM 5460 C C . LYS B 1 155 ? 66.721 54.848 -25.082 1.00 13.18 154 LYS B C 1
ATOM 5461 O O . LYS B 1 155 ? 66.412 55.024 -26.255 1.00 12.96 154 LYS B O 1
ATOM 5467 N N . SER B 1 156 ? 67.915 54.399 -24.674 1.00 14.50 155 SER B N 1
ATOM 5468 C CA A SER B 1 156 ? 68.954 54.024 -25.626 0.50 15.09 155 SER B CA 1
ATOM 5469 C CA B SER B 1 156 ? 68.987 54.043 -25.592 0.50 14.51 155 SER B CA 1
ATOM 5470 C C . SER B 1 156 ? 69.274 52.548 -25.451 1.00 15.09 155 SER B C 1
ATOM 5471 O O . SER B 1 156 ? 68.823 51.910 -24.508 1.00 15.66 155 SER B O 1
ATOM 5476 N N . ILE B 1 157 ? 70.061 51.997 -26.377 1.00 13.93 156 ILE B N 1
ATOM 5477 C CA . ILE B 1 157 ? 70.380 50.581 -26.324 1.00 17.01 156 ILE B CA 1
ATOM 5478 C C . ILE B 1 157 ? 71.214 50.213 -25.088 1.00 15.92 156 ILE B C 1
ATOM 5479 O O . ILE B 1 157 ? 71.250 49.050 -24.686 1.00 16.62 156 ILE B O 1
ATOM 5484 N N . VAL B 1 158 ? 71.874 51.200 -24.479 1.00 15.82 157 VAL B N 1
ATOM 5485 C CA . VAL B 1 158 ? 72.656 50.949 -23.269 1.00 16.43 157 VAL B CA 1
ATOM 5486 C C . VAL B 1 158 ? 71.814 50.965 -22.003 1.00 17.67 157 VAL B C 1
ATOM 5487 O O . VAL B 1 158 ? 72.285 50.572 -20.931 1.00 19.32 157 VAL B O 1
ATOM 5491 N N . THR B 1 159 ? 70.577 51.445 -22.122 1.00 16.26 158 THR B N 1
ATOM 5492 C CA . THR B 1 159 ? 69.668 51.528 -20.990 1.00 15.43 158 THR B CA 1
ATOM 5493 C C . THR B 1 159 ? 69.185 50.116 -20.613 1.00 13.96 158 THR B C 1
ATOM 5494 O O . THR B 1 159 ? 68.862 49.290 -21.482 1.00 15.20 158 THR B O 1
ATOM 5498 N N . ALA B 1 160 ? 69.135 49.843 -19.309 1.00 15.93 159 ALA B N 1
ATOM 5499 C CA . ALA B 1 160 ? 68.708 48.536 -18.801 1.00 15.39 159 ALA B CA 1
ATOM 5500 C C . ALA B 1 160 ? 67.271 48.200 -19.197 1.00 13.77 159 ALA B C 1
ATOM 5501 O O . ALA B 1 160 ? 66.453 49.098 -19.427 1.00 13.67 159 ALA B O 1
ATOM 5503 N N . GLN B 1 161 ? 66.986 46.916 -19.300 1.00 15.03 160 GLN B N 1
ATOM 5504 C CA . GLN B 1 161 ? 65.629 46.459 -19.617 1.00 13.63 160 GLN B CA 1
ATOM 5505 C C . GLN B 1 161 ? 64.611 47.078 -18.676 1.00 13.81 160 GLN B C 1
ATOM 5506 O O . GLN B 1 161 ? 64.807 47.104 -17.452 1.00 13.92 160 GLN B O 1
ATOM 5512 N N . TYR B 1 162 ? 63.550 47.618 -19.272 1.00 12.89 161 TYR B N 1
ATOM 5513 C CA . TYR B 1 162 ? 62.430 48.239 -18.551 1.00 12.87 161 TYR B CA 1
ATOM 5514 C C . TYR B 1 162 ? 62.744 49.579 -17.858 1.00 12.56 161 TYR B C 1
ATOM 5515 O O . TYR B 1 162 ? 61.842 50.203 -17.293 1.00 13.51 161 TYR B O 1
ATOM 5524 N N . HIS B 1 163 ? 63.984 50.037 -17.919 1.00 13.26 162 HIS B N 1
ATOM 5525 C CA . HIS B 1 163 ? 64.338 51.358 -17.444 1.00 13.07 162 HIS B CA 1
ATOM 5526 C C . HIS B 1 163 ? 64.232 52.329 -18.574 1.00 13.35 162 HIS B C 1
ATOM 5527 O O . HIS B 1 163 ? 64.073 51.939 -19.736 1.00 11.98 162 HIS B O 1
ATOM 5534 N N . PHE B 1 164 ? 64.365 53.617 -18.264 1.00 14.47 163 PHE B N 1
ATOM 5535 C CA . PHE B 1 164 ? 64.097 54.636 -19.254 1.00 13.08 163 PHE B CA 1
ATOM 5536 C C . PHE B 1 164 ? 64.717 55.981 -18.963 1.00 12.96 163 PHE B C 1
ATOM 5537 O O . PHE B 1 164 ? 65.075 56.264 -17.817 1.00 16.07 163 PHE B O 1
ATOM 5545 N N . GLN B 1 165 ? 64.863 56.774 -20.025 1.00 14.02 164 GLN B N 1
ATOM 5546 C CA A GLN B 1 165 ? 65.132 58.204 -19.902 0.50 13.87 164 GLN B CA 1
ATOM 5547 C CA B GLN B 1 165 ? 65.138 58.192 -19.916 0.50 13.89 164 GLN B CA 1
ATOM 5548 C C . GLN B 1 165 ? 63.827 58.962 -19.777 1.00 15.69 164 GLN B C 1
ATOM 5549 O O . GLN B 1 165 ? 63.732 59.900 -18.989 1.00 17.44 164 GLN B O 1
ATOM 5560 N N . ASN B 1 166 ? 62.810 58.533 -20.527 1.00 11.53 165 ASN B N 1
ATOM 5561 C CA . ASN B 1 166 ? 61.449 59.078 -20.365 1.00 10.25 165 ASN B CA 1
ATOM 5562 C C . ASN B 1 166 ? 60.484 57.904 -20.299 1.00 10.72 165 ASN B C 1
ATOM 5563 O O . ASN B 1 166 ? 60.699 56.909 -20.979 1.00 10.65 165 ASN B O 1
ATOM 5568 N N . ASN B 1 167 ? 59.428 58.019 -19.481 1.00 11.03 166 ASN B N 1
ATOM 5569 C CA . ASN B 1 167 ? 58.536 56.867 -19.230 1.00 10.43 166 ASN B CA 1
ATOM 5570 C C . ASN B 1 167 ? 57.851 56.425 -20.502 1.00 11.07 166 ASN B C 1
ATOM 5571 O O . ASN B 1 167 ? 57.535 57.224 -21.375 1.00 9.90 166 ASN B O 1
ATOM 5576 N N . TYR B 1 168 ? 57.637 55.121 -20.628 1.00 9.59 167 TYR B N 1
ATOM 5577 C CA . TYR B 1 168 ? 57.060 54.576 -21.816 1.00 9.55 167 TYR B CA 1
ATOM 5578 C C . TYR B 1 168 ? 56.243 53.340 -21.509 1.00 9.56 167 TYR B C 1
ATOM 5579 O O . TYR B 1 168 ? 56.461 52.665 -20.494 1.00 9.78 167 TYR B O 1
ATOM 5588 N N . GLY B 1 169 ? 55.328 53.052 -22.439 1.00 9.88 168 GLY B N 1
ATOM 5589 C CA . GLY B 1 169 ? 54.717 51.741 -22.599 1.00 10.00 168 GLY B CA 1
ATOM 5590 C C . GLY B 1 169 ? 54.984 51.256 -24.016 1.00 10.29 168 GLY B C 1
ATOM 5591 O O . GLY B 1 169 ? 56.008 51.608 -24.644 1.00 9.79 168 GLY B O 1
ATOM 5592 N N . TYR B 1 170 ? 54.056 50.473 -24.566 1.00 9.81 169 TYR B N 1
ATOM 5593 C CA . TYR B 1 170 ? 54.310 49.838 -25.837 1.00 9.97 169 TYR B CA 1
ATOM 5594 C C . TYR B 1 170 ? 53.135 49.900 -26.816 1.00 11.08 169 TYR B C 1
ATOM 5595 O O . TYR B 1 170 ? 51.967 50.055 -26.417 1.00 10.50 169 TYR B O 1
ATOM 5604 N N . HIS B 1 171 ? 53.496 49.770 -28.078 1.00 10.97 170 HIS B N 1
ATOM 5605 C CA . HIS B 1 171 ? 52.598 49.314 -29.111 1.00 9.91 170 HIS B CA 1
ATOM 5606 C C . HIS B 1 171 ? 52.975 47.867 -29.395 1.00 11.99 170 HIS B C 1
ATOM 5607 O O . HIS B 1 171 ? 54.164 47.541 -29.465 1.00 12.16 170 HIS B O 1
ATOM 5614 N N . LEU B 1 172 ? 51.982 47.007 -29.573 1.00 10.74 171 LEU B N 1
ATOM 5615 C CA . LEU B 1 172 ? 52.249 45.584 -29.735 1.00 11.36 171 LEU B CA 1
ATOM 5616 C C . LEU B 1 172 ? 51.185 44.874 -30.558 1.00 13.16 171 LEU B C 1
ATOM 5617 O O . LEU B 1 172 ? 50.103 45.389 -30.763 1.00 12.93 171 LEU B O 1
ATOM 5622 N N . ASN B 1 173 ? 51.539 43.685 -31.030 1.00 12.03 172 ASN B N 1
ATOM 5623 C CA . ASN B 1 173 ? 50.606 42.766 -31.674 1.00 12.96 172 ASN B CA 1
ATOM 5624 C C . ASN B 1 173 ? 50.092 41.828 -30.580 1.00 12.24 172 ASN B C 1
ATOM 5625 O O . ASN B 1 173 ? 50.849 41.026 -30.019 1.00 13.09 172 ASN B O 1
ATOM 5630 N N . ALA B 1 174 ? 48.821 41.962 -30.229 1.00 13.67 173 ALA B N 1
ATOM 5631 C CA . ALA B 1 174 ? 48.280 41.258 -29.082 1.00 13.49 173 ALA B CA 1
ATOM 5632 C C . ALA B 1 174 ? 48.274 39.751 -29.287 1.00 12.28 173 ALA B C 1
ATOM 5633 O O . ALA B 1 174 ? 48.438 39.010 -28.324 1.00 15.51 173 ALA B O 1
ATOM 5635 N N . ALA B 1 175 ? 48.047 39.280 -30.519 1.00 13.59 174 ALA B N 1
ATOM 5636 C CA . ALA B 1 175 ? 48.073 37.837 -30.745 1.00 14.36 174 ALA B CA 1
ATOM 5637 C C . ALA B 1 175 ? 49.452 37.240 -30.487 1.00 12.28 174 ALA B C 1
ATOM 5638 O O . ALA B 1 175 ? 49.600 36.188 -29.851 1.00 13.84 174 ALA B O 1
ATOM 5640 N N . LYS B 1 176 ? 50.492 37.915 -30.973 1.00 11.85 175 LYS B N 1
ATOM 5641 C CA . LYS B 1 176 ? 51.867 37.460 -30.707 1.00 13.21 175 LYS B CA 1
ATOM 5642 C C . LYS B 1 176 ? 52.209 37.550 -29.231 1.00 12.78 175 LYS B C 1
ATOM 5643 O O . LYS B 1 176 ? 52.897 36.676 -28.690 1.00 13.57 175 LYS B O 1
ATOM 5649 N N . PHE B 1 177 ? 51.697 38.590 -28.555 1.00 12.11 176 PHE B N 1
ATOM 5650 C CA . PHE B 1 177 ? 51.914 38.712 -27.119 1.00 12.13 176 PHE B CA 1
ATOM 5651 C C . PHE B 1 177 ? 51.279 37.557 -26.355 1.00 10.85 176 PHE B C 1
ATOM 5652 O O . PHE B 1 177 ? 51.900 36.953 -25.475 1.00 12.42 176 PHE B O 1
ATOM 5660 N N . SER B 1 178 ? 50.023 37.238 -26.685 1.00 11.80 177 SER B N 1
ATOM 5661 C CA . SER B 1 178 ? 49.331 36.078 -26.089 1.00 13.07 177 SER B CA 1
ATOM 5662 C C . SER B 1 178 ? 50.104 34.764 -26.295 1.00 12.80 177 SER B C 1
ATOM 5663 O O . SER B 1 178 ? 50.154 33.911 -25.416 1.00 14.14 177 SER B O 1
ATOM 5666 N N . GLN B 1 179 ? 50.715 34.616 -27.474 1.00 13.24 178 GLN B N 1
ATOM 5667 C CA . GLN B 1 179 ? 51.506 33.434 -27.761 1.00 15.49 178 GLN B CA 1
ATOM 5668 C C . GLN B 1 179 ? 52.758 33.372 -26.903 1.00 13.01 178 GLN B C 1
ATOM 5669 O O . GLN B 1 179 ? 53.111 32.314 -26.364 1.00 14.58 178 GLN B O 1
ATOM 5675 N N . LEU B 1 180 ? 53.439 34.505 -26.762 1.00 11.79 179 LEU B N 1
ATOM 5676 C CA . LEU B 1 180 ? 54.621 34.562 -25.913 1.00 13.91 179 LEU B CA 1
ATOM 5677 C C . LEU B 1 180 ? 54.251 34.225 -24.456 1.00 13.05 179 LEU B C 1
ATOM 5678 O O . LEU B 1 180 ? 54.948 33.458 -23.784 1.00 14.29 179 LEU B O 1
ATOM 5683 N N . LEU B 1 181 ? 53.151 34.826 -23.980 1.00 12.41 180 LEU B N 1
ATOM 5684 C CA . LEU B 1 181 ? 52.699 34.558 -22.612 1.00 12.73 180 LEU B CA 1
ATOM 5685 C C . LEU B 1 181 ? 52.314 33.107 -22.438 1.00 12.22 180 LEU B C 1
ATOM 5686 O O . LEU B 1 181 ? 52.640 32.520 -21.407 1.00 13.63 180 LEU B O 1
ATOM 5691 N N . THR B 1 182 ? 51.652 32.520 -23.426 1.00 12.22 181 THR B N 1
ATOM 5692 C CA . THR B 1 182 ? 51.296 31.090 -23.325 1.00 12.39 181 THR B CA 1
ATOM 5693 C C . THR B 1 182 ? 52.553 30.242 -23.111 1.00 13.70 181 THR B C 1
ATOM 5694 O O . THR B 1 182 ? 52.621 29.387 -22.206 1.00 14.23 181 THR B O 1
ATOM 5698 N N . GLU B 1 183 ? 53.569 30.473 -23.953 1.00 13.30 182 GLU B N 1
ATOM 5699 C CA . GLU B 1 183 ? 54.817 29.734 -23.825 1.00 15.54 182 GLU B CA 1
ATOM 5700 C C . GLU B 1 183 ? 55.490 29.924 -22.475 1.00 15.29 182 GLU B C 1
ATOM 5701 O O . GLU B 1 183 ? 55.876 28.964 -21.805 1.00 16.24 182 GLU B O 1
ATOM 5707 N N . HIS B 1 184 ? 55.614 31.175 -22.044 1.00 13.67 183 HIS B N 1
ATOM 5708 C CA . HIS B 1 184 ? 56.277 31.491 -20.801 1.00 12.93 183 HIS B CA 1
ATOM 5709 C C . HIS B 1 184 ? 55.531 30.906 -19.600 1.00 13.38 183 HIS B C 1
ATOM 5710 O O . HIS B 1 184 ? 56.127 30.290 -18.702 1.00 15.43 183 HIS B O 1
ATOM 5717 N N . CYS B 1 185 ? 54.216 31.097 -19.580 1.00 14.66 184 CYS B N 1
ATOM 5718 C CA . CYS B 1 185 ? 53.422 30.680 -18.423 1.00 13.69 184 CYS B CA 1
ATOM 5719 C C . CYS B 1 185 ? 53.407 29.172 -18.247 1.00 12.66 184 CYS B C 1
ATOM 5720 O O . CYS B 1 185 ? 53.436 28.679 -17.124 1.00 13.20 184 CYS B O 1
ATOM 5723 N N . THR B 1 186 ? 53.361 28.452 -19.372 1.00 12.54 185 THR B N 1
ATOM 5724 C CA . THR B 1 186 ? 53.314 26.999 -19.306 1.00 14.22 185 THR B CA 1
ATOM 5725 C C . THR B 1 186 ? 54.701 26.400 -19.145 1.00 16.02 185 THR B C 1
ATOM 5726 O O . THR B 1 186 ? 54.873 25.420 -18.431 1.00 17.89 185 THR B O 1
ATOM 5730 N N . GLN B 1 187 ? 55.707 26.971 -19.794 1.00 16.08 186 GLN B N 1
ATOM 5731 C CA . GLN B 1 187 ? 57.029 26.350 -19.724 1.00 17.45 186 GLN B CA 1
ATOM 5732 C C . GLN B 1 187 ? 57.837 26.771 -18.512 1.00 18.56 186 GLN B C 1
ATOM 5733 O O . GLN B 1 187 ? 58.677 26.020 -17.996 1.00 20.90 186 GLN B O 1
ATOM 5739 N N . LYS B 1 188 ? 57.569 27.972 -18.015 1.00 15.89 187 LYS B N 1
ATOM 5740 C CA . LYS B 1 188 ? 58.326 28.502 -16.909 1.00 15.99 187 LYS B CA 1
ATOM 5741 C C . LYS B 1 188 ? 57.534 28.668 -15.603 1.00 15.08 187 LYS B C 1
ATOM 5742 O O . LYS B 1 188 ? 58.116 28.555 -14.521 1.00 17.16 187 LYS B O 1
ATOM 5748 N N . LEU B 1 189 ? 56.221 28.930 -15.706 1.00 13.64 188 LEU B N 1
ATOM 5749 C CA . LEU B 1 189 ? 55.427 29.275 -14.516 1.00 13.67 188 LEU B CA 1
ATOM 5750 C C . LEU B 1 189 ? 54.462 28.178 -14.096 1.00 14.96 188 LEU B C 1
ATOM 5751 O O . LEU B 1 189 ? 53.689 28.381 -13.144 1.00 15.12 188 LEU B O 1
ATOM 5756 N N . GLY B 1 190 ? 54.486 27.025 -14.775 1.00 14.10 189 GLY B N 1
ATOM 5757 C CA . GLY B 1 190 ? 53.680 25.868 -14.342 1.00 15.33 189 GLY B CA 1
ATOM 5758 C C . GLY B 1 190 ? 52.185 25.940 -14.551 1.00 13.67 189 GLY B C 1
ATOM 5759 O O . GLY B 1 190 ? 51.445 25.106 -14.028 1.00 14.24 189 GLY B O 1
ATOM 5760 N N . VAL B 1 191 ? 51.714 26.905 -15.329 1.00 12.19 190 VAL B N 1
ATOM 5761 C CA . VAL B 1 191 ? 50.304 27.023 -15.585 1.00 13.46 190 VAL B CA 1
ATOM 5762 C C . VAL B 1 191 ? 49.826 25.890 -16.476 1.00 14.45 190 VAL B C 1
ATOM 5763 O O . VAL B 1 191 ? 50.462 25.546 -17.477 1.00 14.22 190 VAL B O 1
ATOM 5767 N N . THR B 1 192 ? 48.701 25.285 -16.098 1.00 13.44 191 THR B N 1
ATOM 5768 C CA . THR B 1 192 ? 48.101 24.222 -16.884 1.00 13.62 191 THR B CA 1
ATOM 5769 C C . THR B 1 192 ? 47.240 24.848 -17.969 1.00 17.48 191 THR B C 1
ATOM 5770 O O . THR B 1 192 ? 46.449 25.759 -17.707 1.00 17.54 191 THR B O 1
ATOM 5774 N N . HIS B 1 193 ? 47.398 24.374 -19.201 1.00 14.80 192 HIS B N 1
ATOM 5775 C CA . HIS B 1 193 ? 46.729 24.909 -20.344 1.00 14.80 192 HIS B CA 1
ATOM 5776 C C . HIS B 1 193 ? 45.903 23.794 -20.983 1.00 16.48 192 HIS B C 1
ATOM 5777 O O . HIS B 1 193 ? 46.469 22.740 -21.321 1.00 18.03 192 HIS B O 1
ATOM 5784 N N . ILE B 1 194 ? 44.600 24.019 -21.141 1.00 16.16 193 ILE B N 1
ATOM 5785 C CA . ILE B 1 194 ? 43.652 23.116 -21.786 1.00 18.34 193 ILE B CA 1
ATOM 5786 C C . ILE B 1 194 ? 43.022 23.909 -22.928 1.00 19.09 193 ILE B C 1
ATOM 5787 O O . ILE B 1 194 ? 42.577 25.045 -22.724 1.00 17.44 193 ILE B O 1
ATOM 5792 N N . ARG B 1 195 ? 42.976 23.368 -24.154 1.00 18.29 194 ARG B N 1
ATOM 5793 C CA . ARG B 1 195 ? 42.178 23.973 -25.199 1.00 20.84 194 ARG B CA 1
ATOM 5794 C C . ARG B 1 195 ? 40.990 23.077 -25.474 1.00 22.84 194 ARG B C 1
ATOM 5795 O O . ARG B 1 195 ? 41.120 21.987 -26.047 1.00 23.51 194 ARG B O 1
ATOM 5803 N N . ASP B 1 196 ? 39.817 23.530 -25.074 1.00 20.36 195 ASP B N 1
ATOM 5804 C CA . ASP B 1 196 ? 38.629 22.671 -25.099 1.00 20.77 195 ASP B CA 1
ATOM 5805 C C . ASP B 1 196 ? 37.394 23.518 -24.935 1.00 22.36 195 ASP B C 1
ATOM 5806 O O . ASP B 1 196 ? 37.466 24.678 -24.492 1.00 20.59 195 ASP B O 1
ATOM 5811 N N . HIS B 1 197 ? 36.267 22.937 -25.326 1.00 22.20 196 HIS B N 1
ATOM 5812 C CA . HIS B 1 197 ? 34.963 23.554 -25.185 1.00 24.36 196 HIS B CA 1
ATOM 5813 C C . HIS B 1 197 ? 34.410 23.230 -23.811 1.00 21.51 196 HIS B C 1
ATOM 5814 O O . HIS B 1 197 ? 34.624 22.134 -23.278 1.00 21.01 196 HIS B O 1
ATOM 5821 N N . VAL B 1 198 ? 33.714 24.199 -23.247 1.00 23.53 197 VAL B N 1
ATOM 5822 C CA . VAL B 1 198 ? 32.983 24.019 -21.995 1.00 22.90 197 VAL B CA 1
ATOM 5823 C C . VAL B 1 198 ? 31.507 23.919 -22.334 1.00 21.85 197 VAL B C 1
ATOM 5824 O O . VAL B 1 198 ? 30.956 24.833 -22.914 1.00 23.62 197 VAL B O 1
ATOM 5828 N N . SER B 1 199 ? 30.881 22.800 -21.991 1.00 21.68 198 SER B N 1
ATOM 5829 C CA . SER B 1 199 ? 29.470 22.570 -22.298 1.00 22.59 198 SER B CA 1
ATOM 5830 C C . SER B 1 199 ? 28.499 23.038 -21.202 1.00 24.29 198 SER B C 1
ATOM 5831 O O . SER B 1 199 ? 27.327 23.319 -21.477 1.00 27.54 198 SER B O 1
ATOM 5834 N N . GLN B 1 200 ? 28.978 23.098 -19.966 1.00 22.81 199 GLN B N 1
ATOM 5835 C CA . GLN B 1 200 ? 28.114 23.404 -18.822 1.00 21.28 199 GLN B CA 1
ATOM 5836 C C . GLN B 1 200 ? 28.919 24.010 -17.701 1.00 17.84 199 GLN B C 1
ATOM 5837 O O . GLN B 1 200 ? 30.005 23.548 -17.398 1.00 18.49 199 GLN B O 1
ATOM 5843 N N . ILE B 1 201 ? 28.339 25.038 -17.081 1.00 17.79 200 ILE B N 1
ATOM 5844 C CA . ILE B 1 201 ? 28.849 25.597 -15.838 1.00 17.71 200 ILE B CA 1
ATOM 5845 C C . ILE B 1 201 ? 27.968 25.098 -14.692 1.00 17.18 200 ILE B C 1
ATOM 5846 O O . ILE B 1 201 ? 26.761 25.333 -14.702 1.00 19.10 200 ILE B O 1
ATOM 5851 N N . ILE B 1 202 ? 28.572 24.432 -13.712 1.00 15.55 201 ILE B N 1
ATOM 5852 C CA . ILE B 1 202 ? 27.867 23.830 -12.582 1.00 17.44 201 ILE B CA 1
ATOM 5853 C C . ILE B 1 202 ? 28.137 24.589 -11.271 1.00 15.92 201 ILE B C 1
ATOM 5854 O O . ILE B 1 202 ? 29.289 24.839 -10.910 1.00 15.06 201 ILE B O 1
ATOM 5859 N N . ASN B 1 203 ? 27.053 24.954 -10.587 1.00 15.93 202 ASN B N 1
ATOM 5860 C CA . ASN B 1 203 ? 27.128 25.628 -9.295 1.00 14.85 202 ASN B CA 1
ATOM 5861 C C . ASN B 1 203 ? 27.041 24.661 -8.115 1.00 17.17 202 ASN B C 1
ATOM 5862 O O . ASN B 1 203 ? 26.560 23.521 -8.261 1.00 18.25 202 ASN B O 1
ATOM 5867 N N . ASN B 1 204 ? 27.539 25.117 -6.973 1.00 14.29 203 ASN B N 1
ATOM 5868 C CA . ASN B 1 204 ? 27.275 24.457 -5.695 1.00 16.03 203 ASN B CA 1
ATOM 5869 C C . ASN B 1 204 ? 25.940 24.922 -5.117 1.00 18.15 203 ASN B C 1
ATOM 5870 O O . ASN B 1 204 ? 25.228 25.732 -5.715 1.00 20.50 203 ASN B O 1
ATOM 5875 N N . GLN B 1 205 ? 25.591 24.365 -3.963 1.00 22.30 204 GLN B N 1
ATOM 5876 C CA . GLN B 1 205 ? 24.306 24.644 -3.344 1.00 24.11 204 GLN B CA 1
ATOM 5877 C C . GLN B 1 205 ? 24.173 26.104 -2.945 1.00 24.74 204 GLN B C 1
ATOM 5878 O O . GLN B 1 205 ? 23.056 26.590 -2.803 1.00 28.93 204 GLN B O 1
ATOM 5880 N N . HIS B 1 206 ? 25.295 26.812 -2.801 1.00 22.37 205 HIS B N 1
ATOM 5881 C CA . HIS B 1 206 ? 25.268 28.214 -2.364 1.00 23.94 205 HIS B CA 1
ATOM 5882 C C . HIS B 1 206 ? 25.331 29.217 -3.497 1.00 22.49 205 HIS B C 1
ATOM 5883 O O . HIS B 1 206 ? 25.428 30.405 -3.247 1.00 24.24 205 HIS B O 1
ATOM 5890 N N . GLY B 1 207 ? 25.289 28.757 -4.742 1.00 18.36 206 GLY B N 1
ATOM 5891 C CA . GLY B 1 207 ? 25.304 29.673 -5.876 1.00 17.53 206 GLY B CA 1
ATOM 5892 C C . GLY B 1 207 ? 26.671 30.031 -6.431 1.00 15.24 206 GLY B C 1
ATOM 5893 O O . GLY B 1 207 ? 26.763 30.810 -7.362 1.00 15.98 206 GLY B O 1
ATOM 5894 N N . ASP B 1 208 ? 27.729 29.482 -5.858 1.00 11.69 207 ASP B N 1
ATOM 5895 C CA . ASP B 1 208 ? 29.055 29.687 -6.383 1.00 12.48 207 ASP B CA 1
ATOM 5896 C C . ASP B 1 208 ? 29.255 28.743 -7.548 1.00 13.20 207 ASP B C 1
ATOM 5897 O O . ASP B 1 208 ? 28.667 27.669 -7.594 1.00 15.38 207 ASP B O 1
ATOM 5902 N N . ILE B 1 209 ? 30.160 29.102 -8.442 1.00 11.75 208 ILE B N 1
ATOM 5903 C CA . ILE B 1 209 ? 30.555 28.141 -9.497 1.00 11.78 208 ILE B CA 1
ATOM 5904 C C . ILE B 1 209 ? 31.398 27.049 -8.849 1.00 13.32 208 ILE B C 1
ATOM 5905 O O . ILE B 1 209 ? 32.284 27.320 -8.044 1.00 12.48 208 ILE B O 1
ATOM 5910 N N . GLU B 1 210 ? 31.113 25.785 -9.192 1.00 15.52 209 GLU B N 1
ATOM 5911 C CA . GLU B 1 210 ? 31.831 24.645 -8.628 1.00 17.41 209 GLU B CA 1
ATOM 5912 C C . GLU B 1 210 ? 32.776 23.970 -9.623 1.00 14.14 209 GLU B C 1
ATOM 5913 O O . GLU B 1 210 ? 33.905 23.609 -9.297 1.00 14.44 209 GLU B O 1
ATOM 5919 N N . LYS B 1 211 ? 32.271 23.793 -10.828 1.00 13.31 210 LYS B N 1
ATOM 5920 C CA . LYS B 1 211 ? 33.011 23.052 -11.837 1.00 16.06 210 LYS B CA 1
ATOM 5921 C C . LYS B 1 211 ? 32.453 23.319 -13.203 1.00 14.14 210 LYS B C 1
ATOM 5922 O O . LYS B 1 211 ? 31.336 23.806 -13.368 1.00 14.89 210 LYS B O 1
ATOM 5928 N N . LEU B 1 212 ? 33.280 22.997 -14.194 1.00 14.12 211 LEU B N 1
ATOM 5929 C CA . LEU B 1 212 ? 32.961 23.118 -15.600 1.00 15.18 211 LEU B CA 1
ATOM 5930 C C . LEU B 1 212 ? 33.002 21.735 -16.250 1.00 13.38 211 LEU B C 1
ATOM 5931 O O . LEU B 1 212 ? 33.912 20.942 -15.971 1.00 17.43 211 LEU B O 1
ATOM 5936 N N . ILE B 1 213 ? 31.998 21.452 -17.085 1.00 17.47 212 ILE B N 1
ATOM 5937 C CA . ILE B 1 213 ? 31.970 20.204 -17.848 1.00 18.94 212 ILE B CA 1
ATOM 5938 C C . ILE B 1 213 ? 32.570 20.539 -19.202 1.00 17.64 212 ILE B C 1
ATOM 5939 O O . ILE B 1 213 ? 32.055 21.412 -19.899 1.00 17.74 212 ILE B O 1
ATOM 5944 N N . THR B 1 214 ? 33.662 19.859 -19.552 1.00 19.55 213 THR B N 1
ATOM 5945 C CA . THR B 1 214 ? 34.352 20.086 -20.820 1.00 18.11 213 THR B CA 1
ATOM 5946 C C . THR B 1 214 ? 34.078 18.923 -21.769 1.00 21.87 213 THR B C 1
ATOM 5947 O O . THR B 1 214 ? 33.675 17.852 -21.312 1.00 22.45 213 THR B O 1
ATOM 5951 N N . LYS B 1 215 ? 34.334 19.142 -23.056 1.00 23.46 214 LYS B N 1
ATOM 5952 C CA . LYS B 1 215 ? 34.100 18.089 -24.087 1.00 25.70 214 LYS B CA 1
ATOM 5953 C C . LYS B 1 215 ? 35.089 16.923 -24.020 1.00 26.81 214 LYS B C 1
ATOM 5954 O O . LYS B 1 215 ? 34.702 15.770 -24.210 1.00 25.76 214 LYS B O 1
ATOM 5957 N N . GLN B 1 216 ? 36.365 17.213 -23.779 1.00 24.84 215 GLN B N 1
ATOM 5958 C CA . GLN B 1 216 ? 37.410 16.190 -23.787 1.00 23.58 215 GLN B CA 1
ATOM 5959 C C . GLN B 1 216 ? 38.241 16.065 -22.531 1.00 26.17 215 GLN B C 1
ATOM 5960 O O . GLN B 1 216 ? 39.113 15.200 -22.470 1.00 26.86 215 GLN B O 1
ATOM 5966 N N . ASN B 1 217 ? 38.026 16.935 -21.540 1.00 22.94 216 ASN B N 1
ATOM 5967 C CA . ASN B 1 217 ? 38.870 16.942 -20.331 1.00 22.89 216 ASN B CA 1
ATOM 5968 C C . ASN B 1 217 ? 38.121 16.702 -19.027 1.00 20.59 216 ASN B C 1
ATOM 5969 O O . ASN B 1 217 ? 38.605 17.032 -17.933 1.00 22.00 216 ASN B O 1
ATOM 5974 N N . GLY B 1 218 ? 36.943 16.103 -19.147 1.00 20.62 217 GLY B N 1
ATOM 5975 C CA . GLY B 1 218 ? 36.152 15.750 -18.001 1.00 21.77 217 GLY B CA 1
ATOM 5976 C C . GLY B 1 218 ? 35.659 16.992 -17.286 1.00 20.15 217 GLY B C 1
ATOM 5977 O O . GLY B 1 218 ? 35.410 18.034 -17.912 1.00 20.08 217 GLY B O 1
ATOM 5978 N N . GLU B 1 219 ? 35.473 16.840 -15.985 1.00 21.29 218 GLU B N 1
ATOM 5979 C CA . GLU B 1 219 ? 35.021 17.943 -15.133 1.00 20.79 218 GLU B CA 1
ATOM 5980 C C . GLU B 1 219 ? 36.229 18.626 -14.514 1.00 17.97 218 GLU B C 1
ATOM 5981 O O . GLU B 1 219 ? 37.100 17.981 -13.932 1.00 19.70 218 GLU B O 1
ATOM 5987 N N . ILE B 1 220 ? 36.278 19.955 -14.665 1.00 16.02 219 ILE B N 1
ATOM 5988 C CA . ILE B 1 220 ? 37.359 20.755 -14.128 1.00 17.06 219 ILE B CA 1
ATOM 5989 C C . ILE B 1 220 ? 36.771 21.548 -12.969 1.00 14.02 219 ILE B C 1
ATOM 5990 O O . ILE B 1 220 ? 35.839 22.341 -13.188 1.00 15.05 219 ILE B O 1
ATOM 5995 N N . SER B 1 221 ? 37.236 21.210 -11.772 1.00 14.05 220 SER B N 1
ATOM 5996 C CA . SER B 1 221 ? 36.734 21.818 -10.548 1.00 14.45 220 SER B CA 1
ATOM 5997 C C . SER B 1 221 ? 37.670 22.931 -10.124 1.00 14.82 220 SER B C 1
ATOM 5998 O O . SER B 1 221 ? 38.890 22.850 -10.277 1.00 14.90 220 SER B O 1
ATOM 6001 N N . GLY B 1 222 ? 37.095 23.951 -9.495 1.00 14.76 221 GLY B N 1
ATOM 6002 C CA . GLY B 1 222 ? 37.903 25.005 -8.878 1.00 15.08 221 GLY B CA 1
ATOM 6003 C C . GLY B 1 222 ? 37.154 25.768 -7.807 1.00 13.68 221 GLY B C 1
ATOM 6004 O O . GLY B 1 222 ? 35.967 25.554 -7.582 1.00 12.73 221 GLY B O 1
ATOM 6005 N N . GLN B 1 223 ? 37.891 26.677 -7.174 1.00 11.07 222 GLN B N 1
ATOM 6006 C CA . GLN B 1 223 ? 37.409 27.486 -6.064 1.00 10.89 222 GLN B CA 1
ATOM 6007 C C . GLN B 1 223 ? 37.206 28.938 -6.495 1.00 12.25 222 GLN B C 1
ATOM 6008 O O . GLN B 1 223 ? 36.435 29.657 -5.871 1.00 10.21 222 GLN B O 1
ATOM 6014 N N . LEU B 1 224 ? 37.961 29.373 -7.492 1.00 10.09 223 LEU B N 1
ATOM 6015 C CA . LEU B 1 224 ? 37.834 30.735 -8.004 1.00 9.76 223 LEU B CA 1
ATOM 6016 C C . LEU B 1 224 ? 37.909 30.662 -9.505 1.00 9.46 223 LEU B C 1
ATOM 6017 O O . LEU B 1 224 ? 38.834 30.001 -10.036 1.00 10.48 223 LEU B O 1
ATOM 6022 N N . PHE B 1 225 ? 36.999 31.360 -10.179 1.00 9.31 224 PHE B N 1
ATOM 6023 C CA . PHE B 1 225 ? 36.852 31.323 -11.622 1.00 10.67 224 PHE B CA 1
ATOM 6024 C C . PHE B 1 225 ? 37.066 32.709 -12.183 1.00 10.12 224 PHE B C 1
ATOM 6025 O O . PHE B 1 225 ? 36.434 33.686 -11.729 1.00 10.55 224 PHE B O 1
ATOM 6033 N N . ILE B 1 226 ? 37.927 32.819 -13.185 1.00 9.95 225 ILE B N 1
ATOM 6034 C CA . ILE B 1 226 ? 38.211 34.105 -13.797 1.00 10.76 225 ILE B CA 1
ATOM 6035 C C . ILE B 1 226 ? 37.539 34.112 -15.153 1.00 11.09 225 ILE B C 1
ATOM 6036 O O . ILE B 1 226 ? 37.811 33.214 -15.997 1.00 10.02 225 ILE B O 1
ATOM 6041 N N . ASP B 1 227 ? 36.636 35.063 -15.380 1.00 10.15 226 ASP B N 1
ATOM 6042 C CA . ASP B 1 227 ? 35.950 35.141 -16.642 1.00 9.43 226 ASP B CA 1
ATOM 6043 C C . ASP B 1 227 ? 36.769 35.998 -17.595 1.00 10.95 226 ASP B C 1
ATOM 6044 O O . ASP B 1 227 ? 36.796 37.227 -17.479 1.00 9.52 226 ASP B O 1
ATOM 6049 N N . CYS B 1 228 ? 37.453 35.325 -18.520 1.00 10.22 227 CYS B N 1
ATOM 6050 C CA . CYS B 1 228 ? 38.171 35.964 -19.624 1.00 11.03 227 CYS B CA 1
ATOM 6051 C C . CYS B 1 228 ? 37.575 35.604 -20.998 1.00 11.26 227 CYS B C 1
ATOM 6052 O O . CYS B 1 228 ? 38.311 35.570 -22.008 1.00 11.99 227 CYS B O 1
ATOM 6055 N N . THR B 1 229 ? 36.243 35.444 -21.037 1.00 10.07 228 THR B N 1
ATOM 6056 C CA . THR B 1 229 ? 35.508 35.048 -22.253 1.00 12.28 228 THR B CA 1
ATOM 6057 C C . THR B 1 229 ? 35.185 36.196 -23.218 1.00 13.60 228 THR B C 1
ATOM 6058 O O . THR B 1 229 ? 34.532 35.987 -24.258 1.00 16.51 228 THR B O 1
ATOM 6062 N N . GLY B 1 230 ? 35.652 37.403 -22.945 1.00 11.60 229 GLY B N 1
ATOM 6063 C CA . GLY B 1 230 ? 35.393 38.524 -23.805 1.00 12.14 229 GLY B CA 1
ATOM 6064 C C . GLY B 1 230 ? 34.038 39.145 -23.583 1.00 13.37 229 GLY B C 1
ATOM 6065 O O . GLY B 1 230 ? 33.397 38.929 -22.563 1.00 13.49 229 GLY B O 1
ATOM 6066 N N . ALA B 1 231 ? 33.585 39.935 -24.558 1.00 14.08 230 ALA B N 1
ATOM 6067 C CA . ALA B 1 231 ? 32.402 40.724 -24.393 1.00 16.21 230 ALA B CA 1
ATOM 6068 C C . ALA B 1 231 ? 31.153 39.880 -24.148 1.00 16.24 230 ALA B C 1
ATOM 6069 O O . ALA B 1 231 ? 30.213 40.352 -23.532 1.00 17.79 230 ALA B O 1
ATOM 6071 N N . LYS B 1 232 ? 31.158 38.629 -24.588 1.00 16.45 231 LYS B N 1
ATOM 6072 C CA . LYS B 1 232 ? 30.041 37.701 -24.268 1.00 19.64 231 LYS B CA 1
ATOM 6073 C C . LYS B 1 232 ? 29.860 37.464 -22.743 1.00 16.95 231 LYS B C 1
ATOM 6074 O O . LYS B 1 232 ? 28.767 37.123 -22.278 1.00 16.42 231 LYS B O 1
ATOM 6080 N N . SER B 1 233 ? 30.932 37.653 -21.977 1.00 13.77 232 SER B N 1
ATOM 6081 C CA . SER B 1 233 ? 30.858 37.625 -20.506 1.00 12.44 232 SER B CA 1
ATOM 6082 C C . SER B 1 233 ? 30.067 36.403 -20.040 1.00 12.75 232 SER B C 1
ATOM 6083 O O . SER B 1 233 ? 29.105 36.520 -19.301 1.00 12.41 232 SER B O 1
ATOM 6086 N N . LEU B 1 234 ? 30.522 35.232 -20.446 1.00 12.23 233 LEU B N 1
ATOM 6087 C CA . LEU B 1 234 ? 29.712 34.039 -20.256 1.00 13.22 233 LEU B CA 1
ATOM 6088 C C . LEU B 1 234 ? 29.520 33.614 -18.806 1.00 13.55 233 LEU B C 1
ATOM 6089 O O . LEU B 1 234 ? 28.510 32.997 -18.458 1.00 13.43 233 LEU B O 1
ATOM 6094 N N . LEU B 1 235 ? 30.501 33.914 -17.954 1.00 11.12 234 LEU B N 1
ATOM 6095 C CA . LEU B 1 235 ? 30.424 33.531 -16.527 1.00 11.30 234 LEU B CA 1
ATOM 6096 C C . LEU B 1 235 ? 29.809 34.663 -15.723 1.00 10.84 234 LEU B C 1
ATOM 6097 O O . LEU B 1 235 ? 28.822 34.473 -15.022 1.00 11.91 234 LEU B O 1
ATOM 6102 N N . LEU B 1 236 ? 30.392 35.862 -15.816 1.00 10.90 235 LEU B N 1
ATOM 6103 C CA . LEU B 1 236 ? 29.936 36.946 -14.959 1.00 9.98 235 LEU B CA 1
ATOM 6104 C C . LEU B 1 236 ? 28.593 37.535 -15.420 1.00 10.98 235 LEU B C 1
ATOM 6105 O O . LEU B 1 236 ? 27.646 37.656 -14.635 1.00 10.59 235 LEU B O 1
ATOM 6110 N N . GLY B 1 237 ? 28.509 37.942 -16.675 1.00 10.95 236 GLY B N 1
ATOM 6111 C CA . GLY B 1 237 ? 27.309 38.567 -17.178 1.00 13.09 236 GLY B CA 1
ATOM 6112 C C . GLY B 1 237 ? 26.183 37.581 -17.374 1.00 13.85 236 GLY B C 1
ATOM 6113 O O . GLY B 1 237 ? 25.069 37.821 -16.950 1.00 17.78 236 GLY B O 1
ATOM 6114 N N . GLU B 1 238 ? 26.468 36.465 -18.013 1.00 14.25 237 GLU B N 1
ATOM 6115 C CA . GLU B 1 238 ? 25.414 35.489 -18.322 1.00 16.60 237 GLU B CA 1
ATOM 6116 C C . GLU B 1 238 ? 25.123 34.541 -17.167 1.00 14.92 237 GLU B C 1
ATOM 6117 O O . GLU B 1 238 ? 24.029 34.551 -16.611 1.00 19.45 237 GLU B O 1
ATOM 6123 N N . HIS B 1 239 ? 26.085 33.722 -16.807 1.00 14.25 238 HIS B N 1
ATOM 6124 C CA . HIS B 1 239 ? 25.801 32.723 -15.780 1.00 12.72 238 HIS B CA 1
ATOM 6125 C C . HIS B 1 239 ? 25.368 33.370 -14.466 1.00 15.21 238 HIS B C 1
ATOM 6126 O O . HIS B 1 239 ? 24.396 32.921 -13.837 1.00 15.42 238 HIS B O 1
ATOM 6133 N N . LEU B 1 240 ? 26.071 34.423 -14.054 1.00 11.85 239 LEU B N 1
ATOM 6134 C CA . LEU B 1 240 ? 25.806 35.070 -12.770 1.00 11.65 239 LEU B CA 1
ATOM 6135 C C . LEU B 1 240 ? 24.925 36.307 -12.886 1.00 11.83 239 LEU B C 1
ATOM 6136 O O . LEU B 1 240 ? 24.621 36.933 -11.867 1.00 14.44 239 LEU B O 1
ATOM 6141 N N . GLN B 1 241 ? 24.571 36.701 -14.112 1.00 11.81 240 GLN B N 1
ATOM 6142 C CA . GLN B 1 241 ? 23.539 37.722 -14.320 1.00 14.57 240 GLN B CA 1
ATOM 6143 C C . GLN B 1 241 ? 23.923 39.070 -13.709 1.00 12.74 240 GLN B C 1
ATOM 6144 O O . GLN B 1 241 ? 23.074 39.834 -13.273 1.00 15.03 240 GLN B O 1
ATOM 6150 N N . VAL B 1 242 ? 25.220 39.399 -13.749 1.00 11.98 241 VAL B N 1
ATOM 6151 C CA . VAL B 1 242 ? 25.647 40.706 -13.309 1.00 10.35 241 VAL B CA 1
ATOM 6152 C C . VAL B 1 242 ? 25.249 41.747 -14.375 1.00 11.20 241 VAL B C 1
ATOM 6153 O O . VAL B 1 242 ? 25.607 41.579 -15.550 1.00 11.41 241 VAL B O 1
ATOM 6157 N N . PRO B 1 243 ? 24.504 42.795 -13.993 1.00 11.60 242 PRO B N 1
ATOM 6158 C CA . PRO B 1 243 ? 24.018 43.774 -14.995 1.00 13.83 242 PRO B CA 1
ATOM 6159 C C . PRO B 1 243 ? 25.107 44.562 -15.722 1.00 13.11 242 PRO B C 1
ATOM 6160 O O . PRO B 1 243 ? 26.177 44.824 -15.176 1.00 10.49 242 PRO B O 1
ATOM 6164 N N . PHE B 1 244 ? 24.782 44.954 -16.947 1.00 12.51 243 PHE B N 1
ATOM 6165 C CA . PHE B 1 244 ? 25.673 45.764 -17.778 1.00 11.59 243 PHE B CA 1
ATOM 6166 C C . PHE B 1 244 ? 25.165 47.196 -17.741 1.00 12.64 243 PHE B C 1
ATOM 6167 O O . PHE B 1 244 ? 23.975 47.452 -17.941 1.00 14.46 243 PHE B O 1
ATOM 6175 N N . LEU B 1 245 ? 26.092 48.125 -17.529 1.00 9.57 244 LEU B N 1
ATOM 6176 C CA . LEU B 1 245 ? 25.815 49.549 -17.453 1.00 9.92 244 LEU B CA 1
ATOM 6177 C C . LEU B 1 245 ? 26.296 50.241 -18.735 1.00 10.66 244 LEU B C 1
ATOM 6178 O O . LEU B 1 245 ? 27.462 50.592 -18.882 1.00 9.44 244 LEU B O 1
ATOM 6183 N N . SER B 1 246 ? 25.373 50.410 -19.692 1.00 10.80 245 SER B N 1
ATOM 6184 C CA . SER B 1 246 ? 25.731 51.048 -20.967 1.00 9.37 245 SER B CA 1
ATOM 6185 C C . SER B 1 246 ? 26.133 52.495 -20.741 1.00 8.03 245 SER B C 1
ATOM 6186 O O . SER B 1 246 ? 25.485 53.233 -19.975 1.00 10.48 245 SER B O 1
ATOM 6189 N N . GLN B 1 247 ? 27.214 52.881 -21.407 1.00 8.62 246 GLN B N 1
ATOM 6190 C CA . GLN B 1 247 ? 27.728 54.251 -21.360 1.00 8.67 246 GLN B CA 1
ATOM 6191 C C . GLN B 1 247 ? 27.650 54.901 -22.729 1.00 8.83 246 GLN B C 1
ATOM 6192 O O . GLN B 1 247 ? 28.270 55.922 -22.964 1.00 10.25 246 GLN B O 1
ATOM 6198 N N . LYS B 1 248 ? 26.852 54.313 -23.629 1.00 7.21 247 LYS B N 1
ATOM 6199 C CA . LYS B 1 248 ? 26.725 54.878 -24.978 1.00 7.56 247 LYS B CA 1
ATOM 6200 C C . LYS B 1 248 ? 26.121 56.268 -24.999 1.00 8.20 247 LYS B C 1
ATOM 6201 O O . LYS B 1 248 ? 26.450 57.058 -25.893 1.00 8.71 247 LYS B O 1
ATOM 6207 N N . SER B 1 249 ? 25.264 56.594 -24.028 1.00 8.06 248 SER B N 1
ATOM 6208 C CA . SER B 1 249 ? 24.684 57.929 -23.968 1.00 7.20 248 SER B CA 1
ATOM 6209 C C . SER B 1 249 ? 25.653 59.029 -23.529 1.00 7.61 248 SER B C 1
ATOM 6210 O O . SER B 1 249 ? 25.305 60.224 -23.556 1.00 8.41 248 SER B O 1
ATOM 6213 N N . VAL B 1 250 ? 26.842 58.604 -23.087 1.00 7.84 249 VAL B N 1
ATOM 6214 C CA . VAL B 1 250 ? 27.916 59.512 -22.768 1.00 7.77 249 VAL B CA 1
ATOM 6215 C C . VAL B 1 250 ? 28.932 59.567 -23.912 1.00 8.29 249 VAL B C 1
ATOM 6216 O O . VAL B 1 250 ? 29.310 60.644 -24.362 1.00 9.03 249 VAL B O 1
ATOM 6220 N N . LEU B 1 251 ? 29.411 58.410 -24.388 1.00 7.91 250 LEU B N 1
ATOM 6221 C CA . LEU B 1 251 ? 30.484 58.386 -25.389 1.00 9.32 250 LEU B CA 1
ATOM 6222 C C . LEU B 1 251 ? 30.078 58.295 -26.881 1.00 9.96 250 LEU B C 1
ATOM 6223 O O . LEU B 1 251 ? 30.864 58.707 -27.751 1.00 11.54 250 LEU B O 1
ATOM 6228 N N . PHE B 1 252 ? 28.899 57.781 -27.153 1.00 8.52 251 PHE B N 1
ATOM 6229 C CA . PHE B 1 252 ? 28.277 57.628 -28.455 1.00 8.52 251 PHE B CA 1
ATOM 6230 C C . PHE B 1 252 ? 28.888 56.518 -29.275 1.00 7.48 251 PHE B C 1
ATOM 6231 O O . PHE B 1 252 ? 28.133 55.814 -29.959 1.00 8.66 251 PHE B O 1
ATOM 6239 N N . ASN B 1 253 ? 30.211 56.428 -29.296 1.00 8.20 252 ASN B N 1
ATOM 6240 C CA . ASN B 1 253 ? 30.871 55.530 -30.221 1.00 7.22 252 ASN B CA 1
ATOM 6241 C C . ASN B 1 253 ? 30.566 54.085 -29.949 1.00 7.99 252 ASN B C 1
ATOM 6242 O O . ASN B 1 253 ? 30.827 53.598 -28.866 1.00 11.05 252 ASN B O 1
ATOM 6247 N N . ASP B 1 254 ? 30.110 53.393 -30.986 1.00 7.12 253 ASP B N 1
ATOM 6248 C CA . ASP B 1 254 ? 29.729 51.997 -30.921 1.00 8.11 253 ASP B CA 1
ATOM 6249 C C . ASP B 1 254 ? 30.186 51.192 -32.122 1.00 7.76 253 ASP B C 1
ATOM 6250 O O . ASP B 1 254 ? 29.691 50.097 -32.371 1.00 8.48 253 ASP B O 1
ATOM 6255 N N . ARG B 1 255 ? 31.139 51.744 -32.866 1.00 8.72 254 ARG B N 1
ATOM 6256 C CA . ARG B 1 255 ? 31.723 51.072 -34.019 1.00 8.64 254 ARG B CA 1
ATOM 6257 C C . ARG B 1 255 ? 33.216 51.353 -34.098 1.00 8.33 254 ARG B C 1
ATOM 6258 O O . ARG B 1 255 ? 33.718 52.425 -33.682 1.00 8.43 254 ARG B O 1
ATOM 6266 N N . ALA B 1 256 ? 33.919 50.409 -34.696 1.00 10.55 255 ALA B N 1
ATOM 6267 C CA . ALA B 1 256 ? 35.267 50.648 -35.182 1.00 11.77 255 ALA B CA 1
ATOM 6268 C C . ALA B 1 256 ? 35.442 49.940 -36.515 1.00 12.87 255 ALA B C 1
ATOM 6269 O O . ALA B 1 256 ? 34.989 48.813 -36.704 1.00 13.73 255 ALA B O 1
ATOM 6271 N N . LEU B 1 257 ? 36.112 50.627 -37.426 1.00 9.82 256 LEU B N 1
ATOM 6272 C CA A LEU B 1 257 ? 36.520 50.046 -38.678 0.50 10.28 256 LEU B CA 1
ATOM 6273 C CA B LEU B 1 257 ? 36.537 50.060 -38.713 0.50 10.82 256 LEU B CA 1
ATOM 6274 C C . LEU B 1 257 ? 38.056 50.063 -38.734 1.00 10.68 256 LEU B C 1
ATOM 6275 O O . LEU B 1 257 ? 38.658 51.131 -38.739 1.00 10.63 256 LEU B O 1
ATOM 6284 N N . ALA B 1 258 ? 38.667 48.872 -38.780 1.00 11.27 257 ALA B N 1
ATOM 6285 C CA . ALA B 1 258 ? 40.097 48.698 -38.528 1.00 11.72 257 ALA B CA 1
ATOM 6286 C C . ALA B 1 258 ? 40.828 48.024 -39.675 1.00 13.40 257 ALA B C 1
ATOM 6287 O O . ALA B 1 258 ? 40.274 47.145 -40.324 1.00 14.26 257 ALA B O 1
ATOM 6289 N N . ILE B 1 259 ? 42.085 48.411 -39.885 1.00 12.68 258 ILE B N 1
ATOM 6290 C CA . ILE B 1 259 ? 42.861 47.874 -40.993 1.00 14.65 258 ILE B CA 1
ATOM 6291 C C . ILE B 1 259 ? 44.342 48.013 -40.679 1.00 16.52 258 ILE B C 1
ATOM 6292 O O . ILE B 1 259 ? 44.738 48.914 -39.967 1.00 14.50 258 ILE B O 1
ATOM 6297 N N . GLN B 1 260 ? 45.151 47.093 -41.189 1.00 17.42 259 GLN B N 1
ATOM 6298 C CA . GLN B 1 260 ? 46.596 47.278 -41.110 1.00 22.53 259 GLN B CA 1
ATOM 6299 C C . GLN B 1 260 ? 47.103 47.883 -42.408 1.00 21.57 259 GLN B C 1
ATOM 6300 O O . GLN B 1 260 ? 46.569 47.626 -43.482 1.00 24.02 259 GLN B O 1
ATOM 6306 N N . VAL B 1 261 ? 48.127 48.714 -42.276 1.00 19.71 260 VAL B N 1
ATOM 6307 C CA . VAL B 1 261 ? 48.641 49.590 -43.308 1.00 20.04 260 VAL B CA 1
ATOM 6308 C C . VAL B 1 261 ? 50.173 49.382 -43.362 1.00 20.03 260 VAL B C 1
ATOM 6309 O O . VAL B 1 261 ? 50.837 49.566 -42.360 1.00 18.61 260 VAL B O 1
ATOM 6313 N N . PRO B 1 262 ? 50.742 49.003 -44.522 1.00 21.72 261 PRO B N 1
ATOM 6314 C CA . PRO B 1 262 ? 52.214 48.968 -44.558 1.00 22.84 261 PRO B CA 1
ATOM 6315 C C . PRO B 1 262 ? 52.882 50.335 -44.548 1.00 21.66 261 PRO B C 1
ATOM 6316 O O . PRO B 1 262 ? 52.276 51.336 -44.943 1.00 23.64 261 PRO B O 1
ATOM 6320 N N . TYR B 1 263 ? 54.130 50.388 -44.085 1.00 22.40 262 TYR B N 1
ATOM 6321 C CA . TYR B 1 263 ? 54.939 51.586 -44.283 1.00 24.06 262 TYR B CA 1
ATOM 6322 C C . TYR B 1 263 ? 55.285 51.720 -45.765 1.00 27.92 262 TYR B C 1
ATOM 6323 O O . TYR B 1 263 ? 55.433 50.715 -46.455 1.00 27.51 262 TYR B O 1
ATOM 6332 N N . SER B 1 264 ? 55.413 52.966 -46.211 1.00 32.92 263 SER B N 1
ATOM 6333 C CA . SER B 1 264 ? 55.691 53.273 -47.620 1.00 38.39 263 SER B CA 1
ATOM 6334 C C . SER B 1 264 ? 57.088 52.849 -48.028 1.00 41.01 263 SER B C 1
ATOM 6335 O O . SER B 1 264 ? 57.343 52.692 -49.212 1.00 44.29 263 SER B O 1
ATOM 6338 N N . ASP B 1 265 ? 57.994 52.690 -47.064 1.00 43.87 264 ASP B N 1
ATOM 6339 C CA . ASP B 1 265 ? 59.258 51.995 -47.311 1.00 45.86 264 ASP B CA 1
ATOM 6340 C C . ASP B 1 265 ? 59.865 51.418 -46.034 1.00 45.68 264 ASP B C 1
ATOM 6341 O O . ASP B 1 265 ? 59.434 51.738 -44.917 1.00 45.33 264 ASP B O 1
ATOM 6346 N N . ALA B 1 266 ? 60.886 50.583 -46.215 1.00 44.86 265 ALA B N 1
ATOM 6347 C CA . ALA B 1 266 ? 61.461 49.782 -45.127 1.00 43.65 265 ALA B CA 1
ATOM 6348 C C . ALA B 1 266 ? 62.204 50.580 -44.053 1.00 41.81 265 ALA B C 1
ATOM 6349 O O . ALA B 1 266 ? 62.471 50.049 -42.969 1.00 41.75 265 ALA B O 1
ATOM 6351 N N . ASN B 1 267 ? 62.560 51.829 -44.361 1.00 39.18 266 ASN B N 1
ATOM 6352 C CA . ASN B 1 267 ? 63.196 52.716 -43.386 1.00 39.17 266 ASN B CA 1
ATOM 6353 C C . ASN B 1 267 ? 62.263 53.837 -42.921 1.00 37.70 266 ASN B C 1
ATOM 6354 O O . ASN B 1 267 ? 62.715 54.811 -42.311 1.00 37.56 266 ASN B O 1
ATOM 6356 N N . SER B 1 268 ? 60.958 53.698 -43.188 1.00 33.47 267 SER B N 1
ATOM 6357 C CA . SER B 1 268 ? 59.990 54.739 -42.822 1.00 31.80 267 SER B CA 1
ATOM 6358 C C . SER B 1 268 ? 60.016 55.029 -41.310 1.00 27.21 267 SER B C 1
ATOM 6359 O O . SER B 1 268 ? 60.116 54.101 -40.515 1.00 26.14 267 SER B O 1
ATOM 6362 N N . PRO B 1 269 ? 59.929 56.315 -40.931 1.00 28.82 268 PRO B N 1
ATOM 6363 C CA . PRO B 1 269 ? 59.945 56.626 -39.500 1.00 24.69 268 PRO B CA 1
ATOM 6364 C C . PRO B 1 269 ? 58.767 55.961 -38.770 1.00 21.66 268 PRO B C 1
ATOM 6365 O O . PRO B 1 269 ? 57.661 55.866 -39.321 1.00 24.07 268 PRO B O 1
ATOM 6369 N N . ILE B 1 270 ? 59.025 55.510 -37.545 1.00 17.56 269 ILE B N 1
ATOM 6370 C CA . ILE B 1 270 ? 58.023 54.928 -36.675 1.00 16.27 269 ILE B CA 1
ATOM 6371 C C . ILE B 1 270 ? 57.698 55.987 -35.639 1.00 15.42 269 ILE B C 1
ATOM 6372 O O . ILE B 1 270 ? 58.587 56.534 -34.993 1.00 14.86 269 ILE B O 1
ATOM 6377 N N . ALA B 1 271 ? 56.409 56.275 -35.473 1.00 13.62 270 ALA B N 1
ATOM 6378 C CA . ALA B 1 271 ? 55.953 57.315 -34.568 1.00 14.22 270 ALA B CA 1
ATOM 6379 C C . ALA B 1 271 ? 56.206 56.905 -33.108 1.00 11.94 270 ALA B C 1
ATOM 6380 O O . ALA B 1 271 ? 56.109 55.706 -32.782 1.00 13.41 270 ALA B O 1
ATOM 6382 N N . SER B 1 272 ? 56.535 57.872 -32.256 1.00 11.94 271 SER B N 1
ATOM 6383 C CA . SER B 1 272 ? 56.778 57.625 -30.849 1.00 11.53 271 SER B CA 1
ATOM 6384 C C . SER B 1 272 ? 55.520 57.439 -30.002 1.00 11.12 271 SER B C 1
ATOM 6385 O O . SER B 1 272 ? 55.611 56.900 -28.891 1.00 11.70 271 SER B O 1
ATOM 6388 N N . CYS B 1 273 ? 54.376 57.900 -30.510 1.00 11.16 272 CYS B N 1
ATOM 6389 C CA . CYS B 1 273 ? 53.130 57.931 -29.733 1.00 10.77 272 CYS B CA 1
ATOM 6390 C C . CYS B 1 273 ? 52.011 57.367 -30.537 1.00 11.91 272 CYS B C 1
ATOM 6391 O O . CYS B 1 273 ? 52.075 57.338 -31.775 1.00 12.09 272 CYS B O 1
ATOM 6394 N N . THR B 1 274 ? 50.961 56.910 -29.862 1.00 9.53 273 THR B N 1
ATOM 6395 C CA . THR B 1 274 ? 49.738 56.621 -30.581 1.00 8.48 273 THR B CA 1
ATOM 6396 C C . THR B 1 274 ? 49.186 57.929 -31.123 1.00 9.57 273 THR B C 1
ATOM 6397 O O . THR B 1 274 ? 49.192 58.920 -30.418 1.00 10.81 273 THR B O 1
ATOM 6401 N N . HIS B 1 275 ? 48.743 57.956 -32.386 1.00 9.99 274 HIS B N 1
ATOM 6402 C CA . HIS B 1 275 ? 48.078 59.146 -32.878 1.00 9.84 274 HIS B CA 1
ATOM 6403 C C . HIS B 1 275 ? 46.572 58.947 -32.861 1.00 10.44 274 HIS B C 1
ATOM 6404 O O . HIS B 1 275 ? 46.082 57.862 -33.165 1.00 10.34 274 HIS B O 1
ATOM 6411 N N . SER B 1 276 ? 45.856 59.976 -32.465 1.00 8.40 275 SER B N 1
ATOM 6412 C CA . SER B 1 276 ? 44.400 60.007 -32.492 1.00 8.68 275 SER B CA 1
ATOM 6413 C C . SER B 1 276 ? 43.959 61.241 -33.229 1.00 10.26 275 SER B C 1
ATOM 6414 O O . SER B 1 276 ? 44.112 62.334 -32.711 1.00 9.56 275 SER B O 1
ATOM 6417 N N . THR B 1 277 ? 43.413 61.058 -34.426 1.00 9.36 276 THR B N 1
ATOM 6418 C CA . THR B 1 277 ? 43.008 62.177 -35.255 1.00 8.59 276 THR B CA 1
ATOM 6419 C C . THR B 1 277 ? 41.492 62.259 -35.345 1.00 8.53 276 THR B C 1
ATOM 6420 O O . THR B 1 277 ? 40.854 61.400 -35.937 1.00 8.98 276 THR B O 1
ATOM 6424 N N . ALA B 1 278 ? 40.930 63.325 -34.801 1.00 8.38 277 ALA B N 1
ATOM 6425 C CA . ALA B 1 278 ? 39.481 63.483 -34.789 1.00 9.11 277 ALA B CA 1
ATOM 6426 C C . ALA B 1 278 ? 38.921 63.651 -36.209 1.00 9.89 277 ALA B C 1
ATOM 6427 O O . ALA B 1 278 ? 39.556 64.279 -37.061 1.00 10.39 277 ALA B O 1
ATOM 6429 N N . GLN B 1 279 ? 37.723 63.127 -36.393 1.00 9.22 278 GLN B N 1
ATOM 6430 C CA . GLN B 1 279 ? 36.990 63.122 -37.657 1.00 9.05 278 GLN B CA 1
ATOM 6431 C C . GLN B 1 279 ? 35.577 63.648 -37.387 1.00 10.27 278 GLN B C 1
ATOM 6432 O O . GLN B 1 279 ? 35.222 63.948 -36.257 1.00 9.59 278 GLN B O 1
ATOM 6438 N N . PRO B 1 280 ? 34.733 63.771 -38.406 1.00 9.50 279 PRO B N 1
ATOM 6439 C CA . PRO B 1 280 ? 33.416 64.344 -38.154 1.00 7.80 279 PRO B CA 1
ATOM 6440 C C . PRO B 1 280 ? 32.524 63.621 -37.150 1.00 7.72 279 PRO B C 1
ATOM 6441 O O . PRO B 1 280 ? 31.740 64.268 -36.459 1.00 10.51 279 PRO B O 1
ATOM 6445 N N . ASN B 1 281 ? 32.714 62.305 -37.054 1.00 9.33 280 ASN B N 1
ATOM 6446 C CA . ASN B 1 281 ? 31.854 61.431 -36.241 1.00 8.30 280 ASN B CA 1
ATOM 6447 C C . ASN B 1 281 ? 32.610 60.452 -35.364 1.00 7.83 280 ASN B C 1
ATOM 6448 O O . ASN B 1 281 ? 32.097 59.382 -35.027 1.00 7.23 280 ASN B O 1
ATOM 6453 N N . GLY B 1 282 ? 33.803 60.859 -34.940 1.00 8.24 281 GLY B N 1
ATOM 6454 C CA . GLY B 1 282 ? 34.643 60.003 -34.121 1.00 8.64 281 GLY B CA 1
ATOM 6455 C C . GLY B 1 282 ? 36.095 60.391 -34.269 1.00 7.91 281 GLY B C 1
ATOM 6456 O O . GLY B 1 282 ? 36.428 61.554 -34.386 1.00 8.88 281 GLY B O 1
ATOM 6457 N N . TRP B 1 283 ? 36.969 59.408 -34.204 1.00 8.11 282 TRP B N 1
ATOM 6458 C CA . TRP B 1 283 ? 38.402 59.643 -34.303 1.00 9.03 282 TRP B CA 1
ATOM 6459 C C . TRP B 1 283 ? 39.086 58.410 -34.839 1.00 8.60 282 TRP B C 1
ATOM 6460 O O . TRP B 1 283 ? 38.621 57.278 -34.685 1.00 7.69 282 TRP B O 1
ATOM 6471 N N . ILE B 1 284 ? 40.247 58.643 -35.473 1.00 7.90 283 ILE B N 1
ATOM 6472 C CA . ILE B 1 284 ? 41.022 57.574 -36.046 1.00 9.49 283 ILE B CA 1
ATOM 6473 C C . ILE B 1 284 ? 42.306 57.341 -35.273 1.00 7.90 283 ILE B C 1
ATOM 6474 O O . ILE B 1 284 ? 43.083 58.274 -35.082 1.00 9.94 283 ILE B O 1
ATOM 6479 N N . TRP B 1 285 ? 42.522 56.118 -34.848 1.00 8.90 284 TRP B N 1
ATOM 6480 C CA . TRP B 1 285 ? 43.765 55.712 -34.193 1.00 8.63 284 TRP B CA 1
ATOM 6481 C C . TRP B 1 285 ? 44.808 55.283 -35.220 1.00 11.87 284 TRP B C 1
ATOM 6482 O O . TRP B 1 285 ? 44.471 54.787 -36.290 1.00 11.50 284 TRP B O 1
ATOM 6493 N N . ASP B 1 286 ? 46.078 55.424 -34.851 1.00 10.21 285 ASP B N 1
ATOM 6494 C CA . ASP B 1 286 ? 47.179 55.068 -35.742 1.00 9.80 285 ASP B CA 1
ATOM 6495 C C . ASP B 1 286 ? 48.307 54.668 -34.821 1.00 10.82 285 ASP B C 1
ATOM 6496 O O . ASP B 1 286 ? 48.843 55.521 -34.102 1.00 11.86 285 ASP B O 1
ATOM 6501 N N . ILE B 1 287 ? 48.575 53.356 -34.830 1.00 12.92 286 ILE B N 1
ATOM 6502 C CA . ILE B 1 287 ? 49.536 52.692 -33.947 1.00 12.29 286 ILE B CA 1
ATOM 6503 C C . ILE B 1 287 ? 50.690 52.173 -34.815 1.00 15.68 286 ILE B C 1
ATOM 6504 O O . ILE B 1 287 ? 50.492 51.359 -35.690 1.00 14.16 286 ILE B O 1
ATOM 6509 N N . GLY B 1 288 ? 51.897 52.678 -34.562 1.00 16.11 287 GLY B N 1
ATOM 6510 C CA . GLY B 1 288 ? 53.072 52.292 -35.330 1.00 15.53 287 GLY B CA 1
ATOM 6511 C C . GLY B 1 288 ? 53.775 51.088 -34.743 1.00 15.32 287 GLY B C 1
ATOM 6512 O O . GLY B 1 288 ? 54.239 51.114 -33.597 1.00 16.97 287 GLY B O 1
ATOM 6513 N N . LEU B 1 289 ? 53.802 49.999 -35.511 1.00 14.74 288 LEU B N 1
ATOM 6514 C CA . LEU B 1 289 ? 54.566 48.804 -35.173 1.00 15.09 288 LEU B CA 1
ATOM 6515 C C . LEU B 1 289 ? 55.847 48.840 -36.029 1.00 17.11 288 LEU B C 1
ATOM 6516 O O . LEU B 1 289 ? 55.992 49.717 -36.880 1.00 18.13 288 LEU B O 1
ATOM 6521 N N . PRO B 1 290 ? 56.802 47.941 -35.759 1.00 19.39 289 PRO B N 1
ATOM 6522 C CA . PRO B 1 290 ? 58.020 47.922 -36.591 1.00 21.73 289 PRO B CA 1
ATOM 6523 C C . PRO B 1 290 ? 57.785 47.723 -38.080 1.00 24.05 289 PRO B C 1
ATOM 6524 O O . PRO B 1 290 ? 58.421 48.374 -38.897 1.00 24.62 289 PRO B O 1
ATOM 6528 N N . THR B 1 291 ? 56.832 46.843 -38.379 1.00 28.17 290 THR B N 1
ATOM 6529 C CA . THR B 1 291 ? 56.566 46.269 -39.693 1.00 29.87 290 THR B CA 1
ATOM 6530 C C . THR B 1 291 ? 55.468 47.027 -40.462 1.00 27.36 290 THR B C 1
ATOM 6531 O O . THR B 1 291 ? 55.421 47.027 -41.698 1.00 27.43 290 THR B O 1
ATOM 6535 N N . ARG B 1 292 ? 54.561 47.673 -39.724 1.00 19.23 291 ARG B N 1
ATOM 6536 C CA . ARG B 1 292 ? 53.357 48.225 -40.310 1.00 17.44 291 ARG B CA 1
ATOM 6537 C C . ARG B 1 292 ? 52.670 49.106 -39.295 1.00 16.49 291 ARG B C 1
ATOM 6538 O O . ARG B 1 292 ? 53.139 49.152 -38.153 1.00 16.40 291 ARG B O 1
ATOM 6546 N N . LYS B 1 293 ? 51.593 49.772 -39.713 1.00 15.95 292 LYS B N 1
ATOM 6547 C CA . LYS B 1 293 ? 50.736 50.524 -38.796 1.00 16.66 292 LYS B CA 1
ATOM 6548 C C . LYS B 1 293 ? 49.386 49.823 -38.679 1.00 16.71 292 LYS B C 1
ATOM 6549 O O . LYS B 1 293 ? 48.963 49.070 -39.563 1.00 18.69 292 LYS B O 1
ATOM 6555 N N . GLY B 1 294 ? 48.754 49.984 -37.533 1.00 15.20 293 GLY B N 1
ATOM 6556 C CA . GLY B 1 294 ? 47.361 49.600 -37.359 1.00 14.39 293 GLY B CA 1
ATOM 6557 C C . GLY B 1 294 ? 46.564 50.884 -37.246 1.00 13.04 293 GLY B C 1
ATOM 6558 O O . GLY B 1 294 ? 46.924 51.781 -36.474 1.00 13.75 293 GLY B O 1
ATOM 6559 N N . VAL B 1 295 ? 45.469 50.957 -37.997 1.00 11.65 294 VAL B N 1
ATOM 6560 C CA . VAL B 1 295 ? 44.667 52.170 -38.092 1.00 10.94 294 VAL B CA 1
ATOM 6561 C C . VAL B 1 295 ? 43.191 51.776 -37.960 1.00 12.72 294 VAL B C 1
ATOM 6562 O O . VAL B 1 295 ? 42.750 50.784 -38.511 1.00 13.75 294 VAL B O 1
ATOM 6566 N N . GLY B 1 296 ? 42.421 52.587 -37.249 1.00 11.82 295 GLY B N 1
ATOM 6567 C CA . GLY B 1 296 ? 40.987 52.312 -37.079 1.00 11.08 295 GLY B CA 1
ATOM 6568 C C . GLY B 1 296 ? 40.224 53.573 -36.834 1.00 10.13 295 GLY B C 1
ATOM 6569 O O . GLY B 1 296 ? 40.724 54.469 -36.147 1.00 11.44 295 GLY B O 1
ATOM 6570 N N . TYR B 1 297 ? 39.028 53.661 -37.422 1.00 9.52 296 TYR B N 1
ATOM 6571 C CA . TYR B 1 297 ? 38.089 54.730 -37.175 1.00 9.23 296 TYR B CA 1
ATOM 6572 C C . TYR B 1 297 ? 37.062 54.273 -36.121 1.00 8.41 296 TYR B C 1
ATOM 6573 O O . TYR B 1 297 ? 36.335 53.322 -36.375 1.00 9.31 296 TYR B O 1
ATOM 6582 N N . VAL B 1 298 ? 37.051 54.948 -34.958 1.00 8.13 297 VAL B N 1
ATOM 6583 C CA . VAL B 1 298 ? 36.087 54.762 -33.872 1.00 7.68 297 VAL B CA 1
ATOM 6584 C C . VAL B 1 298 ? 35.008 55.785 -34.122 1.00 8.75 297 VAL B C 1
ATOM 6585 O O . VAL B 1 298 ? 35.304 56.955 -34.268 1.00 7.16 297 VAL B O 1
ATOM 6589 N N . TYR B 1 299 ? 33.766 55.340 -34.238 1.00 6.89 298 TYR B N 1
ATOM 6590 C CA . TYR B 1 299 ? 32.685 56.225 -34.629 1.00 7.00 298 TYR B CA 1
ATOM 6591 C C . TYR B 1 299 ? 31.346 55.804 -34.059 1.00 7.68 298 TYR B C 1
ATOM 6592 O O . TYR B 1 299 ? 31.192 54.700 -33.533 1.00 8.22 298 TYR B O 1
ATOM 6601 N N . SER B 1 300 ? 30.400 56.726 -34.181 1.00 8.01 299 SER B N 1
ATOM 6602 C CA . SER B 1 300 ? 29.020 56.526 -33.697 1.00 7.45 299 SER B CA 1
ATOM 6603 C C . SER B 1 300 ? 28.086 56.161 -34.840 1.00 7.56 299 SER B C 1
ATOM 6604 O O . SER B 1 300 ? 27.861 56.995 -35.739 1.00 7.88 299 SER B O 1
ATOM 6607 N N . SER B 1 301 ? 27.499 54.971 -34.790 1.00 7.98 300 SER B N 1
ATOM 6608 C CA . SER B 1 301 ? 26.524 54.563 -35.838 1.00 8.20 300 SER B CA 1
ATOM 6609 C C . SER B 1 301 ? 25.249 55.403 -35.839 1.00 7.00 300 SER B C 1
ATOM 6610 O O . SER B 1 301 ? 24.514 55.380 -36.859 1.00 9.83 300 SER B O 1
ATOM 6613 N N . SER B 1 302 ? 24.925 56.091 -34.747 1.00 6.72 301 SER B N 1
ATOM 6614 C CA . SER B 1 302 ? 23.778 56.992 -34.758 1.00 7.06 301 SER B CA 1
ATOM 6615 C C . SER B 1 302 ? 24.098 58.359 -35.324 1.00 8.29 301 SER B C 1
ATOM 6616 O O . SER B 1 302 ? 23.196 59.201 -35.396 1.00 9.06 301 SER B O 1
ATOM 6619 N N . HIS B 1 303 ? 25.351 58.566 -35.763 1.00 7.14 302 HIS B N 1
ATOM 6620 C CA . HIS B 1 303 ? 25.793 59.782 -36.445 1.00 8.04 302 HIS B CA 1
ATOM 6621 C C . HIS B 1 303 ? 26.214 59.573 -37.909 1.00 8.15 302 HIS B C 1
ATOM 6622 O O . HIS B 1 303 ? 26.077 60.493 -38.722 1.00 9.99 302 HIS B O 1
ATOM 6629 N N . THR B 1 304 ? 26.772 58.406 -38.199 1.00 8.30 303 THR B N 1
ATOM 6630 C CA . THR B 1 304 ? 27.180 58.041 -39.546 1.00 8.35 303 THR B CA 1
ATOM 6631 C C . THR B 1 304 ? 26.901 56.599 -39.878 1.00 10.41 303 THR B C 1
ATOM 6632 O O . THR B 1 304 ? 26.993 55.714 -39.016 1.00 9.81 303 THR B O 1
ATOM 6636 N N . ASN B 1 305 ? 26.601 56.358 -41.161 1.00 10.60 304 ASN B N 1
ATOM 6637 C CA . ASN B 1 305 ? 26.548 54.983 -41.640 1.00 10.74 304 ASN B CA 1
ATOM 6638 C C . ASN B 1 305 ? 27.958 54.446 -41.923 1.00 10.13 304 ASN B C 1
ATOM 6639 O O . ASN B 1 305 ? 28.957 55.170 -41.754 1.00 9.73 304 ASN B O 1
ATOM 6644 N N . ASP B 1 306 ? 28.049 53.170 -42.305 1.00 9.96 305 ASP B N 1
ATOM 6645 C CA . ASP B 1 306 ? 29.323 52.516 -42.451 1.00 9.61 305 ASP B CA 1
ATOM 6646 C C . ASP B 1 306 ? 29.941 52.820 -43.802 1.00 10.91 305 ASP B C 1
ATOM 6647 O O . ASP B 1 306 ? 31.169 52.876 -43.926 1.00 11.91 305 ASP B O 1
ATOM 6652 N N . ILE B 1 307 ? 29.110 53.062 -44.810 1.00 11.88 306 ILE B N 1
ATOM 6653 C CA . ILE B 1 307 ? 29.627 53.487 -46.124 1.00 11.63 306 ILE B CA 1
ATOM 6654 C C . ILE B 1 307 ? 30.440 54.755 -45.948 1.00 12.05 306 ILE B C 1
ATOM 6655 O O . ILE B 1 307 ? 31.568 54.882 -46.442 1.00 12.99 306 ILE B O 1
ATOM 6660 N N . ASP B 1 308 ? 29.854 55.724 -45.277 1.00 11.79 307 ASP B N 1
ATOM 6661 C CA . ASP B 1 308 ? 30.510 57.025 -45.103 1.00 12.09 307 ASP B CA 1
ATOM 6662 C C . ASP B 1 308 ? 31.721 56.929 -44.156 1.00 11.32 307 ASP B C 1
ATOM 6663 O O . ASP B 1 308 ? 32.724 57.620 -44.339 1.00 12.29 307 ASP B O 1
ATOM 6668 N N . ALA B 1 309 ? 31.634 56.076 -43.143 1.00 10.48 308 ALA B N 1
ATOM 6669 C CA . ALA B 1 309 ? 32.746 55.869 -42.198 1.00 10.53 308 ALA B CA 1
ATOM 6670 C C . ALA B 1 309 ? 33.929 55.281 -42.934 1.00 12.10 308 ALA B C 1
ATOM 6671 O O . ALA B 1 309 ? 35.077 55.678 -42.731 1.00 11.89 308 ALA B O 1
ATOM 6673 N N . GLN B 1 310 ? 33.662 54.325 -43.816 1.00 11.93 309 GLN B N 1
ATOM 6674 C CA . GLN B 1 310 ? 34.744 53.751 -44.625 1.00 11.95 309 GLN B CA 1
ATOM 6675 C C . GLN B 1 310 ? 35.378 54.812 -45.526 1.00 11.94 309 GLN B C 1
ATOM 6676 O O . GLN B 1 310 ? 36.620 54.863 -45.657 1.00 12.17 309 GLN B O 1
ATOM 6682 N N . LYS B 1 311 ? 34.572 55.673 -46.138 1.00 12.67 310 LYS B N 1
ATOM 6683 C CA . LYS B 1 311 ? 35.154 56.739 -46.945 1.00 13.31 310 LYS B CA 1
ATOM 6684 C C . LYS B 1 311 ? 36.087 57.623 -46.123 1.00 14.48 310 LYS B C 1
ATOM 6685 O O . LYS B 1 311 ? 37.182 57.977 -46.563 1.00 13.54 310 LYS B O 1
ATOM 6691 N N . THR B 1 312 ? 35.651 57.972 -44.924 1.00 12.34 311 THR B N 1
ATOM 6692 C CA . THR B 1 312 ? 36.460 58.782 -44.035 1.00 11.87 311 THR B CA 1
ATOM 6693 C C . THR B 1 312 ? 37.796 58.082 -43.704 1.00 13.51 311 THR B C 1
ATOM 6694 O O . THR B 1 312 ? 38.868 58.722 -43.710 1.00 13.19 311 THR B O 1
ATOM 6698 N N . LEU B 1 313 ? 37.750 56.797 -43.414 1.00 10.96 312 LEU B N 1
ATOM 6699 C CA . LEU B 1 313 ? 38.955 56.015 -43.132 1.00 9.57 312 LEU B CA 1
ATOM 6700 C C . LEU B 1 313 ? 39.895 56.056 -44.343 1.00 9.43 312 LEU B C 1
ATOM 6701 O O . LEU B 1 313 ? 41.095 56.306 -44.193 1.00 12.27 312 LEU B O 1
ATOM 6706 N N . PHE B 1 314 ? 39.355 55.733 -45.517 1.00 12.21 313 PHE B N 1
ATOM 6707 C CA . PHE B 1 314 ? 40.185 55.729 -46.737 1.00 13.13 313 PHE B CA 1
ATOM 6708 C C . PHE B 1 314 ? 40.770 57.108 -47.047 1.00 13.27 313 PHE B C 1
ATOM 6709 O O . PHE B 1 314 ? 41.938 57.204 -47.485 1.00 13.93 313 PHE B O 1
ATOM 6717 N N . ASN B 1 315 ? 40.029 58.166 -46.786 1.00 11.36 314 ASN B N 1
ATOM 6718 C CA . ASN B 1 315 ? 40.562 59.529 -46.917 1.00 12.28 314 ASN B CA 1
ATOM 6719 C C . ASN B 1 315 ? 41.767 59.734 -46.015 1.00 15.58 314 ASN B C 1
ATOM 6720 O O . ASN B 1 315 ? 42.788 60.285 -46.426 1.00 15.32 314 ASN B O 1
ATOM 6725 N N . TYR B 1 316 ? 41.672 59.279 -44.766 1.00 13.26 315 TYR B N 1
ATOM 6726 C CA . TYR B 1 316 ? 42.789 59.366 -43.837 1.00 13.07 315 TYR B CA 1
ATOM 6727 C C . TYR B 1 316 ? 44.010 58.626 -44.376 1.00 14.02 315 TYR B C 1
ATOM 6728 O O . TYR B 1 316 ? 45.157 59.083 -44.205 1.00 14.21 315 TYR B O 1
ATOM 6737 N N . LEU B 1 317 ? 43.774 57.453 -44.950 1.00 16.33 316 LEU B N 1
ATOM 6738 C CA . LEU B 1 317 ? 44.842 56.644 -45.505 1.00 16.19 316 LEU B CA 1
ATOM 6739 C C . LEU B 1 317 ? 45.401 57.227 -46.817 1.00 18.55 316 LEU B C 1
ATOM 6740 O O . LEU B 1 317 ? 46.512 56.883 -47.219 1.00 19.29 316 LEU B O 1
ATOM 6745 N N . GLY B 1 318 ? 44.649 58.116 -47.448 1.00 17.93 317 GLY B N 1
ATOM 6746 C CA . GLY B 1 318 ? 45.077 58.755 -48.703 1.00 18.87 317 GLY B CA 1
ATOM 6747 C C . GLY B 1 318 ? 44.919 57.829 -49.886 1.00 23.22 317 GLY B C 1
ATOM 6748 O O . GLY B 1 318 ? 45.681 57.942 -50.853 1.00 24.11 317 GLY B O 1
ATOM 6749 N N . VAL B 1 319 ? 43.951 56.921 -49.825 1.00 22.14 318 VAL B N 1
ATOM 6750 C CA . VAL B 1 319 ? 43.714 55.944 -50.891 1.00 24.80 318 VAL B CA 1
ATOM 6751 C C . VAL B 1 319 ? 42.323 56.137 -51.484 1.00 28.01 318 VAL B C 1
ATOM 6752 O O . VAL B 1 319 ? 41.349 56.415 -50.770 1.00 24.07 318 VAL B O 1
ATOM 6756 N N . ASP B 1 320 ? 42.237 56.009 -52.805 1.00 30.90 319 ASP B N 1
ATOM 6757 C CA . ASP B 1 320 ? 40.949 55.967 -53.484 1.00 34.97 319 ASP B CA 1
ATOM 6758 C C . ASP B 1 320 ? 41.026 55.015 -54.671 1.00 34.79 319 ASP B C 1
ATOM 6759 O O . ASP B 1 320 ? 42.031 54.328 -54.856 1.00 33.29 319 ASP B O 1
ATOM 6764 N N . GLY B 1 321 ? 39.941 54.944 -55.432 1.00 36.52 320 GLY B N 1
ATOM 6765 C CA . GLY B 1 321 ? 39.916 54.155 -56.656 1.00 37.45 320 GLY B CA 1
ATOM 6766 C C . GLY B 1 321 ? 40.192 52.685 -56.421 1.00 38.28 320 GLY B C 1
ATOM 6767 O O . GLY B 1 321 ? 39.734 52.113 -55.435 1.00 37.95 320 GLY B O 1
ATOM 6768 N N . ALA B 1 322 ? 40.952 52.077 -57.328 1.00 38.90 321 ALA B N 1
ATOM 6769 C CA . ALA B 1 322 ? 41.174 50.633 -57.307 1.00 39.68 321 ALA B CA 1
ATOM 6770 C C . ALA B 1 322 ? 42.008 50.205 -56.112 1.00 38.49 321 ALA B C 1
ATOM 6771 O O . ALA B 1 322 ? 41.865 49.088 -55.616 1.00 39.26 321 ALA B O 1
ATOM 6773 N N . ALA B 1 323 ? 42.897 51.088 -55.672 1.00 36.49 322 ALA B N 1
ATOM 6774 C CA . ALA B 1 323 ? 43.716 50.816 -54.500 1.00 35.26 322 ALA B CA 1
ATOM 6775 C C . ALA B 1 323 ? 42.796 50.636 -53.294 1.00 32.67 322 ALA B C 1
ATOM 6776 O O . ALA B 1 323 ? 42.939 49.667 -52.550 1.00 29.67 322 ALA B O 1
ATOM 6778 N N . ALA B 1 324 ? 41.835 51.548 -53.141 1.00 30.35 323 ALA B N 1
ATOM 6779 C CA . ALA B 1 324 ? 40.846 51.462 -52.046 1.00 29.98 323 ALA B CA 1
ATOM 6780 C C . ALA B 1 324 ? 39.973 50.208 -52.159 1.00 30.55 323 ALA B C 1
ATOM 6781 O O . ALA B 1 324 ? 39.613 49.592 -51.161 1.00 27.67 323 ALA B O 1
ATOM 6783 N N . ASP B 1 325 ? 39.637 49.831 -53.390 1.00 30.34 324 ASP B N 1
ATOM 6784 C CA . ASP B 1 325 ? 38.834 48.640 -53.616 1.00 31.10 324 ASP B CA 1
ATOM 6785 C C . ASP B 1 325 ? 39.516 47.381 -53.126 1.00 27.84 324 ASP B C 1
ATOM 6786 O O . ASP B 1 325 ? 38.837 46.429 -52.778 1.00 30.87 324 ASP B O 1
ATOM 6791 N N . LYS B 1 326 ? 40.848 47.369 -53.107 1.00 27.16 325 LYS B N 1
ATOM 6792 C CA . LYS B 1 326 ? 41.622 46.203 -52.652 1.00 27.58 325 LYS B CA 1
ATOM 6793 C C . LYS B 1 326 ? 41.700 46.074 -51.137 1.00 26.58 325 LYS B C 1
ATOM 6794 O O . LYS B 1 326 ? 42.018 44.999 -50.616 1.00 25.02 325 LYS B O 1
ATOM 6796 N N . LEU B 1 327 ? 41.445 47.169 -50.425 1.00 25.36 326 LEU B N 1
ATOM 6797 C CA . LEU B 1 327 ? 41.510 47.148 -48.954 1.00 24.35 326 LEU B CA 1
ATOM 6798 C C . LEU B 1 327 ? 40.346 46.375 -48.314 1.00 24.38 326 LEU B C 1
ATOM 6799 O O . LEU B 1 327 ? 39.222 46.409 -48.809 1.00 23.97 326 LEU B O 1
ATOM 6804 N N . GLU B 1 328 ? 40.625 45.688 -47.204 1.00 22.84 327 GLU B N 1
ATOM 6805 C CA . GLU B 1 328 ? 39.615 44.907 -46.511 1.00 23.30 327 GLU B CA 1
ATOM 6806 C C . GLU B 1 328 ? 39.542 45.325 -45.041 1.00 21.09 327 GLU B C 1
ATOM 6807 O O . GLU B 1 328 ? 39.981 44.583 -44.179 1.00 21.56 327 GLU B O 1
ATOM 6813 N N . PRO B 1 329 ? 39.001 46.523 -44.762 1.00 19.43 328 PRO B N 1
ATOM 6814 C CA . PRO B 1 329 ? 38.846 46.892 -43.344 1.00 18.72 328 PRO B CA 1
ATOM 6815 C C . PRO B 1 329 ? 37.825 45.987 -42.685 1.00 19.19 328 PRO B C 1
ATOM 6816 O O . PRO B 1 329 ? 36.953 45.445 -43.372 1.00 21.56 328 PRO B O 1
ATOM 6820 N N . ARG B 1 330 ? 37.988 45.784 -41.388 1.00 14.64 329 ARG B N 1
ATOM 6821 C CA . ARG B 1 330 ? 37.131 44.941 -40.558 1.00 15.47 329 ARG B CA 1
ATOM 6822 C C . ARG B 1 330 ? 36.264 45.800 -39.611 1.00 15.86 329 ARG B C 1
ATOM 6823 O O . ARG B 1 330 ? 36.791 46.683 -38.911 1.00 13.86 329 ARG B O 1
ATOM 6825 N N . GLN B 1 331 ? 34.968 45.502 -39.584 1.00 15.57 330 GLN B N 1
ATOM 6826 C CA A GLN B 1 331 ? 34.025 46.278 -38.772 0.50 16.05 330 GLN B CA 1
ATOM 6827 C CA B GLN B 1 331 ? 33.928 46.226 -38.837 0.50 16.06 330 GLN B CA 1
ATOM 6828 C C . GLN B 1 331 ? 33.625 45.556 -37.503 1.00 17.18 330 GLN B C 1
ATOM 6829 O O . GLN B 1 331 ? 33.283 44.369 -37.505 1.00 20.00 330 GLN B O 1
ATOM 6840 N N . LEU B 1 332 ? 33.695 46.316 -36.397 1.00 17.35 331 LEU B N 1
ATOM 6841 C CA A LEU B 1 332 ? 33.383 45.851 -35.059 0.50 18.54 331 LEU B CA 1
ATOM 6842 C CA B LEU B 1 332 ? 33.322 45.816 -35.083 0.50 18.55 331 LEU B CA 1
ATOM 6843 C C . LEU B 1 332 ? 32.230 46.714 -34.534 1.00 17.85 331 LEU B C 1
ATOM 6844 O O . LEU B 1 332 ? 32.228 47.914 -34.767 1.00 16.14 331 LEU B O 1
ATOM 6853 N N . ALA B 1 333 ? 31.260 46.108 -33.867 1.00 18.49 332 ALA B N 1
ATOM 6854 C CA . ALA B 1 333 ? 30.171 46.838 -33.185 1.00 18.88 332 ALA B CA 1
ATOM 6855 C C . ALA B 1 333 ? 30.223 46.497 -31.713 1.00 22.00 332 ALA B C 1
ATOM 6856 O O . ALA B 1 333 ? 30.538 45.364 -31.336 1.00 23.42 332 ALA B O 1
ATOM 6858 N N . ILE B 1 334 ? 29.904 47.463 -30.870 1.00 19.88 333 ILE B N 1
ATOM 6859 C CA . ILE B 1 334 ? 29.833 47.209 -29.425 1.00 20.20 333 ILE B CA 1
ATOM 6860 C C . ILE B 1 334 ? 28.721 48.010 -28.772 1.00 19.79 333 ILE B C 1
ATOM 6861 O O . ILE B 1 334 ? 28.154 48.913 -29.395 1.00 18.01 333 ILE B O 1
ATOM 6866 N N . ASN B 1 335 ? 28.412 47.656 -27.514 1.00 19.75 334 ASN B N 1
ATOM 6867 C CA . ASN B 1 335 ? 27.649 48.512 -26.596 1.00 16.25 334 ASN B CA 1
ATOM 6868 C C . ASN B 1 335 ? 28.715 48.878 -25.557 1.00 15.37 334 ASN B C 1
ATOM 6869 O O . ASN B 1 335 ? 29.096 48.010 -24.746 1.00 17.29 334 ASN B O 1
ATOM 6874 N N . PRO B 1 336 ? 29.277 50.106 -25.630 1.00 12.11 335 PRO B N 1
ATOM 6875 C CA . PRO B 1 336 ? 30.294 50.546 -24.697 1.00 9.81 335 PRO B CA 1
ATOM 6876 C C . PRO B 1 336 ? 29.695 50.594 -23.303 1.00 9.65 335 PRO B C 1
ATOM 6877 O O . PRO B 1 336 ? 28.603 51.124 -23.101 1.00 9.96 335 PRO B O 1
ATOM 6881 N N . GLY B 1 337 ? 30.419 50.066 -22.330 1.00 10.69 336 GLY B N 1
ATOM 6882 C CA . GLY B 1 337 ? 29.984 50.113 -20.928 1.00 10.66 336 GLY B CA 1
ATOM 6883 C C . GLY B 1 337 ? 30.708 49.093 -20.116 1.00 9.34 336 GLY B C 1
ATOM 6884 O O . GLY B 1 337 ? 31.688 48.515 -20.555 1.00 9.22 336 GLY B O 1
ATOM 6885 N N . TYR B 1 338 ? 30.232 48.907 -18.889 1.00 9.21 337 TYR B N 1
ATOM 6886 C CA . TYR B 1 338 ? 30.884 47.996 -17.953 1.00 9.83 337 TYR B CA 1
ATOM 6887 C C . TYR B 1 338 ? 29.848 47.328 -17.076 1.00 9.34 337 TYR B C 1
ATOM 6888 O O . TYR B 1 338 ? 28.760 47.863 -16.816 1.00 9.56 337 TYR B O 1
ATOM 6897 N N . ARG B 1 339 ? 30.211 46.156 -16.585 1.00 9.58 338 ARG B N 1
ATOM 6898 C CA . ARG B 1 339 ? 29.365 45.403 -15.672 1.00 8.28 338 ARG B CA 1
ATOM 6899 C C . ARG B 1 339 ? 29.330 46.115 -14.335 1.00 9.73 338 ARG B C 1
ATOM 6900 O O . ARG B 1 339 ? 30.294 46.763 -13.938 1.00 9.91 338 ARG B O 1
ATOM 6908 N N . ALA B 1 340 ? 28.216 45.989 -13.625 1.00 10.39 339 ALA B N 1
ATOM 6909 C CA . ALA B 1 340 ? 28.066 46.773 -12.398 1.00 10.70 339 ALA B CA 1
ATOM 6910 C C . ALA B 1 340 ? 29.128 46.428 -11.346 1.00 9.93 339 ALA B C 1
ATOM 6911 O O . ALA B 1 340 ? 29.481 47.269 -10.505 1.00 10.78 339 ALA B O 1
ATOM 6913 N N . LYS B 1 341 ? 29.581 45.185 -11.355 1.00 10.02 340 LYS B N 1
ATOM 6914 C CA . LYS B 1 341 ? 30.646 44.684 -10.486 1.00 10.81 340 LYS B CA 1
ATOM 6915 C C . LYS B 1 341 ? 31.578 43.868 -11.355 1.00 11.07 340 LYS B C 1
ATOM 6916 O O . LYS B 1 341 ? 31.090 43.335 -12.413 1.00 9.61 340 LYS B O 1
ATOM 6922 N N . CYS B 1 342 ? 32.857 43.716 -10.965 1.00 9.88 341 CYS B N 1
ATOM 6923 C CA . CYS B 1 342 ? 33.722 42.740 -11.662 1.00 7.58 341 CYS B CA 1
ATOM 6924 C C . CYS B 1 342 ? 33.789 41.395 -10.962 1.00 9.36 341 CYS B C 1
ATOM 6925 O O . CYS B 1 342 ? 34.301 40.430 -11.527 1.00 9.79 341 CYS B O 1
ATOM 6928 N N . TRP B 1 343 ? 33.351 41.344 -9.698 1.00 8.81 342 TRP B N 1
ATOM 6929 C CA . TRP B 1 343 ? 33.539 40.167 -8.859 1.00 8.88 342 TRP B CA 1
ATOM 6930 C C . TRP B 1 343 ? 32.202 39.836 -8.193 1.00 8.93 342 TRP B C 1
ATOM 6931 O O . TRP B 1 343 ? 31.666 40.647 -7.412 1.00 9.94 342 TRP B O 1
ATOM 6942 N N . GLN B 1 344 ? 31.655 38.664 -8.522 1.00 10.01 343 GLN B N 1
ATOM 6943 C CA . GLN B 1 344 ? 30.372 38.196 -7.988 1.00 7.39 343 GLN B CA 1
ATOM 6944 C C . GLN B 1 344 ? 30.560 36.769 -7.559 1.00 9.86 343 GLN B C 1
ATOM 6945 O O . GLN B 1 344 ? 31.059 35.933 -8.325 1.00 8.84 343 GLN B O 1
ATOM 6951 N N . ASN B 1 345 ? 30.137 36.471 -6.336 1.00 8.75 344 ASN B N 1
ATOM 6952 C CA . ASN B 1 345 ? 30.426 35.175 -5.748 1.00 8.98 344 ASN B CA 1
ATOM 6953 C C . ASN B 1 345 ? 31.942 34.875 -5.889 1.00 8.70 344 ASN B C 1
ATOM 6954 O O . ASN B 1 345 ? 32.787 35.677 -5.451 1.00 10.58 344 ASN B O 1
ATOM 6959 N N . ASN B 1 346 ? 32.272 33.728 -6.507 1.00 8.33 345 ASN B N 1
ATOM 6960 C CA . ASN B 1 346 ? 33.662 33.313 -6.680 1.00 9.88 345 ASN B CA 1
ATOM 6961 C C . ASN B 1 346 ? 34.115 33.443 -8.122 1.00 10.06 345 ASN B C 1
ATOM 6962 O O . ASN B 1 346 ? 34.946 32.694 -8.574 1.00 10.22 345 ASN B O 1
ATOM 6967 N N . CYS B 1 347 ? 33.592 34.460 -8.815 1.00 8.40 346 CYS B N 1
ATOM 6968 C CA . CYS B 1 347 ? 33.935 34.747 -10.203 1.00 9.62 346 CYS B CA 1
ATOM 6969 C C . CYS B 1 347 ? 34.359 36.191 -10.350 1.00 9.81 346 CYS B C 1
ATOM 6970 O O . CYS B 1 347 ? 33.634 37.070 -9.947 1.00 10.01 346 CYS B O 1
ATOM 6973 N N . ILE B 1 348 ? 35.507 36.404 -10.968 1.00 8.68 347 ILE B N 1
ATOM 6974 C CA A ILE B 1 348 ? 35.963 37.742 -11.293 0.50 7.92 347 ILE B CA 1
ATOM 6975 C CA B ILE B 1 348 ? 36.052 37.725 -11.301 0.50 8.29 347 ILE B CA 1
ATOM 6976 C C . ILE B 1 348 ? 36.213 37.833 -12.801 1.00 10.34 347 ILE B C 1
ATOM 6977 O O . ILE B 1 348 ? 36.801 36.949 -13.398 1.00 9.85 347 ILE B O 1
ATOM 6986 N N . ALA B 1 349 ? 35.678 38.892 -13.407 1.00 8.28 348 ALA B N 1
ATOM 6987 C CA . ALA B 1 349 ? 35.818 39.138 -14.858 1.00 7.73 348 ALA B CA 1
ATOM 6988 C C . ALA B 1 349 ? 37.011 40.031 -15.122 1.00 9.93 348 ALA B C 1
ATOM 6989 O O . ALA B 1 349 ? 37.197 41.076 -14.480 1.00 7.74 348 ALA B O 1
ATOM 6991 N N . ILE B 1 350 ? 37.807 39.632 -16.100 1.00 8.46 349 ILE B N 1
ATOM 6992 C CA . ILE B 1 350 ? 39.014 40.346 -16.469 1.00 7.00 349 ILE B CA 1
ATOM 6993 C C . ILE B 1 350 ? 39.047 40.474 -17.964 1.00 9.77 349 ILE B C 1
ATOM 6994 O O . ILE B 1 350 ? 38.828 39.510 -18.682 1.00 11.01 349 ILE B O 1
ATOM 6999 N N . GLY B 1 351 ? 39.286 41.681 -18.443 1.00 8.11 350 GLY B N 1
ATOM 7000 C CA . GLY B 1 351 ? 39.200 41.992 -19.867 1.00 9.72 350 GLY B CA 1
ATOM 7001 C C . GLY B 1 351 ? 37.825 42.456 -20.266 1.00 10.25 350 GLY B C 1
ATOM 7002 O O . GLY B 1 351 ? 37.052 43.014 -19.445 1.00 9.21 350 GLY B O 1
ATOM 7016 N N . ALA B 1 353 ? 35.160 40.873 -20.717 1.00 9.72 352 ALA B N 1
ATOM 7017 C CA . ALA B 1 353 ? 34.073 40.260 -19.947 1.00 9.48 352 ALA B CA 1
ATOM 7018 C C . ALA B 1 353 ? 33.590 41.166 -18.821 1.00 10.93 352 ALA B C 1
ATOM 7019 O O . ALA B 1 353 ? 32.426 41.085 -18.427 1.00 10.95 352 ALA B O 1
ATOM 7021 N N . ALA B 1 354 ? 34.461 42.038 -18.318 1.00 8.23 353 ALA B N 1
ATOM 7022 C CA . ALA B 1 354 ? 34.064 43.047 -17.313 1.00 7.95 353 ALA B CA 1
ATOM 7023 C C . ALA B 1 354 ? 33.497 44.332 -17.928 1.00 9.12 353 ALA B C 1
ATOM 7024 O O . ALA B 1 354 ? 32.511 44.876 -17.465 1.00 10.09 353 ALA B O 1
ATOM 7026 N N . GLY B 1 355 ? 34.130 44.827 -18.976 1.00 9.92 354 GLY B N 1
ATOM 7027 C CA . GLY B 1 355 ? 33.645 46.020 -19.641 1.00 10.89 354 GLY B CA 1
ATOM 7028 C C . GLY B 1 355 ? 34.543 46.377 -20.783 1.00 10.50 354 GLY B C 1
ATOM 7029 O O . GLY B 1 355 ? 35.657 45.831 -20.926 1.00 10.22 354 GLY B O 1
ATOM 7030 N N . PHE B 1 356 ? 34.065 47.310 -21.598 1.00 9.43 355 PHE B N 1
ATOM 7031 C CA . PHE B 1 356 ? 34.834 47.768 -22.728 1.00 10.69 355 PHE B CA 1
ATOM 7032 C C . PHE B 1 356 ? 34.210 49.004 -23.291 1.00 10.66 355 PHE B C 1
ATOM 7033 O O . PHE B 1 356 ? 32.985 49.062 -23.452 1.00 11.95 355 PHE B O 1
ATOM 7041 N N . ILE B 1 357 ? 35.066 49.961 -23.653 1.00 10.26 356 ILE B N 1
ATOM 7042 C CA . ILE B 1 357 ? 34.690 51.139 -24.423 1.00 11.54 356 ILE B CA 1
ATOM 7043 C C . ILE B 1 357 ? 35.729 51.320 -25.525 1.00 11.92 356 ILE B C 1
ATOM 7044 O O . ILE B 1 357 ? 36.715 50.572 -25.633 1.00 13.01 356 ILE B O 1
ATOM 7049 N N . GLU B 1 358 ? 35.512 52.354 -26.336 1.00 11.09 357 GLU B N 1
ATOM 7050 C CA . GLU B 1 358 ? 36.496 52.710 -27.340 1.00 12.51 357 GLU B CA 1
ATOM 7051 C C . GLU B 1 358 ? 37.870 52.826 -26.738 1.00 10.77 357 GLU B C 1
ATOM 7052 O O . GLU B 1 358 ? 38.012 53.200 -25.561 1.00 11.08 357 GLU B O 1
ATOM 7058 N N . PRO B 1 359 ? 38.918 52.523 -27.521 1.00 10.12 358 PRO B N 1
ATOM 7059 C CA . PRO B 1 359 ? 40.290 52.529 -27.012 1.00 10.98 358 PRO B CA 1
ATOM 7060 C C . PRO B 1 359 ? 40.954 53.899 -26.858 1.00 11.04 358 PRO B C 1
ATOM 7061 O O . PRO B 1 359 ? 42.177 54.025 -26.920 1.00 13.20 358 PRO B O 1
ATOM 7065 N N . LEU B 1 360 ? 40.134 54.927 -26.648 1.00 9.39 359 LEU B N 1
ATOM 7066 C CA . LEU B 1 360 ? 40.618 56.259 -26.362 1.00 11.26 359 LEU B CA 1
ATOM 7067 C C . LEU B 1 360 ? 41.342 56.160 -25.015 1.00 12.51 359 LEU B C 1
ATOM 7068 O O . LEU B 1 360 ? 40.771 55.717 -24.022 1.00 12.37 359 LEU B O 1
ATOM 7073 N N . GLU B 1 361 ? 42.600 56.563 -24.993 1.00 10.81 360 GLU B N 1
ATOM 7074 C CA . GLU B 1 361 ? 43.452 56.465 -23.842 1.00 9.10 360 GLU B CA 1
ATOM 7075 C C . GLU B 1 361 ? 43.830 55.044 -23.433 1.00 9.42 360 GLU B C 1
ATOM 7076 O O . GLU B 1 361 ? 44.307 54.823 -22.305 1.00 11.93 360 G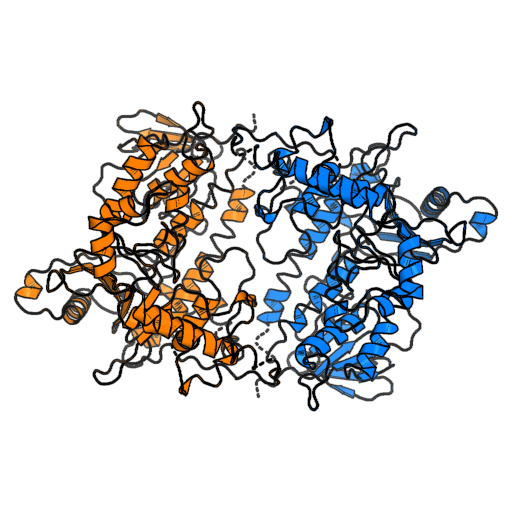LU B O 1
ATOM 7082 N N . ALA B 1 362 ? 43.571 54.074 -24.291 1.00 10.12 361 ALA B N 1
ATOM 7083 C CA . ALA B 1 362 ? 44.087 52.703 -24.127 1.00 9.87 361 ALA B CA 1
ATOM 7084 C C . ALA B 1 362 ? 43.797 52.142 -22.717 1.00 9.02 361 ALA B C 1
ATOM 7085 O O . ALA B 1 362 ? 44.730 51.740 -21.987 1.00 11.86 361 ALA B O 1
ATOM 7087 N N . SER B 1 363 ? 42.533 52.066 -22.324 1.00 9.73 362 SER B N 1
ATOM 7088 C CA . SER B 1 363 ? 42.224 51.528 -20.989 1.00 10.68 362 SER B CA 1
ATOM 7089 C C . SER B 1 363 ? 42.207 50.009 -20.926 1.00 9.90 362 SER B C 1
ATOM 7090 O O . SER B 1 363 ? 42.287 49.449 -19.834 1.00 10.10 362 SER B O 1
ATOM 7093 N N . ALA B 1 364 ? 42.153 49.318 -22.062 1.00 9.77 363 ALA B N 1
ATOM 7094 C CA . ALA B 1 364 ? 41.849 47.883 -22.058 1.00 9.81 363 ALA B CA 1
ATOM 7095 C C . ALA B 1 364 ? 42.923 47.046 -21.389 1.00 8.58 363 ALA B C 1
ATOM 7096 O O . ALA B 1 364 ? 42.615 46.310 -20.457 1.00 9.39 363 ALA B O 1
ATOM 7098 N N . LEU B 1 365 ? 44.180 47.130 -21.816 1.00 8.89 364 LEU B N 1
ATOM 7099 C CA . LEU B 1 365 ? 45.220 46.343 -21.158 1.00 8.07 364 LEU B CA 1
ATOM 7100 C C . LEU B 1 365 ? 45.458 46.850 -19.743 1.00 9.33 364 LEU B C 1
ATOM 7101 O O . LEU B 1 365 ? 45.749 46.076 -18.825 1.00 9.78 364 LEU B O 1
ATOM 7106 N N . ALA B 1 366 ? 45.356 48.161 -19.532 1.00 7.97 365 ALA B N 1
ATOM 7107 C CA . ALA B 1 366 ? 45.544 48.736 -18.188 1.00 8.97 365 ALA B CA 1
ATOM 7108 C C . ALA B 1 366 ? 44.566 48.142 -17.141 1.00 9.10 365 ALA B C 1
ATOM 7109 O O . ALA B 1 366 ? 44.943 47.863 -16.019 1.00 10.22 365 ALA B O 1
ATOM 7111 N N . LEU B 1 367 ? 43.317 47.943 -17.546 1.00 9.48 366 LEU B N 1
ATOM 7112 C CA . LEU B 1 367 ? 42.310 47.330 -16.697 1.00 9.66 366 LEU B CA 1
ATOM 7113 C C . LEU B 1 367 ? 42.626 45.878 -16.418 1.00 8.61 366 LEU B C 1
ATOM 7114 O O . LEU B 1 367 ? 42.421 45.409 -15.315 1.00 8.70 366 LEU B O 1
ATOM 7119 N N . ILE B 1 368 ? 43.049 45.136 -17.446 1.00 8.59 367 ILE B N 1
ATOM 7120 C CA . ILE B 1 368 ? 43.507 43.753 -17.249 1.00 8.06 367 ILE B CA 1
ATOM 7121 C C . ILE B 1 368 ? 44.638 43.691 -16.229 1.00 8.94 367 ILE B C 1
ATOM 7122 O O . ILE B 1 368 ? 44.612 42.885 -15.296 1.00 10.11 367 ILE B O 1
ATOM 7127 N N . GLU B 1 369 ? 45.656 44.513 -16.428 1.00 8.77 368 GLU B N 1
ATOM 7128 C CA . GLU B 1 369 ? 46.793 44.562 -15.484 1.00 8.38 368 GLU B CA 1
ATOM 7129 C C . GLU B 1 369 ? 46.297 44.880 -14.066 1.00 9.63 368 GLU B C 1
ATOM 7130 O O . GLU B 1 369 ? 46.748 44.253 -13.094 1.00 9.15 368 GLU B O 1
ATOM 7136 N N . TRP B 1 370 ? 45.429 45.884 -13.956 1.00 8.83 369 TRP B N 1
ATOM 7137 C CA . TRP B 1 370 ? 44.945 46.303 -12.627 1.00 8.28 369 TRP B CA 1
ATOM 7138 C C . TRP B 1 370 ? 44.207 45.151 -11.968 1.00 8.65 369 TRP B C 1
ATOM 7139 O O . TRP B 1 370 ? 44.443 44.796 -10.811 1.00 9.51 369 TRP B O 1
ATOM 7150 N N . THR B 1 371 ? 43.290 44.544 -12.706 1.00 8.15 370 THR B N 1
ATOM 7151 C CA . THR B 1 371 ? 42.443 43.509 -12.072 1.00 7.73 370 THR B CA 1
ATOM 7152 C C . THR B 1 371 ? 43.260 42.288 -11.700 1.00 9.57 370 THR B C 1
ATOM 7153 O O . THR B 1 371 ? 43.124 41.758 -10.587 1.00 9.35 370 THR B O 1
ATOM 7157 N N . ALA B 1 372 ? 44.131 41.876 -12.606 1.00 8.04 371 ALA B N 1
ATOM 7158 C CA . ALA B 1 372 ? 44.948 40.692 -12.340 1.00 9.37 371 ALA B CA 1
ATOM 7159 C C . ALA B 1 372 ? 45.940 40.957 -11.220 1.00 9.30 371 ALA B C 1
ATOM 7160 O O . ALA B 1 372 ? 46.147 40.099 -10.334 1.00 10.55 371 ALA B O 1
ATOM 7162 N N . SER B 1 373 ? 46.567 42.129 -11.214 1.00 8.16 372 SER B N 1
ATOM 7163 C CA A SER B 1 373 ? 47.552 42.403 -10.172 0.25 7.62 372 SER B CA 1
ATOM 7164 C CA B SER B 1 373 ? 47.557 42.448 -10.170 0.25 8.46 372 SER B CA 1
ATOM 7165 C CA C SER B 1 373 ? 47.548 42.455 -10.174 0.50 9.56 372 SER B CA 1
ATOM 7166 C C . SER B 1 373 ? 46.861 42.568 -8.813 1.00 9.88 372 SER B C 1
ATOM 7167 O O . SER B 1 373 ? 47.408 42.157 -7.773 1.00 9.99 372 SER B O 1
ATOM 7174 N N . THR B 1 374 ? 45.678 43.175 -8.779 1.00 9.50 373 THR B N 1
ATOM 7175 C CA A THR B 1 374 ? 45.010 43.328 -7.505 0.50 9.25 373 THR B CA 1
ATOM 7176 C CA B THR B 1 374 ? 44.984 43.326 -7.501 0.50 11.22 373 THR B CA 1
ATOM 7177 C C . THR B 1 374 ? 44.533 41.987 -6.962 1.00 10.59 373 THR B C 1
ATOM 7178 O O . THR B 1 374 ? 44.651 41.729 -5.765 1.00 9.97 373 THR B O 1
ATOM 7185 N N . LEU B 1 375 ? 44.036 41.113 -7.828 1.00 9.18 374 LEU B N 1
ATOM 7186 C CA . LEU B 1 375 ? 43.671 39.767 -7.398 1.00 7.99 374 LEU B CA 1
ATOM 7187 C C . LEU B 1 375 ? 44.897 39.061 -6.854 1.00 8.70 374 LEU B C 1
ATOM 7188 O O . LEU B 1 375 ? 44.829 38.399 -5.799 1.00 10.59 374 LEU B O 1
ATOM 7193 N N . ALA B 1 376 ? 46.047 39.174 -7.522 1.00 9.02 375 ALA B N 1
ATOM 7194 C CA . ALA B 1 376 ? 47.243 38.477 -7.052 1.00 11.09 375 ALA B CA 1
ATOM 7195 C C . ALA B 1 376 ? 47.684 39.025 -5.706 1.00 10.70 375 ALA B C 1
ATOM 7196 O O . ALA B 1 376 ? 48.120 38.280 -4.844 1.00 13.45 375 ALA B O 1
ATOM 7198 N N . GLN B 1 377 ? 47.557 40.336 -5.502 1.00 9.33 376 GLN B N 1
ATOM 7199 C CA . GLN B 1 377 ? 47.989 40.978 -4.240 1.00 10.15 376 GLN B CA 1
ATOM 7200 C C . GLN B 1 377 ? 46.979 40.754 -3.112 1.00 10.79 376 GLN B C 1
ATOM 7201 O O . GLN B 1 377 ? 47.333 40.895 -1.922 1.00 16.20 376 GLN B O 1
ATOM 7207 N N . GLN B 1 378 ? 45.755 40.401 -3.458 1.00 10.28 377 GLN B N 1
ATOM 7208 C CA . GLN B 1 378 ? 44.655 40.211 -2.495 1.00 9.94 377 GLN B CA 1
ATOM 7209 C C . GLN B 1 378 ? 43.993 38.838 -2.618 1.00 9.58 377 GLN B C 1
ATOM 7210 O O . GLN B 1 378 ? 42.795 38.704 -2.428 1.00 14.00 377 GLN B O 1
ATOM 7216 N N . LEU B 1 379 ? 44.769 37.807 -2.926 1.00 10.52 378 LEU B N 1
ATOM 7217 C CA . LEU B 1 379 ? 44.244 36.460 -3.042 1.00 12.83 378 LEU B CA 1
ATOM 7218 C C . LEU B 1 379 ? 43.468 36.146 -1.750 1.00 9.92 378 LEU B C 1
ATOM 7219 O O . LEU B 1 379 ? 44.067 36.184 -0.682 1.00 11.58 378 LEU B O 1
ATOM 7224 N N . PRO B 1 380 ? 42.163 35.865 -1.856 1.00 11.08 379 PRO B N 1
ATOM 7225 C CA . PRO B 1 380 ? 41.415 35.587 -0.613 1.00 11.31 379 PRO B CA 1
ATOM 7226 C C . PRO B 1 380 ? 41.962 34.367 0.110 1.00 11.65 379 PRO B C 1
ATOM 7227 O O . PRO B 1 380 ? 42.206 33.330 -0.547 1.00 11.96 379 PRO B O 1
ATOM 7231 N N . PRO B 1 381 ? 42.183 34.470 1.429 1.00 11.21 380 PRO B N 1
ATOM 7232 C CA . PRO B 1 381 ? 42.590 33.266 2.175 1.00 11.44 380 PRO B CA 1
ATOM 7233 C C . PRO B 1 381 ? 41.645 32.074 2.043 1.00 12.06 380 PRO B C 1
ATOM 7234 O O . PRO B 1 381 ? 42.093 30.927 2.051 1.00 14.34 380 PRO B O 1
ATOM 7238 N N . ASN B 1 382 ? 40.352 32.331 1.960 1.00 8.91 381 ASN B N 1
ATOM 7239 C CA . ASN B 1 382 ? 39.311 31.296 1.976 1.00 10.06 381 ASN B CA 1
ATOM 7240 C C . ASN B 1 382 ? 37.986 31.920 1.536 1.00 12.96 381 ASN B C 1
ATOM 7241 O O . ASN B 1 382 ? 37.891 33.127 1.293 1.00 11.03 381 ASN B O 1
ATOM 7246 N N . ARG B 1 383 ? 36.972 31.099 1.369 1.00 12.02 382 ARG B N 1
ATOM 7247 C CA . ARG B 1 383 ? 35.685 31.592 0.903 1.00 10.96 382 ARG B CA 1
ATOM 7248 C C . ARG B 1 383 ? 34.933 32.405 1.962 1.00 11.41 382 ARG B C 1
ATOM 7249 O O . ARG B 1 383 ? 34.116 33.260 1.630 1.00 11.73 382 ARG B O 1
ATOM 7275 N N . VAL B 1 385 ? 35.974 34.658 3.929 1.00 9.54 384 VAL B N 1
ATOM 7276 C CA . VAL B 1 385 ? 36.365 36.075 3.948 1.00 10.05 384 VAL B CA 1
ATOM 7277 C C . VAL B 1 385 ? 36.415 36.699 2.553 1.00 10.72 384 VAL B C 1
ATOM 7278 O O . VAL B 1 385 ? 36.737 37.894 2.413 1.00 11.34 384 VAL B O 1
ATOM 7290 N N . ASP B 1 387 ? 34.166 37.712 0.425 1.00 10.14 386 ASP B N 1
ATOM 7291 C CA . ASP B 1 387 ? 33.255 38.841 0.099 1.00 9.06 386 ASP B CA 1
ATOM 7292 C C . ASP B 1 387 ? 33.800 40.176 0.625 1.00 9.79 386 ASP B C 1
ATOM 7293 O O . ASP B 1 387 ? 33.485 41.239 0.073 1.00 11.48 386 ASP B O 1
ATOM 7298 N N . THR B 1 388 ? 34.597 40.144 1.677 1.00 10.43 387 THR B N 1
ATOM 7299 C CA . THR B 1 388 ? 35.238 41.363 2.160 1.00 7.86 387 THR B CA 1
ATOM 7300 C C . THR B 1 388 ? 36.204 41.901 1.112 1.00 9.39 387 THR B C 1
ATOM 7301 O O . THR B 1 388 ? 36.286 43.098 0.842 1.00 10.10 387 THR B O 1
ATOM 7305 N N . ILE B 1 389 ? 36.969 40.986 0.520 1.00 9.12 388 ILE B N 1
ATOM 7306 C CA . ILE B 1 389 ? 37.936 41.358 -0.516 1.00 9.91 388 ILE B CA 1
ATOM 7307 C C . ILE B 1 389 ? 37.189 41.732 -1.803 1.00 9.50 388 ILE B C 1
ATOM 7308 O O . ILE B 1 389 ? 37.484 42.762 -2.431 1.00 9.12 388 ILE B O 1
ATOM 7313 N N . SER B 1 390 ? 36.198 40.939 -2.214 1.00 8.02 389 SER B N 1
ATOM 7314 C CA . SER B 1 390 ? 35.503 41.310 -3.432 1.00 8.78 389 SER B CA 1
ATOM 7315 C C . SER B 1 390 ? 34.798 42.656 -3.298 1.00 9.06 389 SER B C 1
ATOM 7316 O O . SER B 1 390 ? 34.726 43.411 -4.278 1.00 9.40 389 SER B O 1
ATOM 7319 N N . ALA B 1 391 ? 34.262 42.970 -2.126 1.00 9.58 390 ALA B N 1
ATOM 7320 C CA . ALA B 1 391 ? 33.582 44.257 -1.958 1.00 8.01 390 ALA B CA 1
ATOM 7321 C C . ALA B 1 391 ? 34.545 45.395 -2.190 1.00 8.21 390 ALA B C 1
ATOM 7322 O O . ALA B 1 391 ? 34.192 46.375 -2.865 1.00 9.76 390 ALA B O 1
ATOM 7324 N N . ARG B 1 392 ? 35.747 45.326 -1.635 1.00 7.60 391 ARG B N 1
ATOM 7325 C CA . ARG B 1 392 ? 36.655 46.434 -1.814 1.00 9.07 391 ARG B CA 1
ATOM 7326 C C . ARG B 1 392 ? 37.211 46.491 -3.255 1.00 8.22 391 ARG B C 1
ATOM 7327 O O . ARG B 1 392 ? 37.472 47.601 -3.792 1.00 10.34 391 ARG B O 1
ATOM 7335 N N . VAL B 1 393 ? 37.422 45.319 -3.869 1.00 8.29 392 VAL B N 1
ATOM 7336 C CA . VAL B 1 393 ? 37.866 45.296 -5.270 1.00 8.57 392 VAL B CA 1
ATOM 7337 C C . VAL B 1 393 ? 36.783 45.895 -6.163 1.00 8.25 392 VAL B C 1
ATOM 7338 O O . VAL B 1 393 ? 37.092 46.717 -7.055 1.00 8.67 392 VAL B O 1
ATOM 7342 N N . ASN B 1 394 ? 35.529 45.522 -5.949 1.00 8.11 393 ASN B N 1
ATOM 7343 C CA . ASN B 1 394 ? 34.411 46.117 -6.702 1.00 7.10 393 ASN B CA 1
ATOM 7344 C C . ASN B 1 394 ? 34.334 47.634 -6.531 1.00 7.52 393 ASN B C 1
ATOM 7345 O O . ASN B 1 394 ? 34.066 48.356 -7.466 1.00 8.60 393 ASN B O 1
ATOM 7350 N N . GLU B 1 395 ? 34.527 48.137 -5.312 1.00 7.45 394 GLU B N 1
ATOM 7351 C CA A GLU B 1 395 ? 34.470 49.581 -5.100 0.50 8.45 394 GLU B CA 1
ATOM 7352 C CA B GLU B 1 395 ? 34.483 49.582 -5.089 0.50 9.89 394 GLU B CA 1
ATOM 7353 C C . GLU B 1 395 ? 35.571 50.279 -5.908 1.00 8.98 394 GLU B C 1
ATOM 7354 O O . GLU B 1 395 ? 35.329 51.323 -6.564 1.00 9.58 394 GLU B O 1
ATOM 7365 N N . ARG B 1 396 ? 36.777 49.715 -5.908 1.00 7.97 395 ARG B N 1
ATOM 7366 C CA . ARG B 1 396 ? 37.902 50.312 -6.653 1.00 7.49 395 ARG B CA 1
ATOM 7367 C C . ARG B 1 396 ? 37.635 50.216 -8.175 1.00 8.23 395 ARG B C 1
ATOM 7368 O O . ARG B 1 396 ? 37.883 51.179 -8.908 1.00 8.94 395 ARG B O 1
ATOM 7376 N N . TYR B 1 397 ? 37.162 49.053 -8.620 1.00 7.39 396 TYR B N 1
ATOM 7377 C CA . TYR B 1 397 ? 36.722 48.843 -10.010 1.00 7.48 396 TYR B CA 1
ATOM 7378 C C . TYR B 1 397 ? 35.704 49.917 -10.433 1.00 7.86 396 TYR B C 1
ATOM 7379 O O . TYR B 1 397 ? 35.823 50.508 -11.511 1.00 10.04 396 TYR B O 1
ATOM 7388 N N . GLN B 1 398 ? 34.717 50.192 -9.595 1.00 7.03 397 GLN B N 1
ATOM 7389 C CA . GLN B 1 398 ? 33.709 51.226 -9.869 1.00 7.72 397 GLN B CA 1
ATOM 7390 C C . GLN B 1 398 ? 34.362 52.606 -9.951 1.00 8.66 397 GLN B C 1
ATOM 7391 O O . GLN B 1 398 ? 33.998 53.436 -10.795 1.00 9.78 397 GLN B O 1
ATOM 7397 N N . GLN B 1 399 ? 35.293 52.907 -9.060 1.00 7.40 398 GLN B N 1
ATOM 7398 C CA A GLN B 1 399 ? 36.058 54.169 -9.136 0.50 7.07 398 GLN B CA 1
ATOM 7399 C CA B GLN B 1 399 ? 36.018 54.170 -9.164 0.50 7.26 398 GLN B CA 1
ATOM 7400 C C . GLN B 1 399 ? 36.806 54.266 -10.477 1.00 8.39 398 GLN B C 1
ATOM 7401 O O . GLN B 1 399 ? 36.810 55.296 -11.142 1.00 9.41 398 GLN B O 1
ATOM 7412 N N . HIS B 1 400 ? 37.473 53.183 -10.877 1.00 7.32 399 HIS B N 1
ATOM 7413 C CA . HIS B 1 400 ? 38.228 53.202 -12.088 1.00 6.92 399 HIS B CA 1
ATOM 7414 C C . HIS B 1 400 ? 37.320 53.463 -13.291 1.00 8.34 399 HIS B C 1
ATOM 7415 O O . HIS B 1 400 ? 37.670 54.264 -14.158 1.00 8.86 399 HIS B O 1
ATOM 7422 N N . TRP B 1 401 ? 36.183 52.791 -13.353 1.00 8.80 400 TRP B N 1
ATOM 7423 C CA . TRP B 1 401 ? 35.273 52.978 -14.482 1.00 8.28 400 TRP B CA 1
ATOM 7424 C C . TRP B 1 401 ? 34.685 54.383 -14.515 1.00 8.26 400 TRP B C 1
ATOM 7425 O O . TRP B 1 401 ? 34.523 54.958 -15.597 1.00 9.17 400 TRP B O 1
ATOM 7436 N N . GLN B 1 402 ? 34.407 54.970 -13.360 1.00 7.72 401 GLN B N 1
ATOM 7437 C CA . GLN B 1 402 ? 33.949 56.362 -13.335 1.00 9.15 401 GLN B CA 1
ATOM 7438 C C . GLN B 1 402 ? 35.040 57.239 -13.900 1.00 10.15 401 GLN B C 1
ATOM 7439 O O . GLN B 1 402 ? 34.775 58.138 -14.697 1.00 10.56 401 GLN B O 1
ATOM 7445 N N . GLN B 1 403 ? 36.269 56.999 -13.487 1.00 8.52 402 GLN B N 1
ATOM 7446 C CA . GLN B 1 403 ? 37.368 57.789 -13.971 1.00 7.40 402 GLN B CA 1
ATOM 7447 C C . GLN B 1 403 ? 37.579 57.650 -15.463 1.00 9.18 402 GLN B C 1
ATOM 7448 O O . GLN B 1 403 ? 37.825 58.634 -16.162 1.00 10.02 402 GLN B O 1
ATOM 7454 N N . ILE B 1 404 ? 37.450 56.427 -15.956 1.00 8.60 403 ILE B N 1
ATOM 7455 C CA . ILE B 1 404 ? 37.639 56.175 -17.363 1.00 7.36 403 ILE B CA 1
ATOM 7456 C C . ILE B 1 404 ? 36.575 56.947 -18.169 1.00 7.52 403 ILE B C 1
ATOM 7457 O O . ILE B 1 404 ? 36.892 57.678 -19.139 1.00 8.41 403 ILE B O 1
ATOM 7462 N N . ILE B 1 405 ? 35.309 56.777 -17.809 1.00 6.29 404 ILE B N 1
ATOM 7463 C CA . ILE B 1 405 ? 34.256 57.424 -18.568 1.00 7.97 404 ILE B CA 1
ATOM 7464 C C . ILE B 1 405 ? 34.438 58.949 -18.528 1.00 6.64 404 ILE B C 1
ATOM 7465 O O . ILE B 1 405 ? 34.346 59.624 -19.556 1.00 8.49 404 ILE B O 1
ATOM 7470 N N . ASP B 1 406 ? 34.700 59.517 -17.348 1.00 8.76 405 ASP B N 1
ATOM 7471 C CA . ASP B 1 406 ? 34.873 60.973 -17.247 1.00 8.75 405 ASP B CA 1
ATOM 7472 C C . ASP B 1 406 ? 36.131 61.472 -17.965 1.00 8.31 405 ASP B C 1
ATOM 7473 O O . ASP B 1 406 ? 36.077 62.515 -18.645 1.00 8.73 405 ASP B O 1
ATOM 7478 N N . PHE B 1 407 ? 37.239 60.734 -17.897 1.00 7.95 406 PHE B N 1
ATOM 7479 C CA . PHE B 1 407 ? 38.467 61.208 -18.555 1.00 6.96 406 PHE B CA 1
ATOM 7480 C C . PHE B 1 407 ? 38.303 61.116 -20.064 1.00 9.12 406 PHE B C 1
ATOM 7481 O O . PHE B 1 407 ? 38.696 62.047 -20.780 1.00 8.85 406 PHE B O 1
ATOM 7489 N N . LEU B 1 408 ? 37.723 60.032 -20.572 1.00 6.66 407 LEU B N 1
ATOM 7490 C CA . LEU B 1 408 ? 37.495 59.951 -22.004 1.00 5.85 407 LEU B CA 1
ATOM 7491 C C . LEU B 1 408 ? 36.548 61.048 -22.472 1.00 7.49 407 LEU B C 1
ATOM 7492 O O . LEU B 1 408 ? 36.801 61.745 -23.443 1.00 8.41 407 LEU B O 1
ATOM 7497 N N . LYS B 1 409 ? 35.428 61.204 -21.766 1.00 7.21 408 LYS B N 1
ATOM 7498 C CA . LYS B 1 409 ? 34.446 62.207 -22.152 1.00 7.32 408 LYS B CA 1
ATOM 7499 C C . LYS B 1 409 ? 35.038 63.622 -22.134 1.00 8.01 408 LYS B C 1
ATOM 7500 O O . LYS B 1 409 ? 34.681 64.466 -22.963 1.00 8.09 408 LYS B O 1
ATOM 7506 N N . LEU B 1 410 ? 35.946 63.892 -21.192 1.00 7.66 409 LEU B N 1
ATOM 7507 C CA . LEU B 1 410 ? 36.621 65.191 -21.148 1.00 8.27 409 LEU B CA 1
ATOM 7508 C C . LEU B 1 410 ? 37.243 65.565 -22.490 1.00 7.84 409 LEU B C 1
ATOM 7509 O O . LEU B 1 410 ? 37.241 66.741 -22.870 1.00 8.91 409 LEU B O 1
ATOM 7514 N N . HIS B 1 411 ? 37.828 64.596 -23.203 1.00 7.08 410 HIS B N 1
ATOM 7515 C CA . HIS B 1 411 ? 38.481 64.881 -24.477 1.00 5.48 410 HIS B CA 1
ATOM 7516 C C . HIS B 1 411 ? 37.491 65.506 -25.484 1.00 7.07 410 HIS B C 1
ATOM 7517 O O . HIS B 1 411 ? 37.880 66.322 -26.328 1.00 9.30 410 HIS B O 1
ATOM 7524 N N . TYR B 1 412 ? 36.229 65.078 -25.446 1.00 6.88 411 TYR B N 1
ATOM 7525 C CA . TYR B 1 412 ? 35.215 65.592 -26.362 1.00 8.05 411 TYR B CA 1
ATOM 7526 C C . TYR B 1 412 ? 34.595 66.905 -25.859 1.00 8.28 411 TYR B C 1
ATOM 7527 O O . TYR B 1 412 ? 34.308 67.810 -26.646 1.00 9.77 411 TYR B O 1
ATOM 7536 N N . VAL B 1 413 ? 34.326 67.016 -24.564 1.00 7.72 412 VAL B N 1
ATOM 7537 C CA A VAL B 1 413 ? 33.544 68.150 -24.053 0.50 8.62 412 VAL B CA 1
ATOM 7538 C CA B VAL B 1 413 ? 33.522 68.142 -24.080 0.50 10.43 412 VAL B CA 1
ATOM 7539 C C . VAL B 1 413 ? 34.204 69.501 -24.267 1.00 10.19 412 VAL B C 1
ATOM 7540 O O . VAL B 1 413 ? 33.525 70.520 -24.439 1.00 11.16 412 VAL B O 1
ATOM 7547 N N . ILE B 1 414 ? 35.535 69.526 -24.207 1.00 8.33 413 ILE B N 1
ATOM 7548 C CA . ILE B 1 414 ? 36.247 70.800 -24.250 1.00 8.55 413 ILE B CA 1
ATOM 7549 C C . ILE B 1 414 ? 36.748 71.142 -25.640 1.00 9.41 413 ILE B C 1
ATOM 7550 O O . ILE B 1 414 ? 37.465 72.115 -25.843 1.00 11.17 413 ILE B O 1
ATOM 7555 N N . SER B 1 415 ? 36.302 70.400 -26.634 1.00 9.04 414 SER B N 1
ATOM 7556 C CA . SER B 1 415 ? 36.514 70.811 -28.029 1.00 8.85 414 SER B CA 1
ATOM 7557 C C . SER B 1 415 ? 35.716 72.052 -28.352 1.00 8.23 414 SER B C 1
ATOM 7558 O O . SER B 1 415 ? 34.694 72.324 -27.719 1.00 10.80 414 SER B O 1
ATOM 7561 N N . GLN B 1 416 ? 36.204 72.781 -29.379 1.00 10.06 415 GLN B N 1
ATOM 7562 C CA . GLN B 1 416 ? 35.513 73.938 -29.946 1.00 12.51 415 GLN B CA 1
ATOM 7563 C C . GLN B 1 416 ? 34.941 73.600 -31.322 1.00 12.56 415 GLN B C 1
ATOM 7564 O O . GLN B 1 416 ? 34.463 74.479 -32.038 1.00 13.04 415 GLN B O 1
ATOM 7570 N N . ARG B 1 417 ? 35.015 72.342 -31.744 1.00 9.53 416 ARG B N 1
ATOM 7571 C CA . ARG B 1 417 ? 34.416 71.917 -33.015 1.00 9.45 416 ARG B CA 1
ATOM 7572 C C . ARG B 1 417 ? 32.955 72.283 -33.131 1.00 12.86 416 ARG B C 1
ATOM 7573 O O . ARG B 1 417 ? 32.171 72.024 -32.242 1.00 13.44 416 ARG B O 1
ATOM 7581 N N . GLN B 1 418 ? 32.577 72.851 -34.272 1.00 13.89 417 GLN B N 1
ATOM 7582 C CA . GLN B 1 418 ? 31.251 73.391 -34.454 1.00 13.53 417 GLN B CA 1
ATOM 7583 C C . GLN B 1 418 ? 30.520 72.832 -35.683 1.00 12.29 417 GLN B C 1
ATOM 7584 O O . GLN B 1 418 ? 29.292 72.795 -35.651 1.00 15.16 417 GLN B O 1
ATOM 7590 N N . GLU B 1 419 ? 31.216 72.369 -36.706 1.00 13.48 418 GLU B N 1
ATOM 7591 C CA . GLU B 1 419 ? 30.509 72.060 -37.963 1.00 14.43 418 GLU B CA 1
ATOM 7592 C C . GLU B 1 419 ? 29.711 70.766 -37.943 1.00 15.72 418 GLU B C 1
ATOM 7593 O O . GLU B 1 419 ? 28.706 70.648 -38.682 1.00 16.94 418 GLU B O 1
ATOM 7599 N N . ASP B 1 420 ? 30.073 69.835 -37.052 1.00 11.89 419 ASP B N 1
ATOM 7600 C CA . ASP B 1 420 ? 29.439 68.526 -37.019 1.00 10.18 419 ASP B CA 1
ATOM 7601 C C . ASP B 1 420 ? 28.563 68.336 -35.783 1.00 9.98 419 ASP B C 1
ATOM 7602 O O . ASP B 1 420 ? 28.980 68.619 -34.664 1.00 10.20 419 ASP B O 1
ATOM 7607 N N . ARG B 1 421 ? 27.349 67.841 -36.020 1.00 10.69 420 ARG B N 1
ATOM 7608 C CA . ARG B 1 421 ? 26.403 67.527 -34.968 1.00 9.23 420 ARG B CA 1
ATOM 7609 C C . ARG B 1 421 ? 27.040 66.673 -33.871 1.00 8.20 420 ARG B C 1
ATOM 7610 O O . ARG B 1 421 ? 26.744 66.875 -32.692 1.00 9.75 420 ARG B O 1
ATOM 7618 N N . TYR B 1 422 ? 27.807 65.669 -34.265 1.00 8.36 421 TYR B N 1
ATOM 7619 C CA . TYR B 1 422 ? 28.489 64.813 -33.279 1.00 8.04 421 TYR B CA 1
ATOM 7620 C C . TYR B 1 422 ? 29.215 65.576 -32.192 1.00 8.06 421 TYR B C 1
ATOM 7621 O O . TYR B 1 422 ? 29.112 65.254 -31.011 1.00 9.30 421 TYR B O 1
ATOM 7630 N N . TRP B 1 423 ? 30.008 66.552 -32.596 1.00 8.61 422 TRP B N 1
ATOM 7631 C CA . TRP B 1 423 ? 30.813 67.285 -31.642 1.00 7.15 422 TRP B CA 1
ATOM 7632 C C . TRP B 1 423 ? 29.938 68.223 -30.814 1.00 7.66 422 TRP B C 1
ATOM 7633 O O . TRP B 1 423 ? 30.139 68.346 -29.612 1.00 9.41 422 TRP B O 1
ATOM 7644 N N . ARG B 1 424 ? 28.932 68.859 -31.426 1.00 9.70 423 ARG B N 1
ATOM 7645 C CA . ARG B 1 424 ? 28.026 69.680 -30.673 1.00 8.84 423 ARG B CA 1
ATOM 7646 C C . ARG B 1 424 ? 27.258 68.818 -29.639 1.00 9.66 423 ARG B C 1
ATOM 7647 O O . ARG B 1 424 ? 27.024 69.238 -28.488 1.00 9.49 423 ARG B O 1
ATOM 7655 N N . ASP B 1 425 ? 26.823 67.624 -30.043 1.00 8.54 424 ASP B N 1
ATOM 7656 C CA . ASP B 1 425 ? 26.077 66.732 -29.147 1.00 7.33 424 ASP B CA 1
ATOM 7657 C C . ASP B 1 425 ? 26.917 66.372 -27.905 1.00 8.55 424 ASP B C 1
ATOM 7658 O O . ASP B 1 425 ? 26.380 66.251 -26.796 1.00 8.84 424 ASP B O 1
ATOM 7663 N N . HIS B 1 426 ? 28.222 66.177 -28.115 1.00 8.61 425 HIS B N 1
ATOM 7664 C CA . HIS B 1 426 ? 29.122 65.815 -27.040 1.00 8.69 425 HIS B CA 1
ATOM 7665 C C . HIS B 1 426 ? 29.193 66.837 -25.933 1.00 9.48 425 HIS B C 1
ATOM 7666 O O . HIS B 1 426 ? 29.570 66.501 -24.810 1.00 8.82 425 HIS B O 1
ATOM 7673 N N . ARG B 1 427 ? 28.879 68.094 -26.230 1.00 8.85 426 ARG B N 1
ATOM 7674 C CA . ARG B 1 427 ? 28.928 69.154 -25.224 1.00 9.22 426 ARG B CA 1
ATOM 7675 C C . ARG B 1 427 ? 27.610 69.412 -24.536 1.00 9.23 426 ARG B C 1
ATOM 7676 O O . ARG B 1 427 ? 27.520 70.273 -23.633 1.00 13.33 426 ARG B O 1
ATOM 7684 N N . GLU B 1 428 ? 26.581 68.666 -24.911 1.00 9.98 427 GLU B N 1
ATOM 7685 C CA . GLU B 1 428 ? 25.298 68.828 -24.263 1.00 11.98 427 GLU B CA 1
ATOM 7686 C C . GLU B 1 428 ? 25.240 68.119 -22.917 1.00 13.17 427 GLU B C 1
ATOM 7687 O O . GLU B 1 428 ? 25.706 66.991 -22.769 1.00 11.31 427 GLU B O 1
ATOM 7693 N N . SER B 1 429 ? 24.642 68.799 -21.940 1.00 14.03 428 SER B N 1
ATOM 7694 C CA . SER B 1 429 ? 24.718 68.368 -20.539 1.00 14.49 428 SER B CA 1
ATOM 7695 C C . SER B 1 429 ? 24.115 66.979 -20.303 1.00 13.97 428 SER B C 1
ATOM 7696 O O . SER B 1 429 ? 24.569 66.235 -19.433 1.00 13.82 428 SER B O 1
ATOM 7699 N N . ASN B 1 430 ? 23.110 66.601 -21.104 1.00 13.43 429 ASN B N 1
ATOM 7700 C CA . ASN B 1 430 ? 22.492 65.278 -21.002 1.00 16.11 429 ASN B CA 1
ATOM 7701 C C . ASN B 1 430 ? 23.419 64.097 -21.369 1.00 14.92 429 ASN B C 1
ATOM 7702 O O . ASN B 1 430 ? 23.075 62.942 -21.160 1.00 18.12 429 ASN B O 1
ATOM 7707 N N . SER B 1 431 ? 24.610 64.402 -21.881 1.00 11.85 430 SER B N 1
ATOM 7708 C CA . SER B 1 431 ? 25.609 63.395 -22.214 1.00 10.94 430 SER B CA 1
ATOM 7709 C C . SER B 1 431 ? 26.857 63.444 -21.324 1.00 9.24 430 SER B C 1
ATOM 7710 O O . SER B 1 431 ? 27.784 62.683 -21.521 1.00 8.90 430 SER B O 1
ATOM 7713 N N . ILE B 1 432 ? 26.878 64.392 -20.378 1.00 9.49 431 ILE B N 1
ATOM 7714 C CA . ILE B 1 432 ? 28.060 64.660 -19.528 1.00 8.09 431 ILE B CA 1
ATOM 7715 C C . ILE B 1 432 ? 27.737 64.175 -18.114 1.00 9.66 431 ILE B C 1
ATOM 7716 O O . ILE B 1 432 ? 26.784 64.662 -17.491 1.00 10.99 431 ILE B O 1
ATOM 7721 N N . PRO B 1 433 ? 28.511 63.209 -17.621 1.00 8.61 432 PRO B N 1
ATOM 7722 C CA . PRO B 1 433 ? 28.236 62.749 -16.255 1.00 9.69 432 PRO B CA 1
ATOM 7723 C C . PRO B 1 433 ? 28.293 63.878 -15.228 1.00 10.11 432 PRO B C 1
ATOM 7724 O O . PRO B 1 433 ? 29.094 64.803 -15.376 1.00 9.56 432 PRO B O 1
ATOM 7728 N N . ASP B 1 434 ? 27.426 63.809 -14.214 1.00 11.94 433 ASP B N 1
ATOM 7729 C CA . ASP B 1 434 ? 27.426 64.817 -13.167 1.00 10.92 433 ASP B CA 1
ATOM 7730 C C . ASP B 1 434 ? 28.802 65.003 -12.525 1.00 11.17 433 ASP B C 1
ATOM 7731 O O . ASP B 1 434 ? 29.197 66.131 -12.210 1.00 11.27 433 ASP B O 1
ATOM 7736 N N . SER B 1 435 ? 29.512 63.907 -12.304 1.00 10.61 434 SER B N 1
ATOM 7737 C CA . SER B 1 435 ? 30.838 63.978 -11.707 1.00 8.55 434 SER B CA 1
ATOM 7738 C C . SER B 1 435 ? 31.782 64.849 -12.565 1.00 11.82 434 SER B C 1
ATOM 7739 O O . SER B 1 435 ? 32.538 65.678 -12.041 1.00 14.42 434 SER B O 1
ATOM 7742 N N . LEU B 1 436 ? 31.716 64.688 -13.884 1.00 10.32 435 LEU B N 1
ATOM 7743 C CA . LEU B 1 436 ? 32.568 65.448 -14.781 1.00 9.72 435 LEU B CA 1
ATOM 7744 C C . LEU B 1 436 ? 32.130 66.904 -14.822 1.00 10.20 435 LEU B C 1
ATOM 7745 O O . LEU B 1 436 ? 32.962 67.829 -14.908 1.00 10.42 435 LEU B O 1
ATOM 7750 N N . GLN B 1 437 ? 30.818 67.128 -14.846 1.00 8.71 436 GLN B N 1
ATOM 7751 C CA . GLN B 1 437 ? 30.288 68.490 -14.828 1.00 9.97 436 GLN B CA 1
ATOM 7752 C C . GLN B 1 437 ? 30.858 69.281 -13.650 1.00 10.41 436 GLN B C 1
ATOM 7753 O O . GLN B 1 437 ? 31.242 70.430 -13.797 1.00 9.86 436 GLN B O 1
ATOM 7759 N N . ALA B 1 438 ? 30.898 68.643 -12.494 1.00 9.32 437 ALA B N 1
ATOM 7760 C CA . ALA B 1 438 ? 31.427 69.314 -11.276 1.00 10.78 437 ALA B CA 1
ATOM 7761 C C . ALA B 1 438 ? 32.894 69.669 -11.451 1.00 10.33 437 ALA B C 1
ATOM 7762 O O . ALA B 1 438 ? 33.341 70.772 -11.065 1.00 10.18 437 ALA B O 1
ATOM 7777 N N . LEU B 1 440 ? 34.497 70.101 -14.367 1.00 9.31 439 LEU B N 1
ATOM 7778 C CA . LEU B 1 440 ? 34.657 71.152 -15.381 1.00 8.68 439 LEU B CA 1
ATOM 7779 C C . LEU B 1 440 ? 34.384 72.533 -14.797 1.00 11.02 439 LEU B C 1
ATOM 7780 O O . LEU B 1 440 ? 34.999 73.513 -15.196 1.00 11.86 439 LEU B O 1
ATOM 7785 N N . GLU B 1 441 ? 33.419 72.638 -13.887 1.00 8.79 440 GLU B N 1
ATOM 7786 C CA A GLU B 1 441 ? 33.143 73.885 -13.177 0.50 10.42 440 GLU B CA 1
ATOM 7787 C CA B GLU B 1 441 ? 33.157 73.900 -13.200 0.50 10.86 440 GLU B CA 1
ATOM 7788 C C . GLU B 1 441 ? 34.327 74.285 -12.301 1.00 11.27 440 GLU B C 1
ATOM 7789 O O . GLU B 1 441 ? 34.793 75.411 -12.331 1.00 11.64 440 GLU B O 1
ATOM 7800 N N . LEU B 1 442 ? 34.816 73.332 -11.510 1.00 9.13 441 LEU B N 1
ATOM 7801 C CA . LEU B 1 442 ? 35.957 73.611 -10.617 1.00 8.70 441 LEU B CA 1
ATOM 7802 C C . LEU B 1 442 ? 37.191 74.042 -11.389 1.00 8.95 441 LEU B C 1
ATOM 7803 O O . LEU B 1 442 ? 37.899 74.977 -10.978 1.00 9.17 441 LEU B O 1
ATOM 7808 N N . TRP B 1 443 ? 37.468 73.360 -12.477 1.00 8.58 442 TRP B N 1
ATOM 7809 C CA . TRP B 1 443 ? 38.674 73.615 -13.246 1.00 7.63 442 TRP B CA 1
ATOM 7810 C C . TRP B 1 443 ? 38.659 74.961 -13.979 1.00 9.25 442 TRP B C 1
ATOM 7811 O O . TRP B 1 443 ? 39.713 75.444 -14.418 1.00 10.56 442 TRP B O 1
ATOM 7822 N N . ARG B 1 444 ? 37.488 75.580 -14.097 1.00 9.53 443 ARG B N 1
ATOM 7823 C CA . ARG B 1 444 ? 37.456 76.999 -14.550 1.00 9.98 443 ARG B CA 1
ATOM 7824 C C . ARG B 1 444 ? 38.236 77.898 -13.630 1.00 10.25 443 ARG B C 1
ATOM 7825 O O . ARG B 1 444 ? 38.667 78.988 -14.038 1.00 10.61 443 ARG B O 1
ATOM 7833 N N . TYR B 1 445 ? 38.350 77.492 -12.370 1.00 9.42 444 TYR B N 1
ATOM 7834 C CA . TYR B 1 445 ? 38.859 78.367 -11.292 1.00 9.33 444 TYR B CA 1
ATOM 7835 C C . TYR B 1 445 ? 40.139 77.878 -10.672 1.00 11.23 444 TYR B C 1
ATOM 7836 O O . TYR B 1 445 ? 40.802 78.658 -10.005 1.00 10.65 444 TYR B O 1
ATOM 7845 N N . GLN B 1 446 ? 40.504 76.618 -10.831 1.00 10.54 445 GLN B N 1
ATOM 7846 C CA . GLN B 1 446 ? 41.797 76.115 -10.352 1.00 9.85 445 GLN B CA 1
ATOM 7847 C C . GLN B 1 446 ? 42.242 74.930 -11.177 1.00 10.14 445 GLN B C 1
ATOM 7848 O O . GLN B 1 446 ? 41.415 74.250 -11.788 1.00 9.90 445 GLN B O 1
ATOM 7854 N N . THR B 1 447 ? 43.537 74.666 -11.216 1.00 10.29 446 THR B N 1
ATOM 7855 C CA . THR B 1 447 ? 44.026 73.594 -12.029 1.00 11.35 446 THR B CA 1
ATOM 7856 C C . THR B 1 447 ? 43.634 72.237 -11.444 1.00 9.35 446 THR B C 1
ATOM 7857 O O . THR B 1 447 ? 43.452 72.111 -10.230 1.00 11.66 446 THR B O 1
ATOM 7861 N N . PRO B 1 448 ? 43.545 71.215 -12.300 1.00 10.12 447 PRO B N 1
ATOM 7862 C CA . PRO B 1 448 ? 43.448 69.870 -11.747 1.00 9.68 447 PRO B CA 1
ATOM 7863 C C . PRO B 1 448 ? 44.627 69.581 -10.837 1.00 10.28 447 PRO B C 1
ATOM 7864 O O . PRO B 1 448 ? 45.722 70.127 -11.041 1.00 11.53 447 PRO B O 1
ATOM 7868 N N . SER B 1 449 ? 44.394 68.776 -9.803 1.00 11.19 448 SER B N 1
ATOM 7869 C CA . SER B 1 449 ? 45.486 68.384 -8.919 1.00 12.70 448 SER B CA 1
ATOM 7870 C C . SER B 1 449 ? 45.230 67.032 -8.309 1.00 14.23 448 SER B C 1
ATOM 7871 O O . SER B 1 449 ? 44.189 66.425 -8.526 1.00 12.82 448 SER B O 1
ATOM 7874 N N . GLN B 1 450 ? 46.212 66.571 -7.541 1.00 14.40 449 GLN B N 1
ATOM 7875 C CA . GLN B 1 450 ? 46.077 65.310 -6.833 1.00 16.20 449 GLN B CA 1
ATOM 7876 C C . GLN B 1 450 ? 44.899 65.307 -5.880 1.00 13.90 449 GLN B C 1
ATOM 7877 O O . GLN B 1 450 ? 44.363 64.236 -5.543 1.00 16.39 449 GLN B O 1
ATOM 7883 N N . GLN B 1 451 ? 44.490 66.486 -5.425 1.00 13.49 450 GLN B N 1
ATOM 7884 C CA . GLN B 1 451 ? 43.358 66.599 -4.519 1.00 13.68 450 GLN B CA 1
ATOM 7885 C C . GLN B 1 451 ? 42.032 66.208 -5.122 1.00 12.15 450 GLN B C 1
ATOM 7886 O O . GLN B 1 451 ? 41.043 66.007 -4.416 1.00 14.04 450 GLN B O 1
ATOM 7892 N N . ASP B 1 452 ? 41.986 66.118 -6.440 1.00 11.44 451 ASP B N 1
ATOM 7893 C CA . ASP B 1 452 ? 40.761 65.761 -7.126 1.00 11.41 451 ASP B CA 1
ATOM 7894 C C . ASP B 1 452 ? 40.486 64.249 -7.099 1.00 13.48 451 ASP B C 1
ATOM 7895 O O . ASP B 1 452 ? 39.420 63.805 -7.532 1.00 16.55 451 ASP B O 1
ATOM 7900 N N . ILE B 1 453 ? 41.463 63.477 -6.634 1.00 12.38 452 ILE B N 1
ATOM 7901 C CA . ILE B 1 453 ? 41.340 62.024 -6.564 1.00 12.82 452 ILE B CA 1
ATOM 7902 C C . ILE B 1 453 ? 41.440 61.625 -5.085 1.00 12.09 452 ILE B C 1
ATOM 7903 O O . ILE B 1 453 ? 42.408 61.931 -4.425 1.00 13.59 452 ILE B O 1
ATOM 7908 N N . SER B 1 454 ? 40.424 60.945 -4.580 1.00 12.37 453 SER B N 1
ATOM 7909 C CA . SER B 1 454 ? 40.318 60.596 -3.158 1.00 10.13 453 SER B CA 1
ATOM 7910 C C . SER B 1 454 ? 40.949 59.261 -2.795 1.00 12.54 453 SER B C 1
ATOM 7911 O O . SER B 1 454 ? 41.292 59.035 -1.642 1.00 14.46 453 SER B O 1
ATOM 7914 N N . TYR B 1 455 ? 41.102 58.385 -3.771 1.00 13.08 454 TYR B N 1
ATOM 7915 C CA . TYR B 1 455 ? 41.427 56.988 -3.509 1.00 12.89 454 TYR B CA 1
ATOM 7916 C C . TYR B 1 455 ? 42.826 56.668 -4.036 1.00 13.39 454 TYR B C 1
ATOM 7917 O O . TYR B 1 455 ? 43.410 57.400 -4.830 1.00 13.31 454 TYR B O 1
ATOM 7926 N N . LYS B 1 456 ? 43.371 55.571 -3.550 1.00 12.04 455 LYS B N 1
ATOM 7927 C CA . LYS B 1 456 ? 44.701 55.159 -3.896 1.00 11.85 455 LYS B CA 1
ATOM 7928 C C . LYS B 1 456 ? 44.792 54.549 -5.303 1.00 13.44 455 LYS B C 1
ATOM 7929 O O . LYS B 1 456 ? 43.837 53.970 -5.806 1.00 11.54 455 LYS B O 1
ATOM 7935 N N . GLU B 1 457 ? 45.974 54.660 -5.890 1.00 13.64 456 GLU B N 1
ATOM 7936 C CA . GLU B 1 457 ? 46.347 53.956 -7.108 1.00 11.46 456 GLU B CA 1
ATOM 7937 C C . GLU B 1 457 ? 45.379 54.201 -8.284 1.00 12.70 456 GLU B C 1
ATOM 7938 O O . GLU B 1 457 ? 44.937 53.265 -8.942 1.00 13.85 456 GLU B O 1
ATOM 7944 N N . ALA B 1 458 ? 45.028 55.463 -8.517 1.00 12.51 457 ALA B N 1
ATOM 7945 C CA . ALA B 1 458 ? 44.175 55.746 -9.683 1.00 12.33 457 ALA B CA 1
ATOM 7946 C C . ALA B 1 458 ? 44.818 55.311 -10.991 1.00 11.75 457 ALA B C 1
ATOM 7947 O O . ALA B 1 458 ? 46.049 55.302 -11.140 1.00 14.01 457 ALA B O 1
ATOM 7949 N N . LEU B 1 459 ? 43.994 54.914 -11.964 1.00 11.58 458 LEU B N 1
ATOM 7950 C CA . LEU B 1 459 ? 44.503 54.452 -13.261 1.00 14.41 458 LEU B CA 1
ATOM 7951 C C . LEU B 1 459 ? 45.175 55.558 -14.042 1.00 14.52 458 LEU B C 1
ATOM 7952 O O . LEU B 1 459 ? 46.214 55.339 -14.686 1.00 17.29 458 LEU B O 1
ATOM 7957 N N . PHE B 1 460 ? 44.546 56.732 -14.039 1.00 12.80 459 PHE B N 1
ATOM 7958 C CA . PHE B 1 460 ? 45.065 57.916 -14.735 1.00 13.46 459 PHE B CA 1
ATOM 7959 C C . PHE B 1 460 ? 45.529 58.885 -13.661 1.00 14.23 459 PHE B C 1
ATOM 7960 O O . PHE B 1 460 ? 44.754 59.214 -12.753 1.00 16.33 459 PHE B O 1
ATOM 7968 N N . PRO B 1 461 ? 46.782 59.352 -13.762 1.00 15.07 460 PRO B N 1
ATOM 7969 C CA . PRO B 1 461 ? 47.246 60.303 -12.802 1.00 15.96 460 PRO B CA 1
ATOM 7970 C C . PRO B 1 461 ? 46.611 61.675 -12.988 1.00 15.25 460 PRO B C 1
ATOM 7971 O O . PRO B 1 461 ? 46.122 61.995 -14.060 1.00 13.55 460 PRO B O 1
ATOM 7975 N N . ALA B 1 462 ? 46.614 62.502 -11.958 1.00 14.43 461 ALA B N 1
ATOM 7976 C CA . ALA B 1 462 ? 46.151 63.885 -12.085 1.00 14.21 461 ALA B CA 1
ATOM 7977 C C . ALA B 1 462 ? 46.834 64.657 -13.238 1.00 11.17 461 ALA B C 1
ATOM 7978 O O . ALA B 1 462 ? 46.181 65.452 -13.925 1.00 12.31 461 ALA B O 1
ATOM 7980 N N . ALA B 1 463 ? 48.119 64.397 -13.509 1.00 12.11 462 ALA B N 1
ATOM 7981 C CA . ALA B 1 463 ? 48.821 65.037 -14.602 1.00 12.61 462 ALA B CA 1
ATOM 7982 C C . ALA B 1 463 ? 48.118 64.776 -15.920 1.00 9.57 462 ALA B C 1
ATOM 7983 O O . ALA B 1 463 ? 48.114 65.616 -16.807 1.00 10.13 462 ALA B O 1
ATOM 7985 N N . SER B 1 464 ? 47.522 63.593 -16.084 1.00 9.40 463 SER B N 1
ATOM 7986 C CA . SER B 1 464 ? 46.820 63.290 -17.327 1.00 8.87 463 SER B CA 1
ATOM 7987 C C . SER B 1 464 ? 45.680 64.267 -17.586 1.00 10.29 463 SER B C 1
ATOM 7988 O O . SER B 1 464 ? 45.438 64.660 -18.735 1.00 9.70 463 SER B O 1
ATOM 7991 N N . PHE B 1 465 ? 44.968 64.658 -16.539 1.00 9.11 464 PHE B N 1
ATOM 7992 C CA . PHE B 1 465 ? 43.867 65.614 -16.665 1.00 8.00 464 PHE B CA 1
ATOM 7993 C C . PHE B 1 465 ? 44.422 66.984 -17.028 1.00 9.33 464 PHE B C 1
ATOM 7994 O O . PHE B 1 465 ? 43.886 67.722 -17.856 1.00 9.78 464 PHE B O 1
ATOM 8002 N N . GLN B 1 466 ? 45.572 67.304 -16.442 1.00 8.88 465 GLN B N 1
ATOM 8003 C CA . GLN B 1 466 ? 46.205 68.567 -16.821 1.00 9.02 465 GLN B CA 1
ATOM 8004 C C . GLN B 1 466 ? 46.643 68.574 -18.287 1.00 8.93 465 GLN B C 1
ATOM 8005 O O . GLN B 1 466 ? 46.449 69.547 -19.015 1.00 10.47 465 GLN B O 1
ATOM 8011 N N . TYR B 1 467 ? 47.255 67.492 -18.722 1.00 7.83 466 TYR B N 1
ATOM 8012 C CA . TYR B 1 467 ? 47.752 67.423 -20.104 1.00 8.79 466 TYR B CA 1
ATOM 8013 C C . TYR B 1 467 ? 46.609 67.553 -21.118 1.00 9.72 466 TYR B C 1
ATOM 8014 O O . TYR B 1 467 ? 46.756 68.203 -22.162 1.00 9.37 466 TYR B O 1
ATOM 8023 N N . VAL B 1 468 ? 45.488 66.892 -20.849 1.00 8.20 467 VAL B N 1
ATOM 8024 C CA . VAL B 1 468 ? 44.363 66.984 -21.765 1.00 8.43 467 VAL B CA 1
ATOM 8025 C C . VAL B 1 468 ? 43.655 68.343 -21.716 1.00 8.84 467 VAL B C 1
ATOM 8026 O O . VAL B 1 468 ? 43.420 68.979 -22.746 1.00 9.08 467 VAL B O 1
ATOM 8030 N N . LEU B 1 469 ? 43.323 68.777 -20.508 1.00 8.43 468 LEU B N 1
ATOM 8031 C CA . LEU B 1 469 ? 42.623 70.035 -20.304 1.00 7.19 468 LEU B CA 1
ATOM 8032 C C . LEU B 1 469 ? 43.387 71.174 -20.972 1.00 9.17 468 LEU B C 1
ATOM 8033 O O . LEU B 1 469 ? 42.817 71.975 -21.684 1.00 11.00 468 LEU B O 1
ATOM 8038 N N . TYR B 1 470 ? 44.678 71.284 -20.681 1.00 9.63 469 TYR B N 1
ATOM 8039 C CA . TYR B 1 470 ? 45.459 72.415 -21.204 1.00 9.23 469 TYR B CA 1
ATOM 8040 C C . TYR B 1 470 ? 46.042 72.164 -22.594 1.00 10.21 469 TYR B C 1
ATOM 8041 O O . TYR B 1 470 ? 46.343 73.116 -23.324 1.00 10.45 469 TYR B O 1
ATOM 8050 N N . GLY B 1 471 ? 46.192 70.893 -22.992 1.00 10.93 470 GLY B N 1
ATOM 8051 C CA . GLY B 1 471 ? 46.461 70.542 -24.367 1.00 10.18 470 GLY B CA 1
ATOM 8052 C C . GLY B 1 471 ? 45.401 71.098 -25.280 1.00 9.95 470 GLY B C 1
ATOM 8053 O O . GLY B 1 471 ? 45.671 71.540 -26.394 1.00 11.63 470 GLY B O 1
ATOM 8062 N N . SER B 1 473 ? 43.554 73.762 -24.647 1.00 11.12 472 SER B N 1
ATOM 8063 C CA . SER B 1 473 ? 43.430 75.194 -24.510 1.00 9.99 472 SER B CA 1
ATOM 8064 C C . SER B 1 473 ? 42.283 75.657 -23.617 1.00 10.44 472 SER B C 1
ATOM 8065 O O . SER B 1 473 ? 41.769 76.791 -23.746 1.00 12.63 472 SER B O 1
ATOM 8068 N N . PHE B 1 474 ? 41.917 74.826 -22.648 1.00 10.19 473 PHE B N 1
ATOM 8069 C CA . PHE B 1 474 ? 40.903 75.204 -21.656 1.00 10.59 473 PHE B CA 1
ATOM 8070 C C . PHE B 1 474 ? 41.405 76.358 -20.779 1.00 10.43 473 PHE B C 1
ATOM 8071 O O . PHE B 1 474 ? 42.589 76.398 -20.387 1.00 12.25 473 PHE B O 1
ATOM 8079 N N . ASN B 1 475 ? 40.519 77.288 -20.467 1.00 11.30 474 ASN B N 1
ATOM 8080 C CA A ASN B 1 475 ? 40.889 78.457 -19.691 0.50 12.44 474 ASN B CA 1
ATOM 8081 C CA B ASN B 1 475 ? 40.911 78.449 -19.674 0.50 13.04 474 ASN B CA 1
ATOM 8082 C C . ASN B 1 475 ? 40.613 78.294 -18.202 1.00 13.55 474 ASN B C 1
ATOM 8083 O O . ASN B 1 475 ? 39.501 77.941 -17.811 1.00 13.40 474 ASN B O 1
ATOM 8092 N N . THR B 1 476 ? 41.638 78.537 -17.382 1.00 11.66 475 THR B N 1
ATOM 8093 C CA . THR B 1 476 ? 41.509 78.493 -15.932 1.00 10.53 475 THR B CA 1
ATOM 8094 C C . THR B 1 476 ? 41.957 79.840 -15.368 1.00 11.52 475 THR B C 1
ATOM 8095 O O . THR B 1 476 ? 42.988 80.376 -15.789 1.00 13.06 475 THR B O 1
ATOM 8099 N N . GLN B 1 477 ? 41.163 80.363 -14.444 1.00 9.81 476 GLN B N 1
ATOM 8100 C CA . GLN B 1 477 ? 41.456 81.625 -13.742 1.00 10.77 476 GLN B CA 1
ATOM 8101 C C . GLN B 1 477 ? 42.874 81.583 -13.155 1.00 12.56 476 GLN B C 1
ATOM 8102 O O . GLN B 1 477 ? 43.245 80.603 -12.492 1.00 13.22 476 GLN B O 1
ATOM 8108 N N . LEU B 1 478 ? 43.639 82.654 -13.346 1.00 12.24 477 LEU B N 1
ATOM 8109 C CA . LEU B 1 478 ? 45.011 82.647 -12.803 1.00 12.53 477 LEU B CA 1
ATOM 8110 C C . LEU B 1 478 ? 45.052 82.704 -11.265 1.00 12.28 477 LEU B C 1
ATOM 8111 O O . LEU B 1 478 ? 44.271 83.436 -10.635 1.00 11.89 477 LEU B O 1
ATOM 8116 N N . PRO B 1 479 ? 45.937 81.907 -10.654 1.00 12.77 478 PRO B N 1
ATOM 8117 C CA . PRO B 1 479 ? 46.185 82.110 -9.237 1.00 12.71 478 PRO B CA 1
ATOM 8118 C C . PRO B 1 479 ? 46.563 83.535 -8.892 1.00 12.90 478 PRO B C 1
ATOM 8119 O O . PRO B 1 479 ? 47.222 84.194 -9.681 1.00 13.77 478 PRO B O 1
ATOM 8123 N N . THR B 1 480 ? 46.172 83.947 -7.695 1.00 12.31 479 THR B N 1
ATOM 8124 C CA . THR B 1 480 ? 46.580 85.230 -7.146 1.00 12.89 479 THR B CA 1
ATOM 8125 C C . THR B 1 480 ? 47.484 85.015 -5.945 1.00 13.24 479 THR B C 1
ATOM 8126 O O . THR B 1 480 ? 47.598 83.920 -5.396 1.00 13.38 479 THR B O 1
ATOM 8130 N N . HIS B 1 481 ? 48.174 86.072 -5.548 1.00 12.17 480 HIS B N 1
ATOM 8131 C CA . HIS B 1 481 ? 48.998 86.030 -4.359 1.00 11.46 480 HIS B CA 1
ATOM 8132 C C . HIS B 1 481 ? 50.000 84.894 -4.416 1.00 12.37 480 HIS B C 1
ATOM 8133 O O . HIS B 1 481 ? 50.252 84.231 -3.424 1.00 14.27 480 HIS B O 1
ATOM 8140 N N . VAL B 1 482 ? 50.622 84.722 -5.576 1.00 13.70 481 VAL B N 1
ATOM 8141 C CA . VAL B 1 482 ? 51.591 83.670 -5.744 1.00 13.69 481 VAL B CA 1
ATOM 8142 C C . VAL B 1 482 ? 52.834 83.967 -4.912 1.00 15.55 481 VAL B C 1
ATOM 8143 O O . VAL B 1 482 ? 53.303 85.103 -4.887 1.00 17.15 481 VAL B O 1
ATOM 8147 N N . LYS B 1 483 ? 53.343 82.959 -4.216 1.00 14.58 482 LYS B N 1
ATOM 8148 C CA . LYS B 1 483 ? 54.573 83.127 -3.392 1.00 15.03 482 LYS B CA 1
ATOM 8149 C C . LYS B 1 483 ? 55.817 83.273 -4.263 1.00 15.38 482 LYS B C 1
ATOM 8150 O O . LYS B 1 483 ? 56.102 82.402 -5.084 1.00 17.32 482 LYS B O 1
ATOM 8156 N N . PRO B 1 484 ? 56.565 84.391 -4.110 1.00 15.97 483 PRO B N 1
ATOM 8157 C CA . PRO B 1 484 ? 57.770 84.578 -4.936 1.00 17.82 483 PRO B CA 1
ATOM 8158 C C . PRO B 1 484 ? 58.747 83.394 -4.904 1.00 17.05 483 PRO B C 1
ATOM 8159 O O . PRO B 1 484 ? 59.334 83.057 -5.938 1.00 18.34 483 PRO B O 1
ATOM 8163 N N . SER B 1 485 ? 58.943 82.794 -3.747 1.00 17.00 484 SER B N 1
ATOM 8164 C CA . SER B 1 485 ? 59.852 81.643 -3.644 1.00 18.42 484 SER B CA 1
ATOM 8165 C C . SER B 1 485 ? 59.429 80.473 -4.528 1.00 18.34 484 SER B C 1
ATOM 8166 O O . SER B 1 485 ? 60.283 79.774 -5.084 1.00 17.61 484 SER B O 1
ATOM 8182 N N . GLN B 1 487 ? 57.403 80.780 -7.250 1.00 15.71 486 GLN B N 1
ATOM 8183 C CA . GLN B 1 487 ? 57.608 81.280 -8.588 1.00 17.32 486 GLN B CA 1
ATOM 8184 C C . GLN B 1 487 ? 59.048 81.042 -9.039 1.00 15.61 486 GLN B C 1
ATOM 8185 O O . GLN B 1 487 ? 59.287 80.662 -10.179 1.00 17.60 486 GLN B O 1
ATOM 8191 N N . GLN B 1 488 ? 59.988 81.328 -8.136 1.00 17.56 487 GLN B N 1
ATOM 8192 C CA . GLN B 1 488 ? 61.410 81.192 -8.458 1.00 17.79 487 GLN B CA 1
ATOM 8193 C C . GLN B 1 488 ? 61.789 79.734 -8.678 1.00 18.33 487 GLN B C 1
ATOM 8194 O O . GLN B 1 488 ? 62.522 79.410 -9.635 1.00 17.96 487 GLN B O 1
ATOM 8200 N N . LEU B 1 489 ? 61.262 78.858 -7.830 1.00 16.34 488 LEU B N 1
ATOM 8201 C CA . LEU B 1 489 ? 61.452 77.412 -7.989 1.00 17.49 488 LEU B CA 1
ATOM 8202 C C . LEU B 1 489 ? 60.872 76.914 -9.335 1.00 17.69 488 LEU B C 1
ATOM 8203 O O . LEU B 1 489 ? 61.538 76.209 -10.113 1.00 15.29 488 LEU B O 1
ATOM 8208 N N . ALA B 1 490 ? 59.643 77.322 -9.635 1.00 17.61 489 ALA B N 1
ATOM 8209 C CA . ALA B 1 490 ? 59.049 77.001 -10.913 1.00 17.03 489 ALA B CA 1
ATOM 8210 C C . ALA B 1 490 ? 59.936 77.454 -12.089 1.00 16.00 489 ALA B C 1
ATOM 8211 O O . ALA B 1 490 ? 60.139 76.714 -13.052 1.00 13.71 489 ALA B O 1
ATOM 8213 N N . GLN B 1 491 ? 60.492 78.668 -12.035 1.00 15.84 490 GLN B N 1
ATOM 8214 C CA . GLN B 1 491 ? 61.317 79.139 -13.125 1.00 15.48 490 GLN B CA 1
ATOM 8215 C C . GLN B 1 491 ? 62.523 78.228 -13.309 1.00 16.39 490 GLN B C 1
ATOM 8216 O O . GLN B 1 491 ? 62.918 77.907 -14.442 1.00 16.15 490 GLN B O 1
ATOM 8222 N N . ARG B 1 492 ? 63.138 77.846 -12.204 1.00 16.70 491 ARG B N 1
ATOM 8223 C CA A ARG B 1 492 ? 64.298 76.943 -12.268 0.50 17.40 491 ARG B CA 1
ATOM 8224 C CA B ARG B 1 492 ? 64.293 76.954 -12.284 0.50 16.71 491 ARG B CA 1
ATOM 8225 C C . ARG B 1 492 ? 63.899 75.621 -12.893 1.00 16.13 491 ARG B C 1
ATOM 8226 O O . ARG B 1 492 ? 64.619 75.080 -13.694 1.00 16.69 491 ARG B O 1
ATOM 8241 N N . LEU B 1 493 ? 62.750 75.094 -12.492 1.00 15.34 492 LEU B N 1
ATOM 8242 C CA . LEU B 1 493 ? 62.267 73.805 -13.068 1.00 14.80 492 LEU B CA 1
ATOM 8243 C C . LEU B 1 493 ? 61.923 73.903 -14.561 1.00 15.44 492 LEU B C 1
ATOM 8244 O O . LEU B 1 493 ? 62.263 72.990 -15.321 1.00 15.51 492 LEU B O 1
ATOM 8249 N N . PHE B 1 494 ? 61.307 74.997 -14.989 1.00 14.15 493 PHE B N 1
ATOM 8250 C CA . PHE B 1 494 ? 61.141 75.286 -16.402 1.00 13.32 493 PHE B CA 1
ATOM 8251 C C . PHE B 1 494 ? 62.482 75.283 -17.122 1.00 14.36 493 PHE B C 1
ATOM 8252 O O . PHE B 1 494 ? 62.638 74.675 -18.187 1.00 15.53 493 PHE B O 1
ATOM 8260 N N . ASN B 1 495 ? 63.445 76.040 -16.586 1.00 15.34 494 ASN B N 1
ATOM 8261 C CA . ASN B 1 495 ? 64.786 76.076 -17.180 1.00 17.47 494 ASN B CA 1
ATOM 8262 C C . ASN B 1 495 ? 65.451 74.698 -17.262 1.00 15.17 494 ASN B C 1
ATOM 8263 O O . ASN B 1 495 ? 66.082 74.339 -18.253 1.00 16.58 494 ASN B O 1
ATOM 8268 N N . ASP B 1 496 ? 65.297 73.938 -16.200 1.00 12.71 495 ASP B N 1
ATOM 8269 C CA . ASP B 1 496 ? 65.893 72.610 -16.147 1.00 16.39 495 ASP B CA 1
ATOM 8270 C C . ASP B 1 496 ? 65.267 71.673 -17.158 1.00 15.72 495 ASP B C 1
ATOM 8271 O O . ASP B 1 496 ? 65.966 70.879 -17.792 1.00 13.93 495 ASP B O 1
ATOM 8276 N N . ASN B 1 497 ? 63.948 71.762 -17.319 1.00 16.24 496 ASN B N 1
ATOM 8277 C CA . ASN B 1 497 ? 63.275 70.953 -18.353 1.00 13.41 496 ASN B CA 1
ATOM 8278 C C . ASN B 1 497 ? 63.784 71.291 -19.745 1.00 14.88 496 ASN B C 1
ATOM 8279 O O . ASN B 1 497 ? 64.010 70.391 -20.547 1.00 15.52 496 ASN B O 1
ATOM 8284 N N . GLN B 1 498 ? 64.022 72.586 -20.009 1.00 13.58 497 GLN B N 1
ATOM 8285 C CA . GLN B 1 498 ? 64.538 73.042 -21.286 1.00 16.57 497 GLN B CA 1
ATOM 8286 C C . GLN B 1 498 ? 65.928 72.446 -21.510 1.00 15.71 497 GLN B C 1
ATOM 8287 O O . GLN B 1 498 ? 66.221 71.946 -22.583 1.00 17.56 497 GLN B O 1
ATOM 8293 N N . GLN B 1 499 ? 66.772 72.485 -20.476 1.00 15.89 498 GLN B N 1
ATOM 8294 C CA . GLN B 1 499 ? 68.136 71.950 -20.619 1.00 16.84 498 GLN B CA 1
ATOM 8295 C C . GLN B 1 499 ? 68.118 70.455 -20.848 1.00 14.53 498 GLN B C 1
ATOM 8296 O O . GLN B 1 499 ? 68.805 69.945 -21.726 1.00 15.21 498 GLN B O 1
ATOM 8302 N N . ARG B 1 500 ? 67.287 69.751 -20.099 1.00 16.10 499 ARG B N 1
ATOM 8303 C CA . ARG B 1 500 ? 67.182 68.289 -20.246 1.00 15.41 499 ARG B CA 1
ATOM 8304 C C . ARG B 1 500 ? 66.689 67.893 -21.620 1.00 14.89 499 ARG B C 1
ATOM 8305 O O . ARG B 1 500 ? 67.222 66.965 -22.251 1.00 15.31 499 ARG B O 1
ATOM 8313 N N . THR B 1 501 ? 65.679 68.618 -22.111 1.00 15.42 500 THR B N 1
ATOM 8314 C CA . THR B 1 501 ? 65.115 68.377 -23.429 1.00 15.28 500 THR B CA 1
ATOM 8315 C C . THR B 1 501 ? 66.208 68.517 -24.490 1.00 15.15 500 THR B C 1
ATOM 8316 O O . THR B 1 501 ? 66.339 67.693 -25.394 1.00 15.93 500 THR B O 1
ATOM 8320 N N . GLN B 1 502 ? 66.959 69.608 -24.404 1.00 15.55 501 GLN B N 1
ATOM 8321 C CA . GLN B 1 502 ? 67.971 69.848 -25.412 1.00 17.91 501 GLN B CA 1
ATOM 8322 C C . GLN B 1 502 ? 69.035 68.769 -25.397 1.00 17.02 501 GLN B C 1
ATOM 8323 O O . GLN B 1 502 ? 69.463 68.301 -26.442 1.00 19.73 501 GLN B O 1
ATOM 8326 N N . ALA B 1 503 ? 69.459 68.377 -24.208 1.00 16.98 502 ALA B N 1
ATOM 8327 C CA . ALA B 1 503 ? 70.480 67.337 -24.057 1.00 17.38 502 ALA B CA 1
ATOM 8328 C C . ALA B 1 503 ? 69.982 65.996 -24.632 1.00 19.43 502 ALA B C 1
ATOM 8329 O O . ALA B 1 503 ? 70.665 65.323 -25.408 1.00 19.41 502 ALA B O 1
ATOM 8331 N N . LEU B 1 504 ? 68.769 65.606 -24.252 1.00 16.03 503 LEU B N 1
ATOM 8332 C CA . LEU B 1 504 ? 68.230 64.346 -24.752 1.00 16.44 503 LEU B CA 1
ATOM 8333 C C . LEU B 1 504 ? 67.995 64.368 -26.265 1.00 16.44 503 LEU B C 1
ATOM 8334 O O . LEU B 1 504 ? 68.054 63.308 -26.909 1.00 17.87 503 LEU B O 1
ATOM 8339 N N . SER B 1 505 ? 67.752 65.538 -26.862 1.00 16.80 504 SER B N 1
ATOM 8340 C CA . SER B 1 505 ? 67.475 65.605 -28.288 1.00 18.99 504 SER B CA 1
ATOM 8341 C C . SER B 1 505 ? 68.691 65.166 -29.116 1.00 19.87 504 SER B C 1
ATOM 8342 O O . SER B 1 505 ? 68.553 64.757 -30.267 1.00 20.32 504 SER B O 1
ATOM 8345 N N . LYS B 1 506 ? 69.866 65.272 -28.509 1.00 22.57 505 LYS B N 1
ATOM 8346 C CA . LYS B 1 506 ? 71.127 64.861 -29.151 1.00 23.48 505 LYS B CA 1
ATOM 8347 C C . LYS B 1 506 ? 71.630 63.468 -28.769 1.00 25.19 505 LYS B C 1
ATOM 8348 O O . LYS B 1 506 ? 72.577 62.955 -29.387 1.00 28.10 505 LYS B O 1
ATOM 8351 N N . ASN B 1 507 ? 71.035 62.851 -27.748 1.00 22.14 506 ASN B N 1
ATOM 8352 C CA . ASN B 1 507 ? 71.524 61.585 -27.221 1.00 23.52 506 ASN B CA 1
ATOM 8353 C C . ASN B 1 507 ? 70.510 60.463 -27.212 1.00 23.88 506 ASN B C 1
ATOM 8354 O O . ASN B 1 507 ? 70.659 59.507 -26.435 1.00 28.31 506 ASN B O 1
ATOM 8356 N N . LEU B 1 508 ? 69.457 60.585 -28.011 1.00 20.39 507 LEU B N 1
ATOM 8357 C CA . LEU B 1 508 ? 68.466 59.509 -28.113 1.00 16.68 507 LEU B CA 1
ATOM 8358 C C . LEU B 1 508 ? 68.352 59.009 -29.552 1.00 14.34 507 LEU B C 1
ATOM 8359 O O . LEU B 1 508 ? 68.493 59.795 -30.508 1.00 16.29 507 LEU B O 1
ATOM 8364 N N . PRO B 1 509 ? 68.116 57.694 -29.725 1.00 14.33 508 PRO B N 1
ATOM 8365 C CA . PRO B 1 509 ? 67.891 57.130 -31.032 1.00 14.54 508 PRO B CA 1
ATOM 8366 C C . PRO B 1 509 ? 66.462 57.387 -31.474 1.00 15.22 508 PRO B C 1
ATOM 8367 O O . PRO B 1 509 ? 65.597 57.593 -30.645 1.00 15.05 508 PRO B O 1
ATOM 8371 N N . THR B 1 510 ? 66.204 57.332 -32.765 1.00 14.17 509 THR B N 1
ATOM 8372 C CA . THR B 1 510 ? 64.821 57.293 -33.241 1.00 14.25 509 THR B CA 1
ATOM 8373 C C . THR B 1 510 ? 64.251 55.920 -32.892 1.00 14.35 509 THR B C 1
ATOM 8374 O O . THR B 1 510 ? 64.971 54.981 -32.549 1.00 12.30 509 THR B O 1
ATOM 8378 N N . ASN B 1 511 ? 62.938 55.763 -33.014 1.00 12.96 510 ASN B N 1
ATOM 8379 C CA . ASN B 1 511 ? 62.363 54.448 -32.736 1.00 11.96 510 ASN B CA 1
ATOM 8380 C C . ASN B 1 511 ? 62.886 53.349 -33.649 1.00 9.80 510 ASN B C 1
ATOM 8381 O O . ASN B 1 511 ? 63.241 52.287 -33.180 1.00 12.60 510 ASN B O 1
ATOM 8386 N N . ARG B 1 512 ? 62.953 53.629 -34.953 1.00 13.33 511 ARG B N 1
ATOM 8387 C CA . ARG B 1 512 ? 63.490 52.653 -35.913 1.00 14.16 511 ARG B CA 1
ATOM 8388 C C . ARG B 1 512 ? 64.961 52.298 -35.560 1.00 11.95 511 ARG B C 1
ATOM 8389 O O . ARG B 1 512 ? 65.365 51.137 -35.594 1.00 14.13 511 ARG B O 1
ATOM 8397 N N . GLU B 1 513 ? 65.738 53.322 -35.229 1.00 12.05 512 GLU B N 1
ATOM 8398 C CA . GLU B 1 513 ? 67.158 53.122 -34.901 1.00 13.13 512 GLU B CA 1
ATOM 8399 C C . GLU B 1 513 ? 67.282 52.186 -33.703 1.00 13.80 512 GLU B C 1
ATOM 8400 O O . GLU B 1 513 ? 68.069 51.218 -33.697 1.00 15.12 512 GLU B O 1
ATOM 8406 N N . LEU B 1 514 ? 66.467 52.431 -32.672 1.00 13.13 513 LEU B N 1
ATOM 8407 C CA . LEU B 1 514 ? 66.533 51.592 -31.468 1.00 12.27 513 LEU B CA 1
ATOM 8408 C C . LEU B 1 514 ? 66.026 50.187 -31.715 1.00 13.92 513 LEU B C 1
ATOM 8409 O O . LEU B 1 514 ? 66.624 49.234 -31.262 1.00 15.87 513 LEU B O 1
ATOM 8414 N N . LEU B 1 515 ? 64.915 50.063 -32.446 1.00 14.11 514 LEU B N 1
ATOM 8415 C CA . LEU B 1 515 ? 64.372 48.756 -32.754 1.00 16.17 514 LEU B CA 1
ATOM 8416 C C . LEU B 1 515 ? 65.324 47.901 -33.578 1.00 14.46 514 LEU B C 1
ATOM 8417 O O . LEU B 1 515 ? 65.398 46.697 -33.339 1.00 17.24 514 LEU B O 1
ATOM 8422 N N . ASP B 1 516 ? 66.059 48.538 -34.490 1.00 15.93 515 ASP B N 1
ATOM 8423 C CA . ASP B 1 516 ? 67.082 47.825 -35.266 1.00 16.91 515 ASP B CA 1
ATOM 8424 C C . ASP B 1 516 ? 68.192 47.336 -34.363 1.00 15.32 515 ASP B C 1
ATOM 8425 O O . ASP B 1 516 ? 68.671 46.207 -34.519 1.00 19.34 515 ASP B O 1
ATOM 8430 N N . LYS B 1 517 ? 68.601 48.154 -33.400 1.00 15.26 516 LYS B N 1
ATOM 8431 C CA . LYS B 1 517 ? 69.579 47.703 -32.417 1.00 13.90 516 LYS B CA 1
ATOM 8432 C C . LYS B 1 517 ? 69.060 46.630 -31.455 1.00 14.23 516 LYS B C 1
ATOM 8433 O O . LYS B 1 517 ? 69.793 45.739 -31.058 1.00 16.97 516 LYS B O 1
ATOM 8439 N N . VAL B 1 518 ? 67.788 46.699 -31.061 1.00 14.33 517 VAL B N 1
ATOM 8440 C CA . VAL B 1 518 ? 67.253 45.653 -30.203 1.00 14.68 517 VAL B CA 1
ATOM 8441 C C . VAL B 1 518 ? 67.219 44.346 -30.985 1.00 15.86 517 VAL B C 1
ATOM 8442 O O . VAL B 1 518 ? 67.503 43.295 -30.440 1.00 17.48 517 VAL B O 1
ATOM 8446 N N . ALA B 1 519 ? 66.877 44.423 -32.262 1.00 14.37 518 ALA B N 1
ATOM 8447 C CA . ALA B 1 519 ? 66.812 43.232 -33.107 1.00 16.05 518 ALA B CA 1
ATOM 8448 C C . ALA B 1 519 ? 68.183 42.580 -33.234 1.00 16.05 518 ALA B C 1
ATOM 8449 O O . ALA B 1 519 ? 68.287 41.360 -33.154 1.00 20.54 518 ALA B O 1
ATOM 8451 N N . GLN B 1 520 ? 69.204 43.401 -33.465 1.00 17.45 519 GLN B N 1
ATOM 8452 C CA . GLN B 1 520 ? 70.566 42.905 -33.745 1.00 19.78 519 GLN B CA 1
ATOM 8453 C C . GLN B 1 520 ? 71.442 42.678 -32.511 1.00 20.28 519 GLN B C 1
ATOM 8454 O O . GLN B 1 520 ? 72.251 41.746 -32.489 1.00 19.60 519 GLN B O 1
ATOM 8460 N N . TYR B 1 521 ? 71.342 43.555 -31.509 1.00 19.77 520 TYR B N 1
ATOM 8461 C CA . TYR B 1 521 ? 72.281 43.514 -30.375 1.00 20.59 520 TYR B CA 1
ATOM 8462 C C . TYR B 1 521 ? 71.624 43.384 -29.014 1.00 21.50 520 TYR B C 1
ATOM 8463 O O . TYR B 1 521 ? 72.167 42.722 -28.138 1.00 21.40 520 TYR B O 1
ATOM 8472 N N . GLY B 1 522 ? 70.483 44.030 -28.841 1.00 19.94 521 GLY B N 1
ATOM 8473 C CA . GLY B 1 522 ? 69.711 43.909 -27.610 1.00 18.63 521 GLY B CA 1
ATOM 8474 C C . GLY B 1 522 ? 70.087 44.904 -26.521 1.00 20.96 521 GLY B C 1
ATOM 8475 O O . GLY B 1 522 ? 71.221 45.385 -26.464 1.00 20.24 521 GLY B O 1
ATOM 8476 N N . PHE B 1 523 ? 69.134 45.211 -25.639 1.00 18.02 522 PHE B N 1
ATOM 8477 C CA . PHE B 1 523 ? 69.432 45.901 -24.384 1.00 18.85 522 PHE B CA 1
ATOM 8478 C C . PHE B 1 523 ? 70.346 44.994 -23.576 1.00 19.41 522 PHE B C 1
ATOM 8479 O O . PHE B 1 523 ? 70.437 43.816 -23.870 1.00 22.47 522 PHE B O 1
ATOM 8487 N N . PRO B 1 524 ? 71.017 45.536 -22.547 1.00 21.66 523 PRO B N 1
ATOM 8488 C CA . PRO B 1 524 ? 71.899 44.709 -21.728 1.00 25.36 523 PRO B CA 1
ATOM 8489 C C . PRO B 1 524 ? 71.179 43.547 -21.068 1.00 29.78 523 PRO B C 1
ATOM 8490 O O . PRO B 1 524 ? 70.036 43.690 -20.626 1.00 28.45 523 PRO B O 1
ATOM 8494 N N . LYS B 1 525 ? 71.866 42.403 -21.001 1.00 36.56 524 LYS B N 1
ATOM 8495 C CA . LYS B 1 525 ? 71.350 41.223 -20.312 1.00 39.98 524 LYS B CA 1
ATOM 8496 C C . LYS B 1 525 ? 71.311 41.471 -18.802 1.00 42.42 524 LYS B C 1
ATOM 8497 O O . LYS B 1 525 ? 72.266 41.999 -18.230 1.00 44.01 524 LYS B O 1
ATOM 8499 N N . LEU B 1 526 ? 70.195 41.113 -18.169 1.00 43.58 525 LEU B N 1
ATOM 8500 C CA . LEU B 1 526 ? 70.005 41.355 -16.739 1.00 43.30 525 LEU B CA 1
#

Organism: Shewanella frigidimarina (strain NCIMB 400) (NCBI:txid318167)

Solvent-accessible surface area: 42628 Å² total

Radius of gyration: 31.71 Å; Cα contacts (8 Å, |Δi|>4): 2155; chains: 2; bounding box: 54×80×112 Å

Secondary structure (P-SEA, 3-state):
ccccccbbbbccccaaaaaaaaaaaaaccccccccccccccbbbbbbbccccccccbbbbccccaaaaaacccaaaaaaaabbbbbcbbbbccccccccccccccccccccccccccccccccccccccccccccccccaaaaaaaacccccccccccccccccccccccaaaaaaaaaaaaaaccbbbbbbccccbbbbccccccccccccccccccccbbbcccccccccccccccbbbbbccccccccbbbbbbbbccccccccccbbbbbbccccbbbbbbcccbbbbbbbbccccccaaaaaaaaaaaacccccccccbbbbbbbbbccccccccccccccccccccccccccaaaaaaaaaaaaaaaccccccccaaaaaaaaaaaaaaaaaaaaaaaacccccccccaaaaaaacccccccccccccccccccccccccccccccccaaaaaaaaacccccccccccccccaaaaaaaaaaaaaaaaaaaccccaaaaaaaaaccccccc/ccccccbbbbccccaaaaaaaaaaaaaccccccccccccccbbbbbbbccccccccbbbbccccaaaaaacccaaaaaacccbbbbcbbbbccccccccccbbbbbbbcccccccccccccccccccccccccccccccaaaaaaaacccccccccccccccccccccccaaaaaaaaaaaaaaccbbbbbbccccccccccccccccccccccccccccbbbccccccccccccccbbbbbbccccccccbbbbbccccccccccccccbbbbbccccbbbbbbcccbbbbbbbbbcccccaaaaaaaaaaaacccccccccbbbbbbbbccccccccccccbbbccccccccccccaaaaaaaaaaaaaaaccccccccaaaaaaaaaaaaaaaaaaaaaaaacccccccccaaaaaaacccccccccccccccccccccccccccccccccaaaaaaaaacccccccccccccccaaaaaaaaaaaaaaaaaaaccccaaaaaaaaaccccccc

Nearest PDB structures (foldseek):
  7cu0-assembly1_A  TM=9.020E-01  e=4.115E-48  Streptomyces albogriseolus
  6ib5-assembly1_A  TM=8.988E-01  e=7.351E-48  Streptomyces albogriseolus
  7cu1-assembly1_B  TM=8.932E-01  e=5.190E-48  Streptomyces albogriseolus
  6nsd-assembly1_A  TM=9.000E-01  e=6.546E-48  Saccharomonospora piscinae
  7ju0-assembly1_A  TM=8.942E-01  e=1.417E-46  Lentzea aerocolonigenes

Sequence (1034 aa):
GQQKPITEIIIVGGGTAGWITAGLLAAEHNVDKGVLAHSPKLNNITLIESPDVATIGVGEGTWWPSRSSTLSKIGIDENDFIRQCDDASSFKQGSRRFINWCKDPQSNVADSYLHPFSLPHGHQELDLCPYWLLPHAEQVSFAEAVCCSQQVLTQLGLAPKSSIVTAQYHFQNNYGYHLNAAKFSSQLLTEHCTQKLGVTHIRRDHVSQIINNQHGDIEKLITKQNGEISGQLFIDCTGAKSLLLGEHLQVPFLSQKSVLFNDRALAIQVPYSDANSPIASCTHSTAQPNGWIWDIGLPTRKGVGYVYSSSHTNDIDAQKTLFNYLGVDGAAADKLEPRQLAINPGYRAKCWQNNCIIAIGAAGFIEPLEASALALIEWTASSTLAQQLPPNRVDTISARVNEERYQQQHWQQIIDFLKLHYVVISQQRQQEDRYWRDHRESSNSIPDSLQALEELWRYQTPSQQDISYKEALFPAASFQYVLYGSFNNTQLPTHVKPSQQLAQRRLFNDNQQRTQALSKNLPTNRELLDKVAQYGFPKLGQKPIITEIIIIVGGGTAGWITAGLLAAEHNVDKGVLAHSPKLNNITLIEESPDVATIGVGEGTWPSRSSTLSKIGIDENDFIRQCDDASSFKQGSRFINWCKDPQQSNVVADSYLHPFSLPHGHQELDLCPYWLLPHAEQVSFAEAVCCSQQVLTQLGLAPKSSIVTAQYHFQQNNYGYHLNAAKFSQLLTEHCTQKLGVTHIRDHVSQIINNQHGDIEKLITKQNGEISGQLFIDCTGAKSLLLGEHLQVPFLSQKSVLFNDRALLAIQVPYSDANSPIASCTHSTAQPNGWIWDIGLPTRKGVGYVYSSSHTNDIDAQKTLFNYLGVDGAAADKLEPRQQLLAINPGYRAKCWQNNCIIAIGAAGFIEPLEASALALIEWTASSSTTLAQQLPPNRVDTISARVNEERYQQQHWQQIIDFLKLHYVVISQRQEDRYWRDHRESNSIPDSLQALEELWRYQTPSQQDISYKEALFPAASFQYVLYGSFNNTQLPTHVKPSQQLAQRRLFNDNQQRTQALSKNLPTNRELLDKVAQYGFPKL

B-factor: mean 18.38, std 10.28, range [2.0, 69.28]